Protein AF-0000000068833857 (afdb_homodimer)

Radius of gyration: 28.01 Å; Cα contacts (8 Å, |Δi|>4): 1808; chains: 2; bounding box: 65×92×67 Å

Structure (mmCIF, N/CA/C/O backbone):
data_AF-0000000068833857-model_v1
#
loop_
_entity.id
_entity.type
_entity.pdbx_description
1 polymer 'BY PROTMAP: gi|647398086|emb|CDR41713.1| RHTO0S06e04698g1_1'
#
loop_
_atom_site.group_PDB
_atom_site.id
_atom_site.type_symbol
_atom_site.label_atom_id
_atom_site.label_alt_id
_atom_site.label_comp_id
_atom_site.label_asym_id
_atom_site.label_entity_id
_atom_site.label_seq_id
_atom_site.pdbx_PDB_ins_code
_atom_site.Cartn_x
_atom_site.Cartn_y
_atom_site.Cartn_z
_atom_site.occupancy
_atom_site.B_iso_or_equiv
_atom_site.auth_seq_id
_atom_site.auth_comp_id
_atom_site.auth_asym_id
_atom_site.auth_atom_id
_atom_site.pdbx_PDB_model_num
ATOM 1 N N . MET A 1 1 ? 8.203 -11.859 16.703 1 90.06 1 MET A N 1
ATOM 2 C CA . MET A 1 1 ? 8.258 -12.25 15.297 1 90.06 1 MET A CA 1
ATOM 3 C C . MET A 1 1 ? 6.941 -11.945 14.586 1 90.06 1 MET A C 1
ATOM 5 O O . MET A 1 1 ? 5.867 -12.117 15.164 1 90.06 1 MET A O 1
ATOM 9 N N . ARG A 1 2 ? 7.012 -11.398 13.352 1 95.31 2 ARG A N 1
ATOM 10 C CA . ARG A 1 2 ? 5.82 -11.203 12.531 1 95.31 2 ARG A CA 1
ATOM 11 C C . ARG A 1 2 ? 6.059 -11.688 11.102 1 95.31 2 ARG A C 1
ATOM 13 O O . ARG A 1 2 ? 7.199 -11.93 10.703 1 95.31 2 ARG A O 1
ATOM 20 N N . ARG A 1 3 ? 4.957 -11.977 10.445 1 97.88 3 ARG A N 1
ATOM 21 C CA . ARG A 1 3 ? 4.98 -12.336 9.031 1 97.88 3 ARG A CA 1
ATOM 22 C C . ARG A 1 3 ? 4.445 -11.195 8.172 1 97.88 3 ARG A C 1
ATOM 24 O O . ARG A 1 3 ? 3.318 -10.734 8.375 1 97.88 3 ARG A O 1
ATOM 31 N N . ILE A 1 4 ? 5.281 -10.719 7.312 1 98.44 4 ILE A N 1
ATOM 32 C CA . ILE A 1 4 ? 4.871 -9.688 6.363 1 98.44 4 ILE A CA 1
ATOM 33 C C . ILE A 1 4 ? 4.512 -10.328 5.027 1 98.44 4 ILE A C 1
ATOM 35 O O . ILE A 1 4 ? 5.355 -10.953 4.379 1 98.44 4 ILE A O 1
ATOM 39 N N . VAL A 1 5 ? 3.264 -10.203 4.609 1 98.75 5 VAL A N 1
ATOM 40 C CA . VAL A 1 5 ? 2.766 -10.836 3.395 1 98.75 5 VAL A CA 1
ATOM 41 C C . VAL A 1 5 ? 2.432 -9.766 2.355 1 98.75 5 VAL A C 1
ATOM 43 O O . VAL A 1 5 ? 1.644 -8.852 2.625 1 98.75 5 VAL A O 1
ATOM 46 N N . VAL A 1 6 ? 3.041 -9.844 1.204 1 98.69 6 VAL A N 1
ATOM 47 C CA . VAL A 1 6 ? 2.783 -8.922 0.102 1 98.69 6 VAL A CA 1
ATOM 48 C C . VAL A 1 6 ? 2.129 -9.672 -1.057 1 98.69 6 VAL A C 1
ATOM 50 O O . VAL A 1 6 ? 2.646 -10.695 -1.512 1 98.69 6 VAL A O 1
ATOM 53 N N . CYS A 1 7 ? 0.983 -9.219 -1.498 1 98.19 7 CYS A N 1
ATOM 54 C CA . CYS A 1 7 ? 0.221 -9.812 -2.594 1 98.19 7 CYS A CA 1
ATOM 55 C C . CYS A 1 7 ? 0.122 -8.844 -3.77 1 98.19 7 CYS A C 1
ATOM 57 O O . CYS A 1 7 ? -0.435 -7.754 -3.637 1 98.19 7 CYS A O 1
ATOM 59 N N . CYS A 1 8 ? 0.616 -9.266 -4.922 1 95.25 8 CYS A N 1
ATOM 60 C CA . CYS A 1 8 ? 0.628 -8.438 -6.121 1 95.25 8 CYS A CA 1
ATOM 61 C C . CYS A 1 8 ? -0.222 -9.062 -7.223 1 95.25 8 CYS A C 1
ATOM 63 O O . CYS A 1 8 ? 0.111 -10.133 -7.742 1 95.25 8 CYS A O 1
ATOM 65 N N . ASP A 1 9 ? -1.229 -8.336 -7.688 1 93.81 9 ASP A N 1
ATOM 66 C CA . ASP A 1 9 ? -2.18 -8.898 -8.648 1 93.81 9 ASP A CA 1
ATOM 67 C C . ASP A 1 9 ? -1.772 -8.57 -10.078 1 93.81 9 ASP A C 1
ATOM 69 O O . ASP A 1 9 ? -0.837 -7.801 -10.305 1 93.81 9 ASP A O 1
ATOM 73 N N . GLY A 1 10 ? -2.436 -9.258 -10.969 1 84.94 10 GLY A N 1
ATOM 74 C CA . GLY A 1 10 ? -2.098 -9.117 -12.375 1 84.94 10 GLY A CA 1
ATOM 75 C C . GLY A 1 10 ? -2.732 -7.898 -13.023 1 84.94 10 GLY A C 1
ATOM 76 O O . GLY A 1 10 ? -3.643 -7.293 -12.461 1 84.94 10 GLY A O 1
ATOM 77 N N . THR A 1 11 ? -2.27 -7.641 -14.141 1 75.19 11 THR A N 1
ATOM 78 C CA . THR A 1 11 ? -2.738 -6.477 -14.891 1 75.19 11 THR A CA 1
ATOM 79 C C . THR A 1 11 ? -4.262 -6.484 -15 1 75.19 11 THR A C 1
ATOM 81 O O . THR A 1 11 ? -4.867 -7.531 -15.234 1 75.19 11 THR A O 1
ATOM 84 N N . TRP A 1 12 ? -4.867 -5.387 -14.703 1 69.38 12 TRP A N 1
ATOM 85 C CA . TRP A 1 12 ? -6.293 -5.094 -14.805 1 69.38 12 TRP A CA 1
ATOM 86 C C . TRP A 1 12 ? -7.082 -5.855 -13.75 1 69.38 12 TRP A C 1
ATOM 88 O O . TRP A 1 12 ? -8.312 -5.812 -13.727 1 69.38 12 TRP A O 1
ATOM 98 N N . GLU A 1 13 ? -6.379 -6.605 -12.969 1 78.69 13 GLU A N 1
ATOM 99 C CA . GLU A 1 13 ? -7.023 -7.34 -11.883 1 78.69 13 GLU A CA 1
ATOM 100 C C . GLU A 1 13 ? -6.871 -6.605 -10.555 1 78.69 13 GLU A C 1
ATOM 102 O O . GLU A 1 13 ? -5.77 -6.176 -10.203 1 78.69 13 GLU A O 1
ATOM 107 N N . SER A 1 14 ? -8.07 -6.391 -9.922 1 83.44 14 SER A N 1
ATOM 108 C CA . SER A 1 14 ? -8.023 -5.711 -8.633 1 83.44 14 SER A CA 1
ATOM 109 C C . SER A 1 14 ? -9.203 -6.105 -7.754 1 83.44 14 SER A C 1
ATOM 111 O O . SER A 1 14 ? -10.359 -5.91 -8.133 1 83.44 14 SER A O 1
ATOM 113 N N . ALA A 1 15 ? -8.836 -6.629 -6.648 1 85.81 15 ALA A N 1
ATOM 114 C CA . ALA A 1 15 ? -9.875 -6.914 -5.66 1 85.81 15 ALA A CA 1
ATOM 115 C C . ALA A 1 15 ? -10.539 -5.625 -5.172 1 85.81 15 ALA A C 1
ATOM 117 O O . ALA A 1 15 ? -11.648 -5.656 -4.637 1 85.81 15 ALA A O 1
ATOM 118 N N . LEU A 1 16 ? -9.883 -4.508 -5.34 1 84.12 16 LEU A N 1
ATOM 119 C CA . LEU A 1 16 ? -10.383 -3.219 -4.879 1 84.12 16 LEU A CA 1
ATOM 120 C C . LEU A 1 16 ? -11.609 -2.793 -5.676 1 84.12 16 LEU A C 1
ATOM 122 O O . LEU A 1 16 ? -12.43 -2.008 -5.188 1 84.12 16 LEU A O 1
ATOM 126 N N . PHE A 1 17 ? -11.695 -3.377 -6.859 1 79.25 17 PHE A N 1
ATOM 127 C CA . PHE A 1 17 ? -12.719 -2.887 -7.777 1 79.25 17 PHE A CA 1
ATOM 128 C C . PHE A 1 17 ? -13.641 -4.02 -8.219 1 79.25 17 PHE A C 1
ATOM 130 O O . PHE A 1 17 ? -14.648 -3.785 -8.891 1 79.25 17 PHE A O 1
ATOM 137 N N . GLN A 1 18 ? -13.328 -5.227 -7.848 1 82.75 18 GLN A N 1
ATOM 138 C CA . GLN A 1 18 ? -14.062 -6.387 -8.352 1 82.75 18 GLN A CA 1
ATOM 139 C C . GLN A 1 18 ? -15.367 -6.59 -7.586 1 82.75 18 GLN A C 1
ATOM 141 O O . GLN A 1 18 ? -15.352 -6.934 -6.402 1 82.75 18 GLN A O 1
ATOM 146 N N . THR A 1 19 ? -16.469 -6.461 -8.281 1 82.69 19 THR A N 1
ATOM 147 C CA . THR A 1 19 ? -17.766 -6.551 -7.629 1 82.69 19 THR A CA 1
ATOM 148 C C . THR A 1 19 ? -18.312 -7.98 -7.68 1 82.69 19 THR A C 1
ATOM 150 O O . THR A 1 19 ? -19.266 -8.32 -6.973 1 82.69 19 THR A O 1
ATOM 153 N N . ASN A 1 20 ? -17.719 -8.812 -8.562 1 83.75 20 ASN A N 1
ATOM 154 C CA . ASN A 1 20 ? -18.078 -10.227 -8.672 1 83.75 20 ASN A CA 1
ATOM 155 C C . ASN A 1 20 ? -17.078 -11.109 -7.938 1 83.75 20 ASN A C 1
ATOM 157 O O . ASN A 1 20 ? -15.953 -11.312 -8.406 1 83.75 20 ASN A O 1
ATOM 161 N N . GLU A 1 21 ? -17.5 -11.641 -6.891 1 86.25 21 GLU A N 1
ATOM 162 C CA . GLU A 1 21 ? -16.625 -12.438 -6.035 1 86.25 21 GLU A CA 1
ATOM 163 C C . GLU A 1 21 ? -16.031 -13.617 -6.801 1 86.25 21 GLU A C 1
ATOM 165 O O . GLU A 1 21 ? -14.922 -14.062 -6.492 1 86.25 21 GLU A O 1
ATOM 170 N N . ARG A 1 22 ? -16.719 -14.102 -7.797 1 85.69 22 ARG A N 1
ATOM 171 C CA . ARG A 1 22 ? -16.25 -15.258 -8.562 1 85.69 22 ARG A CA 1
ATOM 172 C C . ARG A 1 22 ? -15.039 -14.891 -9.422 1 85.69 22 ARG A C 1
ATOM 174 O O . ARG A 1 22 ? -14.305 -15.773 -9.867 1 85.69 22 ARG A O 1
ATOM 181 N N . MET A 1 23 ? -14.914 -13.641 -9.594 1 88 23 MET A N 1
ATOM 182 C CA . MET A 1 23 ? -13.875 -13.188 -10.516 1 88 23 MET A CA 1
ATOM 183 C C . MET A 1 23 ? -12.641 -12.719 -9.75 1 88 23 MET A C 1
ATOM 185 O O . MET A 1 23 ? -11.68 -12.227 -10.359 1 88 23 MET A O 1
ATOM 189 N N . ILE A 1 24 ? -12.672 -12.82 -8.453 1 91.56 24 ILE A N 1
ATOM 190 C CA . ILE A 1 24 ? -11.492 -12.484 -7.668 1 91.56 24 ILE A CA 1
ATOM 191 C C . ILE A 1 24 ? -10.344 -13.422 -8.031 1 91.56 24 ILE A C 1
ATOM 193 O O . ILE A 1 24 ? -10.539 -14.625 -8.211 1 91.56 24 ILE A O 1
ATOM 197 N N . THR A 1 25 ? -9.133 -12.883 -8.188 1 94.56 25 THR A N 1
ATOM 198 C CA . THR A 1 25 ? -7.969 -13.68 -8.555 1 94.56 25 THR A CA 1
ATOM 199 C C . THR A 1 25 ? -7.523 -14.562 -7.391 1 94.56 25 THR A C 1
ATOM 201 O O . THR A 1 25 ? -7.969 -14.375 -6.258 1 94.56 25 THR A O 1
ATOM 204 N N . ASN A 1 26 ? -6.672 -15.547 -7.707 1 96.69 26 ASN A N 1
ATOM 205 C CA . ASN A 1 26 ? -6.102 -16.391 -6.668 1 96.69 26 ASN A CA 1
ATOM 206 C C . ASN A 1 26 ? -5.32 -15.578 -5.641 1 96.69 26 ASN A C 1
ATOM 208 O O . ASN A 1 26 ? -5.293 -15.922 -4.457 1 96.69 26 ASN A O 1
ATOM 212 N N . VAL A 1 27 ? -4.684 -14.484 -6.105 1 97.19 27 VAL A N 1
ATOM 213 C CA . VAL A 1 27 ? -3.961 -13.609 -5.195 1 97.19 27 VAL A CA 1
ATOM 214 C C . VAL A 1 27 ? -4.938 -12.977 -4.203 1 97.19 27 VAL A C 1
ATOM 216 O O . VAL A 1 27 ? -4.672 -12.938 -2.998 1 97.19 27 VAL A O 1
ATOM 219 N N . GLY A 1 28 ? -6.051 -12.523 -4.727 1 95.44 28 GLY A N 1
ATOM 220 C CA . GLY A 1 28 ? -7.078 -11.984 -3.85 1 95.44 28 GLY A CA 1
ATOM 221 C C . GLY A 1 28 ? -7.645 -13.016 -2.889 1 95.44 28 GLY A C 1
ATOM 222 O O . GLY A 1 28 ? -7.867 -12.719 -1.714 1 95.44 28 GLY A O 1
ATOM 223 N N . ARG A 1 29 ? -7.871 -14.211 -3.373 1 96 29 ARG A N 1
ATOM 224 C CA . ARG A 1 29 ? -8.422 -15.273 -2.543 1 96 29 ARG A CA 1
ATOM 225 C C . ARG A 1 29 ? -7.465 -15.648 -1.417 1 96 29 ARG A C 1
ATOM 227 O O . ARG A 1 29 ? -7.883 -15.828 -0.273 1 96 29 ARG A O 1
ATOM 234 N N . ILE A 1 30 ? -6.211 -15.734 -1.77 1 97.06 30 ILE A N 1
ATOM 235 C CA . ILE A 1 30 ? -5.203 -16.047 -0.766 1 97.06 30 ILE A CA 1
ATOM 236 C C . ILE A 1 30 ? -5.164 -14.953 0.294 1 97.06 30 ILE A C 1
ATOM 238 O O . ILE A 1 30 ? -5.184 -15.242 1.493 1 97.06 30 ILE A O 1
ATOM 242 N N . MET A 1 31 ? -5.152 -13.773 -0.123 1 96.31 31 MET A N 1
ATOM 243 C CA . MET A 1 31 ? -5.102 -12.633 0.79 1 96.31 31 MET A CA 1
ATOM 244 C C . MET A 1 31 ? -6.262 -12.68 1.778 1 96.31 31 MET A C 1
ATOM 246 O O . MET A 1 31 ? -6.066 -12.5 2.982 1 96.31 31 MET A O 1
ATOM 250 N N . THR A 1 32 ? -7.395 -12.93 1.26 1 95.44 32 THR A N 1
ATOM 251 C CA . THR A 1 32 ? -8.602 -12.953 2.08 1 95.44 32 THR A CA 1
ATOM 252 C C . THR A 1 32 ? -8.555 -14.117 3.072 1 95.44 32 THR A C 1
ATOM 254 O O . THR A 1 32 ? -9.055 -13.992 4.195 1 95.44 32 THR A O 1
ATOM 257 N N . ALA A 1 33 ? -7.938 -15.164 2.729 1 97.44 33 ALA A N 1
ATOM 258 C CA . ALA A 1 33 ? -7.941 -16.375 3.535 1 97.44 33 ALA A CA 1
ATOM 259 C C . ALA A 1 33 ? -6.863 -16.328 4.613 1 97.44 33 ALA A C 1
ATOM 261 O O . ALA A 1 33 ? -6.875 -17.125 5.551 1 97.44 33 ALA A O 1
ATOM 262 N N . ILE A 1 34 ? -5.867 -15.469 4.492 1 98.12 34 ILE A N 1
ATOM 263 C CA . ILE A 1 34 ? -4.801 -15.383 5.484 1 98.12 34 ILE A CA 1
ATOM 264 C C . ILE A 1 34 ? -5.379 -14.938 6.824 1 98.12 34 ILE A C 1
ATOM 266 O O . ILE A 1 34 ? -6.094 -13.93 6.895 1 98.12 34 ILE A O 1
ATOM 270 N N . GLU A 1 35 ? -5.078 -15.711 7.789 1 97.56 35 GLU A N 1
ATOM 271 C CA . GLU A 1 35 ? -5.527 -15.383 9.141 1 97.56 35 GLU A CA 1
ATOM 272 C C . GLU A 1 35 ? -4.734 -14.203 9.711 1 97.56 35 GLU A C 1
ATOM 274 O O . GLU A 1 35 ? -3.627 -13.914 9.25 1 97.56 35 GLU A O 1
ATOM 279 N N . ARG A 1 36 ? -5.301 -13.609 10.688 1 95.19 36 ARG A N 1
ATOM 280 C CA . ARG A 1 36 ? -4.641 -12.492 11.352 1 95.19 36 ARG A CA 1
ATOM 281 C C . ARG A 1 36 ? -3.406 -12.953 12.117 1 95.19 36 ARG A C 1
ATOM 283 O O . ARG A 1 36 ? -2.381 -12.273 12.125 1 95.19 36 ARG A O 1
ATOM 290 N N . THR A 1 37 ? -3.549 -14.023 12.812 1 95.5 37 THR A N 1
ATOM 291 C CA . THR A 1 37 ? -2.461 -14.656 13.547 1 95.5 37 THR A CA 1
ATOM 292 C C . THR A 1 37 ? -2.445 -16.156 13.305 1 95.5 37 THR A C 1
ATOM 294 O O . THR A 1 37 ? -3.453 -16.734 12.891 1 95.5 37 THR A O 1
ATOM 297 N N . ASP A 1 38 ? -1.3 -16.703 13.461 1 95.75 38 ASP A N 1
ATOM 298 C CA . ASP A 1 38 ? -1.269 -18.156 13.445 1 95.75 38 ASP A CA 1
ATOM 299 C C . ASP A 1 38 ? -1.553 -18.734 14.836 1 95.75 38 ASP A C 1
ATOM 301 O O . ASP A 1 38 ? -1.918 -18 15.75 1 95.75 38 ASP A O 1
ATOM 305 N N . SER A 1 39 ? -1.416 -20.047 14.953 1 94.06 39 SER A N 1
ATOM 306 C CA . SER A 1 39 ? -1.783 -20.734 16.188 1 94.06 39 SER A CA 1
ATOM 307 C C . SER A 1 39 ? -0.827 -20.359 17.328 1 94.06 39 SER A C 1
ATOM 309 O O . SER A 1 39 ? -1.162 -20.516 18.5 1 94.06 39 SER A O 1
ATOM 311 N N . ARG A 1 40 ? 0.333 -19.859 17.016 1 94.25 40 ARG A N 1
ATOM 312 C CA . ARG A 1 40 ? 1.325 -19.484 18.016 1 94.25 40 ARG A CA 1
ATOM 313 C C . ARG A 1 40 ? 1.25 -17.984 18.328 1 94.25 40 ARG A C 1
ATOM 315 O O . ARG A 1 40 ? 2.072 -17.469 19.078 1 94.25 40 ARG A O 1
ATOM 322 N N . GLY A 1 41 ? 0.377 -17.328 17.703 1 92.12 41 GLY A N 1
ATOM 323 C CA . GLY A 1 41 ? 0.188 -15.906 17.969 1 92.12 41 GLY A CA 1
ATOM 324 C C . GLY A 1 41 ? 1.04 -15.008 17.094 1 92.12 41 GLY A C 1
ATOM 325 O O . GLY A 1 41 ? 1.11 -13.797 17.312 1 92.12 41 GLY A O 1
ATOM 326 N N . VAL A 1 42 ? 1.684 -15.625 16.125 1 94.56 42 VAL A N 1
ATOM 327 C CA . VAL A 1 42 ? 2.5 -14.836 15.219 1 94.56 42 VAL A CA 1
ATOM 328 C C . VAL A 1 42 ? 1.602 -13.969 14.336 1 94.56 42 VAL A C 1
ATOM 330 O O . VAL A 1 42 ? 0.689 -14.477 13.68 1 94.56 42 VAL A O 1
ATOM 333 N N . GLU A 1 43 ? 1.858 -12.664 14.359 1 95.25 43 GLU A N 1
ATOM 334 C CA . GLU A 1 43 ? 1.065 -11.727 13.57 1 95.25 43 GLU A CA 1
ATOM 335 C C . GLU A 1 43 ? 1.357 -11.867 12.078 1 95.25 43 GLU A C 1
ATOM 337 O O . GLU A 1 43 ? 2.516 -11.992 11.68 1 95.25 43 GLU A O 1
ATOM 342 N N . GLN A 1 44 ? 0.312 -11.898 11.281 1 97.94 44 GLN A N 1
ATOM 343 C CA . GLN A 1 44 ? 0.434 -11.938 9.828 1 97.94 44 GLN A CA 1
ATOM 344 C C . GLN A 1 44 ? -0.106 -10.648 9.203 1 97.94 44 GLN A C 1
ATOM 346 O O . GLN A 1 44 ? -1.317 -10.422 9.188 1 97.94 44 GLN A O 1
ATOM 351 N N . ILE A 1 45 ? 0.815 -9.797 8.742 1 98.06 45 ILE A N 1
ATOM 352 C CA . ILE A 1 45 ? 0.491 -8.477 8.219 1 98.06 45 ILE A CA 1
ATOM 353 C C . ILE A 1 45 ? 0.411 -8.523 6.699 1 98.06 45 ILE A C 1
ATOM 355 O O . ILE A 1 45 ? 1.374 -8.906 6.031 1 98.06 45 ILE A O 1
ATOM 359 N N . LYS A 1 46 ? -0.743 -8.086 6.188 1 97.31 46 LYS A N 1
ATOM 360 C CA . LYS A 1 46 ? -1.015 -8.258 4.762 1 97.31 46 LYS A CA 1
ATOM 361 C C . LYS A 1 46 ? -1.022 -6.914 4.039 1 97.31 46 LYS A C 1
ATOM 363 O O . LYS A 1 46 ? -1.569 -5.93 4.543 1 97.31 46 LYS A O 1
ATOM 368 N N . MET A 1 47 ? -0.404 -6.883 2.889 1 97.81 47 MET A N 1
ATOM 369 C CA . MET A 1 47 ? -0.504 -5.734 1.993 1 97.81 47 MET A CA 1
ATOM 370 C C . MET A 1 47 ? -0.828 -6.184 0.571 1 97.81 47 MET A C 1
ATOM 372 O O . MET A 1 47 ? -0.146 -7.047 0.017 1 97.81 47 MET A O 1
ATOM 376 N N . TYR A 1 48 ? -1.918 -5.633 -0.026 1 96.38 48 TYR A N 1
ATOM 377 C CA . TYR A 1 48 ? -2.383 -5.949 -1.372 1 96.38 48 TYR A CA 1
ATOM 378 C C . TYR A 1 48 ? -2.029 -4.832 -2.348 1 96.38 48 TYR A C 1
ATOM 380 O O . TYR A 1 48 ? -2.305 -3.66 -2.086 1 96.38 48 TYR A O 1
ATOM 388 N N . PHE A 1 49 ? -1.409 -5.168 -3.408 1 93.5 49 PHE A N 1
ATOM 389 C CA . PHE A 1 49 ? -1.164 -4.25 -4.512 1 93.5 49 PHE A CA 1
ATOM 390 C C . PHE A 1 49 ? -1.996 -4.637 -5.73 1 93.5 49 PHE A C 1
ATOM 392 O O . PHE A 1 49 ? -1.839 -5.73 -6.273 1 93.5 49 PHE A O 1
ATOM 399 N N . PRO A 1 50 ? -2.875 -3.736 -6.137 1 88.38 50 PRO A N 1
ATOM 400 C CA . PRO A 1 50 ? -3.682 -4.023 -7.328 1 88.38 50 PRO A CA 1
ATOM 401 C C . PRO A 1 50 ? -2.846 -4.082 -8.602 1 88.38 50 PRO A C 1
ATOM 403 O O . PRO A 1 50 ? -1.769 -3.486 -8.672 1 88.38 50 PRO A O 1
ATOM 406 N N . GLY A 1 51 ? -3.402 -4.84 -9.508 1 81.38 51 GLY A N 1
ATOM 407 C CA . GLY A 1 51 ? -2.719 -4.918 -10.789 1 81.38 51 GLY A CA 1
ATOM 408 C C . GLY A 1 51 ? -2.641 -3.582 -11.508 1 81.38 51 GLY A C 1
ATOM 409 O O . GLY A 1 51 ? -3.445 -2.686 -11.25 1 81.38 51 GLY A O 1
ATOM 410 N N . LEU A 1 52 ? -1.643 -3.451 -12.32 1 64.5 52 LEU A N 1
ATOM 411 C CA . LEU A 1 52 ? -1.464 -2.234 -13.102 1 64.5 52 LEU A CA 1
ATOM 412 C C . LEU A 1 52 ? -2.674 -1.983 -13.992 1 64.5 52 LEU A C 1
ATOM 414 O O . LEU A 1 52 ? -3.328 -2.928 -14.445 1 64.5 52 LEU A O 1
ATOM 418 N N . GLY A 1 53 ? -2.869 -0.771 -14.219 1 54.91 53 GLY A N 1
ATOM 419 C CA . GLY A 1 53 ? -3.957 -0.392 -15.109 1 54.91 53 GLY A CA 1
ATOM 420 C C . GLY A 1 53 ? -5.309 -0.375 -14.422 1 54.91 53 GLY A C 1
ATOM 421 O O . GLY A 1 53 ? -6.344 -0.239 -15.078 1 54.91 53 GLY A O 1
ATOM 422 N N . THR A 1 54 ? -5.105 -0.747 -13.172 1 43.91 54 THR A N 1
ATOM 423 C CA . THR A 1 54 ? -6.348 -0.789 -12.406 1 43.91 54 THR A CA 1
ATOM 424 C C . THR A 1 54 ? -6.672 0.583 -11.828 1 43.91 54 THR A C 1
ATOM 426 O O . THR A 1 54 ? -5.77 1.319 -11.422 1 43.91 54 THR A O 1
ATOM 429 N N . GLY A 1 55 ? -7.633 1.15 -12.062 1 41.25 55 GLY A N 1
ATOM 430 C CA . GLY A 1 55 ? -8.094 2.494 -11.75 1 41.25 55 GLY A CA 1
ATOM 431 C C . GLY A 1 55 ? -8.164 3.398 -12.961 1 41.25 55 GLY A C 1
ATOM 432 O O . GLY A 1 55 ? -7.695 3.033 -14.047 1 41.25 55 GLY A O 1
ATOM 433 N N . GLU A 1 56 ? -8.859 4.305 -13.039 1 37 56 GLU A N 1
ATOM 434 C CA . GLU A 1 56 ? -9.141 5.133 -14.211 1 37 56 GLU A CA 1
ATOM 435 C C . GLU A 1 56 ? -7.852 5.691 -14.812 1 37 56 GLU A C 1
ATOM 437 O O . GLU A 1 56 ? -7.836 6.137 -15.961 1 37 56 GLU A O 1
ATOM 442 N N . GLN A 1 57 ? -6.891 5.895 -14.117 1 37.19 57 GLN A N 1
ATOM 443 C CA . GLN A 1 57 ? -5.73 6.637 -14.602 1 37.19 57 GLN A CA 1
ATOM 444 C C . GLN A 1 57 ? -5.043 5.898 -15.75 1 37.19 57 GLN A C 1
ATOM 446 O O . GLN A 1 57 ? -4.152 6.449 -16.406 1 37.19 57 GLN A O 1
ATOM 451 N N . VAL A 1 58 ? -5.137 4.68 -15.734 1 38.94 58 VAL A N 1
ATOM 452 C CA . VAL A 1 58 ? -4.113 3.801 -16.297 1 38.94 58 VAL A CA 1
ATOM 453 C C . VAL A 1 58 ? -4.164 3.848 -17.812 1 38.94 58 VAL A C 1
ATOM 455 O O . VAL A 1 58 ? -3.197 3.48 -18.484 1 38.94 58 VAL A O 1
ATOM 458 N N . PHE A 1 59 ? -5.34 4.066 -18.375 1 33.47 59 PHE A N 1
ATOM 459 C CA . PHE A 1 59 ? -5.215 3.609 -19.766 1 33.47 59 PHE A CA 1
ATOM 460 C C . PHE A 1 59 ? -4.262 4.504 -20.547 1 33.47 59 PHE A C 1
ATOM 462 O O . PHE A 1 59 ? -3.443 4.012 -21.328 1 33.47 59 PHE A O 1
ATOM 469 N N . GLU A 1 60 ? -4.566 5.746 -20.266 1 34.03 60 GLU A N 1
ATOM 470 C CA . GLU A 1 60 ? -3.75 6.617 -21.109 1 34.03 60 GLU A CA 1
ATOM 471 C C . GLU A 1 60 ? -2.271 6.504 -20.75 1 34.03 60 GLU A C 1
ATOM 473 O O . GLU A 1 60 ? -1.411 6.551 -21.641 1 34.03 60 GLU A O 1
ATOM 478 N N . ALA A 1 61 ? -2.088 6.352 -19.562 1 35.88 61 ALA A N 1
ATOM 479 C CA . ALA A 1 61 ? -0.695 6.215 -19.141 1 35.88 61 ALA A CA 1
ATOM 480 C C . ALA A 1 61 ? -0.109 4.887 -19.609 1 35.88 61 ALA A C 1
ATOM 482 O O . ALA A 1 61 ? 1.075 4.809 -19.953 1 35.88 61 ALA A O 1
ATOM 483 N N . ALA A 1 62 ? -0.909 3.885 -19.594 1 36.28 62 ALA A N 1
ATOM 484 C CA . ALA A 1 62 ? -0.49 2.59 -20.125 1 36.28 62 ALA A CA 1
ATOM 485 C C . ALA A 1 62 ? 0.032 2.723 -21.562 1 36.28 62 ALA A C 1
ATOM 487 O O . ALA A 1 62 ? 1.01 2.07 -21.938 1 36.28 62 ALA A O 1
ATOM 488 N N . TRP A 1 63 ? -0.603 3.639 -22.297 1 34.16 63 TRP A N 1
ATOM 489 C CA . TRP A 1 63 ? -0.235 3.844 -23.688 1 34.16 63 TRP A CA 1
ATOM 490 C C . TRP A 1 63 ? 1.092 4.586 -23.797 1 34.16 63 TRP A C 1
ATOM 492 O O . TRP A 1 63 ? 1.855 4.371 -24.75 1 34.16 63 TRP A O 1
ATOM 502 N N . GLN A 1 64 ? 1.297 5.434 -22.938 1 33.94 64 GLN A N 1
ATOM 503 C CA . GLN A 1 64 ? 2.441 6.32 -23.109 1 33.94 64 GLN A CA 1
ATOM 504 C C . GLN A 1 64 ? 3.686 5.754 -22.422 1 33.94 64 GLN A C 1
ATOM 506 O O . GLN A 1 64 ? 4.656 6.477 -22.188 1 33.94 64 GLN A O 1
ATOM 511 N N . GLY A 1 65 ? 3.762 4.426 -22.406 1 37.75 65 GLY A N 1
ATOM 512 C CA . GLY A 1 65 ? 4.992 3.902 -21.828 1 37.75 65 GLY A CA 1
ATOM 513 C C . GLY A 1 65 ? 5.027 3.994 -20.312 1 37.75 65 GLY A C 1
ATOM 514 O O . GLY A 1 65 ? 6.016 3.604 -19.688 1 37.75 65 GLY A O 1
ATOM 515 N N . ALA A 1 66 ? 3.93 4.43 -19.703 1 39.59 66 ALA A N 1
ATOM 516 C CA . ALA A 1 66 ? 3.752 4.82 -18.297 1 39.59 66 ALA A CA 1
ATOM 517 C C . ALA A 1 66 ? 3.572 3.594 -17.406 1 39.59 66 ALA A C 1
ATOM 519 O O . ALA A 1 66 ? 3.709 3.686 -16.188 1 39.59 66 ALA A O 1
ATOM 520 N N . PHE A 1 67 ? 3.539 2.279 -18.078 1 42.88 67 PHE A N 1
ATOM 521 C CA . PHE A 1 67 ? 3.32 1.089 -17.266 1 42.88 67 PHE A CA 1
ATOM 522 C C . PHE A 1 67 ? 4.59 0.702 -16.516 1 42.88 67 PHE A C 1
ATOM 524 O O . PHE A 1 67 ? 4.535 0.321 -15.344 1 42.88 67 PHE A O 1
ATOM 531 N N . GLY A 1 68 ? 5.793 0.695 -17.281 1 44.97 68 GLY A N 1
ATOM 532 C CA . GLY A 1 68 ? 7.035 0.396 -16.578 1 44.97 68 GLY A CA 1
ATOM 533 C C . GLY A 1 68 ? 7.23 1.223 -15.32 1 44.97 68 GLY A C 1
ATOM 534 O O . GLY A 1 68 ? 7.645 0.697 -14.289 1 44.97 68 GLY A O 1
ATOM 535 N N . ASP A 1 69 ? 6.711 2.363 -15.5 1 55.69 69 ASP A N 1
ATOM 536 C CA . ASP A 1 69 ? 6.867 3.256 -14.352 1 55.69 69 ASP A CA 1
ATOM 537 C C . ASP A 1 69 ? 5.941 2.852 -13.211 1 55.69 69 ASP A C 1
ATOM 539 O O . ASP A 1 69 ? 6.332 2.898 -12.039 1 55.69 69 ASP A O 1
ATOM 543 N N . GLY A 1 70 ? 4.836 2.252 -13.641 1 63.56 70 GLY A N 1
ATOM 544 C CA . GLY A 1 70 ? 3.902 1.801 -12.617 1 63.56 70 GLY A CA 1
ATOM 545 C C . GLY A 1 70 ? 4.379 0.569 -11.875 1 63.56 70 GLY A C 1
ATOM 546 O O . GLY A 1 70 ? 4.234 0.482 -10.648 1 63.56 70 GLY A O 1
ATOM 547 N N . LEU A 1 71 ? 5.016 -0.348 -12.664 1 70.31 71 LEU A N 1
A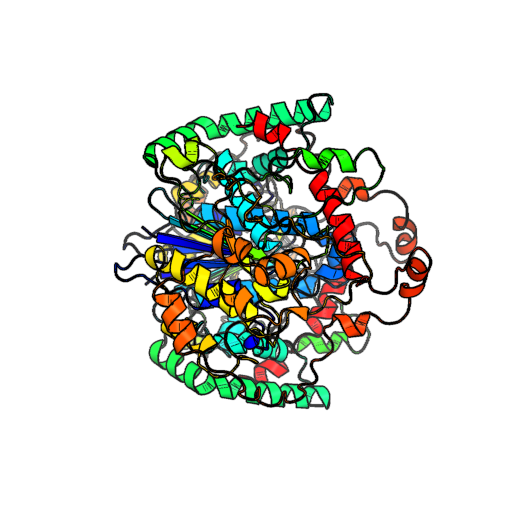TOM 548 C CA . LEU A 1 71 ? 5.531 -1.575 -12.07 1 70.31 71 LEU A CA 1
ATOM 549 C C . LEU A 1 71 ? 6.648 -1.27 -11.078 1 70.31 71 LEU A C 1
ATOM 551 O O . LEU A 1 71 ? 6.656 -1.796 -9.961 1 70.31 71 LEU A O 1
ATOM 555 N N . LEU A 1 72 ? 7.504 -0.42 -11.5 1 72 72 LEU A N 1
ATOM 556 C CA . LEU A 1 72 ? 8.633 -0.087 -10.641 1 72 72 LEU A CA 1
ATOM 557 C C . LEU A 1 72 ? 8.164 0.683 -9.406 1 72 72 LEU A C 1
ATOM 559 O O . LEU A 1 72 ? 8.734 0.536 -8.32 1 72 72 LEU A O 1
ATOM 563 N N . THR A 1 73 ? 7.176 1.462 -9.578 1 77.81 73 THR A N 1
ATOM 564 C CA . THR A 1 73 ? 6.602 2.162 -8.438 1 77.81 73 THR A CA 1
ATOM 565 C C . THR A 1 73 ? 6.027 1.173 -7.43 1 77.81 73 THR A C 1
ATOM 567 O O . THR A 1 73 ? 6.172 1.355 -6.219 1 77.81 73 THR A O 1
ATOM 570 N N . GLU A 1 74 ? 5.422 0.14 -8 1 85.25 74 GLU A N 1
ATOM 571 C CA . GLU A 1 74 ? 4.879 -0.882 -7.109 1 85.25 74 GLU A CA 1
ATOM 572 C C . GLU A 1 74 ? 5.992 -1.623 -6.375 1 85.25 74 GLU A C 1
ATOM 574 O O . GLU A 1 74 ? 5.863 -1.923 -5.188 1 85.25 74 GLU A O 1
ATOM 579 N N . VAL A 1 75 ? 7.02 -1.888 -7.078 1 85.62 75 VAL A N 1
ATOM 580 C CA . VAL A 1 75 ? 8.164 -2.533 -6.449 1 85.62 75 VAL A CA 1
ATOM 581 C C . VAL A 1 75 ? 8.703 -1.646 -5.328 1 85.62 75 VAL A C 1
ATOM 583 O O . VAL A 1 75 ? 8.984 -2.127 -4.227 1 85.62 75 VAL A O 1
ATOM 586 N N . ARG A 1 76 ? 8.844 -0.332 -5.578 1 87.62 76 ARG A N 1
ATOM 587 C CA . ARG A 1 76 ? 9.336 0.612 -4.574 1 87.62 76 ARG A CA 1
ATOM 588 C C . ARG A 1 76 ? 8.438 0.614 -3.344 1 87.62 76 ARG A C 1
ATOM 590 O O . ARG A 1 76 ? 8.922 0.541 -2.213 1 87.62 76 ARG A O 1
ATOM 597 N N . GLN A 1 77 ? 7.215 0.682 -3.662 1 92.75 77 GLN A N 1
ATOM 598 C CA . GLN A 1 77 ? 6.27 0.789 -2.559 1 92.75 77 GLN A CA 1
ATOM 599 C C . GLN A 1 77 ? 6.234 -0.497 -1.737 1 92.75 77 GLN A C 1
ATOM 601 O O . GLN A 1 77 ? 6.168 -0.453 -0.507 1 92.75 77 GLN A O 1
ATOM 606 N N . ALA A 1 78 ? 6.242 -1.621 -2.404 1 95.56 78 ALA A N 1
ATOM 607 C CA . ALA A 1 78 ? 6.258 -2.902 -1.704 1 95.56 78 ALA A CA 1
ATOM 608 C C . ALA A 1 78 ? 7.516 -3.047 -0.853 1 95.56 78 ALA A C 1
ATOM 610 O O . ALA A 1 78 ? 7.441 -3.459 0.307 1 95.56 78 ALA A O 1
ATOM 611 N N . TYR A 1 79 ? 8.664 -2.697 -1.428 1 94.5 79 TYR A N 1
ATOM 612 C CA . TYR A 1 79 ? 9.914 -2.756 -0.673 1 94.5 79 TYR A CA 1
ATOM 613 C C . TYR A 1 79 ? 9.867 -1.826 0.533 1 94.5 79 TYR A C 1
ATOM 615 O O . TYR A 1 79 ? 10.273 -2.205 1.633 1 94.5 79 TYR A O 1
ATOM 623 N N . TYR A 1 80 ? 9.406 -0.611 0.272 1 96.06 80 TYR A N 1
ATOM 624 C CA . TYR A 1 80 ? 9.32 0.377 1.342 1 96.06 80 TYR A CA 1
ATOM 625 C C . TYR A 1 80 ? 8.43 -0.117 2.471 1 96.06 80 TYR A C 1
ATOM 627 O O . TYR A 1 80 ? 8.75 0.056 3.648 1 96.06 80 TYR A O 1
ATOM 635 N N . PHE A 1 81 ? 7.316 -0.763 2.158 1 97.94 81 PHE A N 1
ATOM 636 C CA . PHE A 1 81 ? 6.422 -1.356 3.145 1 97.94 81 PHE A CA 1
ATOM 637 C C . PHE A 1 81 ? 7.148 -2.416 3.965 1 97.94 81 PHE A C 1
ATOM 639 O O . PHE A 1 81 ? 7.051 -2.432 5.195 1 97.94 81 PHE A O 1
ATOM 646 N N . ILE A 1 82 ? 7.867 -3.295 3.318 1 98.44 82 ILE A N 1
ATOM 647 C CA . ILE A 1 82 ? 8.617 -4.344 3.998 1 98.44 82 ILE A CA 1
ATOM 648 C C . ILE A 1 82 ? 9.672 -3.719 4.91 1 98.44 82 ILE A C 1
ATOM 650 O O . ILE A 1 82 ? 9.781 -4.078 6.082 1 98.44 82 ILE A O 1
ATOM 654 N N . ALA A 1 83 ? 10.414 -2.727 4.398 1 97.81 83 ALA A N 1
ATOM 655 C CA . ALA A 1 83 ? 11.5 -2.1 5.152 1 97.81 83 ALA A CA 1
ATOM 656 C C . ALA A 1 83 ? 10.969 -1.413 6.406 1 97.81 83 ALA A C 1
ATOM 658 O O . ALA A 1 83 ? 11.633 -1.403 7.445 1 97.81 83 ALA A O 1
ATOM 659 N N . GLN A 1 84 ? 9.789 -0.87 6.301 1 96.88 84 GLN A N 1
ATOM 660 C CA . GLN A 1 84 ? 9.203 -0.124 7.41 1 96.88 84 GLN A CA 1
ATOM 661 C C . GLN A 1 84 ? 8.688 -1.066 8.5 1 96.88 84 GLN A C 1
ATOM 663 O O . GLN A 1 84 ? 8.523 -0.662 9.648 1 96.88 84 GLN A O 1
ATOM 668 N N . ASN A 1 85 ? 8.445 -2.367 8.188 1 97.88 85 ASN A N 1
ATOM 669 C CA . ASN A 1 85 ? 7.711 -3.197 9.133 1 97.88 85 ASN A CA 1
ATOM 670 C C . ASN A 1 85 ? 8.492 -4.457 9.5 1 97.88 85 ASN A C 1
ATOM 672 O O . ASN A 1 85 ? 8.141 -5.156 10.453 1 97.88 85 ASN A O 1
ATOM 676 N N . TRP A 1 86 ? 9.586 -4.734 8.836 1 97.62 86 TRP A N 1
ATOM 677 C CA . TRP A 1 86 ? 10.328 -5.984 9 1 97.62 86 TRP A CA 1
ATOM 678 C C . TRP A 1 86 ? 11.555 -5.777 9.875 1 97.62 86 TRP A C 1
ATOM 680 O O . TRP A 1 86 ? 12.164 -4.703 9.867 1 97.62 86 TRP A O 1
ATOM 690 N N . ALA A 1 87 ? 11.922 -6.742 10.617 1 96.38 87 ALA A N 1
ATOM 691 C CA . ALA A 1 87 ? 13.18 -6.844 11.352 1 96.38 87 ALA A CA 1
ATOM 692 C C . ALA A 1 87 ? 13.742 -8.258 11.273 1 96.38 87 ALA A C 1
ATOM 694 O O . ALA A 1 87 ? 13.016 -9.211 10.953 1 96.38 87 ALA A O 1
ATOM 695 N N . VAL A 1 88 ? 15.055 -8.328 11.531 1 96.44 88 VAL A N 1
ATOM 696 C CA . VAL A 1 88 ? 15.664 -9.656 11.562 1 96.44 88 VAL A CA 1
ATOM 697 C C . VAL A 1 88 ? 14.867 -10.57 12.492 1 96.44 88 VAL A C 1
ATOM 699 O O . VAL A 1 88 ? 14.516 -10.18 13.609 1 96.44 88 VAL A O 1
ATOM 702 N N . GLY A 1 89 ? 14.516 -11.727 11.984 1 95.5 89 GLY A N 1
ATOM 703 C CA . GLY A 1 89 ? 13.688 -12.664 12.727 1 95.5 89 GLY A CA 1
ATOM 704 C C . GLY A 1 89 ? 12.273 -12.766 12.188 1 95.5 89 GLY A C 1
ATOM 705 O O . GLY A 1 89 ? 11.562 -13.734 12.461 1 95.5 89 GLY A O 1
ATOM 706 N N . ASP A 1 90 ? 11.836 -11.789 11.445 1 97.06 90 ASP A N 1
ATOM 707 C CA . ASP A 1 90 ? 10.523 -11.805 10.812 1 97.06 90 ASP A CA 1
ATOM 708 C C . ASP A 1 90 ? 10.547 -12.617 9.516 1 97.06 90 ASP A C 1
ATOM 710 O O . ASP A 1 90 ? 11.625 -12.93 9 1 97.06 90 ASP A O 1
ATOM 714 N N . GLU A 1 91 ? 9.391 -12.961 9.039 1 97 91 GLU A N 1
ATOM 715 C CA . GLU A 1 91 ? 9.25 -13.695 7.785 1 97 91 GLU A CA 1
ATOM 716 C C . GLU A 1 91 ? 8.555 -12.852 6.723 1 97 91 GLU A C 1
ATOM 718 O O . GLU A 1 91 ? 7.691 -12.031 7.043 1 97 91 GLU A O 1
ATOM 723 N N . ILE A 1 92 ? 9 -13.062 5.477 1 98.19 92 ILE A N 1
ATOM 724 C CA . ILE A 1 92 ? 8.359 -12.414 4.34 1 98.19 92 ILE A CA 1
ATOM 725 C C . ILE A 1 92 ? 7.754 -13.469 3.412 1 98.19 92 ILE A C 1
ATOM 727 O O . ILE A 1 92 ? 8.398 -14.469 3.104 1 98.19 92 ILE A O 1
ATOM 731 N N . LEU A 1 93 ? 6.555 -13.328 3.029 1 98.44 93 LEU A N 1
ATOM 732 C CA . LEU A 1 93 ? 5.91 -14.133 2.002 1 98.44 93 LEU A CA 1
ATOM 733 C C . LEU A 1 93 ? 5.398 -13.266 0.861 1 98.44 93 LEU A C 1
ATOM 735 O O . LEU A 1 93 ? 4.781 -12.227 1.099 1 98.44 93 LEU A O 1
ATOM 739 N N . LEU A 1 94 ? 5.691 -13.656 -0.356 1 97.56 94 LEU A N 1
ATOM 740 C CA . LEU A 1 94 ? 5.27 -12.938 -1.551 1 97.56 94 LEU A CA 1
ATOM 741 C C . LEU A 1 94 ? 4.367 -13.805 -2.42 1 97.56 94 LEU A C 1
ATOM 743 O O . LEU A 1 94 ? 4.699 -14.953 -2.711 1 97.56 94 LEU A O 1
ATOM 747 N N . PHE A 1 95 ? 3.232 -13.297 -2.816 1 97.88 95 PHE A N 1
ATOM 748 C CA . PHE A 1 95 ? 2.322 -13.953 -3.748 1 97.88 95 PHE A CA 1
ATOM 749 C C . PHE A 1 95 ? 2.012 -13.047 -4.934 1 97.88 95 PHE A C 1
ATOM 751 O O . PHE A 1 95 ? 1.656 -11.883 -4.75 1 97.88 95 PHE A O 1
ATOM 758 N N . GLY A 1 96 ? 2.172 -13.57 -6.141 1 95.94 96 GLY A N 1
ATOM 759 C CA . GLY A 1 96 ? 1.96 -12.758 -7.324 1 95.94 96 GLY A CA 1
ATOM 760 C C . GLY A 1 96 ? 1.282 -13.508 -8.453 1 95.94 96 GLY A C 1
ATOM 761 O O . GLY A 1 96 ? 1.407 -14.727 -8.555 1 95.94 96 GLY A O 1
ATOM 762 N N . PHE A 1 97 ? 0.538 -12.773 -9.289 1 92.69 97 PHE A N 1
ATOM 763 C CA . PHE A 1 97 ? -0.12 -13.273 -10.484 1 92.69 97 PHE A CA 1
ATOM 764 C C . PHE A 1 97 ? 0.271 -12.445 -11.703 1 92.69 97 PHE A C 1
ATOM 766 O O . PHE A 1 97 ? 0.184 -11.219 -11.68 1 92.69 97 PHE A O 1
ATOM 773 N N . SER A 1 98 ? 0.644 -13.117 -12.797 1 87.69 98 SER A N 1
ATOM 774 C CA . SER A 1 98 ? 0.949 -12.445 -14.055 1 87.69 98 SER A CA 1
ATOM 775 C C . SER A 1 98 ? 1.983 -11.344 -13.859 1 87.69 98 SER A C 1
ATOM 777 O O . SER A 1 98 ? 3.055 -11.578 -13.297 1 87.69 98 SER A O 1
ATOM 779 N N . ARG A 1 99 ? 1.751 -10.211 -14.172 1 80.44 99 ARG A N 1
ATOM 780 C CA . ARG A 1 99 ? 2.699 -9.125 -13.969 1 80.44 99 ARG A CA 1
ATOM 781 C C . ARG A 1 99 ? 2.928 -8.867 -12.484 1 80.44 99 ARG A C 1
ATOM 783 O O . ARG A 1 99 ? 3.998 -8.398 -12.086 1 80.44 99 ARG A O 1
ATOM 790 N N . GLY A 1 100 ? 1.912 -9.133 -11.672 1 89.38 100 GLY A N 1
ATOM 791 C CA . GLY A 1 100 ? 2.137 -9.094 -10.234 1 89.38 100 GLY A CA 1
ATOM 792 C C . GLY A 1 100 ? 3.164 -10.109 -9.766 1 89.38 100 GLY A C 1
ATOM 793 O O . GLY A 1 100 ? 3.916 -9.844 -8.82 1 89.38 100 GLY A O 1
ATOM 794 N N . ALA A 1 101 ? 3.158 -11.25 -10.422 1 88.88 101 ALA A N 1
ATOM 795 C CA . ALA A 1 101 ? 4.199 -12.234 -10.148 1 88.88 101 ALA A CA 1
ATOM 796 C C . ALA A 1 101 ? 5.578 -11.695 -10.516 1 88.88 101 ALA A C 1
ATOM 798 O O . ALA A 1 101 ? 6.562 -11.961 -9.82 1 88.88 101 ALA A O 1
ATOM 799 N N . TYR A 1 102 ? 5.633 -10.984 -11.57 1 82 102 TYR A N 1
ATOM 800 C CA . TYR A 1 102 ? 6.887 -10.352 -11.977 1 82 102 TYR A CA 1
ATOM 801 C C . TYR A 1 102 ? 7.332 -9.328 -10.938 1 82 102 TYR A C 1
ATOM 803 O O . TYR A 1 102 ? 8.523 -9.227 -10.633 1 82 102 TYR A O 1
ATOM 811 N N . VAL A 1 103 ? 6.453 -8.578 -10.414 1 86.44 103 VAL A N 1
ATOM 812 C CA . VAL A 1 103 ? 6.758 -7.633 -9.344 1 86.44 103 VAL A CA 1
ATOM 813 C C . VAL A 1 103 ? 7.395 -8.375 -8.164 1 86.44 103 VAL A C 1
ATOM 815 O O . VAL A 1 103 ? 8.406 -7.93 -7.625 1 86.44 103 VAL A O 1
ATOM 818 N N . CYS A 1 104 ? 6.828 -9.477 -7.812 1 90.38 104 CYS A N 1
ATOM 819 C CA . CYS A 1 104 ? 7.363 -10.266 -6.711 1 90.38 104 CYS A CA 1
ATOM 820 C C . CYS A 1 104 ? 8.789 -10.727 -7.012 1 90.38 104 CYS A C 1
ATOM 822 O O . CYS A 1 104 ? 9.648 -10.719 -6.125 1 90.38 104 CYS A O 1
ATOM 824 N N . ARG A 1 105 ? 9.016 -11.109 -8.195 1 83.38 105 ARG A N 1
ATOM 825 C CA . ARG A 1 105 ? 10.359 -11.531 -8.578 1 83.38 105 ARG A CA 1
ATOM 826 C C . ARG A 1 105 ? 11.344 -10.375 -8.492 1 83.38 105 ARG A C 1
ATOM 828 O O . ARG A 1 105 ? 12.469 -10.547 -8.016 1 83.38 105 ARG A O 1
ATOM 835 N N . LEU A 1 106 ? 10.938 -9.258 -8.984 1 81.19 106 LEU A N 1
ATOM 836 C CA . LEU A 1 106 ? 11.789 -8.078 -8.898 1 81.19 106 LEU A CA 1
ATOM 837 C C . LEU A 1 106 ? 12.078 -7.719 -7.445 1 81.19 106 LEU A C 1
ATOM 839 O O . LEU A 1 106 ? 13.203 -7.355 -7.102 1 81.19 106 LEU A O 1
ATOM 843 N N . LEU A 1 107 ? 11.109 -7.812 -6.66 1 88.5 107 LEU A N 1
ATOM 844 C CA . LEU A 1 107 ? 11.281 -7.562 -5.23 1 88.5 107 LEU A CA 1
ATOM 845 C C . LEU A 1 107 ? 12.289 -8.539 -4.629 1 88.5 107 LEU A C 1
ATOM 847 O O . LEU A 1 107 ? 13.133 -8.141 -3.826 1 88.5 107 LEU A O 1
ATOM 851 N N . THR A 1 108 ? 12.164 -9.758 -5.027 1 85.94 108 THR A N 1
ATOM 852 C CA . THR A 1 108 ? 13.086 -10.781 -4.551 1 85.94 108 THR A CA 1
ATOM 853 C C . THR A 1 108 ? 14.523 -10.445 -4.945 1 85.94 108 THR A C 1
ATOM 855 O O . THR A 1 108 ? 15.438 -10.547 -4.121 1 85.94 108 THR A O 1
ATOM 858 N N . THR A 1 109 ? 14.656 -10.047 -6.156 1 80.06 109 THR A N 1
ATOM 859 C CA . THR A 1 109 ? 15.977 -9.656 -6.633 1 80.06 109 THR A CA 1
ATOM 860 C C . THR A 1 109 ? 16.484 -8.438 -5.879 1 80.06 109 THR A C 1
ATOM 862 O O . THR A 1 109 ? 17.656 -8.391 -5.484 1 80.06 109 THR A O 1
ATOM 865 N N . LEU A 1 110 ? 15.656 -7.496 -5.719 1 84.44 110 LEU A N 1
ATOM 866 C CA . LEU A 1 110 ? 16.031 -6.289 -4.988 1 84.44 110 LEU A CA 1
ATOM 867 C C . LEU A 1 110 ? 16.516 -6.633 -3.582 1 84.44 110 LEU A C 1
ATOM 869 O O . LEU A 1 110 ? 17.562 -6.148 -3.145 1 84.44 110 LEU A O 1
ATOM 873 N N . ILE A 1 111 ? 15.828 -7.48 -2.887 1 89.62 111 ILE A N 1
ATOM 874 C CA . ILE A 1 111 ? 16.172 -7.887 -1.529 1 89.62 111 ILE A CA 1
ATOM 875 C C . ILE A 1 111 ? 17.484 -8.656 -1.54 1 89.62 111 ILE A C 1
ATOM 877 O O . ILE A 1 111 ? 18.297 -8.523 -0.618 1 89.62 111 ILE A O 1
ATOM 881 N N . SER A 1 112 ? 17.688 -9.406 -2.568 1 83.62 112 SER A N 1
ATOM 882 C CA . SER A 1 112 ? 18.938 -10.141 -2.693 1 83.62 112 SER A CA 1
ATOM 883 C C . SER A 1 112 ? 20.125 -9.188 -2.795 1 83.62 112 SER A C 1
ATOM 885 O O . SER A 1 112 ? 21.219 -9.492 -2.299 1 83.62 112 SER A O 1
ATOM 887 N N . LEU A 1 113 ? 19.906 -8.039 -3.387 1 82.19 113 LEU A N 1
ATOM 888 C CA . LEU A 1 113 ? 21 -7.105 -3.674 1 82.19 113 LEU A CA 1
ATOM 889 C C . LEU A 1 113 ? 21.281 -6.207 -2.475 1 82.19 113 LEU A C 1
ATOM 891 O O . LEU A 1 113 ? 22.438 -5.984 -2.111 1 82.19 113 LEU A O 1
ATOM 895 N N . ILE A 1 114 ? 20.25 -5.699 -1.822 1 88.44 114 ILE A N 1
ATOM 896 C CA . ILE A 1 114 ? 20.516 -4.641 -0.854 1 88.44 114 ILE A CA 1
ATOM 897 C C . ILE A 1 114 ? 19.969 -5.047 0.515 1 88.44 114 ILE A C 1
ATOM 899 O O . ILE A 1 114 ? 20.062 -4.281 1.477 1 88.44 114 ILE A O 1
ATOM 903 N N . GLY A 1 115 ? 19.406 -6.25 0.616 1 92.62 115 GLY A N 1
ATOM 904 C CA . GLY A 1 115 ? 18.766 -6.633 1.863 1 92.62 115 GLY A CA 1
ATOM 905 C C . GLY A 1 115 ? 17.531 -5.812 2.174 1 92.62 115 GLY A C 1
ATOM 906 O O . GLY A 1 115 ? 16.844 -5.355 1.262 1 92.62 115 GLY A O 1
ATOM 907 N N . ILE A 1 116 ? 17.25 -5.82 3.4 1 97.31 116 ILE A N 1
ATOM 908 C CA . ILE A 1 116 ? 16.156 -4.973 3.865 1 97.31 116 ILE A CA 1
ATOM 909 C C . ILE A 1 116 ? 16.719 -3.814 4.688 1 97.31 116 ILE A C 1
ATOM 911 O O . ILE A 1 116 ? 17.125 -4 5.836 1 97.31 116 ILE A O 1
ATOM 915 N N . LEU A 1 117 ? 16.656 -2.602 4.07 1 97.31 117 LEU A N 1
ATOM 916 C CA . LEU A 1 117 ? 17.25 -1.422 4.688 1 97.31 117 LEU A CA 1
ATOM 917 C C . LEU A 1 117 ? 16.484 -1.02 5.941 1 97.31 117 LEU A C 1
ATOM 919 O O . LEU A 1 117 ? 15.281 -1.282 6.055 1 97.31 117 LEU A O 1
ATOM 923 N N . ASP A 1 118 ? 17.203 -0.427 6.82 1 96.56 118 ASP A N 1
ATOM 924 C CA . ASP A 1 118 ? 16.641 0.032 8.086 1 96.56 118 ASP A CA 1
ATOM 925 C C . ASP A 1 118 ? 16 1.413 7.941 1 96.56 118 ASP A C 1
ATOM 927 O O . ASP A 1 118 ? 16.641 2.342 7.438 1 96.56 118 ASP A O 1
ATOM 931 N N . PRO A 1 119 ? 14.766 1.529 8.367 1 94.31 119 PRO A N 1
ATOM 932 C CA . PRO A 1 119 ? 14.047 2.787 8.148 1 94.31 119 PRO A CA 1
ATOM 933 C C . PRO A 1 119 ? 14.789 3.994 8.719 1 94.31 119 PRO A C 1
ATOM 935 O O . PRO A 1 119 ? 14.695 5.094 8.172 1 94.31 119 PRO A O 1
ATOM 938 N N . LYS A 1 120 ? 15.516 3.842 9.719 1 93.25 120 LYS A N 1
ATOM 939 C CA . LYS A 1 120 ? 16.078 4.977 10.445 1 93.25 120 LYS A CA 1
ATOM 940 C C . LYS A 1 120 ? 17.516 5.254 10.008 1 93.25 120 LYS A C 1
ATOM 942 O O . LYS A 1 120 ? 17.953 6.41 9.977 1 93.25 120 LYS A O 1
ATOM 947 N N . SER A 1 121 ? 18.188 4.27 9.602 1 92.88 121 SER A N 1
ATOM 948 C CA . SER A 1 121 ? 19.609 4.469 9.406 1 92.88 121 SER A CA 1
ATOM 949 C C . SER A 1 121 ? 19.984 4.379 7.934 1 92.88 121 SER A C 1
ATOM 951 O O . SER A 1 121 ? 20.891 5.082 7.473 1 92.88 121 SER A O 1
ATOM 953 N N . THR A 1 122 ? 19.297 3.533 7.191 1 94.19 122 THR A N 1
ATOM 954 C CA . THR A 1 122 ? 19.844 3.291 5.855 1 94.19 122 THR A CA 1
ATOM 955 C C . THR A 1 122 ? 18.766 3.492 4.793 1 94.19 122 THR A C 1
ATOM 957 O O . THR A 1 122 ? 19.062 3.641 3.609 1 94.19 122 THR A O 1
ATOM 960 N N . LEU A 1 123 ? 17.516 3.508 5.148 1 93.94 123 LEU A N 1
ATOM 961 C CA . LEU A 1 123 ? 16.438 3.531 4.168 1 93.94 123 LEU A CA 1
ATOM 962 C C . LEU A 1 123 ? 16.469 4.82 3.355 1 93.94 123 LEU A C 1
ATOM 964 O O . LEU A 1 123 ? 15.953 4.867 2.234 1 93.94 123 LEU A O 1
ATOM 968 N N . SER A 1 124 ? 17.141 5.855 3.865 1 90.12 124 SER A N 1
ATOM 969 C CA . SER A 1 124 ? 17.266 7.113 3.137 1 90.12 124 SER A CA 1
ATOM 970 C C . SER A 1 124 ? 18.047 6.934 1.845 1 90.12 124 SER A C 1
ATOM 972 O O . SER A 1 124 ? 17.938 7.746 0.924 1 90.12 124 SER A O 1
ATOM 974 N N . SER A 1 125 ? 18.828 5.883 1.688 1 91.75 125 SER A N 1
ATOM 975 C CA . SER A 1 125 ? 19.625 5.605 0.5 1 91.75 125 SER A CA 1
ATOM 976 C C . SER A 1 125 ? 18.797 4.926 -0.582 1 91.75 125 SER A C 1
ATOM 978 O O . SER A 1 125 ? 19.219 4.832 -1.734 1 91.75 125 SER A O 1
ATOM 980 N N . PHE A 1 126 ? 17.656 4.48 -0.253 1 93.25 126 PHE A N 1
ATOM 981 C CA . PHE A 1 126 ? 16.875 3.6 -1.107 1 93.25 126 PHE A CA 1
ATOM 982 C C . PHE A 1 126 ? 16.531 4.285 -2.428 1 93.25 126 PHE A C 1
ATOM 984 O O . PHE A 1 126 ? 16.719 3.703 -3.498 1 93.25 126 PHE A O 1
ATOM 991 N N . PRO A 1 127 ? 16.078 5.574 -2.336 1 85.5 127 PRO A N 1
ATOM 992 C CA . PRO A 1 127 ? 15.672 6.176 -3.611 1 85.5 127 PRO A CA 1
ATOM 993 C C . PRO A 1 127 ? 16.812 6.219 -4.629 1 85.5 127 PRO A C 1
ATOM 995 O O . PRO A 1 127 ? 16.625 5.801 -5.777 1 85.5 127 PRO A O 1
ATOM 998 N N . LEU A 1 128 ? 17.938 6.609 -4.227 1 84.56 128 LEU A N 1
ATOM 999 C CA . LEU A 1 128 ? 19.078 6.707 -5.137 1 84.56 128 LEU A CA 1
ATOM 1000 C C . LEU A 1 128 ? 19.562 5.32 -5.539 1 84.56 128 LEU A C 1
ATOM 1002 O O . LEU A 1 128 ? 19.859 5.078 -6.711 1 84.56 128 LEU A O 1
ATOM 1006 N N . LEU A 1 129 ? 19.656 4.492 -4.574 1 85.69 129 LEU A N 1
ATOM 1007 C CA . LEU A 1 129 ? 20.094 3.123 -4.859 1 85.69 129 LEU A CA 1
ATOM 1008 C C . LEU A 1 129 ? 19.188 2.48 -5.906 1 85.69 129 LEU A C 1
ATOM 1010 O O . LEU A 1 129 ? 19.672 1.884 -6.871 1 85.69 129 LEU A O 1
ATOM 1014 N N . PHE A 1 130 ? 17.891 2.559 -5.711 1 82.56 130 PHE A N 1
ATOM 1015 C CA . PHE A 1 130 ? 16.938 1.963 -6.641 1 82.56 130 PHE A CA 1
ATOM 1016 C C . PHE A 1 130 ? 17.078 2.578 -8.031 1 82.56 130 PHE A C 1
ATOM 1018 O O . PHE A 1 130 ? 17.078 1.863 -9.031 1 82.56 130 PHE A O 1
ATOM 1025 N N . ASP A 1 131 ? 17.25 3.869 -8.07 1 74.31 131 ASP A N 1
ATOM 1026 C CA . ASP A 1 131 ? 17.438 4.547 -9.352 1 74.31 131 ASP A CA 1
ATOM 1027 C C . ASP A 1 131 ? 18.656 4.004 -10.078 1 74.31 131 ASP A C 1
ATOM 1029 O O . ASP A 1 131 ? 18.594 3.711 -11.273 1 74.31 131 ASP A O 1
ATOM 1033 N N . LEU A 1 132 ? 19.688 3.928 -9.336 1 73.94 132 LEU A N 1
ATOM 1034 C CA . LEU A 1 132 ? 20.938 3.486 -9.938 1 73.94 132 LEU A CA 1
ATOM 1035 C C . LEU A 1 132 ? 20.859 2.023 -10.359 1 73.94 132 LEU A C 1
ATOM 1037 O O . LEU A 1 132 ? 21.453 1.632 -11.367 1 73.94 132 LEU A O 1
ATOM 1041 N N . LEU A 1 133 ? 20.156 1.259 -9.555 1 72.75 133 LEU A N 1
ATOM 1042 C CA . LEU A 1 133 ? 19.984 -0.151 -9.891 1 72.75 133 LEU A CA 1
ATOM 1043 C C . LEU A 1 133 ? 19.156 -0.311 -11.164 1 72.75 133 LEU A C 1
ATOM 1045 O O . LEU A 1 133 ? 19.344 -1.273 -11.914 1 72.75 133 LEU A O 1
ATOM 1049 N N . CYS A 1 134 ? 18.281 0.641 -11.367 1 67.12 134 CYS A N 1
ATOM 1050 C CA . CYS A 1 134 ? 17.406 0.57 -12.531 1 67.12 134 CYS A CA 1
ATOM 1051 C C . CYS A 1 134 ? 18.078 1.155 -13.766 1 67.12 134 CYS A C 1
ATOM 1053 O O . CYS A 1 134 ? 17.578 1.002 -14.875 1 67.12 134 CYS A O 1
ATOM 1055 N N . GLN A 1 135 ? 19.219 1.79 -13.578 1 60.66 135 GLN A N 1
ATOM 1056 C CA . GLN A 1 135 ? 19.891 2.422 -14.711 1 60.66 135 GLN A CA 1
ATOM 1057 C C . GLN A 1 135 ? 20.734 1.411 -15.477 1 60.66 135 GLN A C 1
ATOM 1059 O O . GLN A 1 135 ? 21.312 0.501 -14.891 1 60.66 135 GLN A O 1
ATOM 1064 N N . HIS A 1 136 ? 20.609 1.589 -16.844 1 53.22 136 HIS A N 1
ATOM 1065 C CA . HIS A 1 136 ? 21.422 0.755 -17.719 1 53.22 136 HIS A CA 1
ATOM 1066 C C . HIS A 1 136 ? 22.906 1.016 -17.516 1 53.22 136 HIS A C 1
ATOM 1068 O O . HIS A 1 136 ? 23.344 2.17 -17.469 1 53.22 136 HIS A O 1
ATOM 1074 N N . ARG A 1 137 ? 23.625 -0.1 -17.266 1 55.97 137 ARG A N 1
ATOM 1075 C CA . ARG A 1 137 ? 25.047 0.053 -16.953 1 55.97 137 ARG A CA 1
ATOM 1076 C C . ARG A 1 137 ? 25.906 -0.636 -18.016 1 55.97 137 ARG A C 1
ATOM 1078 O O . ARG A 1 137 ? 26.578 -1.632 -17.719 1 55.97 137 ARG A O 1
ATOM 1085 N N . ASP A 1 138 ? 25.734 -0.157 -19.203 1 52.94 138 ASP A N 1
ATOM 1086 C CA . ASP A 1 138 ? 26.625 -0.629 -20.25 1 52.94 138 ASP A CA 1
ATOM 1087 C C . ASP A 1 138 ? 28.062 -0.127 -20.016 1 52.94 138 ASP A C 1
ATOM 1089 O O . ASP A 1 138 ? 28.328 1.069 -20.141 1 52.94 138 ASP A O 1
ATOM 1093 N N . PRO A 1 139 ? 28.875 -1.01 -19.688 1 61.53 139 PRO A N 1
ATOM 1094 C CA . PRO A 1 139 ? 30.25 -0.588 -19.375 1 61.53 139 PRO A CA 1
ATOM 1095 C C . PRO A 1 139 ? 30.938 0.066 -20.578 1 61.53 139 PRO A C 1
ATOM 1097 O O . PRO A 1 139 ? 31.953 0.755 -20.406 1 61.53 139 PRO A O 1
ATOM 1100 N N . ALA A 1 140 ? 30.375 -0.18 -21.719 1 62.31 140 ALA A N 1
ATOM 1101 C CA . ALA A 1 140 ? 30.984 0.396 -22.906 1 62.31 140 ALA A CA 1
ATOM 1102 C C . ALA A 1 140 ? 30.625 1.871 -23.047 1 62.31 140 ALA A C 1
ATOM 1104 O O . ALA A 1 140 ? 31.312 2.617 -23.766 1 62.31 140 ALA A O 1
ATOM 1105 N N . MET A 1 141 ? 29.656 2.207 -22.469 1 66.06 141 MET A N 1
ATOM 1106 C CA . MET A 1 141 ? 29.188 3.584 -22.578 1 66.06 141 MET A CA 1
ATOM 1107 C C . MET A 1 141 ? 29.594 4.398 -21.359 1 66.06 141 MET A C 1
ATOM 1109 O O . MET A 1 141 ? 29.594 3.887 -20.234 1 66.06 141 MET A O 1
ATOM 1113 N N . LYS A 1 142 ? 30.031 5.609 -21.625 1 72.5 142 LYS A N 1
ATOM 1114 C CA . LYS A 1 142 ? 30.453 6.508 -20.547 1 72.5 142 LYS A CA 1
ATOM 1115 C C . LYS A 1 142 ? 29.375 6.637 -19.484 1 72.5 142 LYS A C 1
ATOM 1117 O O . LYS A 1 142 ? 29.656 6.594 -18.281 1 72.5 142 LYS A O 1
ATOM 1122 N N . ARG A 1 143 ? 28.156 6.828 -19.938 1 66.25 143 ARG A N 1
ATOM 1123 C CA . ARG A 1 143 ? 27.031 6.945 -19.016 1 66.25 143 ARG A CA 1
ATOM 1124 C C . ARG A 1 143 ? 26.875 5.68 -18.172 1 66.25 143 ARG A C 1
ATOM 1126 O O . ARG A 1 143 ? 26.547 5.746 -16.984 1 66.25 143 ARG A O 1
ATOM 1133 N N . GLY A 1 144 ? 27.078 4.645 -18.812 1 67.69 144 GLY A N 1
ATOM 1134 C CA . GLY A 1 144 ? 27.016 3.371 -18.109 1 67.69 144 GLY A CA 1
ATOM 1135 C C . GLY A 1 144 ? 28.094 3.209 -17.062 1 67.69 144 GLY A C 1
ATOM 1136 O O . GLY A 1 144 ? 27.828 2.744 -15.953 1 67.69 144 GLY A O 1
ATOM 1137 N N . ARG A 1 145 ? 29.219 3.668 -17.406 1 75.81 145 ARG A N 1
ATOM 1138 C CA . ARG A 1 145 ? 30.344 3.59 -16.469 1 75.81 145 ARG A CA 1
ATOM 1139 C C . ARG A 1 145 ? 30.125 4.52 -15.281 1 75.81 145 ARG A C 1
ATOM 1141 O O . ARG A 1 145 ? 30.406 4.156 -14.141 1 75.81 145 ARG A O 1
ATOM 1148 N N . ARG A 1 146 ? 29.641 5.645 -15.531 1 77.81 146 ARG A N 1
ATOM 1149 C CA . ARG A 1 146 ? 29.359 6.594 -14.461 1 77.81 146 ARG A CA 1
ATOM 1150 C C . ARG A 1 146 ? 28.297 6.039 -13.508 1 77.81 146 ARG A C 1
ATOM 1152 O O . ARG A 1 146 ? 28.422 6.164 -12.289 1 77.81 146 ARG A O 1
ATOM 1159 N N . ALA A 1 147 ? 27.312 5.477 -14.094 1 73.12 147 ALA A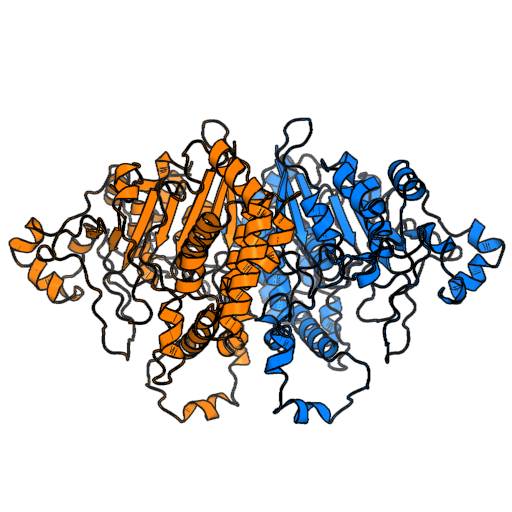 N 1
ATOM 1160 C CA . ALA A 1 147 ? 26.25 4.883 -13.289 1 73.12 147 ALA A CA 1
ATOM 1161 C C . ALA A 1 147 ? 26.781 3.725 -12.445 1 73.12 147 ALA A C 1
ATOM 1163 O O . ALA A 1 147 ? 26.406 3.562 -11.289 1 73.12 147 ALA A O 1
ATOM 1164 N N . ALA A 1 148 ? 27.656 3.055 -13.031 1 77.19 148 ALA A N 1
ATOM 1165 C CA . ALA A 1 148 ? 28.25 1.933 -12.312 1 77.19 148 ALA A CA 1
ATOM 1166 C C . ALA A 1 148 ? 29.094 2.42 -11.133 1 77.19 148 ALA A C 1
ATOM 1168 O O . ALA A 1 148 ? 29.047 1.841 -10.047 1 77.19 148 ALA A O 1
ATOM 1169 N N . THR A 1 149 ? 29.797 3.416 -11.375 1 84.12 149 THR A N 1
ATOM 1170 C CA . THR A 1 149 ? 30.625 3.99 -10.32 1 84.12 149 THR A CA 1
ATOM 1171 C C . THR A 1 149 ? 29.75 4.566 -9.203 1 84.12 149 THR A C 1
ATOM 1173 O O . THR A 1 149 ? 30.031 4.367 -8.023 1 84.12 149 THR A O 1
ATOM 1176 N N . ALA A 1 150 ? 28.734 5.227 -9.57 1 83.25 150 ALA A N 1
ATOM 1177 C CA . ALA A 1 150 ? 27.797 5.797 -8.594 1 83.25 150 ALA A CA 1
ATOM 1178 C C . ALA A 1 150 ? 27.141 4.703 -7.766 1 83.25 150 ALA A C 1
ATOM 1180 O O . ALA A 1 150 ? 26.969 4.848 -6.551 1 83.25 150 ALA A O 1
ATOM 1181 N N . LEU A 1 151 ? 26.766 3.678 -8.438 1 83.31 151 LEU A N 1
ATOM 1182 C CA . LEU A 1 151 ? 26.141 2.561 -7.734 1 83.31 151 LEU A CA 1
ATOM 1183 C C . LEU A 1 151 ? 27.109 1.938 -6.734 1 83.31 151 LEU A C 1
ATOM 1185 O O . LEU A 1 151 ? 26.734 1.649 -5.598 1 83.31 151 LEU A O 1
ATOM 1189 N N . ALA A 1 152 ? 28.312 1.782 -7.191 1 84.69 152 ALA A N 1
ATOM 1190 C CA . ALA A 1 152 ? 29.328 1.214 -6.305 1 84.69 152 ALA A CA 1
ATOM 1191 C C . ALA A 1 152 ? 29.516 2.07 -5.055 1 84.69 152 ALA A C 1
ATOM 1193 O O . ALA A 1 152 ? 29.625 1.545 -3.945 1 84.69 152 ALA A O 1
ATOM 1194 N N . LYS A 1 153 ? 29.5 3.277 -5.277 1 89.88 153 LYS A N 1
ATOM 1195 C CA . LYS A 1 153 ? 29.656 4.203 -4.156 1 89.88 153 LYS A CA 1
ATOM 1196 C C . LYS A 1 153 ? 28.469 4.102 -3.199 1 89.88 153 LYS A C 1
ATOM 1198 O O . LYS A 1 153 ? 28.656 4.078 -1.98 1 89.88 153 LYS A O 1
ATOM 1203 N N . GLU A 1 154 ? 27.281 4.082 -3.73 1 88.31 154 GLU A N 1
ATOM 1204 C CA . GLU A 1 154 ? 26.094 3.994 -2.896 1 88.31 154 GLU A CA 1
ATOM 1205 C C . GLU A 1 154 ? 26.016 2.648 -2.182 1 88.31 154 GLU A C 1
ATOM 1207 O O . GLU A 1 154 ? 25.594 2.578 -1.024 1 88.31 154 GLU A O 1
ATOM 1212 N N . MET A 1 155 ? 26.422 1.622 -2.871 1 89.56 155 MET A N 1
ATOM 1213 C CA . MET A 1 155 ? 26.453 0.293 -2.268 1 89.56 155 MET A CA 1
ATOM 1214 C C . MET A 1 155 ? 27.438 0.24 -1.11 1 89.56 155 MET A C 1
ATOM 1216 O O . MET A 1 155 ? 27.188 -0.432 -0.107 1 89.56 155 MET A O 1
ATOM 1220 N N . ASP A 1 156 ? 28.5 0.928 -1.255 1 92.25 156 ASP A N 1
ATOM 1221 C CA . ASP A 1 156 ? 29.516 0.978 -0.205 1 92.25 156 ASP A CA 1
ATOM 1222 C C . ASP A 1 156 ? 28.953 1.606 1.069 1 92.25 156 ASP A C 1
ATOM 1224 O O . ASP A 1 156 ? 29.312 1.206 2.178 1 92.25 156 ASP A O 1
ATOM 1228 N N . LYS A 1 157 ? 28.078 2.523 0.868 1 93.75 157 LYS A N 1
ATOM 1229 C CA . LYS A 1 157 ? 27.484 3.217 2.012 1 93.75 157 LYS A CA 1
ATOM 1230 C C . LYS A 1 157 ? 26.672 2.26 2.871 1 93.75 157 LYS A C 1
ATOM 1232 O O . LYS A 1 157 ? 26.547 2.449 4.086 1 93.75 157 LYS A O 1
ATOM 1237 N N . ILE A 1 158 ? 26.109 1.214 2.256 1 94.88 158 ILE A N 1
ATOM 1238 C CA . ILE A 1 158 ? 25.234 0.324 3.014 1 94.88 158 ILE A CA 1
ATOM 1239 C C . ILE A 1 158 ? 25.938 -1.015 3.24 1 94.88 158 ILE A C 1
ATOM 1241 O O . ILE A 1 158 ? 25.359 -1.937 3.816 1 94.88 158 ILE A O 1
ATOM 1245 N N . ALA A 1 159 ? 27.172 -1.156 2.854 1 93.25 159 ALA A N 1
ATOM 1246 C CA . ALA A 1 159 ? 27.875 -2.432 2.881 1 93.25 159 ALA A CA 1
ATOM 1247 C C . ALA A 1 159 ? 28 -2.963 4.305 1 93.25 159 ALA A C 1
ATOM 1249 O O . ALA A 1 159 ? 27.75 -4.145 4.555 1 93.25 159 ALA A O 1
ATOM 1250 N N . ALA A 1 160 ? 28.391 -2.105 5.18 1 95.69 160 ALA A N 1
ATOM 1251 C CA . ALA A 1 160 ? 28.547 -2.527 6.57 1 95.69 160 ALA A CA 1
ATOM 1252 C C . ALA A 1 160 ? 27.219 -3.004 7.152 1 95.69 160 ALA A C 1
ATOM 1254 O O . ALA A 1 160 ? 27.172 -4.027 7.84 1 95.69 160 ALA A O 1
ATOM 1255 N N . PHE A 1 161 ? 26.219 -2.234 6.891 1 96 161 PHE A N 1
ATOM 1256 C CA . PHE A 1 161 ? 24.875 -2.613 7.352 1 96 161 PHE A CA 1
ATOM 1257 C C . PHE A 1 161 ? 24.469 -3.961 6.77 1 96 161 PHE A C 1
ATOM 1259 O O . PHE A 1 161 ? 23.953 -4.82 7.488 1 96 161 PHE A O 1
ATOM 1266 N N . ARG A 1 162 ? 24.672 -4.129 5.504 1 93.75 162 ARG A N 1
ATOM 1267 C CA . ARG A 1 162 ? 24.312 -5.355 4.809 1 93.75 162 ARG A CA 1
ATOM 1268 C C . ARG A 1 162 ? 25.031 -6.562 5.406 1 93.75 162 ARG A C 1
ATOM 1270 O O . ARG A 1 162 ? 24.406 -7.605 5.645 1 93.75 162 ARG A O 1
ATOM 1277 N N . GLN A 1 163 ? 26.281 -6.414 5.637 1 93.44 163 GLN A N 1
ATOM 1278 C CA . GLN A 1 163 ? 27.062 -7.5 6.211 1 93.44 163 GLN A CA 1
ATOM 1279 C C . GLN A 1 163 ? 26.562 -7.867 7.602 1 93.44 163 GLN A C 1
ATOM 1281 O O . GLN A 1 163 ? 26.453 -9.047 7.938 1 93.44 163 GLN A O 1
ATOM 1286 N N . GLU A 1 164 ? 26.297 -6.887 8.344 1 96.44 164 GLU A N 1
ATOM 1287 C CA . GLU A 1 164 ? 25.766 -7.129 9.68 1 96.44 164 GLU A CA 1
ATOM 1288 C C . GLU A 1 164 ? 24.422 -7.832 9.625 1 96.44 164 GLU A C 1
ATOM 1290 O O . GLU A 1 164 ? 24.156 -8.742 10.414 1 96.44 164 GLU A O 1
ATOM 1295 N N . GLN A 1 165 ? 23.578 -7.391 8.719 1 96.19 165 GLN A N 1
ATOM 1296 C CA . GLN A 1 165 ? 22.266 -8.008 8.57 1 96.19 165 GLN A CA 1
ATOM 1297 C C . GLN A 1 165 ? 22.391 -9.469 8.148 1 96.19 165 GLN A C 1
ATOM 1299 O O . GLN A 1 165 ? 21.688 -10.336 8.68 1 96.19 165 GLN A O 1
ATOM 1304 N N . LEU A 1 166 ? 23.281 -9.766 7.312 1 92.62 166 LEU A N 1
ATOM 1305 C CA . LEU A 1 166 ? 23.5 -11.141 6.867 1 92.62 166 LEU A CA 1
ATOM 1306 C C . LEU A 1 166 ? 23.969 -12.016 8.031 1 92.62 166 LEU A C 1
ATOM 1308 O O . LEU A 1 166 ? 23.531 -13.164 8.164 1 92.62 166 LEU A O 1
ATOM 1312 N N . LEU A 1 167 ? 24.812 -11.461 8.82 1 94.19 167 LEU A N 1
ATOM 1313 C CA . LEU A 1 167 ? 25.297 -12.203 9.984 1 94.19 167 LEU A CA 1
ATOM 1314 C C . LEU A 1 167 ? 24.141 -12.492 10.953 1 94.19 167 LEU A C 1
ATOM 1316 O O . LEU A 1 167 ? 24.031 -13.609 11.453 1 94.19 167 LEU A O 1
ATOM 1320 N N . LYS A 1 168 ? 23.344 -11.516 11.125 1 96.12 168 LYS A N 1
ATOM 1321 C CA . LYS A 1 168 ? 22.219 -11.672 12.055 1 96.12 168 LYS A CA 1
ATOM 1322 C C . LYS A 1 168 ? 21.188 -12.641 11.516 1 96.12 168 LYS A C 1
ATOM 1324 O O . LYS A 1 168 ? 20.438 -13.25 12.281 1 96.12 168 LYS A O 1
ATOM 1329 N N . MET A 1 169 ? 21.078 -12.766 10.219 1 93.81 169 MET A N 1
ATOM 1330 C CA . MET A 1 169 ? 20.125 -13.664 9.578 1 93.81 169 MET A CA 1
ATOM 1331 C C . MET A 1 169 ? 20.484 -15.125 9.859 1 93.81 169 MET A C 1
ATOM 1333 O O . MET A 1 169 ? 19.625 -16 9.773 1 93.81 169 MET A O 1
ATOM 1337 N N . GLU A 1 170 ? 21.75 -15.422 10.133 1 91.94 170 GLU A N 1
ATOM 1338 C CA . GLU A 1 170 ? 22.234 -16.75 10.469 1 91.94 170 GLU A CA 1
ATOM 1339 C C . GLU A 1 170 ? 21.828 -17.766 9.406 1 91.94 170 GLU A C 1
ATOM 1341 O O . GLU A 1 170 ? 21.328 -18.844 9.734 1 91.94 170 GLU A O 1
ATOM 1346 N N . GLY A 1 171 ? 21.906 -17.391 8.195 1 86 171 GLY A N 1
ATOM 1347 C CA . GLY A 1 171 ? 21.672 -18.312 7.09 1 86 171 GLY A CA 1
ATOM 1348 C C . GLY A 1 171 ? 20.203 -18.438 6.738 1 86 171 GLY A C 1
ATOM 1349 O O . GLY A 1 171 ? 19.844 -19.156 5.797 1 86 171 GLY A O 1
ATOM 1350 N N . LYS A 1 172 ? 19.391 -17.812 7.434 1 90.12 172 LYS A N 1
ATOM 1351 C CA . LYS A 1 172 ? 17.969 -17.844 7.117 1 90.12 172 LYS A CA 1
ATOM 1352 C C . LYS A 1 172 ? 17.656 -16.984 5.898 1 90.12 172 LYS A C 1
ATOM 1354 O O . LYS A 1 172 ? 18.297 -15.961 5.672 1 90.12 172 LYS A O 1
ATOM 1359 N N . ALA A 1 173 ? 16.672 -17.438 5.164 1 91.81 173 ALA A N 1
ATOM 1360 C CA . ALA A 1 173 ? 16.25 -16.672 3.99 1 91.81 173 ALA A CA 1
ATOM 1361 C C . ALA A 1 173 ? 15.438 -15.445 4.391 1 91.81 173 ALA A C 1
ATOM 1363 O O . ALA A 1 173 ? 14.703 -15.484 5.379 1 91.81 173 ALA A O 1
ATOM 1364 N N . TYR A 1 174 ? 15.555 -14.344 3.627 1 93.19 174 TYR A N 1
ATOM 1365 C CA . TYR A 1 174 ? 14.711 -13.172 3.816 1 93.19 174 TYR A CA 1
ATOM 1366 C C . TYR A 1 174 ? 13.25 -13.492 3.518 1 93.19 174 TYR A C 1
ATOM 1368 O O . TYR A 1 174 ? 12.359 -13.109 4.277 1 93.19 174 TYR A O 1
ATOM 1376 N N . ILE A 1 175 ? 13.086 -14.234 2.41 1 95 175 ILE A N 1
ATOM 1377 C CA . ILE A 1 175 ? 11.758 -14.594 1.923 1 95 175 ILE A CA 1
ATOM 1378 C C . ILE A 1 175 ? 11.492 -16.062 2.186 1 95 175 ILE A C 1
ATOM 1380 O O . ILE A 1 175 ? 12.188 -16.938 1.653 1 95 175 ILE A O 1
ATOM 1384 N N . THR A 1 176 ? 10.508 -16.312 2.922 1 94.94 176 THR A N 1
ATOM 1385 C CA . THR A 1 176 ? 10.18 -17.688 3.271 1 94.94 176 THR A CA 1
ATOM 1386 C C . THR A 1 176 ? 9.438 -18.375 2.125 1 94.94 176 THR A C 1
ATOM 1388 O O . THR A 1 176 ? 9.727 -19.531 1.8 1 94.94 176 THR A O 1
ATOM 1391 N N . VAL A 1 177 ? 8.484 -17.672 1.544 1 94.81 177 VAL A N 1
ATOM 1392 C CA . VAL A 1 177 ? 7.699 -18.25 0.458 1 94.81 177 VAL A CA 1
ATOM 1393 C C . VAL A 1 177 ? 7.602 -17.25 -0.693 1 94.81 177 VAL A C 1
ATOM 1395 O O . VAL A 1 177 ? 7.324 -16.062 -0.476 1 94.81 177 VAL A O 1
ATOM 1398 N N . LEU A 1 178 ? 7.887 -17.672 -1.837 1 93.56 178 LEU A N 1
ATOM 1399 C CA . LEU A 1 178 ? 7.586 -17.016 -3.1 1 93.56 178 LEU A CA 1
ATOM 1400 C C . LEU A 1 178 ? 6.594 -17.828 -3.92 1 93.56 178 LEU A C 1
ATOM 1402 O O . LEU A 1 178 ? 6.961 -18.844 -4.52 1 93.56 178 LEU A O 1
ATOM 1406 N N . GLY A 1 179 ? 5.305 -17.453 -3.873 1 94.56 179 GLY A N 1
ATOM 1407 C CA . GLY A 1 179 ? 4.238 -18.125 -4.609 1 94.56 179 GLY A CA 1
ATOM 1408 C C . GLY A 1 179 ? 3.781 -17.344 -5.828 1 94.56 179 GLY A C 1
ATOM 1409 O O . GLY A 1 179 ? 3.209 -16.25 -5.699 1 94.56 179 GLY A O 1
ATOM 1410 N N . LEU A 1 180 ? 3.939 -17.953 -7.023 1 91.62 180 LEU A N 1
ATOM 1411 C CA . LEU A 1 180 ? 3.711 -17.203 -8.258 1 91.62 180 LEU A CA 1
ATOM 1412 C C . LEU A 1 180 ? 2.723 -17.938 -9.156 1 91.62 180 LEU A C 1
ATOM 1414 O O . LEU A 1 180 ? 2.826 -19.156 -9.344 1 91.62 180 LEU A O 1
ATOM 1418 N N . PHE A 1 181 ? 1.761 -17.188 -9.695 1 92.94 181 PHE A N 1
ATOM 1419 C CA . PHE A 1 181 ? 0.845 -17.672 -10.719 1 92.94 181 PHE A CA 1
ATOM 1420 C C . PHE A 1 181 ? 1.208 -17.109 -12.086 1 92.94 181 PHE A C 1
ATOM 1422 O O . PHE A 1 181 ? 0.975 -15.93 -12.359 1 92.94 181 PHE A O 1
ATOM 1429 N N . ASP A 1 182 ? 1.846 -17.844 -12.875 1 87.5 182 ASP A N 1
ATOM 1430 C CA . ASP A 1 182 ? 2.135 -17.609 -14.289 1 87.5 182 ASP A CA 1
ATOM 1431 C C . ASP A 1 182 ? 2.818 -16.25 -14.484 1 87.5 182 ASP A C 1
ATOM 1433 O O . ASP A 1 182 ? 2.26 -15.352 -15.125 1 87.5 182 ASP A O 1
ATOM 1437 N N . THR A 1 183 ? 4.023 -16.188 -14.148 1 82.5 183 THR A N 1
ATOM 1438 C CA . THR A 1 183 ? 4.793 -14.953 -14.25 1 82.5 183 THR A CA 1
ATOM 1439 C C . THR A 1 183 ? 4.879 -14.484 -15.695 1 82.5 183 THR A C 1
ATOM 1441 O O . THR A 1 183 ? 5.371 -15.211 -16.562 1 82.5 183 THR A O 1
ATOM 1444 N N . VAL A 1 184 ? 4.355 -13.336 -15.969 1 73.31 184 VAL A N 1
ATOM 1445 C CA . VAL A 1 184 ? 4.473 -12.695 -17.281 1 73.31 184 VAL A CA 1
ATOM 1446 C C . VAL A 1 184 ? 5.359 -11.461 -17.172 1 73.31 184 VAL A C 1
ATOM 1448 O O . VAL A 1 184 ? 4.984 -10.469 -16.531 1 73.31 184 VAL A O 1
ATOM 1451 N N . PRO A 1 185 ? 6.469 -11.695 -17.781 1 62.81 185 PRO A N 1
ATOM 1452 C CA . PRO A 1 185 ? 7.367 -10.539 -17.703 1 62.81 185 PRO A CA 1
ATOM 1453 C C . PRO A 1 185 ? 6.934 -9.383 -18.594 1 62.81 185 PRO A C 1
ATOM 1455 O O . PRO A 1 185 ? 6.02 -9.539 -19.406 1 62.81 185 PRO A O 1
ATOM 1458 N N . LEU A 1 186 ? 7.43 -8.25 -18.406 1 54.06 186 LEU A N 1
ATOM 1459 C CA . LEU A 1 186 ? 7.219 -7.141 -19.328 1 54.06 186 LEU A CA 1
ATOM 1460 C C . LEU A 1 186 ? 8.016 -7.344 -20.609 1 54.06 186 LEU A C 1
ATOM 1462 O O . LEU A 1 186 ? 9.211 -7.648 -20.562 1 54.06 186 LEU A O 1
ATOM 1466 N N . TYR A 1 187 ? 7.344 -8.203 -21.719 1 45.59 187 TYR A N 1
ATOM 1467 C CA . TYR A 1 187 ? 8.055 -8.539 -22.938 1 45.59 187 TYR A CA 1
ATOM 1468 C C . TYR A 1 187 ? 8.641 -7.285 -23.578 1 45.59 187 TYR A C 1
ATOM 1470 O O . TYR A 1 187 ? 8.039 -6.211 -23.531 1 45.59 187 TYR A O 1
ATOM 1478 N N . HIS A 1 188 ? 9.945 -7.414 -23.906 1 39.97 188 HIS A N 1
ATOM 1479 C CA . HIS A 1 188 ? 10.594 -6.469 -24.797 1 39.97 188 HIS A CA 1
ATOM 1480 C C . HIS A 1 188 ? 10.031 -6.578 -26.219 1 39.97 188 HIS A C 1
ATOM 1482 O O . HIS A 1 188 ? 9.977 -7.676 -26.781 1 39.97 188 HIS A O 1
ATOM 1488 N N . PHE A 1 189 ? 9.086 -5.957 -26.703 1 32.09 189 PHE A N 1
ATOM 1489 C CA . PHE A 1 189 ? 8.883 -5.945 -28.141 1 32.09 189 PHE A CA 1
ATOM 1490 C C . PHE A 1 189 ? 10.211 -5.895 -28.875 1 32.09 189 PHE A C 1
ATOM 1492 O O . PHE A 1 189 ? 11.102 -5.117 -28.516 1 32.09 189 PHE A O 1
ATOM 1499 N N . HIS A 1 190 ? 10.586 -6.938 -29.547 1 32.34 190 HIS A N 1
ATOM 1500 C CA . HIS A 1 190 ? 11.664 -6.945 -30.531 1 32.34 190 HIS A CA 1
ATOM 1501 C C . HIS A 1 190 ? 11.609 -5.707 -31.406 1 32.34 190 HIS A C 1
ATOM 1503 O O . HIS A 1 190 ? 10.945 -5.715 -32.469 1 32.34 190 HIS A O 1
ATOM 1509 N N . SER A 1 191 ? 11.227 -4.512 -31.109 1 31.56 191 SER A N 1
ATOM 1510 C CA . SER A 1 191 ? 11.531 -3.594 -32.219 1 31.56 191 SER A CA 1
ATOM 1511 C C . SER A 1 191 ? 12.938 -3.83 -32.75 1 31.56 191 SER A C 1
ATOM 1513 O O . SER A 1 191 ? 13.844 -4.203 -32 1 31.56 191 SER A O 1
ATOM 1515 N N . THR A 1 192 ? 13.102 -4.09 -34.094 1 30.77 192 THR A N 1
ATOM 1516 C CA . THR A 1 192 ? 14.289 -4.047 -34.938 1 30.77 192 THR A CA 1
ATOM 1517 C C . THR A 1 192 ? 15.297 -3.029 -34.375 1 30.77 192 THR A C 1
ATOM 1519 O O . THR A 1 192 ? 16.344 -2.807 -35 1 30.77 192 THR A O 1
ATOM 1522 N N . SER A 1 193 ? 14.867 -2.01 -33.719 1 31.11 193 SER A N 1
ATOM 1523 C CA . SER A 1 193 ? 15.938 -1.051 -33.469 1 31.11 193 SER A CA 1
ATOM 1524 C C . SER A 1 193 ? 16.891 -1.549 -32.406 1 31.11 193 SER A C 1
ATOM 1526 O O . SER A 1 193 ? 16.5 -2.352 -31.547 1 31.11 193 SER A O 1
ATOM 1528 N N . LYS A 1 194 ? 18.141 -1.206 -32.344 1 30.03 194 LYS A N 1
ATOM 1529 C CA . LYS A 1 194 ? 19.297 -1.464 -31.516 1 30.03 194 LYS A CA 1
ATOM 1530 C C . LYS A 1 194 ? 18.922 -1.452 -30.031 1 30.03 194 LYS A C 1
ATOM 1532 O O . LYS A 1 194 ? 19.672 -1.931 -29.188 1 30.03 194 LYS A O 1
ATOM 1537 N N . ALA A 1 195 ? 18 -0.755 -29.703 1 29.73 195 ALA A N 1
ATOM 1538 C CA . ALA A 1 195 ? 17.703 -0.44 -28.312 1 29.73 195 ALA A CA 1
ATOM 1539 C C . ALA A 1 195 ? 16.906 -1.562 -27.656 1 29.73 195 ALA A C 1
ATOM 1541 O O . ALA A 1 195 ? 16.812 -1.628 -26.422 1 29.73 195 ALA A O 1
ATOM 1542 N N . GLY A 1 196 ? 16.094 -2.305 -28.234 1 33.97 196 GLY A N 1
ATOM 1543 C CA . GLY A 1 196 ? 15.328 -3.463 -27.797 1 33.97 196 GLY A CA 1
ATOM 1544 C C . GLY A 1 196 ? 16.203 -4.625 -27.375 1 33.97 196 GLY A C 1
ATOM 1545 O O . GLY A 1 196 ? 15.742 -5.547 -26.703 1 33.97 196 GLY A O 1
ATOM 1546 N N . ALA A 1 197 ? 17.281 -4.863 -28.062 1 33 197 ALA A N 1
ATOM 1547 C CA . ALA A 1 197 ? 18.297 -5.887 -27.797 1 33 197 ALA A CA 1
ATOM 1548 C C . ALA A 1 197 ? 18.828 -5.75 -26.375 1 33 197 ALA A C 1
ATOM 1550 O O . ALA A 1 197 ? 19.328 -6.719 -25.797 1 33 197 ALA A O 1
ATOM 1551 N N . GLN A 1 198 ? 18.75 -4.578 -25.766 1 31.56 198 GLN A N 1
ATOM 1552 C CA . GLN A 1 198 ? 19.516 -4.258 -24.562 1 31.56 198 GLN A CA 1
ATOM 1553 C C . GLN A 1 198 ? 18.719 -4.598 -23.297 1 31.56 198 GLN A C 1
ATOM 1555 O O . GLN A 1 198 ? 19.266 -4.59 -22.203 1 31.56 198 GLN A O 1
ATOM 1560 N N . LEU A 1 199 ? 17.484 -4.617 -23.312 1 35.44 199 LEU A N 1
ATOM 1561 C CA . LEU A 1 199 ? 16.766 -4.961 -22.078 1 35.44 199 LEU A CA 1
ATOM 1562 C C . LEU A 1 199 ? 17.016 -6.414 -21.703 1 35.44 199 LEU A C 1
ATOM 1564 O O . LEU A 1 199 ? 16.578 -6.867 -20.641 1 35.44 199 LEU A O 1
ATOM 1568 N N . HIS A 1 200 ? 17.578 -7.254 -22.547 1 37.59 200 HIS A N 1
ATOM 1569 C CA . HIS A 1 200 ? 17.891 -8.648 -22.281 1 37.59 200 HIS A CA 1
ATOM 1570 C C . HIS A 1 200 ? 18.828 -8.789 -21.094 1 37.59 200 HIS A C 1
ATOM 1572 O O . HIS A 1 200 ? 19.062 -9.898 -20.609 1 37.59 200 HIS A O 1
ATOM 1578 N N . LEU A 1 201 ? 19.516 -7.617 -20.719 1 34.06 201 LEU A N 1
ATOM 1579 C CA . LEU A 1 201 ? 20.625 -7.891 -19.812 1 34.06 201 LEU A CA 1
ATOM 1580 C C . LEU A 1 201 ? 20.359 -7.309 -18.422 1 34.06 201 LEU A C 1
ATOM 1582 O O . LEU A 1 201 ? 21.25 -7.234 -17.578 1 34.06 201 LEU A O 1
ATOM 1586 N N . SER A 1 202 ? 19.188 -6.609 -18.062 1 37.16 202 SER A N 1
ATOM 1587 C CA . SER A 1 202 ? 19.016 -6.086 -16.719 1 37.16 202 SER A CA 1
ATOM 1588 C C . SER A 1 202 ? 18.609 -7.188 -15.742 1 37.16 202 SER A C 1
ATOM 1590 O O . SER A 1 202 ? 17.953 -8.156 -16.125 1 37.16 202 SER A O 1
ATOM 1592 N N . PRO A 1 203 ? 19.266 -7.328 -14.492 1 38.88 203 PRO A N 1
ATOM 1593 C CA . PRO A 1 203 ? 18.828 -8.352 -13.539 1 38.88 203 PRO A CA 1
ATOM 1594 C C . PRO A 1 203 ? 17.312 -8.359 -13.328 1 38.88 203 PRO A C 1
ATOM 1596 O O . PRO A 1 203 ? 16.75 -9.375 -12.906 1 38.88 203 PRO A O 1
ATOM 1599 N N . PHE A 1 204 ? 16.766 -7.125 -13.414 1 37.34 204 PHE A N 1
ATOM 1600 C CA . PHE A 1 204 ? 15.305 -7.043 -13.453 1 37.34 204 PHE A CA 1
ATOM 1601 C C . PHE A 1 204 ? 14.766 -7.523 -14.797 1 37.34 204 PHE A C 1
ATOM 1603 O O . PHE A 1 204 ? 13.57 -7.434 -15.055 1 37.34 204 PHE A O 1
ATOM 1610 N N . SER A 1 205 ? 15.68 -7.883 -15.562 1 41.38 205 SER A N 1
ATOM 1611 C CA . SER A 1 205 ? 15.289 -8.312 -16.906 1 41.38 205 SER A CA 1
ATOM 1612 C C . SER A 1 205 ? 14.32 -9.492 -16.828 1 41.38 205 SER A C 1
ATOM 1614 O O . SER A 1 205 ? 14.406 -10.328 -15.93 1 41.38 205 SER A O 1
ATOM 1616 N N . THR A 1 206 ? 13.352 -9.367 -17.484 1 45.12 206 THR A N 1
ATOM 1617 C CA . THR A 1 206 ? 12.227 -10.25 -17.75 1 45.12 206 THR A CA 1
ATOM 1618 C C . THR A 1 206 ? 12.703 -11.672 -17.984 1 45.12 206 THR A C 1
ATOM 1620 O O . THR A 1 206 ? 11.914 -12.625 -17.906 1 45.12 206 THR A O 1
ATOM 1623 N N . HIS A 1 207 ? 14.164 -11.773 -18.125 1 44.75 207 HIS A N 1
ATOM 1624 C CA . HIS A 1 207 ? 14.477 -13.141 -18.547 1 44.75 207 HIS A CA 1
ATOM 1625 C C . HIS A 1 207 ? 15.359 -13.836 -17.516 1 44.75 207 HIS A C 1
ATOM 1627 O O . HIS A 1 207 ? 15.93 -14.891 -17.797 1 44.75 207 HIS A O 1
ATOM 1633 N N . ASN A 1 208 ? 15.516 -13.086 -16.344 1 49.47 208 ASN A N 1
ATOM 1634 C CA . ASN A 1 208 ? 16.297 -13.82 -15.367 1 49.47 208 ASN A CA 1
ATOM 1635 C C . ASN A 1 208 ? 15.539 -15.016 -14.812 1 49.47 208 ASN A C 1
ATOM 1637 O O . ASN A 1 208 ? 14.648 -14.859 -13.977 1 49.47 208 ASN A O 1
ATOM 1641 N N . GLU A 1 209 ? 15.906 -16.047 -15.328 1 59.59 209 GLU A N 1
ATOM 1642 C CA . GLU A 1 209 ? 15.273 -17.312 -14.93 1 59.59 209 GLU A CA 1
ATOM 1643 C C . GLU A 1 209 ? 15.922 -17.875 -13.672 1 59.59 209 GLU A C 1
ATOM 1645 O O . GLU A 1 209 ? 15.375 -18.797 -13.055 1 59.59 209 GLU A O 1
ATOM 1650 N N . GLN A 1 210 ? 16.984 -17.125 -13.336 1 60.66 210 GLN A N 1
ATOM 1651 C CA . GLN A 1 210 ? 17.703 -17.719 -12.203 1 60.66 210 GLN A CA 1
ATOM 1652 C C . GLN A 1 210 ? 17.031 -17.312 -10.883 1 60.66 210 GLN A C 1
ATOM 1654 O O . GLN A 1 210 ? 16.703 -16.156 -10.672 1 60.66 210 GLN A O 1
ATOM 1659 N N . LEU A 1 211 ? 16.875 -18.391 -10.109 1 65.12 211 LEU A N 1
ATOM 1660 C CA . LEU A 1 211 ? 16.359 -18.156 -8.766 1 65.12 211 LEU A CA 1
ATOM 1661 C C . LEU A 1 211 ? 17.438 -17.562 -7.863 1 65.12 211 LEU A C 1
ATOM 1663 O O . LEU A 1 211 ? 18.594 -17.969 -7.93 1 65.12 211 LEU A O 1
ATOM 1667 N N . GLU A 1 212 ? 17.016 -16.609 -7.172 1 69.12 212 GLU A N 1
ATOM 1668 C CA . GLU A 1 212 ? 17.922 -16.047 -6.16 1 69.12 212 GLU A CA 1
ATOM 1669 C C . GLU A 1 212 ? 18.344 -17.109 -5.152 1 69.12 212 GLU A C 1
ATOM 1671 O O . GLU A 1 212 ? 17.672 -18.141 -5.012 1 69.12 212 GLU A O 1
ATOM 1676 N N . GLY A 1 213 ? 19.453 -16.969 -4.52 1 66.75 213 GLY A N 1
ATOM 1677 C CA . GLY A 1 213 ? 20.062 -17.938 -3.619 1 66.75 213 GLY A CA 1
ATOM 1678 C C . GLY A 1 213 ? 19.172 -18.297 -2.438 1 66.75 213 GLY A C 1
ATOM 1679 O O . GLY A 1 213 ? 18.188 -17.594 -2.166 1 66.75 213 GLY A O 1
ATOM 1680 N N . PRO A 1 214 ? 19.5 -19.375 -1.82 1 70.94 214 PRO A N 1
ATOM 1681 C CA . PRO A 1 214 ? 18.703 -19.859 -0.683 1 70.94 214 PRO A CA 1
ATOM 1682 C C . PRO A 1 214 ? 18.703 -18.875 0.489 1 70.94 214 PRO A C 1
ATOM 1684 O O . PRO A 1 214 ? 17.844 -18.969 1.365 1 70.94 214 PRO A O 1
ATOM 1687 N N . ASP A 1 215 ? 19.625 -18.031 0.536 1 78.25 215 ASP A N 1
ATOM 1688 C CA . ASP A 1 215 ? 19.672 -17.031 1.598 1 78.25 215 ASP A CA 1
ATOM 1689 C C . ASP A 1 215 ? 18.672 -15.914 1.341 1 78.25 215 ASP A C 1
ATOM 1691 O O . ASP A 1 215 ? 18.422 -15.086 2.219 1 78.25 215 ASP A O 1
ATOM 1695 N N . VAL A 1 216 ? 18.156 -15.992 0.138 1 84.38 216 VAL A N 1
ATOM 1696 C CA . VAL A 1 216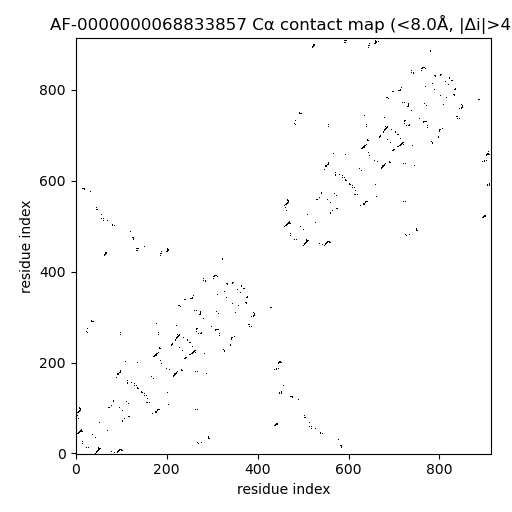 ? 17.188 -14.961 -0.192 1 84.38 216 VAL A CA 1
ATOM 1697 C C . VAL A 1 216 ? 15.773 -15.539 -0.137 1 84.38 216 VAL A C 1
ATOM 1699 O O . VAL A 1 216 ? 14.875 -14.938 0.456 1 84.38 216 VAL A O 1
ATOM 1702 N N . VAL A 1 217 ? 15.648 -16.672 -0.721 1 88.81 217 VAL A N 1
ATOM 1703 C CA . VAL A 1 217 ? 14.336 -17.297 -0.764 1 88.81 217 VAL A CA 1
ATOM 1704 C C . VAL A 1 217 ? 14.445 -18.766 -0.365 1 88.81 217 VAL A C 1
ATOM 1706 O O . VAL A 1 217 ? 15.32 -19.484 -0.855 1 88.81 217 VAL A O 1
ATOM 1709 N N . SER A 1 218 ? 13.547 -19.219 0.454 1 88.69 218 SER A N 1
ATOM 1710 C CA . SER A 1 218 ? 13.602 -20.578 0.949 1 88.69 218 SER A CA 1
ATOM 1711 C C . SER A 1 218 ? 12.711 -21.5 0.121 1 88.69 218 SER A C 1
ATOM 1713 O O . SER A 1 218 ? 13.133 -22.594 -0.285 1 88.69 218 SER A O 1
ATOM 1715 N N . HIS A 1 219 ? 11.461 -21.109 -0.105 1 88.62 219 HIS A N 1
ATOM 1716 C CA . HIS A 1 219 ? 10.492 -21.922 -0.83 1 88.62 219 HIS A CA 1
ATOM 1717 C C . HIS A 1 219 ? 9.906 -21.156 -2.014 1 88.62 219 HIS A C 1
ATOM 1719 O O . HIS A 1 219 ? 9.359 -20.062 -1.845 1 88.62 219 HIS A O 1
ATOM 1725 N N . VAL A 1 220 ? 10.016 -21.719 -3.197 1 87.94 220 VAL A N 1
ATOM 1726 C CA . VAL A 1 220 ? 9.461 -21.109 -4.402 1 87.94 220 VAL A CA 1
ATOM 1727 C C . VAL A 1 220 ? 8.406 -22.031 -5.008 1 87.94 220 VAL A C 1
ATOM 1729 O O . VAL A 1 220 ? 8.656 -23.219 -5.195 1 87.94 220 VAL A O 1
ATOM 1732 N N . PHE A 1 221 ? 7.258 -21.547 -5.227 1 88.62 221 PHE A N 1
ATOM 1733 C CA . PHE A 1 221 ? 6.164 -22.266 -5.863 1 88.62 221 PHE A CA 1
ATOM 1734 C C . PHE A 1 221 ? 5.625 -21.484 -7.059 1 88.62 221 PHE A C 1
ATOM 1736 O O . PHE A 1 221 ? 5.242 -20.328 -6.93 1 88.62 221 PHE A O 1
ATOM 1743 N N . GLN A 1 222 ? 5.574 -22.141 -8.242 1 87.56 222 GLN A N 1
ATOM 1744 C CA . GLN A 1 222 ? 5.051 -21.453 -9.422 1 87.56 222 GLN A CA 1
ATOM 1745 C C . GLN A 1 222 ? 4.047 -22.328 -10.164 1 87.56 222 GLN A C 1
ATOM 1747 O O . GLN A 1 222 ? 4.301 -23.516 -10.398 1 87.56 222 GLN A O 1
ATOM 1752 N N . ALA A 1 223 ? 2.924 -21.812 -10.445 1 89.12 223 ALA A N 1
ATOM 1753 C CA . ALA A 1 223 ? 1.962 -22.406 -11.359 1 89.12 223 ALA A CA 1
ATOM 1754 C C . ALA A 1 223 ? 2.045 -21.766 -12.742 1 89.12 223 ALA A C 1
ATOM 1756 O O . ALA A 1 223 ? 2.061 -20.547 -12.867 1 89.12 223 ALA A O 1
ATOM 1757 N N . LEU A 1 224 ? 2.094 -22.609 -13.727 1 83.94 224 LEU A N 1
ATOM 1758 C CA . LEU A 1 224 ? 2.273 -22.141 -15.094 1 83.94 224 LEU A CA 1
ATOM 1759 C C . LEU A 1 224 ? 1.152 -22.641 -16 1 83.94 224 LEU A C 1
ATOM 1761 O O . LEU A 1 224 ? 0.695 -23.781 -15.852 1 83.94 224 LEU A O 1
ATOM 1765 N N . SER A 1 225 ? 0.808 -21.766 -16.922 1 82.5 225 SER A N 1
ATOM 1766 C CA . SER A 1 225 ? -0.221 -22.156 -17.891 1 82.5 225 SER A CA 1
ATOM 1767 C C . SER A 1 225 ? 0.386 -22.859 -19.094 1 82.5 225 SER A C 1
ATOM 1769 O O . SER A 1 225 ? 1.384 -22.391 -19.656 1 82.5 225 SER A O 1
ATOM 1771 N N . LEU A 1 226 ? -0.18 -23.891 -19.469 1 75.12 226 LEU A N 1
ATOM 1772 C CA . LEU A 1 226 ? 0.314 -24.656 -20.609 1 75.12 226 LEU A CA 1
ATOM 1773 C C . LEU A 1 226 ? -0.282 -24.141 -21.906 1 75.12 226 LEU A C 1
ATOM 1775 O O . LEU A 1 226 ? 0.308 -24.312 -22.984 1 75.12 226 LEU A O 1
ATOM 1779 N N . ASN A 1 227 ? -1.406 -23.562 -21.781 1 69.5 227 ASN A N 1
ATOM 1780 C CA . ASN A 1 227 ? -2.127 -23.219 -23 1 69.5 227 ASN A CA 1
ATOM 1781 C C . ASN A 1 227 ? -2.008 -21.734 -23.328 1 69.5 227 ASN A C 1
ATOM 1783 O O . ASN A 1 227 ? -2.846 -21.188 -24.031 1 69.5 227 ASN A O 1
ATOM 1787 N N . GLU A 1 228 ? -1.021 -21.156 -22.797 1 62.84 228 GLU A N 1
ATOM 1788 C CA . GLU A 1 228 ? -0.817 -19.75 -23.141 1 62.84 228 GLU A CA 1
ATOM 1789 C C . GLU A 1 228 ? -0.008 -19.609 -24.422 1 62.84 228 GLU A C 1
ATOM 1791 O O . GLU A 1 228 ? 1.124 -20.078 -24.516 1 62.84 228 GLU A O 1
ATOM 1796 N N . HIS A 1 229 ? -0.698 -18.969 -25.469 1 57.69 229 HIS A N 1
ATOM 1797 C CA . HIS A 1 229 ? -0.103 -18.969 -26.812 1 57.69 229 HIS A CA 1
ATOM 1798 C C . HIS A 1 229 ? 0.538 -17.625 -27.125 1 57.69 229 HIS A C 1
ATOM 1800 O O . HIS A 1 229 ? 1.246 -17.484 -28.125 1 57.69 229 HIS A O 1
ATOM 1806 N N . ARG A 1 230 ? 0.338 -16.75 -26.328 1 56.28 230 ARG A N 1
ATOM 1807 C CA . ARG A 1 230 ? 0.903 -15.445 -26.625 1 56.28 230 ARG A CA 1
ATOM 1808 C C . ARG A 1 230 ? 2.375 -15.383 -26.219 1 56.28 230 ARG A C 1
ATOM 1810 O O . ARG A 1 230 ? 2.725 -15.648 -25.062 1 56.28 230 ARG A O 1
ATOM 1817 N N . GLN A 1 231 ? 3.164 -15.086 -27.188 1 49.56 231 GLN A N 1
ATOM 1818 C CA . GLN A 1 231 ? 4.602 -15.016 -26.953 1 49.56 231 GLN A CA 1
ATOM 1819 C C . GLN A 1 231 ? 4.934 -14.023 -25.844 1 49.56 231 GLN A C 1
ATOM 1821 O O . GLN A 1 231 ? 5.855 -14.25 -25.062 1 49.56 231 GLN A O 1
ATOM 1826 N N . ALA A 1 232 ? 4.168 -12.992 -25.766 1 47.84 232 ALA A N 1
ATOM 1827 C CA . ALA A 1 232 ? 4.402 -11.945 -24.766 1 47.84 232 ALA A CA 1
ATOM 1828 C C . ALA A 1 232 ? 4.148 -12.461 -23.359 1 47.84 232 ALA A C 1
ATOM 1830 O O . ALA A 1 232 ? 4.605 -11.867 -22.375 1 47.84 232 ALA A O 1
ATOM 1831 N N . TYR A 1 233 ? 3.523 -13.68 -23.375 1 53.06 233 TYR A N 1
ATOM 1832 C CA . TYR A 1 233 ? 3.186 -14.227 -22.062 1 53.06 233 TYR A CA 1
ATOM 1833 C C . TYR A 1 233 ? 4.027 -15.453 -21.75 1 53.06 233 TYR A C 1
ATOM 1835 O O . TYR A 1 233 ? 3.615 -16.312 -20.969 1 53.06 233 TYR A O 1
ATOM 1843 N N . ALA A 1 234 ? 5.082 -15.477 -22.5 1 54.66 234 ALA A N 1
ATOM 1844 C CA . ALA A 1 234 ? 5.953 -16.594 -22.141 1 54.66 234 ALA A CA 1
ATOM 1845 C C . ALA A 1 234 ? 6.418 -16.484 -20.688 1 54.66 234 ALA A C 1
ATOM 1847 O O . ALA A 1 234 ? 7.051 -15.5 -20.297 1 54.66 234 ALA A O 1
ATOM 1848 N N . PRO A 1 235 ? 5.957 -17.547 -19.906 1 60.41 235 PRO A N 1
ATOM 1849 C CA . PRO A 1 235 ? 6.277 -17.438 -18.484 1 60.41 235 PRO A CA 1
ATOM 1850 C C . PRO A 1 235 ? 7.773 -17.562 -18.203 1 60.41 235 PRO A C 1
ATOM 1852 O O . PRO A 1 235 ? 8.5 -18.188 -18.984 1 60.41 235 PRO A O 1
ATOM 1855 N N . VAL A 1 236 ? 8.18 -16.859 -17.234 1 61.88 236 VAL A N 1
ATOM 1856 C CA . VAL A 1 236 ? 9.539 -17.031 -16.734 1 61.88 236 VAL A CA 1
ATOM 1857 C C . VAL A 1 236 ? 9.609 -18.266 -15.844 1 61.88 236 VAL A C 1
ATOM 1859 O O . VAL A 1 236 ? 8.938 -18.328 -14.812 1 61.88 236 VAL A O 1
ATOM 1862 N N . ILE A 1 237 ? 10.336 -19.25 -16.375 1 64.06 237 ILE A N 1
ATOM 1863 C CA . ILE A 1 237 ? 10.516 -20.469 -15.617 1 64.06 237 ILE A CA 1
ATOM 1864 C C . ILE A 1 237 ? 11.742 -20.344 -14.719 1 64.06 237 ILE A C 1
ATOM 1866 O O . ILE A 1 237 ? 12.844 -20.078 -15.203 1 64.06 237 ILE A O 1
ATOM 1870 N N . LEU A 1 238 ? 11.5 -20.469 -13.43 1 66.69 238 LEU A N 1
ATOM 1871 C CA . LEU A 1 238 ? 12.594 -20.328 -12.477 1 66.69 238 LEU A CA 1
ATOM 1872 C C . LEU A 1 238 ? 13.43 -21.609 -12.414 1 66.69 238 LEU A C 1
ATOM 1874 O O . LEU A 1 238 ? 12.891 -22.719 -12.469 1 66.69 238 LEU A O 1
ATOM 1878 N N . VAL A 1 239 ? 14.758 -21.359 -12.383 1 66.06 239 VAL A N 1
ATOM 1879 C CA . VAL A 1 239 ? 15.711 -22.453 -12.352 1 66.06 239 VAL A CA 1
ATOM 1880 C C . VAL A 1 239 ? 16.531 -22.406 -11.062 1 66.06 239 VAL A C 1
ATOM 1882 O O . VAL A 1 239 ? 17.016 -21.344 -10.68 1 66.06 239 VAL A O 1
ATOM 1885 N N . GLN A 1 240 ? 16.516 -23.516 -10.383 1 65.62 240 GLN A N 1
ATOM 1886 C CA . GLN A 1 240 ? 17.312 -23.609 -9.164 1 65.62 240 GLN A CA 1
ATOM 1887 C C . GLN A 1 240 ? 18.75 -23.969 -9.477 1 65.62 240 GLN A C 1
ATOM 1889 O O . GLN A 1 240 ? 19.016 -24.953 -10.172 1 65.62 240 GLN A O 1
ATOM 1894 N N . GLY A 1 241 ? 19.578 -23.031 -8.969 1 64.44 241 GLY A N 1
ATOM 1895 C CA . GLY A 1 241 ? 20.984 -23.359 -9.117 1 64.44 241 GLY A CA 1
ATOM 1896 C C . GLY A 1 241 ? 21.453 -24.422 -8.148 1 64.44 241 GLY A C 1
ATOM 1897 O O . GLY A 1 241 ? 20.734 -24.797 -7.219 1 64.44 241 GLY A O 1
ATOM 1898 N N . ASN A 1 242 ? 22.578 -24.984 -8.375 1 64.12 242 ASN A N 1
ATOM 1899 C CA . ASN A 1 242 ? 23.156 -26.047 -7.559 1 64.12 242 ASN A CA 1
ATOM 1900 C C . ASN A 1 242 ? 23.344 -25.609 -6.109 1 64.12 242 ASN A C 1
ATOM 1902 O O . ASN A 1 242 ? 23.109 -26.375 -5.18 1 64.12 242 ASN A O 1
ATOM 1906 N N . GLU A 1 243 ? 23.719 -24.391 -5.922 1 63.44 243 GLU A N 1
ATOM 1907 C CA . GLU A 1 243 ? 23.953 -23.891 -4.574 1 63.44 243 GLU A CA 1
ATOM 1908 C C . GLU A 1 243 ? 22.656 -23.812 -3.773 1 63.44 243 GLU A C 1
ATOM 1910 O O . GLU A 1 243 ? 22.656 -24.078 -2.57 1 63.44 243 GLU A O 1
ATOM 1915 N N . GLY A 1 244 ? 21.688 -23.469 -4.477 1 61.62 244 GLY A N 1
ATOM 1916 C CA . GLY A 1 244 ? 20.391 -23.438 -3.811 1 61.62 244 GLY A CA 1
ATOM 1917 C C . GLY A 1 244 ? 19.906 -24.797 -3.369 1 61.62 244 GLY A C 1
ATOM 1918 O O . GLY A 1 244 ? 19.406 -24.953 -2.252 1 61.62 244 GLY A O 1
ATOM 1919 N N . LYS A 1 245 ? 20.172 -25.734 -4.219 1 62.97 245 LYS A N 1
ATOM 1920 C CA . LYS A 1 245 ? 19.766 -27.094 -3.918 1 62.97 245 LYS A CA 1
ATOM 1921 C C . LYS A 1 245 ? 20.5 -27.641 -2.693 1 62.97 245 LYS A C 1
ATOM 1923 O O . LYS A 1 245 ? 19.891 -28.234 -1.81 1 62.97 245 LYS A O 1
ATOM 1928 N N . LYS A 1 246 ? 21.734 -27.266 -2.67 1 60.16 246 LYS A N 1
ATOM 1929 C CA . LYS A 1 246 ? 22.562 -27.734 -1.566 1 60.16 246 LYS A CA 1
ATOM 1930 C C . LYS A 1 246 ? 22.141 -27.094 -0.248 1 60.16 246 LYS A C 1
ATOM 1932 O O . LYS A 1 246 ? 22.188 -27.734 0.804 1 60.16 246 LYS A O 1
ATOM 1937 N N . ALA A 1 247 ? 21.703 -25.875 -0.363 1 59.75 247 ALA A N 1
ATOM 1938 C CA . ALA A 1 247 ? 21.359 -25.125 0.843 1 59.75 247 ALA A CA 1
ATOM 1939 C C . ALA A 1 247 ? 19.922 -25.391 1.284 1 59.75 247 ALA A C 1
ATOM 1941 O O . ALA A 1 247 ? 19.438 -24.781 2.238 1 59.75 247 ALA A O 1
ATOM 1942 N N . GLY A 1 248 ? 19.328 -26.344 0.667 1 54.38 248 GLY A N 1
ATOM 1943 C CA . GLY A 1 248 ? 17.984 -26.734 1.062 1 54.38 248 GLY A CA 1
ATOM 1944 C C . GLY A 1 248 ? 16.906 -25.797 0.527 1 54.38 248 GLY A C 1
ATOM 1945 O O . GLY A 1 248 ? 15.797 -25.766 1.054 1 54.38 248 GLY A O 1
ATOM 1946 N N . GLN A 1 249 ? 17.531 -24.859 -0.291 1 52.03 249 GLN A N 1
ATOM 1947 C CA . GLN A 1 249 ? 16.516 -24.047 -0.963 1 52.03 249 GLN A CA 1
ATOM 1948 C C . GLN A 1 249 ? 15.539 -24.938 -1.74 1 52.03 249 GLN A C 1
ATOM 1950 O O . GLN A 1 249 ? 15.961 -25.875 -2.428 1 52.03 249 GLN A O 1
ATOM 1955 N N . VAL A 1 250 ? 14.477 -25.125 -1.223 1 51.56 250 VAL A N 1
ATOM 1956 C CA . VAL A 1 250 ? 13.5 -25.953 -1.913 1 51.56 250 VAL A CA 1
ATOM 1957 C C . VAL A 1 250 ? 12.875 -25.172 -3.068 1 51.56 250 VAL A C 1
ATOM 1959 O O . VAL A 1 250 ? 12.242 -24.125 -2.854 1 51.56 250 VAL A O 1
ATOM 1962 N N . LEU A 1 251 ? 13.648 -24.922 -3.979 1 54.41 251 LEU A N 1
ATOM 1963 C CA . LEU A 1 251 ? 12.805 -24.844 -5.164 1 54.41 251 LEU A CA 1
ATOM 1964 C C . LEU A 1 251 ? 11.945 -26.094 -5.312 1 54.41 251 LEU A C 1
ATOM 1966 O O . LEU A 1 251 ? 11.258 -26.266 -6.32 1 54.41 251 LEU A O 1
ATOM 1970 N N . ARG A 1 252 ? 12.609 -26.984 -4.449 1 44.91 252 ARG A N 1
ATOM 1971 C CA . ARG A 1 252 ? 12.617 -28.453 -4.516 1 44.91 252 ARG A CA 1
ATOM 1972 C C . ARG A 1 252 ? 11.258 -28.984 -4.922 1 44.91 252 ARG A C 1
ATOM 1974 O O . ARG A 1 252 ? 11.148 -29.781 -5.859 1 44.91 252 ARG A O 1
ATOM 1981 N N . GLN A 1 253 ? 10.695 -29.641 -3.695 1 39.84 253 GLN A N 1
ATOM 1982 C CA . GLN A 1 253 ? 9.633 -30.562 -4.074 1 39.84 253 GLN A CA 1
ATOM 1983 C C . GLN A 1 253 ? 8.609 -29.875 -4.977 1 39.84 253 GLN A C 1
ATOM 1985 O O . GLN A 1 253 ? 7.871 -30.547 -5.703 1 39.84 253 GLN A O 1
ATOM 1990 N N . ALA A 1 254 ? 7.934 -28.719 -4.496 1 45.06 254 ALA A N 1
ATOM 1991 C CA . ALA A 1 254 ? 6.691 -28.203 -5.07 1 45.06 254 ALA A CA 1
ATOM 1992 C C . ALA A 1 254 ? 6.969 -27.266 -6.242 1 45.06 254 ALA A C 1
ATOM 1994 O O . ALA A 1 254 ? 7.203 -26.078 -6.051 1 45.06 254 ALA A O 1
ATOM 1995 N N . GLY A 1 255 ? 7.926 -27.531 -7.043 1 55.53 255 GLY A N 1
ATOM 1996 C CA . GLY A 1 255 ? 8.398 -26.906 -8.273 1 55.53 255 GLY A CA 1
ATOM 1997 C C . GLY A 1 255 ? 7.348 -26.062 -8.969 1 55.53 255 GLY A C 1
ATOM 1998 O O . GLY A 1 255 ? 6.684 -25.25 -8.328 1 55.53 255 GLY A O 1
ATOM 1999 N N . SER A 1 256 ? 7.293 -26.141 -10.117 1 73 256 SER A N 1
ATOM 2000 C CA . SER A 1 256 ? 6.375 -25.516 -11.062 1 73 256 SER A CA 1
ATOM 2001 C C . SER A 1 256 ? 5.324 -26.5 -11.555 1 73 256 SER A C 1
ATOM 2003 O O . SER A 1 256 ? 5.645 -27.656 -11.875 1 73 256 SER A O 1
ATOM 2005 N N . VAL A 1 257 ? 4.16 -26.281 -11.227 1 76.56 257 VAL A N 1
ATOM 2006 C CA . VAL A 1 257 ? 3.088 -27.109 -11.758 1 76.56 257 VAL A CA 1
ATOM 2007 C C . VAL A 1 257 ? 2.453 -26.422 -12.969 1 76.56 257 VAL A C 1
ATOM 2009 O O . VAL A 1 257 ? 2.24 -25.219 -12.961 1 76.56 257 VAL A O 1
ATOM 2012 N N . LEU A 1 258 ? 2.234 -27.234 -13.914 1 76.12 258 LEU A N 1
ATOM 2013 C CA . LEU A 1 258 ? 1.581 -26.766 -15.125 1 76.12 258 LEU A CA 1
ATOM 2014 C C . LEU A 1 258 ? 0.128 -27.219 -15.18 1 76.12 258 LEU A C 1
ATOM 2016 O O . LEU A 1 258 ? -0.169 -28.391 -14.906 1 76.12 258 LEU A O 1
ATOM 2020 N N . THR A 1 259 ? -0.672 -26.312 -15.352 1 72.62 259 THR A N 1
ATOM 2021 C CA . THR A 1 259 ? -2.082 -26.609 -15.594 1 72.62 259 THR A CA 1
ATOM 2022 C C . THR A 1 259 ? -2.482 -26.219 -17.016 1 72.62 259 THR A C 1
ATOM 2024 O O . THR A 1 259 ? -1.777 -25.469 -17.688 1 72.62 259 THR A O 1
ATOM 2027 N N . PHE A 1 260 ? -3.512 -26.875 -17.5 1 68.75 260 PHE A N 1
ATOM 2028 C CA . PHE A 1 260 ? -3.949 -26.562 -18.859 1 68.75 260 PHE A CA 1
ATOM 2029 C C . PHE A 1 260 ? -4.906 -25.375 -18.859 1 68.75 260 PHE A C 1
ATOM 2031 O O . PHE A 1 260 ? -6.113 -25.547 -18.656 1 68.75 260 PHE A O 1
ATOM 2038 N N . ASP A 1 261 ? -4.422 -24.281 -19.031 1 72.69 261 ASP A N 1
ATOM 2039 C CA . ASP A 1 261 ? -5.191 -23.047 -18.938 1 72.69 261 ASP A CA 1
ATOM 2040 C C . ASP A 1 261 ? -4.418 -21.875 -19.547 1 72.69 261 ASP A C 1
ATOM 2042 O O . ASP A 1 261 ? -3.279 -22.031 -19.984 1 72.69 261 ASP A O 1
ATOM 2046 N N . LEU A 1 262 ? -5.199 -20.828 -19.766 1 70.5 262 LEU A N 1
ATOM 2047 C CA . LEU A 1 262 ? -4.578 -19.531 -20.062 1 70.5 262 LEU A CA 1
ATOM 2048 C C . LEU A 1 262 ? -4.195 -18.812 -18.766 1 70.5 262 LEU A C 1
ATOM 2050 O O . LEU A 1 262 ? -4.594 -19.234 -17.688 1 70.5 262 LEU A O 1
ATOM 2054 N N . CYS A 1 263 ? -3.418 -17.859 -18.938 1 75.44 263 CYS A N 1
ATOM 2055 C CA . CYS A 1 263 ? -2.941 -17.094 -17.797 1 75.44 263 CYS A CA 1
ATOM 2056 C C . CYS A 1 263 ? -4.098 -16.688 -16.891 1 75.44 263 CYS A C 1
ATOM 2058 O O . CYS A 1 263 ? -4.086 -16.969 -15.688 1 75.44 263 CYS A O 1
ATOM 2060 N N . ALA A 1 264 ? -5.098 -16.109 -17.469 1 77.25 264 ALA A N 1
ATOM 2061 C CA . ALA A 1 264 ? -6.215 -15.625 -16.672 1 77.25 264 ALA A CA 1
ATOM 2062 C C . ALA A 1 264 ? -7.035 -16.781 -16.094 1 77.25 264 ALA A C 1
ATOM 2064 O O . ALA A 1 264 ? -7.672 -16.641 -15.055 1 77.25 264 ALA A O 1
ATOM 2065 N N . ASP A 1 265 ? -7.008 -17.906 -16.797 1 82.81 265 ASP A N 1
ATOM 2066 C CA . ASP A 1 265 ? -7.68 -19.094 -16.266 1 82.81 265 ASP A CA 1
ATOM 2067 C C . ASP A 1 265 ? -6.961 -19.641 -15.031 1 82.81 265 ASP A C 1
ATOM 2069 O O . ASP A 1 265 ? -7.602 -20.125 -14.109 1 82.81 265 ASP A O 1
ATOM 2073 N N . LEU A 1 266 ? -5.73 -19.484 -15.125 1 87.31 266 LEU A N 1
ATOM 2074 C CA . LEU A 1 266 ? -4.902 -20.031 -14.055 1 87.31 266 LEU A CA 1
ATOM 2075 C C . LEU A 1 266 ? -4.941 -19.125 -12.82 1 87.31 266 LEU A C 1
ATOM 2077 O O . LEU A 1 266 ? -5.086 -19.625 -11.703 1 87.31 266 LEU A O 1
ATOM 2081 N N . GLY A 1 267 ? -4.82 -17.859 -12.977 1 91.06 267 GLY A N 1
ATOM 2082 C CA . GLY A 1 267 ? -4.691 -16.938 -11.859 1 91.06 267 GLY A CA 1
ATOM 2083 C C . GLY A 1 267 ? -6.027 -16.406 -11.375 1 91.06 267 GLY A C 1
ATOM 2084 O O . GLY A 1 267 ? -6.113 -15.828 -10.281 1 91.06 267 GLY A O 1
ATOM 2085 N N . GLY A 1 268 ? -7.027 -16.5 -12.227 1 87.12 268 GLY A N 1
ATOM 2086 C CA . GLY A 1 268 ? -8.336 -15.969 -11.883 1 87.12 268 GLY A CA 1
ATOM 2087 C C . GLY A 1 268 ? -8.695 -14.719 -12.656 1 87.12 268 GLY A C 1
ATOM 2088 O O . GLY A 1 268 ? -7.871 -14.195 -13.414 1 87.12 268 GLY A O 1
ATOM 2089 N N . GLY A 1 269 ? -9.93 -14.328 -12.477 1 81.31 269 GLY A N 1
ATOM 2090 C CA . GLY A 1 269 ? -10.43 -13.141 -13.156 1 81.31 269 GLY A CA 1
ATOM 2091 C C . GLY A 1 269 ? -11.648 -13.414 -14.023 1 81.31 269 GLY A C 1
ATOM 2092 O O . GLY A 1 269 ? -12.297 -12.484 -14.5 1 81.31 269 GLY A O 1
ATOM 2093 N N . TYR A 1 270 ? -11.898 -14.656 -14.164 1 80.62 270 TYR A N 1
ATOM 2094 C CA . TYR A 1 270 ? -13.07 -15.031 -14.945 1 80.62 270 TYR A CA 1
ATOM 2095 C C . TYR A 1 270 ? -14.188 -15.555 -14.047 1 80.62 270 TYR A C 1
ATOM 2097 O O . TYR A 1 270 ? -13.922 -16.047 -12.945 1 80.62 270 TYR A O 1
ATOM 2105 N N . SER A 1 271 ? -15.383 -15.398 -14.562 1 82.31 271 SER A N 1
ATOM 2106 C CA . SER A 1 271 ? -16.516 -15.898 -13.797 1 82.31 271 SER A CA 1
ATOM 2107 C C . SER A 1 271 ? -16.469 -17.422 -13.664 1 82.31 271 SER A C 1
ATOM 2109 O O . SER A 1 271 ? -16.766 -17.969 -12.602 1 82.31 271 SER A O 1
ATOM 2111 N N . LYS A 1 272 ? -16.188 -18.031 -14.828 1 86.06 272 LYS A N 1
ATOM 2112 C CA . LYS A 1 272 ? -15.883 -19.453 -14.734 1 86.06 272 LYS A CA 1
ATOM 2113 C C . LYS A 1 272 ? -14.461 -19.672 -14.234 1 86.06 272 LYS A C 1
ATOM 2115 O O . LYS A 1 272 ? -13.5 -19.609 -15.008 1 86.06 272 LYS A O 1
ATOM 2120 N N . HIS A 1 273 ? -14.383 -19.938 -12.961 1 89.31 273 HIS A N 1
ATOM 2121 C CA . HIS A 1 273 ? -13.094 -19.875 -12.289 1 89.31 273 HIS A CA 1
ATOM 2122 C C . HIS A 1 273 ? -12.594 -21.266 -11.914 1 89.31 273 HIS A C 1
ATOM 2124 O O . HIS A 1 273 ? -11.781 -21.422 -11 1 89.31 273 HIS A O 1
ATOM 2130 N N . ASP A 1 274 ? -13.062 -22.328 -12.586 1 92.06 274 ASP A N 1
ATOM 2131 C CA . ASP A 1 274 ? -12.734 -23.703 -12.266 1 92.06 274 ASP A CA 1
ATOM 2132 C C . ASP A 1 274 ? -11.227 -23.938 -12.312 1 92.06 274 ASP A C 1
ATOM 2134 O O . ASP A 1 274 ? -10.648 -24.5 -11.375 1 92.06 274 ASP A O 1
ATOM 2138 N N . LEU A 1 275 ? -10.688 -23.531 -13.375 1 91.44 275 LEU A N 1
ATOM 2139 C CA . LEU A 1 275 ? -9.266 -23.797 -13.586 1 91.44 275 LEU A CA 1
ATOM 2140 C C . LEU A 1 275 ? -8.406 -23.016 -12.602 1 91.44 275 LEU A C 1
ATOM 2142 O O . LEU A 1 275 ? -7.352 -23.484 -12.18 1 91.44 275 LEU A O 1
ATOM 2146 N N . ALA A 1 276 ? -8.836 -21.812 -12.227 1 93.62 276 ALA A N 1
ATOM 2147 C CA . ALA A 1 276 ? -8.133 -21.031 -11.219 1 93.62 276 ALA A CA 1
ATOM 2148 C C . ALA A 1 276 ? -8.141 -21.734 -9.867 1 93.62 276 ALA A C 1
ATOM 2150 O O . ALA A 1 276 ? -7.16 -21.688 -9.125 1 93.62 276 ALA A O 1
ATOM 2151 N N . LEU A 1 277 ? -9.211 -22.375 -9.57 1 95.38 277 LEU A N 1
ATOM 2152 C CA . LEU A 1 277 ? -9.32 -23.062 -8.297 1 95.38 277 LEU A CA 1
ATOM 2153 C C . LEU A 1 277 ? -8.336 -24.234 -8.219 1 95.38 277 LEU A C 1
ATOM 2155 O O . LEU A 1 277 ? -7.84 -24.562 -7.137 1 95.38 277 LEU A O 1
ATOM 2159 N N . LEU A 1 278 ? -8.031 -24.844 -9.352 1 94.31 278 LEU A N 1
ATOM 2160 C CA . LEU A 1 278 ? -7.074 -25.953 -9.352 1 94.31 278 LEU A CA 1
ATOM 2161 C C . LEU A 1 278 ? -5.691 -25.469 -8.914 1 94.31 278 LEU A C 1
ATOM 2163 O O . LEU A 1 278 ? -5.086 -26.047 -8.008 1 94.31 278 LEU A O 1
ATOM 2167 N N . SER A 1 279 ? -5.203 -24.422 -9.555 1 94.56 279 SER A N 1
ATOM 2168 C CA . SER A 1 279 ? -3.896 -23.875 -9.211 1 94.56 279 SER A CA 1
ATOM 2169 C C . SER A 1 279 ? -3.902 -23.281 -7.805 1 94.56 279 SER A C 1
ATOM 2171 O O . SER A 1 279 ? -2.904 -23.359 -7.086 1 94.56 279 SER A O 1
ATOM 2173 N N . LEU A 1 280 ? -5.012 -22.656 -7.375 1 96.62 280 LEU A N 1
ATOM 2174 C CA . LEU A 1 280 ? -5.137 -22.109 -6.031 1 96.62 280 LEU A CA 1
ATOM 2175 C C . LEU A 1 280 ? -4.906 -23.188 -4.98 1 96.62 280 LEU A C 1
ATOM 2177 O O . LEU A 1 280 ? -4.082 -23.016 -4.082 1 96.62 280 LEU A O 1
ATOM 2181 N N . HIS A 1 281 ? -5.609 -24.25 -5.168 1 96.5 281 HIS A N 1
ATOM 2182 C CA . HIS A 1 281 ? -5.578 -25.266 -4.121 1 96.5 281 HIS A CA 1
ATOM 2183 C C . HIS A 1 281 ? -4.281 -26.078 -4.168 1 96.5 281 HIS A C 1
ATOM 2185 O O . HIS A 1 281 ? -3.842 -26.609 -3.15 1 96.5 281 HIS A O 1
ATOM 2191 N N . TRP A 1 282 ? -3.686 -26.141 -5.371 1 94.25 282 TRP A N 1
ATOM 2192 C CA . TRP A 1 282 ? -2.32 -26.656 -5.406 1 94.25 282 TRP A CA 1
ATOM 2193 C C . TRP A 1 282 ? -1.395 -25.812 -4.543 1 94.25 282 TRP A C 1
ATOM 2195 O O . TRP A 1 282 ? -0.661 -26.344 -3.703 1 94.25 282 TRP A O 1
ATOM 2205 N N . LEU A 1 283 ? -1.389 -24.516 -4.723 1 95.25 283 LEU A N 1
ATOM 2206 C CA . LEU A 1 283 ? -0.523 -23.641 -3.951 1 95.25 283 LEU A CA 1
ATOM 2207 C C . LEU A 1 283 ? -0.849 -23.719 -2.463 1 95.25 283 LEU A C 1
ATOM 2209 O O . LEU A 1 283 ? 0.057 -23.766 -1.627 1 95.25 283 LEU A O 1
ATOM 2213 N N . VAL A 1 284 ? -2.123 -23.734 -2.121 1 96.62 284 VAL A N 1
ATOM 2214 C CA . VAL A 1 284 ? -2.551 -23.812 -0.728 1 96.62 284 VAL A CA 1
ATOM 2215 C C . VAL A 1 284 ? -1.943 -25.062 -0.075 1 96.62 284 VAL A C 1
ATOM 2217 O O . VAL A 1 284 ? -1.476 -25 1.064 1 96.62 284 VAL A O 1
ATOM 2220 N N . SER A 1 285 ? -1.963 -26.141 -0.79 1 94.44 285 SER A N 1
ATOM 2221 C CA . SER A 1 285 ? -1.398 -27.375 -0.256 1 94.44 285 SER A CA 1
ATOM 2222 C C . SER A 1 285 ? 0.08 -27.203 0.079 1 94.44 285 SER A C 1
ATOM 2224 O O . SER A 1 285 ? 0.579 -27.812 1.029 1 94.44 285 SER A O 1
ATOM 2226 N N . GLU A 1 286 ? 0.735 -26.375 -0.666 1 91.94 286 GLU A N 1
ATOM 2227 C CA . GLU A 1 286 ? 2.174 -26.188 -0.498 1 91.94 286 GLU A CA 1
ATOM 2228 C C . GLU A 1 286 ? 2.473 -25.188 0.617 1 91.94 286 GLU A C 1
ATOM 2230 O O . GLU A 1 286 ? 3.447 -25.359 1.356 1 91.94 286 GLU A O 1
ATOM 2235 N N . ILE A 1 287 ? 1.655 -24.188 0.84 1 95.06 287 ILE A N 1
ATOM 2236 C CA . ILE A 1 287 ? 2.072 -23.062 1.666 1 95.06 287 ILE A CA 1
ATOM 2237 C C . ILE A 1 287 ? 1.401 -23.141 3.035 1 95.06 287 ILE A C 1
ATOM 2239 O O . ILE A 1 287 ? 1.776 -22.422 3.963 1 95.06 287 ILE A O 1
ATOM 2243 N N . GLN A 1 288 ? 0.421 -24 3.252 1 94.88 288 GLN A N 1
ATOM 2244 C CA . GLN A 1 288 ? -0.366 -24.031 4.48 1 94.88 288 GLN A CA 1
ATOM 2245 C C . GLN A 1 288 ? 0.518 -24.312 5.695 1 94.88 288 GLN A C 1
ATOM 2247 O O . GLN A 1 288 ? 0.142 -24 6.828 1 94.88 288 GLN A O 1
ATOM 2252 N N . GLU A 1 289 ? 1.71 -24.875 5.504 1 93.12 289 GLU A N 1
ATOM 2253 C CA . GLU A 1 289 ? 2.627 -25.109 6.617 1 93.12 289 GLU A CA 1
ATOM 2254 C C . GLU A 1 289 ? 3.42 -23.844 6.957 1 93.12 289 GLU A C 1
ATOM 2256 O O . GLU A 1 289 ? 4.047 -23.781 8.016 1 93.12 289 GLU A O 1
ATOM 2261 N N . HIS A 1 290 ? 3.408 -22.891 6.125 1 94.94 290 HIS A N 1
ATOM 2262 C CA . HIS A 1 290 ? 4.262 -21.719 6.289 1 94.94 290 HIS A CA 1
ATOM 2263 C C . HIS A 1 290 ? 3.445 -20.484 6.688 1 94.94 290 HIS A C 1
ATOM 2265 O O . HIS A 1 290 ? 4 -19.5 7.164 1 94.94 290 HIS A O 1
ATOM 2271 N N . ILE A 1 291 ? 2.174 -20.531 6.5 1 97.75 291 ILE A N 1
ATOM 2272 C CA . ILE A 1 291 ? 1.293 -19.406 6.781 1 97.75 291 ILE A CA 1
ATOM 2273 C C . ILE A 1 291 ? -0.073 -19.922 7.23 1 97.75 291 ILE A C 1
ATOM 2275 O O . ILE A 1 291 ? -0.57 -20.922 6.711 1 97.75 291 ILE A O 1
ATOM 2279 N N . ALA A 1 292 ? -0.64 -19.266 8.227 1 98.44 292 ALA A N 1
ATOM 2280 C CA . ALA A 1 292 ? -1.959 -19.672 8.711 1 98.44 292 ALA A CA 1
ATOM 2281 C C . ALA A 1 292 ? -3.061 -19.172 7.781 1 98.44 292 ALA A C 1
ATOM 2283 O O . ALA A 1 292 ? -3.139 -17.969 7.488 1 98.44 292 ALA A O 1
ATOM 2284 N N . LEU A 1 293 ? -3.871 -20.078 7.316 1 98.19 293 LEU A N 1
ATOM 2285 C CA . LEU A 1 293 ? -4.945 -19.797 6.367 1 98.19 293 LEU A CA 1
ATOM 2286 C C . LEU A 1 293 ? -6.285 -20.281 6.91 1 98.19 293 LEU A C 1
ATOM 2288 O O . LEU A 1 293 ? -6.34 -21.25 7.664 1 98.19 293 LEU A O 1
ATOM 2292 N N . ASP A 1 294 ? -7.332 -19.562 6.562 1 98.06 294 ASP A N 1
ATOM 2293 C CA . ASP A 1 294 ? -8.688 -20.078 6.734 1 98.06 294 ASP A CA 1
ATOM 2294 C C . ASP A 1 294 ? -9.023 -21.109 5.66 1 98.06 294 ASP A C 1
ATOM 2296 O O . ASP A 1 294 ? -9.586 -20.766 4.617 1 98.06 294 ASP A O 1
ATOM 2300 N N . LEU A 1 295 ? -8.742 -22.312 5.973 1 97.31 295 LEU A N 1
ATOM 2301 C CA . LEU A 1 295 ? -8.883 -23.391 4.996 1 97.31 295 LEU A CA 1
ATOM 2302 C C . LEU A 1 295 ? -10.352 -23.656 4.68 1 97.31 295 LEU A C 1
ATOM 2304 O O . LEU A 1 295 ? -10.688 -24.031 3.559 1 97.31 295 LEU A O 1
ATOM 2308 N N . ASP A 1 296 ? -11.219 -23.391 5.59 1 96.75 296 ASP A N 1
ATOM 2309 C CA . ASP A 1 296 ? -12.648 -23.562 5.344 1 96.75 296 ASP A CA 1
ATOM 2310 C C . ASP A 1 296 ? -13.148 -22.578 4.297 1 96.75 296 ASP A C 1
ATOM 2312 O O . ASP A 1 296 ? -13.938 -22.938 3.422 1 96.75 296 ASP A O 1
ATOM 2316 N N . LEU A 1 297 ? -12.672 -21.391 4.453 1 95.88 297 LEU A N 1
ATOM 2317 C CA . LEU A 1 297 ? -13.047 -20.375 3.479 1 95.88 297 LEU A CA 1
ATOM 2318 C C . LEU A 1 297 ? -12.578 -20.766 2.08 1 95.88 297 LEU A C 1
ATOM 2320 O O . LEU A 1 297 ? -13.336 -20.641 1.112 1 95.88 297 LEU A O 1
ATOM 2324 N N . LEU A 1 298 ? -11.359 -21.234 1.992 1 96.5 298 LEU A N 1
ATOM 2325 C CA . LEU A 1 298 ? -10.797 -21.641 0.708 1 96.5 298 LEU A CA 1
ATOM 2326 C C . LEU A 1 298 ? -11.547 -22.844 0.139 1 96.5 298 LEU A C 1
ATOM 2328 O O . LEU A 1 298 ? -11.797 -22.906 -1.065 1 96.5 298 LEU A O 1
ATOM 2332 N N . LEU A 1 299 ? -11.898 -23.719 0.961 1 96.38 299 LEU A N 1
ATOM 2333 C CA . LEU A 1 299 ? -12.617 -24.906 0.522 1 96.38 299 LEU A CA 1
ATOM 2334 C C . LEU A 1 299 ? -14.008 -24.547 0.008 1 96.38 299 LEU A C 1
ATOM 2336 O O . LEU A 1 299 ? -14.5 -25.156 -0.945 1 96.38 299 LEU A O 1
ATOM 2340 N N . ARG A 1 300 ? -14.609 -23.641 0.576 1 93.69 300 ARG A N 1
ATOM 2341 C CA . ARG A 1 300 ? -15.961 -23.219 0.209 1 93.69 300 ARG A CA 1
ATOM 2342 C C . ARG A 1 300 ? -16.031 -22.797 -1.254 1 93.69 300 ARG A C 1
ATOM 2344 O O . ARG A 1 300 ? -17 -23.062 -1.945 1 93.69 300 ARG A O 1
ATOM 2351 N N . ASP A 1 301 ? -15.023 -22.125 -1.762 1 89.38 301 ASP A N 1
ATOM 2352 C CA . ASP A 1 301 ? -14.992 -21.688 -3.152 1 89.38 301 ASP A CA 1
ATOM 2353 C C . ASP A 1 301 ? -15.109 -22.859 -4.109 1 89.38 301 ASP A C 1
ATOM 2355 O O . ASP A 1 301 ? -15.641 -22.734 -5.211 1 89.38 301 ASP A O 1
ATOM 2359 N N . ALA A 1 302 ? -14.648 -24.016 -3.648 1 93.5 302 ALA A N 1
ATOM 2360 C CA . ALA A 1 302 ? -14.641 -25.219 -4.48 1 93.5 302 ALA A CA 1
ATOM 2361 C C . ALA A 1 302 ? -15.883 -26.062 -4.223 1 93.5 302 ALA A C 1
ATOM 2363 O O . ALA A 1 302 ? -16.188 -26.969 -4.992 1 93.5 302 ALA A O 1
ATOM 2364 N N . THR A 1 303 ? -16.672 -25.766 -3.156 1 94.56 303 THR A N 1
ATOM 2365 C CA . THR A 1 303 ? -17.719 -26.703 -2.746 1 94.56 303 THR A CA 1
ATOM 2366 C C . THR A 1 303 ? -19.078 -26 -2.734 1 94.56 303 THR A C 1
ATOM 2368 O O . THR A 1 303 ? -20.094 -26.641 -2.465 1 94.56 303 THR A O 1
ATOM 2371 N N . ASP A 1 304 ? -19.078 -24.766 -3.025 1 92.31 304 ASP A N 1
ATOM 2372 C CA . ASP A 1 304 ? -20.344 -24.031 -2.947 1 92.31 304 ASP A CA 1
ATOM 2373 C C . ASP A 1 304 ? -21.141 -24.188 -4.238 1 92.31 304 ASP A C 1
ATOM 2375 O O . ASP A 1 304 ? -22.234 -23.609 -4.371 1 92.31 304 ASP A O 1
ATOM 2379 N N . GLY A 1 305 ? -20.609 -24.875 -5.195 1 92.12 305 GLY A N 1
ATOM 2380 C CA . GLY A 1 305 ? -21.312 -25.141 -6.434 1 92.12 305 GLY A CA 1
ATOM 2381 C C . GLY A 1 305 ? -21.109 -24.078 -7.488 1 92.12 305 GLY A C 1
ATOM 2382 O O . GLY A 1 305 ? -21.703 -24.125 -8.57 1 92.12 305 GLY A O 1
ATOM 2383 N N . SER A 1 306 ? -20.234 -23.125 -7.207 1 89.5 306 SER A N 1
ATOM 2384 C CA . SER A 1 306 ? -20.062 -22.016 -8.141 1 89.5 306 SER A CA 1
ATOM 2385 C C . SER A 1 306 ? -19.219 -22.438 -9.344 1 89.5 306 SER A C 1
ATOM 2387 O O . SER A 1 306 ? -19.203 -21.75 -10.367 1 89.5 306 SER A O 1
ATOM 2389 N N . ALA A 1 307 ? -18.5 -23.516 -9.219 1 92.19 307 ALA A N 1
ATOM 2390 C CA . ALA A 1 307 ? -17.781 -24.047 -10.367 1 92.19 307 ALA A CA 1
ATOM 2391 C C . ALA A 1 307 ? -18.734 -24.422 -11.492 1 92.19 307 ALA A C 1
ATOM 2393 O O . ALA A 1 307 ? -19.891 -24.734 -11.25 1 92.19 307 ALA A O 1
ATOM 2394 N N . ALA A 1 308 ? -18.203 -24.375 -12.703 1 90.38 308 ALA A N 1
ATOM 2395 C CA . ALA A 1 308 ? -19.062 -24.562 -13.867 1 90.38 308 ALA A CA 1
ATOM 2396 C C . ALA A 1 308 ? -19.078 -26.016 -14.32 1 90.38 308 ALA A C 1
ATOM 2398 O O . ALA A 1 308 ? -20.016 -26.453 -14.984 1 90.38 308 ALA A O 1
ATOM 2399 N N . ALA A 1 309 ? -18.078 -26.781 -14.086 1 93 309 ALA A N 1
ATOM 2400 C CA . ALA A 1 309 ? -17.891 -28.125 -14.617 1 93 309 ALA A CA 1
ATOM 2401 C C . ALA A 1 309 ? -17.297 -29.047 -13.562 1 93 309 ALA A C 1
ATOM 2403 O O . ALA A 1 309 ? -16.875 -28.609 -12.492 1 93 309 ALA A O 1
ATOM 2404 N N . PRO A 1 310 ? -17.344 -30.344 -13.852 1 93.62 310 PRO A N 1
ATOM 2405 C CA . PRO A 1 310 ? -16.625 -31.266 -12.953 1 93.62 310 PRO A CA 1
ATOM 2406 C C . PRO A 1 310 ? -15.156 -30.906 -12.797 1 93.62 310 PRO A C 1
ATOM 2408 O O . PRO A 1 310 ? -14.57 -30.266 -13.672 1 93.62 310 PRO A O 1
ATOM 2411 N N . TRP A 1 311 ? -14.609 -31.344 -11.711 1 94.56 311 TRP A N 1
ATOM 2412 C CA . TRP A 1 311 ? -13.227 -31.047 -11.352 1 94.56 311 TRP A CA 1
ATOM 2413 C C . TRP A 1 311 ? -12.297 -31.266 -12.539 1 94.56 311 TRP A C 1
ATOM 2415 O O . TRP A 1 311 ? -12.234 -32.375 -13.094 1 94.56 311 TRP A O 1
ATOM 2425 N N . GLY A 1 312 ? -11.633 -30.188 -12.984 1 91.5 312 GLY A N 1
ATOM 2426 C CA . GLY A 1 312 ? -10.586 -30.25 -13.992 1 91.5 312 GLY A CA 1
ATOM 2427 C C . GLY A 1 312 ? -11.125 -30.312 -15.406 1 91.5 312 GLY A C 1
ATOM 2428 O O . GLY A 1 312 ? -10.359 -30.297 -16.375 1 91.5 312 GLY A O 1
ATOM 2429 N N . SER A 1 313 ? -12.398 -30.234 -15.641 1 89.31 313 SER A N 1
ATOM 2430 C CA . SER A 1 313 ? -12.945 -30.547 -16.953 1 89.31 313 SER A CA 1
ATOM 2431 C C . SER A 1 313 ? -13.367 -29.297 -17.703 1 89.31 313 SER A C 1
ATOM 2433 O O . SER A 1 313 ? -13.703 -29.359 -18.891 1 89.31 313 SER A O 1
ATOM 2435 N N . LEU A 1 314 ? -13.367 -28.156 -16.984 1 89.75 314 LEU A N 1
ATOM 2436 C CA . LEU A 1 314 ? -13.742 -26.938 -17.703 1 89.75 314 LEU A CA 1
ATOM 2437 C C . LEU A 1 314 ? -12.773 -26.656 -18.828 1 89.75 314 LEU A C 1
ATOM 2439 O O . LEU A 1 314 ? -11.555 -26.719 -18.656 1 89.75 314 LEU A O 1
ATOM 2443 N N . ALA A 1 315 ? -13.391 -26.344 -20.016 1 83.25 315 ALA A N 1
ATOM 2444 C CA . ALA A 1 315 ? -12.547 -25.953 -21.141 1 83.25 315 ALA A CA 1
ATOM 2445 C C . ALA A 1 315 ? -11.922 -24.578 -20.922 1 83.25 315 ALA A C 1
ATOM 2447 O O . ALA A 1 315 ? -12.57 -23.672 -20.406 1 83.25 315 ALA A O 1
ATOM 2448 N N . PRO A 1 316 ? -10.57 -24.5 -21.219 1 80.19 316 PRO A N 1
ATOM 2449 C CA . PRO A 1 316 ? -9.953 -23.172 -21.109 1 80.19 316 PRO A CA 1
ATOM 2450 C C . PRO A 1 316 ? -10.609 -22.141 -22.016 1 80.19 316 PRO A C 1
ATOM 2452 O O . PRO A 1 316 ? -11.25 -22.5 -23.016 1 80.19 316 PRO A O 1
ATOM 2455 N N . TYR A 1 317 ? -10.492 -20.922 -21.562 1 72.62 317 TYR A N 1
ATOM 2456 C CA . TYR A 1 317 ? -10.938 -19.828 -22.422 1 72.62 317 TYR A CA 1
ATOM 2457 C C . TYR A 1 317 ? -10.117 -19.781 -23.719 1 72.62 317 TYR A C 1
ATOM 2459 O O . TYR A 1 317 ? -8.914 -20.062 -23.703 1 72.62 317 TYR A O 1
ATOM 2467 N N . THR A 1 318 ? -10.734 -19.766 -24.875 1 59.06 318 THR A N 1
ATOM 2468 C CA . THR A 1 318 ? -10.039 -19.641 -26.141 1 59.06 318 THR A CA 1
ATOM 2469 C C . THR A 1 318 ? -9.758 -18.188 -26.484 1 59.06 318 THR A C 1
ATOM 2471 O O . THR A 1 318 ? -10.695 -17.391 -26.625 1 59.06 318 THR A O 1
ATOM 2474 N N . PRO A 1 319 ? -8.383 -17.875 -26.25 1 51.38 319 PRO A N 1
ATOM 2475 C CA . PRO A 1 319 ? -8.133 -16.5 -26.672 1 51.38 319 PRO A CA 1
ATOM 2476 C C . PRO A 1 319 ? -8.484 -16.25 -28.141 1 51.38 319 PRO A C 1
ATOM 2478 O O . PRO A 1 319 ? -8.398 -17.172 -28.953 1 51.38 319 PRO A O 1
ATOM 2481 N N . LEU A 1 320 ? -9.375 -15.336 -28.453 1 39.84 320 LEU A N 1
ATOM 2482 C CA . LEU A 1 320 ? -9.555 -15.023 -29.859 1 39.84 320 LEU A CA 1
ATOM 2483 C C . LEU A 1 320 ? -8.219 -14.719 -30.531 1 39.84 320 LEU A C 1
ATOM 2485 O O . LEU A 1 320 ? -7.645 -13.641 -30.312 1 39.84 320 LEU A O 1
ATOM 2489 N N . HIS A 1 321 ? -7.293 -15.508 -30.406 1 41.78 321 HIS A N 1
ATOM 2490 C CA . HIS A 1 321 ? -5.957 -15.148 -30.875 1 41.78 321 HIS A CA 1
ATOM 2491 C C . HIS A 1 321 ? -5.914 -15.008 -32.375 1 41.78 321 HIS A C 1
ATOM 2493 O O . HIS A 1 321 ? -6.367 -15.906 -33.125 1 41.78 321 HIS A O 1
ATOM 2499 N N . VAL A 1 322 ? -5.816 -13.812 -32.75 1 37.06 322 VAL A N 1
ATOM 2500 C CA . VAL A 1 322 ? -5.375 -13.523 -34.094 1 37.06 322 VAL A CA 1
ATOM 2501 C C . VAL A 1 322 ? -3.926 -13.969 -34.281 1 37.06 322 VAL A C 1
ATOM 2503 O O . VAL A 1 322 ? -3.414 -14.008 -35.406 1 37.06 322 VAL A O 1
ATOM 2506 N N . ALA A 1 323 ? -3.1 -13.914 -33.25 1 40.03 323 ALA A N 1
ATOM 2507 C CA . ALA A 1 323 ? -1.693 -14.211 -33.5 1 40.03 323 ALA A CA 1
ATOM 2508 C C . ALA A 1 323 ? -1.444 -15.719 -33.5 1 40.03 323 ALA A C 1
ATOM 2510 O O . ALA A 1 323 ? -2.199 -16.469 -32.875 1 40.03 323 ALA A O 1
ATOM 2511 N N . PRO A 1 324 ? -0.475 -16.109 -34.312 1 42.78 324 PRO A N 1
ATOM 2512 C CA . PRO A 1 324 ? -0.122 -17.531 -34.344 1 42.78 324 PRO A CA 1
ATOM 2513 C C . PRO A 1 324 ? 0.163 -18.125 -32.969 1 42.78 324 PRO A C 1
ATOM 2515 O O . PRO A 1 324 ? 0.703 -17.438 -32.094 1 42.78 324 PRO A O 1
ATOM 2518 N N . PRO A 1 325 ? -0.469 -19.188 -32.625 1 47.56 325 PRO A N 1
ATOM 2519 C CA . PRO A 1 325 ? -0.338 -19.875 -31.359 1 47.56 325 PRO A CA 1
ATOM 2520 C C . PRO A 1 325 ? 1.11 -20.219 -31.016 1 47.56 325 PRO A C 1
ATOM 2522 O O . PRO A 1 325 ? 1.887 -20.578 -31.906 1 47.56 325 PRO A O 1
ATOM 2525 N N . HIS A 1 326 ? 1.838 -19.516 -30.125 1 46.56 326 HIS A N 1
ATOM 2526 C CA . HIS A 1 326 ? 3.115 -19.953 -29.578 1 46.56 326 HIS A CA 1
ATOM 2527 C C . HIS A 1 326 ? 2.914 -21.016 -28.5 1 46.56 326 HIS A C 1
ATOM 2529 O O . HIS A 1 326 ? 2.148 -20.812 -27.562 1 46.56 326 HIS A O 1
ATOM 2535 N N . ASP A 1 327 ? 3.326 -22.328 -28.844 1 52.16 327 ASP A N 1
ATOM 2536 C CA . ASP A 1 327 ? 3.25 -23.422 -27.875 1 52.16 327 ASP A CA 1
ATOM 2537 C C . ASP A 1 327 ? 4.328 -23.297 -26.797 1 52.16 327 ASP A C 1
ATOM 2539 O O . ASP A 1 327 ? 5.516 -23.172 -27.125 1 52.16 327 ASP A O 1
ATOM 2543 N N . ARG A 1 328 ? 3.98 -23.062 -25.547 1 59.78 328 ARG A N 1
ATOM 2544 C CA . ARG A 1 328 ? 4.945 -23.078 -24.469 1 59.78 328 ARG A CA 1
ATOM 2545 C C . ARG A 1 328 ? 5.617 -24.438 -24.328 1 59.78 328 ARG A C 1
ATOM 2547 O O . ARG A 1 328 ? 4.977 -25.469 -24.547 1 59.78 328 ARG A O 1
ATOM 2554 N N . PRO A 1 329 ? 7.008 -24.297 -24.188 1 56.59 329 PRO A N 1
ATOM 2555 C CA . PRO A 1 329 ? 7.645 -25.594 -23.922 1 56.59 329 PRO A CA 1
ATOM 2556 C C . PRO A 1 329 ? 7.18 -26.234 -22.609 1 56.59 329 PRO A C 1
ATOM 2558 O O . PRO A 1 329 ? 6.938 -25.516 -21.625 1 56.59 329 PRO A O 1
ATOM 2561 N N . PHE A 1 330 ? 6.59 -27.375 -22.688 1 54.22 330 PHE A N 1
ATOM 2562 C CA . PHE A 1 330 ? 6.25 -28.109 -21.469 1 54.22 330 PHE A CA 1
ATOM 2563 C C . PHE A 1 330 ? 7.145 -29.344 -21.312 1 54.22 330 PHE A C 1
ATOM 2565 O O . PHE A 1 330 ? 7.684 -29.844 -22.297 1 54.22 330 PHE A O 1
ATOM 2572 N N . PRO A 1 331 ? 7.484 -29.5 -20.047 1 49.31 331 PRO A N 1
ATOM 2573 C CA . PRO A 1 331 ? 8.328 -30.672 -19.828 1 49.31 331 PRO A CA 1
ATOM 2574 C C . PRO A 1 331 ? 7.734 -31.938 -20.453 1 49.31 331 PRO A C 1
ATOM 2576 O O . PRO A 1 331 ? 6.559 -32.25 -20.25 1 49.31 331 PRO A O 1
ATOM 2579 N N . THR A 1 332 ? 8.273 -32.188 -21.625 1 46.5 332 THR A N 1
ATOM 2580 C CA . THR A 1 332 ? 7.875 -33.469 -22.219 1 46.5 332 THR A CA 1
ATOM 2581 C C . THR A 1 332 ? 8.633 -34.625 -21.578 1 46.5 332 THR A C 1
ATOM 2583 O O . THR A 1 332 ? 9.711 -34.438 -21.016 1 46.5 332 THR A O 1
ATOM 2586 N N . PRO A 1 333 ? 7.938 -35.656 -21.312 1 42.84 333 PRO A N 1
ATOM 2587 C CA . PRO A 1 333 ? 8.664 -36.844 -20.844 1 42.84 333 PRO A CA 1
ATOM 2588 C C . PRO A 1 333 ? 10.016 -37 -21.531 1 42.84 333 PRO A C 1
ATOM 2590 O O . PRO A 1 333 ? 10.938 -37.594 -20.969 1 42.84 333 PRO A O 1
ATOM 2593 N N . THR A 1 334 ? 10.055 -36.625 -22.703 1 41.59 334 THR A N 1
ATOM 2594 C CA . THR A 1 334 ? 11.305 -36.812 -23.438 1 41.59 334 THR A CA 1
ATOM 2595 C C . THR A 1 334 ? 12.305 -35.719 -23.125 1 41.59 334 THR A C 1
ATOM 2597 O O . THR A 1 334 ? 13.461 -35.781 -23.547 1 41.59 334 THR A O 1
ATOM 2600 N N . SER A 1 335 ? 11.711 -34.719 -22.625 1 47.31 335 SER A N 1
ATOM 2601 C CA . SER A 1 335 ? 12.68 -33.688 -22.312 1 47.31 335 SER A CA 1
ATOM 2602 C C . SER A 1 335 ? 13.477 -34.031 -21.062 1 47.31 335 SER A C 1
ATOM 2604 O O . SER A 1 335 ? 12.938 -34.625 -20.125 1 47.31 335 SER A O 1
ATOM 2606 N N . PRO A 1 336 ? 14.703 -34.156 -21.141 1 43.66 336 PRO A N 1
ATOM 2607 C CA . PRO A 1 336 ? 15.477 -34.469 -19.938 1 43.66 336 PRO A CA 1
ATOM 2608 C C . PRO A 1 336 ? 14.938 -33.75 -18.688 1 43.66 336 PRO A C 1
ATOM 2610 O O . PRO A 1 336 ? 14.422 -32.656 -18.797 1 43.66 336 PRO A O 1
ATOM 2613 N N . ALA A 1 337 ? 14.398 -34.594 -17.812 1 46.22 337 ALA A N 1
ATOM 2614 C CA . ALA A 1 337 ? 14.031 -34.094 -16.484 1 46.22 337 ALA A CA 1
ATOM 2615 C C . ALA A 1 337 ? 14.945 -32.938 -16.062 1 46.22 337 ALA A C 1
ATOM 2617 O O . ALA A 1 337 ? 16.156 -33.125 -15.945 1 46.22 337 ALA A O 1
ATOM 2618 N N . SER A 1 338 ? 14.867 -31.766 -16.641 1 52.06 338 SER A N 1
ATOM 2619 C CA . SER A 1 338 ? 15.797 -30.797 -16.094 1 52.06 338 SER A CA 1
ATOM 2620 C C . SER A 1 338 ? 15.492 -30.516 -14.625 1 52.06 338 SER A C 1
ATOM 2622 O O . SER A 1 338 ? 14.414 -30.031 -14.297 1 52.06 338 SER A O 1
ATOM 2624 N N . SER A 1 339 ? 16.172 -31.312 -13.633 1 54.38 339 SER A N 1
ATOM 2625 C CA . SER A 1 339 ? 16.156 -31.141 -12.18 1 54.38 339 SER A CA 1
ATOM 2626 C C . SER A 1 339 ? 16.203 -29.672 -11.797 1 54.38 339 SER A C 1
ATOM 2628 O O . SER A 1 339 ? 15.836 -29.312 -10.672 1 54.38 339 SER A O 1
ATOM 2630 N N . ALA A 1 340 ? 16.5 -28.875 -12.82 1 60.25 340 ALA A N 1
ATOM 2631 C CA . ALA A 1 340 ? 16.734 -27.484 -12.477 1 60.25 340 ALA A CA 1
ATOM 2632 C C . ALA A 1 340 ? 15.414 -26.719 -12.406 1 60.25 340 ALA A C 1
ATOM 2634 O O . ALA A 1 340 ? 15.312 -25.703 -11.695 1 60.25 340 ALA A O 1
ATOM 2635 N N . THR A 1 341 ? 14.336 -27.281 -13.047 1 64.06 341 THR A N 1
ATOM 2636 C CA . THR A 1 341 ? 13.086 -26.531 -13.055 1 64.06 341 THR A CA 1
ATOM 2637 C C . THR A 1 341 ? 12.023 -27.234 -12.227 1 64.06 341 THR A C 1
ATOM 2639 O O . THR A 1 341 ? 11.039 -26.625 -11.812 1 64.06 341 THR A O 1
ATOM 2642 N N . ASN A 1 342 ? 12.219 -28.531 -11.898 1 72.94 342 ASN A N 1
ATOM 2643 C CA . ASN A 1 342 ? 11.281 -29.328 -11.117 1 72.94 342 ASN A CA 1
ATOM 2644 C C . ASN A 1 342 ? 9.836 -29.047 -11.531 1 72.94 342 ASN A C 1
ATOM 2646 O O . ASN A 1 342 ? 9.008 -28.688 -10.688 1 72.94 342 ASN A O 1
ATOM 2650 N N . GLN A 1 343 ? 9.516 -29.297 -12.828 1 76.62 343 GLN A N 1
ATOM 2651 C CA . GLN A 1 343 ? 8.188 -29.016 -13.367 1 76.62 343 GLN A CA 1
ATOM 2652 C C . GLN A 1 343 ? 7.344 -30.297 -13.406 1 76.62 343 GLN A C 1
ATOM 2654 O O . GLN A 1 343 ? 7.84 -31.375 -13.742 1 76.62 343 GLN A O 1
ATOM 2659 N N . PHE A 1 344 ? 6.109 -30.203 -13.016 1 78.75 344 PHE A N 1
ATOM 2660 C CA . PHE A 1 344 ? 5.152 -31.312 -13.023 1 78.75 344 PHE A CA 1
ATOM 2661 C C . PHE A 1 344 ? 3.865 -30.906 -13.727 1 78.75 344 PHE A C 1
ATOM 2663 O O . PHE A 1 344 ? 3.461 -29.734 -13.672 1 78.75 344 PHE A O 1
ATOM 2670 N N . LEU A 1 345 ? 3.27 -31.828 -14.422 1 80.94 345 LEU A N 1
ATOM 2671 C CA . LEU A 1 345 ? 1.937 -31.625 -14.977 1 80.94 345 LEU A CA 1
ATOM 2672 C C . LEU A 1 345 ? 0.861 -31.938 -13.938 1 80.94 345 LEU A C 1
ATOM 2674 O O . LEU A 1 345 ? 0.918 -32.969 -13.258 1 80.94 345 LEU A O 1
ATOM 2678 N N . HIS A 1 346 ? -0.015 -31.109 -13.758 1 87.25 346 HIS A N 1
ATOM 2679 C CA . HIS A 1 346 ? -1.118 -31.328 -12.836 1 87.25 346 HIS A CA 1
ATOM 2680 C C . HIS A 1 346 ? -2.084 -32.375 -13.375 1 87.25 346 HIS A C 1
ATOM 2682 O O . HIS A 1 346 ? -2.438 -32.344 -14.555 1 87.25 346 HIS A O 1
ATOM 2688 N N . PRO A 1 347 ? -2.566 -33.25 -12.609 1 86.62 347 PRO A N 1
ATOM 2689 C CA . PRO A 1 347 ? -3.406 -34.344 -13.078 1 86.62 347 PRO A CA 1
ATOM 2690 C C . PRO A 1 347 ? -4.746 -33.875 -13.633 1 86.62 347 PRO A C 1
ATOM 2692 O O . PRO A 1 347 ? -5.426 -34.625 -14.336 1 86.62 347 PRO A O 1
ATOM 2695 N N . SER A 1 348 ? -5.168 -32.688 -13.32 1 88.5 348 SER A N 1
ATOM 2696 C CA . SER A 1 348 ? -6.414 -32.156 -13.875 1 88.5 348 SER A CA 1
ATOM 2697 C C . SER A 1 348 ? -6.371 -32.125 -15.398 1 88.5 348 SER A C 1
ATOM 2699 O O . SER A 1 348 ? -7.414 -32.094 -16.047 1 88.5 348 SER A O 1
ATOM 2701 N N . ILE A 1 349 ? -5.227 -32.094 -15.969 1 84.38 349 ILE A N 1
ATOM 2702 C CA . ILE A 1 349 ? -5.059 -32.094 -17.422 1 84.38 349 ILE A CA 1
ATOM 2703 C C . ILE A 1 349 ? -5.695 -33.344 -18.031 1 84.38 349 ILE A C 1
ATOM 2705 O O . ILE A 1 349 ? -6.227 -33.281 -19.141 1 84.38 349 ILE A O 1
ATOM 2709 N N . LEU A 1 350 ? -5.672 -34.406 -17.281 1 83 350 LEU A N 1
ATOM 2710 C CA . LEU A 1 350 ? -6.219 -35.656 -17.75 1 83 350 LEU A CA 1
ATOM 2711 C C . LEU A 1 350 ? -7.742 -35.594 -17.844 1 83 350 LEU A C 1
ATOM 2713 O O . LEU A 1 350 ? -8.359 -36.438 -18.5 1 83 350 LEU A O 1
ATOM 2717 N N . GLN A 1 351 ? -8.297 -34.656 -17.156 1 87 351 GLN A N 1
ATOM 2718 C CA . GLN A 1 351 ? -9.75 -34.5 -17.156 1 87 351 GLN A CA 1
ATOM 2719 C C . GLN A 1 351 ? -10.219 -33.625 -18.312 1 87 351 GLN A C 1
ATOM 2721 O O . GLN A 1 351 ? -11.414 -33.562 -18.594 1 87 351 GLN A O 1
ATOM 2726 N N . GLN A 1 352 ? -9.258 -33.031 -18.984 1 84.12 352 GLN A N 1
ATOM 2727 C CA . GLN A 1 352 ? -9.609 -32.156 -20.094 1 84.12 352 GLN A CA 1
ATOM 2728 C C . GLN A 1 352 ? -10.031 -32.938 -21.328 1 84.12 352 GLN A C 1
ATOM 2730 O O . GLN A 1 352 ? -9.531 -34.031 -21.562 1 84.12 352 GLN A O 1
ATOM 2735 N N . ASP A 1 353 ? -10.953 -32.312 -22.062 1 79.62 353 ASP A N 1
ATOM 2736 C CA . ASP A 1 353 ? -11.242 -32.875 -23.391 1 79.62 353 ASP A CA 1
ATOM 2737 C C . ASP A 1 353 ? -9.984 -32.906 -24.25 1 79.62 353 ASP A C 1
ATOM 2739 O O . ASP A 1 353 ? -9.352 -31.859 -24.469 1 79.62 353 ASP A O 1
ATOM 2743 N N . PRO A 1 354 ? -9.688 -34.031 -24.672 1 76.31 354 PRO A N 1
ATOM 2744 C CA . PRO A 1 354 ? -8.469 -34.156 -25.469 1 76.31 354 PRO A CA 1
ATOM 2745 C C . PRO A 1 354 ? -8.422 -33.219 -26.656 1 76.31 354 PRO A C 1
ATOM 2747 O O . PRO A 1 354 ? -7.344 -32.875 -27.125 1 76.31 354 PRO A O 1
ATOM 2750 N N . GLN A 1 355 ? -9.586 -32.781 -27.109 1 72 355 GLN A N 1
ATOM 2751 C CA . GLN A 1 355 ? -9.633 -31.891 -28.281 1 72 355 GLN A CA 1
ATOM 2752 C C . GLN A 1 355 ? -8.977 -30.547 -27.984 1 72 355 GLN A C 1
ATOM 2754 O O . GLN A 1 355 ? -8.531 -29.859 -28.906 1 72 355 GLN A O 1
ATOM 2759 N N . TYR A 1 356 ? -8.922 -30.234 -26.703 1 72.88 356 TYR A N 1
ATOM 2760 C CA . TYR A 1 356 ? -8.383 -28.922 -26.344 1 72.88 356 TYR A CA 1
ATOM 2761 C C . TYR A 1 356 ? -6.887 -29.016 -26.047 1 72.88 356 TYR A C 1
ATOM 2763 O O . TYR A 1 356 ? -6.203 -28 -25.969 1 72.88 356 TYR A O 1
ATOM 2771 N N . LEU A 1 357 ? -6.375 -30.141 -25.938 1 73 357 LEU A N 1
ATOM 2772 C CA . LEU A 1 357 ? -4.973 -30.312 -25.578 1 73 357 LEU A CA 1
ATOM 2773 C C . LEU A 1 357 ? -4.066 -30.109 -26.781 1 73 357 LEU A C 1
ATOM 2775 O O . LEU A 1 357 ? -4.445 -30.438 -27.906 1 73 357 LEU A O 1
ATOM 2779 N N . PRO A 1 358 ? -2.969 -29.453 -26.484 1 67.81 358 PRO A N 1
ATOM 2780 C CA . PRO A 1 358 ? -1.994 -29.375 -27.578 1 67.81 358 PRO A CA 1
ATOM 2781 C C . PRO A 1 358 ? -1.675 -30.734 -28.172 1 67.81 358 PRO A C 1
ATOM 2783 O O . PRO A 1 358 ? -1.707 -31.75 -27.469 1 67.81 358 PRO A O 1
ATOM 2786 N N . SER A 1 359 ? -1.394 -30.672 -29.469 1 63.69 359 SER A N 1
ATOM 2787 C CA . SER A 1 359 ? -1.181 -31.906 -30.219 1 63.69 359 SER A CA 1
ATOM 2788 C C . SER A 1 359 ? -0.112 -32.781 -29.578 1 63.69 359 SER A C 1
ATOM 2790 O O . SER A 1 359 ? -0.256 -34 -29.5 1 63.69 359 SER A O 1
ATOM 2792 N N . ARG A 1 360 ? 0.872 -32.062 -29.109 1 64.25 360 ARG A N 1
ATOM 2793 C CA . ARG A 1 360 ? 1.967 -32.812 -28.5 1 64.25 360 ARG A CA 1
ATOM 2794 C C . ARG A 1 360 ? 1.502 -33.562 -27.25 1 64.25 360 ARG A C 1
ATOM 2796 O O . ARG A 1 360 ? 1.905 -34.719 -27.016 1 64.25 360 ARG A O 1
ATOM 2803 N N . LEU A 1 361 ? 0.687 -32.969 -26.531 1 69 361 LEU A N 1
ATOM 2804 C CA . LEU A 1 361 ? 0.186 -33.594 -25.297 1 69 361 LEU A CA 1
ATOM 2805 C C . LEU A 1 361 ? -0.863 -34.656 -25.625 1 69 361 LEU A C 1
ATOM 2807 O O . LEU A 1 361 ? -0.942 -35.656 -24.938 1 69 361 LEU A O 1
ATOM 2811 N N . ARG A 1 362 ? -1.616 -34.375 -26.641 1 65.19 362 ARG A N 1
ATOM 2812 C CA . ARG A 1 362 ? -2.617 -35.344 -27.078 1 65.19 362 ARG A CA 1
ATOM 2813 C C . ARG A 1 362 ? -1.965 -36.656 -27.484 1 65.19 362 ARG A C 1
ATOM 2815 O O . ARG A 1 362 ? -2.467 -37.719 -27.141 1 65.19 362 ARG A O 1
ATOM 2822 N N . LEU A 1 363 ? -1.002 -36.344 -28.297 1 59.25 363 LEU A N 1
ATOM 2823 C CA . LEU A 1 363 ? -0.299 -37.531 -28.797 1 59.25 363 LEU A CA 1
ATOM 2824 C C . LEU A 1 363 ? 0.305 -38.344 -27.656 1 59.25 363 LEU A C 1
ATOM 2826 O O . LEU A 1 363 ? 0.28 -39.562 -27.672 1 59.25 363 LEU A O 1
ATOM 2830 N N . GLU A 1 364 ? 0.727 -37.531 -26.781 1 58.44 364 GLU A N 1
ATOM 2831 C CA . GLU A 1 364 ? 1.405 -38.188 -25.672 1 58.44 364 GLU A CA 1
ATOM 2832 C C . GLU A 1 364 ? 0.403 -38.812 -24.719 1 58.44 364 GLU A C 1
ATOM 2834 O O . GLU A 1 364 ? 0.673 -39.875 -24.141 1 58.44 364 GLU A O 1
ATOM 2839 N N . LEU A 1 365 ? -0.659 -38.25 -24.484 1 59.44 365 LEU A N 1
ATOM 2840 C CA . LEU A 1 365 ? -1.657 -38.781 -23.562 1 59.44 365 LEU A CA 1
ATOM 2841 C C . LEU A 1 365 ? -2.385 -39.969 -24.188 1 59.44 365 LEU A C 1
ATOM 2843 O O . LEU A 1 365 ? -2.908 -40.812 -23.469 1 59.44 365 LEU A O 1
ATOM 2847 N N . GLY A 1 366 ? -2.627 -39.969 -25.484 1 54.66 366 GLY A N 1
ATOM 2848 C CA . GLY A 1 366 ? -3.211 -41.125 -26.141 1 54.66 366 GLY A CA 1
ATOM 2849 C C . GLY A 1 366 ? -2.281 -42.312 -26.172 1 54.66 366 GLY A C 1
ATOM 2850 O O . GLY A 1 366 ? -2.729 -43.469 -26.344 1 54.66 366 GLY A O 1
ATOM 2851 N N . GLY A 1 367 ? -0.934 -42.062 -26.172 1 49.62 367 GLY A N 1
ATOM 2852 C CA . GLY A 1 367 ? 0.009 -43.188 -26.234 1 49.62 367 GLY A CA 1
ATOM 2853 C C . GLY A 1 367 ? 0.529 -43.594 -24.875 1 49.62 367 GLY A C 1
ATOM 2854 O O . GLY A 1 367 ? 0.425 -42.844 -23.906 1 49.62 367 GLY A O 1
ATOM 2855 N N . PRO A 1 368 ? 0.75 -44.938 -24.656 1 44.03 368 PRO A N 1
ATOM 2856 C CA . PRO A 1 368 ? 1.271 -45.531 -23.406 1 44.03 368 PRO A CA 1
ATOM 2857 C C . PRO A 1 368 ? 2.441 -44.719 -22.828 1 44.03 368 PRO A C 1
ATOM 2859 O O . PRO A 1 368 ? 2.742 -44.844 -21.641 1 44.03 368 PRO A O 1
ATOM 2862 N N . ILE A 1 369 ? 3.156 -44.156 -23.562 1 40.97 369 ILE A N 1
ATOM 2863 C CA . ILE A 1 369 ? 4.445 -43.594 -23.156 1 40.97 369 ILE A CA 1
ATOM 2864 C C . ILE A 1 369 ? 4.23 -42.375 -22.25 1 40.97 369 ILE A C 1
ATOM 2866 O O . ILE A 1 369 ? 4.926 -42.219 -21.234 1 40.97 369 ILE A O 1
ATOM 2870 N N . MET A 1 370 ? 3.555 -41.438 -22.625 1 48.59 370 MET A N 1
ATOM 2871 C CA . MET A 1 370 ? 3.539 -40.188 -21.859 1 48.59 370 MET A CA 1
ATOM 2872 C C . MET A 1 370 ? 2.938 -40.406 -20.484 1 48.59 370 MET A C 1
ATOM 2874 O O . MET A 1 370 ? 3.336 -39.719 -19.516 1 48.59 370 MET A O 1
ATOM 2878 N N . ARG A 1 371 ? 1.838 -41.219 -20.312 1 48.31 371 ARG A N 1
ATOM 2879 C CA . ARG A 1 371 ? 1.424 -41.469 -18.953 1 48.31 371 ARG A CA 1
ATOM 2880 C C . ARG A 1 371 ? 2.621 -41.875 -18.078 1 48.31 371 ARG A C 1
ATOM 2882 O O . ARG A 1 371 ? 2.658 -41.531 -16.891 1 48.31 371 ARG A O 1
ATOM 2889 N N . ALA A 1 372 ? 3.473 -42.531 -18.734 1 42.88 372 ALA A N 1
ATOM 2890 C CA . ALA A 1 372 ? 4.594 -43.094 -18 1 42.88 372 ALA A CA 1
ATOM 2891 C C . ALA A 1 372 ? 5.656 -42.031 -17.719 1 42.88 372 ALA A C 1
ATOM 2893 O O . ALA A 1 372 ? 6.305 -42.062 -16.672 1 42.88 372 ALA A O 1
ATOM 2894 N N . GLU A 1 373 ? 6.02 -41.031 -18.734 1 47.75 373 GLU A N 1
ATOM 2895 C CA . GLU A 1 373 ? 7.254 -40.281 -18.594 1 47.75 373 GLU A CA 1
ATOM 2896 C C . GLU A 1 373 ? 6.969 -38.875 -18.078 1 47.75 373 GLU A C 1
ATOM 2898 O O . GLU A 1 373 ? 7.875 -38.188 -17.609 1 47.75 373 GLU A O 1
ATOM 2903 N N . ALA A 1 374 ? 5.77 -38.375 -18.328 1 54.47 374 ALA A N 1
ATOM 2904 C CA . ALA A 1 374 ? 5.523 -37.031 -17.781 1 54.47 374 ALA A CA 1
ATOM 2905 C C . ALA A 1 374 ? 5.52 -37.062 -16.266 1 54.47 374 ALA A C 1
ATOM 2907 O O . ALA A 1 374 ? 5.145 -38.062 -15.648 1 54.47 374 ALA A O 1
ATOM 2908 N N . ARG A 1 375 ? 6.32 -36.094 -15.703 1 72.75 375 ARG A N 1
ATOM 2909 C CA . ARG A 1 375 ? 6.297 -36 -14.25 1 72.75 375 ARG A CA 1
ATOM 2910 C C . ARG A 1 375 ? 4.988 -35.375 -13.766 1 72.75 375 ARG A C 1
ATOM 2912 O O . ARG A 1 375 ? 4.773 -34.156 -13.914 1 72.75 375 ARG A O 1
ATOM 2919 N N . TRP A 1 376 ? 4.055 -36.344 -13.508 1 77.94 376 TRP A N 1
ATOM 2920 C CA . TRP A 1 376 ? 2.766 -35.906 -12.977 1 77.94 376 TRP A CA 1
ATOM 2921 C C . TRP A 1 376 ? 2.889 -35.5 -11.516 1 77.94 376 TRP A C 1
ATOM 2923 O O . TRP A 1 376 ? 3.568 -36.156 -10.734 1 77.94 376 TRP A O 1
ATOM 2933 N N . TRP A 1 377 ? 2.322 -34.375 -11.328 1 84.44 377 TRP A N 1
ATOM 2934 C CA . TRP A 1 377 ? 2.17 -33.969 -9.938 1 84.44 377 TRP A CA 1
ATOM 2935 C C . TRP A 1 377 ? 1.254 -34.938 -9.188 1 84.44 377 TRP A C 1
ATOM 2937 O O . TRP A 1 377 ? 0.233 -35.375 -9.727 1 84.44 377 TRP A O 1
ATOM 2947 N N . LYS A 1 378 ? 1.712 -35.375 -8.031 1 84.5 378 LYS A N 1
ATOM 2948 C CA . LYS A 1 378 ? 0.846 -36.188 -7.168 1 84.5 378 LYS A CA 1
ATOM 2949 C C . LYS A 1 378 ? 0.047 -35.281 -6.219 1 84.5 378 LYS A C 1
ATOM 2951 O O . LYS A 1 378 ? 0.624 -34.531 -5.426 1 84.5 378 LYS A O 1
ATOM 2956 N N . LEU A 1 379 ? -1.254 -35.375 -6.328 1 91 379 LEU A N 1
ATOM 2957 C CA . LEU A 1 379 ? -2.104 -34.562 -5.465 1 91 379 LEU A CA 1
ATOM 2958 C C . LEU A 1 379 ? -1.818 -34.844 -3.994 1 91 379 LEU A C 1
ATOM 2960 O O . LEU A 1 379 ? -1.728 -36 -3.59 1 91 379 LEU A O 1
ATOM 2964 N N . ASP A 1 380 ? -1.718 -33.812 -3.256 1 91 380 ASP A N 1
ATOM 2965 C CA . ASP A 1 380 ? -1.581 -33.969 -1.813 1 91 380 ASP A CA 1
ATOM 2966 C C . ASP A 1 380 ? -2.945 -34.156 -1.149 1 91 380 ASP A C 1
ATOM 2968 O O . ASP A 1 380 ? -3.971 -34.188 -1.832 1 91 380 ASP A O 1
ATOM 2972 N N . ALA A 1 381 ? -2.928 -34.406 0.186 1 94.75 381 ALA A N 1
ATOM 2973 C CA . ALA A 1 381 ? -4.148 -34.688 0.927 1 94.75 381 ALA A CA 1
ATOM 2974 C C . ALA A 1 381 ? -5.176 -33.594 0.767 1 94.75 381 ALA A C 1
ATOM 2976 O O . ALA A 1 381 ? -6.371 -33.844 0.614 1 94.75 381 ALA A O 1
ATOM 2977 N N . TRP A 1 382 ? -4.699 -32.344 0.784 1 96.56 382 TRP A N 1
ATOM 2978 C CA . TRP A 1 382 ? -5.598 -31.203 0.641 1 96.56 382 TRP A CA 1
ATOM 2979 C C . TRP A 1 382 ? -6.219 -31.172 -0.752 1 96.56 382 TRP A C 1
ATOM 2981 O O . TRP A 1 382 ? -7.434 -31.016 -0.894 1 96.56 382 TRP A O 1
ATOM 2991 N N . GLU A 1 383 ? -5.414 -31.359 -1.752 1 95.62 383 GLU A N 1
ATOM 2992 C CA . GLU A 1 383 ? -5.914 -31.344 -3.123 1 95.62 383 GLU A CA 1
ATOM 2993 C C . GLU A 1 383 ? -6.926 -32.469 -3.354 1 95.62 383 GLU A C 1
ATOM 2995 O O . GLU A 1 383 ? -7.93 -32.281 -4.039 1 95.62 383 GLU A O 1
ATOM 3000 N N . GLU A 1 384 ? -6.629 -33.594 -2.762 1 96.5 384 GLU A N 1
ATOM 3001 C CA . GLU A 1 384 ? -7.551 -34.719 -2.877 1 96.5 384 GLU A CA 1
ATOM 3002 C C . GLU A 1 384 ? -8.891 -34.406 -2.213 1 96.5 384 GLU A C 1
ATOM 3004 O O . GLU A 1 384 ? -9.945 -34.75 -2.744 1 96.5 384 GLU A O 1
ATOM 3009 N N . LYS A 1 385 ? -8.797 -33.844 -1.071 1 97.31 385 LYS A N 1
ATOM 3010 C CA . LYS A 1 385 ? -10.023 -33.438 -0.392 1 97.31 385 LYS A CA 1
ATOM 3011 C C . LYS A 1 385 ? -10.852 -32.5 -1.264 1 97.31 385 LYS A C 1
ATOM 3013 O O . LYS A 1 385 ? -12.062 -32.656 -1.407 1 97.31 385 LYS A O 1
ATOM 3018 N N . VAL A 1 386 ? -10.18 -31.484 -1.844 1 97.31 386 VAL A N 1
ATOM 3019 C CA . VAL A 1 386 ? -10.859 -30.531 -2.705 1 97.31 386 VAL A CA 1
ATOM 3020 C C . VAL A 1 386 ? -11.5 -31.25 -3.887 1 97.31 386 VAL A C 1
ATOM 3022 O O . VAL A 1 386 ? -12.656 -31 -4.23 1 97.31 386 VAL A O 1
ATOM 3025 N N . ARG A 1 387 ? -10.781 -32.156 -4.508 1 96.31 387 ARG A N 1
ATOM 3026 C CA . ARG A 1 387 ? -11.289 -32.938 -5.648 1 96.31 387 ARG A CA 1
ATOM 3027 C C . ARG A 1 387 ? -12.523 -33.75 -5.266 1 96.31 387 ARG A C 1
ATOM 3029 O O . ARG A 1 387 ? -13.523 -33.719 -5.98 1 96.31 387 ARG A O 1
ATOM 3036 N N . LYS A 1 388 ? -12.508 -34.375 -4.152 1 96.44 388 LYS A N 1
ATOM 3037 C CA . LYS A 1 388 ? -13.594 -35.25 -3.703 1 96.44 388 LYS A CA 1
ATOM 3038 C C . LYS A 1 388 ? -14.836 -34.438 -3.354 1 96.44 388 LYS A C 1
ATOM 3040 O O . LYS A 1 388 ? -15.961 -34.875 -3.604 1 96.44 388 LYS A O 1
ATOM 3045 N N . GLU A 1 389 ? -14.633 -33.281 -2.805 1 97.06 389 GLU A N 1
ATOM 3046 C CA . GLU A 1 389 ? -15.758 -32.469 -2.32 1 97.06 389 GLU A CA 1
ATOM 3047 C C . GLU A 1 389 ? -16.188 -31.453 -3.361 1 97.06 389 GLU A C 1
ATOM 3049 O O . GLU A 1 389 ? -17.062 -30.625 -3.096 1 97.06 389 GLU A O 1
ATOM 3054 N N . TRP A 1 390 ? -15.586 -31.531 -4.504 1 96.5 390 TRP A N 1
ATOM 3055 C CA . TRP A 1 390 ? -15.844 -30.562 -5.57 1 96.5 390 TRP A CA 1
ATOM 3056 C C . TRP A 1 390 ? -17.312 -30.562 -5.965 1 96.5 390 TRP A C 1
ATOM 3058 O O . TRP A 1 390 ? -17.906 -31.609 -6.215 1 96.5 390 TRP A O 1
ATOM 3068 N N . LYS A 1 391 ? -18 -29.359 -5.922 1 95.19 391 LYS A N 1
ATOM 3069 C CA . LYS A 1 391 ? -19.375 -29.188 -6.387 1 95.19 391 LYS A CA 1
ATOM 3070 C C . LYS A 1 391 ? -19.453 -28.188 -7.531 1 95.19 391 LYS A C 1
ATOM 3072 O O . LYS A 1 391 ? -18.703 -27.203 -7.559 1 95.19 391 LYS A O 1
ATOM 3077 N N . TYR A 1 392 ? -20.297 -28.422 -8.477 1 93 392 TYR A N 1
ATOM 3078 C CA . TYR A 1 392 ? -20.406 -27.547 -9.648 1 93 392 TYR A CA 1
ATOM 3079 C C . TYR A 1 392 ? -21.844 -27.438 -10.125 1 93 392 TYR A C 1
ATOM 3081 O O . TYR A 1 392 ? -22.703 -28.234 -9.719 1 93 392 TYR A O 1
ATOM 3089 N N . GLY A 1 393 ? -22.094 -26.359 -10.992 1 87.38 393 GLY A N 1
ATOM 3090 C CA . GLY A 1 393 ? -23.344 -26.281 -11.734 1 87.38 393 GLY A CA 1
ATOM 3091 C C . GLY A 1 393 ? -24.359 -25.359 -11.086 1 87.38 393 GLY A C 1
ATOM 3092 O O . GLY A 1 393 ? -25.469 -25.188 -11.602 1 87.38 393 GLY A O 1
ATOM 3093 N N . LYS A 1 394 ? -24.094 -24.859 -9.883 1 77.38 394 LYS A N 1
ATOM 3094 C CA . LYS A 1 394 ? -25.031 -23.906 -9.281 1 77.38 394 LYS A CA 1
ATOM 3095 C C . LYS A 1 394 ? -25.078 -22.609 -10.086 1 77.38 394 LYS A C 1
ATOM 3097 O O . LYS A 1 394 ? -24.047 -22.062 -10.477 1 77.38 394 LYS A O 1
ATOM 3102 N N . LYS A 1 395 ? -26.312 -22.25 -10.57 1 65.88 395 LYS A N 1
ATOM 3103 C CA . LYS A 1 395 ? -26.516 -21.047 -11.359 1 65.88 395 LYS A CA 1
ATOM 3104 C C . LYS A 1 395 ? -26.094 -19.797 -10.57 1 65.88 395 LYS A C 1
ATOM 3106 O O . LYS A 1 395 ? -26.312 -19.734 -9.359 1 65.88 395 LYS A O 1
ATOM 3111 N N . ALA A 1 396 ? -25.188 -19.094 -11.117 1 60 396 ALA A N 1
ATOM 3112 C CA . ALA A 1 396 ? -24.812 -17.844 -10.484 1 60 396 ALA A CA 1
ATOM 3113 C C . ALA A 1 396 ? -26.031 -16.984 -10.18 1 60 396 ALA A C 1
ATOM 3115 O O . ALA A 1 396 ? -27.016 -17 -10.922 1 60 396 ALA A O 1
ATOM 3116 N N . PRO A 1 397 ? -26.344 -16.609 -8.969 1 50.56 397 PRO A N 1
ATOM 3117 C CA . PRO A 1 397 ? -27.484 -15.703 -8.789 1 50.56 397 PRO A CA 1
ATOM 3118 C C . PRO A 1 397 ? -27.547 -14.633 -9.875 1 50.56 397 PRO A C 1
ATOM 3120 O O . PRO A 1 397 ? -26.516 -14.234 -10.422 1 50.56 397 PRO A O 1
ATOM 3123 N N . GLY A 1 398 ? -28.719 -14.633 -10.727 1 41.81 398 GLY A N 1
ATOM 3124 C CA . GLY A 1 398 ? -28.953 -13.688 -11.812 1 41.81 398 GLY A CA 1
ATOM 3125 C C . GLY A 1 398 ? -28.312 -12.336 -11.562 1 41.81 398 GLY A C 1
ATOM 3126 O O . GLY A 1 398 ? -28.281 -11.859 -10.422 1 41.81 398 GLY A O 1
ATOM 3127 N N . ARG A 1 399 ? -27.5 -12.008 -12.398 1 39.34 399 ARG A N 1
ATOM 3128 C CA . ARG A 1 399 ? -26.906 -10.672 -12.406 1 39.34 399 ARG A CA 1
ATOM 3129 C C . ARG A 1 399 ? -28 -9.602 -12.312 1 39.34 399 ARG A C 1
ATOM 3131 O O . ARG A 1 399 ? -28.891 -9.539 -13.164 1 39.34 399 ARG A O 1
ATOM 3138 N N . ARG A 1 400 ? -28.688 -9.32 -11.375 1 32.12 400 ARG A N 1
ATOM 3139 C CA . ARG A 1 400 ? -29.344 -8.047 -11.664 1 32.12 400 ARG A CA 1
ATOM 3140 C C . ARG A 1 400 ? -28.422 -7.121 -12.453 1 32.12 400 ARG A C 1
ATOM 3142 O O . ARG A 1 400 ? -27.234 -7.016 -12.148 1 32.12 400 ARG A O 1
ATOM 3149 N N . ALA A 1 401 ? -28.812 -6.812 -13.703 1 29.44 401 ALA A N 1
ATOM 3150 C CA . ALA A 1 401 ? -28.188 -5.844 -14.602 1 29.44 401 ALA A CA 1
ATOM 3151 C C . ALA A 1 401 ? -27.688 -4.629 -13.828 1 29.44 401 ALA A C 1
ATOM 3153 O O . ALA A 1 401 ? -28.469 -3.725 -13.508 1 29.44 401 ALA A O 1
ATOM 3154 N N . ALA A 1 402 ? -27.297 -4.781 -12.727 1 30.12 402 ALA A N 1
ATOM 3155 C CA . ALA A 1 402 ? -26.875 -3.451 -12.305 1 30.12 402 ALA A CA 1
ATOM 3156 C C . ALA A 1 402 ? -26.125 -2.734 -13.422 1 30.12 402 ALA A C 1
ATOM 3158 O O . ALA A 1 402 ? -25.328 -3.346 -14.133 1 30.12 402 ALA A O 1
ATOM 3159 N N . GLY A 1 403 ? -26.875 -1.88 -14.156 1 27.23 403 GLY A N 1
ATOM 3160 C CA . GLY A 1 403 ? -26.281 -0.949 -15.102 1 27.23 403 GLY A CA 1
ATOM 3161 C C . GLY A 1 403 ? -24.859 -0.59 -14.766 1 27.23 403 GLY A C 1
ATOM 3162 O O . GLY A 1 403 ? -24.594 0.154 -13.82 1 27.23 403 GLY A O 1
ATOM 3163 N N . LEU A 1 404 ? -24.172 -1.553 -14.656 1 28.89 404 LEU A N 1
ATOM 3164 C CA . LEU A 1 404 ? -22.75 -1.261 -14.555 1 28.89 404 LEU A CA 1
ATOM 3165 C C . LEU A 1 404 ? -22.375 -0.095 -15.469 1 28.89 404 LEU A C 1
ATOM 3167 O O . LEU A 1 404 ? -22.641 -0.131 -16.672 1 28.89 404 LEU A O 1
ATOM 3171 N N . SER A 1 405 ? -22.719 1.041 -15.07 1 27.45 405 SER A N 1
ATOM 3172 C CA . SER A 1 405 ? -22.109 2.096 -15.883 1 27.45 405 SER A CA 1
ATOM 3173 C C . SER A 1 405 ? -20.812 1.623 -16.531 1 27.45 405 SER A C 1
ATOM 3175 O O . SER A 1 405 ? -20.062 0.849 -15.922 1 27.45 405 SER A O 1
ATOM 3177 N N . PRO A 1 406 ? -20.859 1.49 -17.922 1 26.62 406 PRO A N 1
ATOM 3178 C CA . PRO A 1 406 ? -19.625 1.103 -18.609 1 26.62 406 PRO A CA 1
ATOM 3179 C C . PRO A 1 406 ? -18.375 1.435 -17.812 1 26.62 406 PRO A C 1
ATOM 3181 O O . PRO A 1 406 ? -18.391 2.352 -16.984 1 26.62 406 PRO A O 1
ATOM 3184 N N . SER A 1 407 ? -17.688 0.489 -17.594 1 28 407 SER A N 1
ATOM 3185 C CA . SER A 1 407 ? -16.344 0.793 -17.078 1 28 407 SER A CA 1
ATOM 3186 C C . SER A 1 407 ? -15.883 2.174 -17.531 1 28 407 SER A C 1
ATOM 3188 O O . SER A 1 407 ? -16.203 2.607 -18.641 1 28 407 SER A O 1
ATOM 3190 N N . PRO A 1 408 ? -15.844 3.125 -16.734 1 27.12 408 PRO A N 1
ATOM 3191 C CA . PRO A 1 408 ? -15.453 4.387 -17.375 1 27.12 408 PRO A CA 1
ATOM 3192 C C . PRO A 1 408 ? -14.594 4.188 -18.609 1 27.12 408 PRO A C 1
ATOM 3194 O O . PRO A 1 408 ? -14.258 5.152 -19.297 1 27.12 408 PRO A O 1
ATOM 3197 N N . PHE A 1 409 ? -14.242 2.965 -18.906 1 26.94 409 PHE A N 1
ATOM 3198 C CA . PHE A 1 409 ? -13.625 2.652 -20.188 1 26.94 409 PHE A CA 1
ATOM 3199 C C . PHE A 1 409 ? -14.625 2.812 -21.328 1 26.94 409 PHE A C 1
ATOM 3201 O O . PHE A 1 409 ? -14.266 3.262 -22.406 1 26.94 409 PHE A O 1
ATOM 3208 N N . ALA A 1 410 ? -15.852 2.398 -21.188 1 26.58 410 ALA A N 1
ATOM 3209 C CA . ALA A 1 410 ? -16.75 2.387 -22.344 1 26.58 410 ALA A CA 1
ATOM 3210 C C . ALA A 1 410 ? -17.172 3.803 -22.719 1 26.58 410 ALA A C 1
ATOM 3212 O O . ALA A 1 410 ? -17.422 4.09 -23.891 1 26.58 410 ALA A O 1
ATOM 3213 N N . LEU A 1 411 ? -17.344 4.695 -21.766 1 25.89 411 LEU A N 1
ATOM 3214 C CA . LEU A 1 411 ? -17.891 5.957 -22.25 1 25.89 411 LEU A CA 1
ATOM 3215 C C . LEU A 1 411 ? -16.844 6.75 -23.016 1 25.89 411 LEU A C 1
ATOM 3217 O O . LEU A 1 411 ? -17.156 7.414 -24 1 25.89 411 LEU A O 1
ATOM 3221 N N . ASN A 1 412 ? -15.625 6.941 -22.406 1 25.42 412 ASN A N 1
ATOM 3222 C CA . ASN A 1 412 ? -14.797 7.887 -23.156 1 25.42 412 ASN A CA 1
ATOM 3223 C C . ASN A 1 412 ? -14.18 7.242 -24.391 1 25.42 412 ASN A C 1
ATOM 3225 O O . ASN A 1 412 ? -13.281 7.816 -25.016 1 25.42 412 ASN A O 1
ATOM 3229 N N . MET A 1 413 ? -14.438 6.027 -24.688 1 25.38 413 MET A N 1
ATOM 3230 C CA . MET A 1 413 ? -14.016 5.539 -26 1 25.38 413 MET A CA 1
ATOM 3231 C C . MET A 1 413 ? -14.805 6.219 -27.109 1 25.38 413 MET A C 1
ATOM 3233 O O . MET A 1 413 ? -14.781 5.77 -28.25 1 25.38 413 MET A O 1
ATOM 3237 N N . ARG A 1 414 ? -15.648 7.199 -26.844 1 24.17 414 ARG A N 1
ATOM 3238 C CA . ARG A 1 414 ? -16.25 7.562 -28.125 1 24.17 414 ARG A CA 1
ATOM 3239 C C . ARG A 1 414 ? -15.172 7.875 -29.156 1 24.17 414 ARG A C 1
ATOM 3241 O O . ARG A 1 414 ? -13.977 7.715 -28.891 1 24.17 414 ARG A O 1
ATOM 3248 N N . THR A 1 415 ? -15.359 9.094 -30.016 1 24.44 415 THR A N 1
ATOM 3249 C CA . THR A 1 415 ? -15.32 9.406 -31.438 1 24.44 415 THR A CA 1
ATOM 3250 C C . THR A 1 415 ? -13.883 9.68 -31.875 1 24.44 415 THR A C 1
ATOM 3252 O O . THR A 1 415 ? -13.508 9.359 -33 1 24.44 415 THR A O 1
ATOM 3255 N N . THR A 1 416 ? -13.141 10.594 -31.25 1 24.73 416 THR A N 1
ATOM 3256 C CA . THR A 1 416 ? -12.25 11.211 -32.219 1 24.73 416 THR A CA 1
ATOM 3257 C C . THR A 1 416 ? -11.148 10.234 -32.625 1 24.73 416 THR A C 1
ATOM 3259 O O . THR A 1 416 ? -10.914 10.016 -33.844 1 24.73 416 THR A O 1
ATOM 3262 N N . LYS A 1 417 ? -9.898 10.258 -31.906 1 25.78 417 LYS A N 1
ATOM 3263 C CA . LYS A 1 417 ? -8.719 9.773 -32.625 1 25.78 417 LYS A CA 1
ATOM 3264 C C . LYS A 1 417 ? -8.664 8.25 -32.625 1 25.78 417 LYS A C 1
ATOM 3266 O O . LYS A 1 417 ? -7.66 7.664 -33.031 1 25.78 417 LYS A O 1
ATOM 3271 N N . ALA A 1 418 ? -9.633 7.48 -32.344 1 26.05 418 ALA A N 1
ATOM 3272 C CA . ALA A 1 418 ? -9.766 6.102 -32.781 1 26.05 418 ALA A CA 1
ATOM 3273 C C . ALA A 1 418 ? -9.438 5.977 -34.281 1 26.05 418 ALA A C 1
ATOM 3275 O O . ALA A 1 418 ? -9.047 4.906 -34.75 1 26.05 418 ALA A O 1
ATOM 3276 N N . ALA A 1 419 ? -9.562 7.102 -35.031 1 26.67 419 ALA A N 1
ATOM 3277 C CA . ALA A 1 419 ? -9.406 7.027 -36.469 1 26.67 419 ALA A CA 1
ATOM 3278 C C . ALA A 1 419 ? -7.941 6.906 -36.875 1 26.67 419 ALA A C 1
ATOM 3280 O O . ALA A 1 419 ? -7.609 6.227 -37.844 1 26.67 419 ALA A O 1
ATOM 3281 N N . VAL A 1 420 ? -7.086 7.703 -36.188 1 26.27 420 VAL A N 1
ATOM 3282 C CA . VAL A 1 420 ? -5.793 7.766 -36.844 1 26.27 420 VAL A CA 1
ATOM 3283 C C . VAL A 1 420 ? -5.066 6.43 -36.688 1 26.27 420 VAL A C 1
ATOM 3285 O O . VAL A 1 420 ? -4.441 5.941 -37.656 1 26.27 420 VAL A O 1
ATOM 3288 N N . TYR A 1 421 ? -5.004 5.945 -35.406 1 27.19 421 TYR A N 1
ATOM 3289 C CA . TYR A 1 421 ? -4.156 4.762 -35.375 1 27.19 421 TYR A CA 1
ATOM 3290 C C . TYR A 1 421 ? -4.883 3.555 -35.938 1 27.19 421 TYR A C 1
ATOM 3292 O O . TYR A 1 421 ? -4.383 2.428 -35.875 1 27.19 421 TYR A O 1
ATOM 3300 N N . ARG A 1 422 ? -6.125 3.711 -36.438 1 27.61 422 ARG A N 1
ATOM 3301 C CA . ARG A 1 422 ? -6.797 2.703 -37.25 1 27.61 422 ARG A CA 1
ATOM 3302 C C . ARG A 1 422 ? -5.906 2.248 -38.375 1 27.61 422 ARG A C 1
ATOM 3304 O O . ARG A 1 422 ? -6.082 1.149 -38.938 1 27.61 422 ARG A O 1
ATOM 3311 N N . SER A 1 423 ? -5.25 3.283 -39.031 1 26.14 423 SER A N 1
ATOM 3312 C CA . SER A 1 423 ? -4.82 2.877 -40.344 1 26.14 423 SER A CA 1
ATOM 3313 C C . SER A 1 423 ? -3.74 1.802 -40.281 1 26.14 423 SER A C 1
ATOM 3315 O O . SER A 1 423 ? -3.676 0.922 -41.156 1 26.14 423 SER A O 1
ATOM 3317 N N . GLN A 1 424 ? -2.578 2.049 -39.594 1 26.53 424 GLN A N 1
ATOM 3318 C CA . GLN A 1 424 ? -1.706 0.998 -40.094 1 26.53 424 GLN A CA 1
ATOM 3319 C C . GLN A 1 424 ? -2.152 -0.377 -39.594 1 26.53 424 GLN A C 1
ATOM 3321 O O . GLN A 1 424 ? -3.041 -0.482 -38.75 1 26.53 424 GLN A O 1
ATOM 3326 N N . GLN A 1 425 ? -1.209 -1.427 -39.219 1 25.48 425 GLN A N 1
ATOM 3327 C CA . GLN A 1 425 ? -1.487 -2.859 -39.25 1 25.48 425 GLN A CA 1
ATOM 3328 C C . GLN A 1 425 ? -2.387 -3.268 -38.094 1 25.48 425 GLN A C 1
ATOM 3330 O O . GLN A 1 425 ? -1.95 -3.285 -36.938 1 25.48 425 GLN A O 1
ATOM 3335 N N . GLU A 1 426 ? -3.625 -2.805 -37.938 1 27.95 426 GLU A N 1
ATO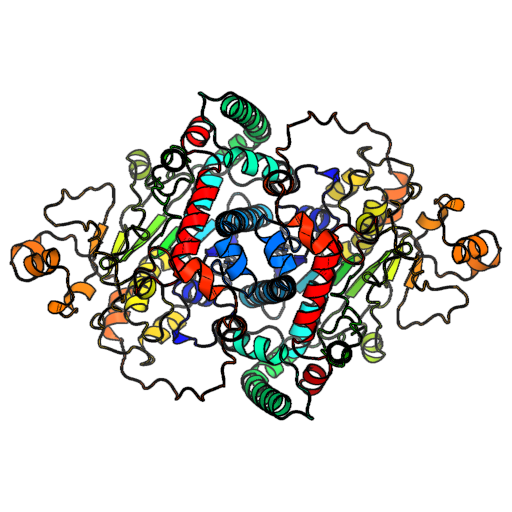M 3336 C CA . GLU A 1 426 ? -4.816 -3.24 -37.219 1 27.95 426 GLU A CA 1
ATOM 3337 C C . GLU A 1 426 ? -4.969 -4.758 -37.281 1 27.95 426 GLU A C 1
ATOM 3339 O O . GLU A 1 426 ? -5.559 -5.297 -38.219 1 27.95 426 GLU A O 1
ATOM 3344 N N . ALA A 1 427 ? -3.861 -5.605 -37.062 1 26.98 427 ALA A N 1
ATOM 3345 C CA . ALA A 1 427 ? -4.414 -6.953 -37.156 1 26.98 427 ALA A CA 1
ATOM 3346 C C . ALA A 1 427 ? -5.617 -7.109 -36.219 1 26.98 427 ALA A C 1
ATOM 3348 O O . ALA A 1 427 ? -5.691 -6.461 -35.188 1 26.98 427 ALA A O 1
ATOM 3349 N N . ALA A 1 428 ? -6.762 -7.605 -36.75 1 27.84 428 ALA A N 1
ATOM 3350 C CA . ALA A 1 428 ? -8.141 -7.699 -36.281 1 27.84 428 ALA A CA 1
ATOM 3351 C C . ALA A 1 428 ? -8.203 -7.863 -34.75 1 27.84 428 ALA A C 1
ATOM 3353 O O . ALA A 1 428 ? -9.062 -7.281 -34.094 1 27.84 428 ALA A O 1
ATOM 3354 N N . GLY A 1 429 ? -7.742 -8.945 -34.281 1 27.23 429 GLY A N 1
ATOM 3355 C CA . GLY A 1 429 ? -8.102 -9.508 -32.969 1 27.23 429 GLY A CA 1
ATOM 3356 C C . GLY A 1 429 ? -7.363 -8.859 -31.828 1 27.23 429 GLY A C 1
ATOM 3357 O O . GLY A 1 429 ? -7.441 -9.328 -30.688 1 27.23 429 GLY A O 1
ATOM 3358 N N . ASP A 1 430 ? -6.352 -8.133 -32.156 1 28.28 430 ASP A N 1
ATOM 3359 C CA . ASP A 1 430 ? -5.457 -7.738 -31.078 1 28.28 430 ASP A CA 1
ATOM 3360 C C . ASP A 1 430 ? -6.062 -6.609 -30.25 1 28.28 430 ASP A C 1
ATOM 3362 O O . ASP A 1 430 ? -6.527 -5.609 -30.797 1 28.28 430 ASP A O 1
ATOM 3366 N N . ASP A 1 431 ? -6.598 -7.102 -29.141 1 30.31 431 ASP A N 1
ATOM 3367 C CA . ASP A 1 431 ? -7.121 -6.164 -28.156 1 30.31 431 ASP A CA 1
ATOM 3368 C C . ASP A 1 431 ? -6.203 -4.949 -28.016 1 30.31 431 ASP A C 1
ATOM 3370 O O . ASP A 1 431 ? -4.984 -5.094 -27.922 1 30.31 431 ASP A O 1
ATOM 3374 N N . PRO A 1 432 ? -6.641 -3.857 -28.438 1 33.38 432 PRO A N 1
ATOM 3375 C CA . PRO A 1 432 ? -5.883 -2.605 -28.391 1 33.38 432 PRO A CA 1
ATOM 3376 C C . PRO A 1 432 ? -5.043 -2.465 -27.125 1 33.38 432 PRO A C 1
ATOM 3378 O O . PRO A 1 432 ? -4.035 -1.758 -27.125 1 33.38 432 PRO A O 1
ATOM 3381 N N . ARG A 1 433 ? -5.336 -3.289 -26.125 1 34.81 433 ARG A N 1
ATOM 3382 C CA . ARG A 1 433 ? -4.586 -3.348 -24.875 1 34.81 433 ARG A CA 1
ATOM 3383 C C . ARG A 1 433 ? -3.168 -3.857 -25.109 1 34.81 433 ARG A C 1
ATOM 3385 O O . ARG A 1 433 ? -2.26 -3.572 -24.328 1 34.81 433 ARG A O 1
ATOM 3392 N N . HIS A 1 434 ? -3.061 -4.547 -26.234 1 32.69 434 HIS A N 1
ATOM 3393 C CA . HIS A 1 434 ? -1.79 -5.207 -26.516 1 32.69 434 HIS A CA 1
ATOM 3394 C C . HIS A 1 434 ? -0.74 -4.207 -26.984 1 32.69 434 HIS A C 1
ATOM 3396 O O . HIS A 1 434 ? 0.455 -4.395 -26.75 1 32.69 434 HIS A O 1
ATOM 3402 N N . GLY A 1 435 ? -1.152 -3.25 -27.625 1 35 435 GLY A N 1
ATOM 3403 C CA . GLY A 1 435 ? -0.208 -2.238 -28.078 1 35 435 GLY A CA 1
ATOM 3404 C C . GLY A 1 435 ? 0.457 -1.494 -26.938 1 35 435 GLY A C 1
ATOM 3405 O O . GLY A 1 435 ? 1.666 -1.255 -26.969 1 35 435 GLY A O 1
ATOM 3406 N N . VAL A 1 436 ? -0.25 -1.2 -25.891 1 33.66 436 VAL A N 1
ATOM 3407 C CA . VAL A 1 436 ? 0.193 -0.516 -24.688 1 33.66 436 VAL A CA 1
ATOM 3408 C C . VAL A 1 436 ? 1.201 -1.387 -23.938 1 33.66 436 VAL A C 1
ATOM 3410 O O . VAL A 1 436 ? 2.238 -0.896 -23.484 1 33.66 436 VAL A O 1
ATOM 3413 N N . ILE A 1 437 ? 1.046 -2.51 -24.016 1 34.09 437 ILE A N 1
ATOM 3414 C CA . ILE A 1 437 ? 1.926 -3.479 -23.359 1 34.09 437 ILE A CA 1
ATOM 3415 C C . ILE A 1 437 ? 3.295 -3.461 -24.047 1 34.09 437 ILE A C 1
ATOM 3417 O O . ILE A 1 437 ? 4.328 -3.475 -23.359 1 34.09 437 ILE A O 1
ATOM 3421 N N . ARG A 1 438 ? 3.236 -3.145 -25.297 1 33.66 438 ARG A N 1
ATOM 3422 C CA . ARG A 1 438 ? 4.48 -3.158 -26.062 1 33.66 438 ARG A CA 1
ATOM 3423 C C . ARG A 1 438 ? 5.348 -1.949 -25.719 1 33.66 438 ARG A C 1
ATOM 3425 O O . ARG A 1 438 ? 6.566 -2.07 -25.594 1 33.66 438 ARG A O 1
ATOM 3432 N N . TYR A 1 439 ? 4.844 -0.852 -25.547 1 33.81 439 TYR A N 1
ATOM 3433 C CA . TYR A 1 439 ? 5.574 0.359 -25.203 1 33.81 439 TYR A CA 1
ATOM 3434 C C . TYR A 1 439 ? 6.152 0.251 -23.797 1 33.81 439 TYR A C 1
ATOM 3436 O O . TYR A 1 439 ? 7.32 0.585 -23.562 1 33.81 439 TYR A O 1
ATOM 3444 N N . LEU A 1 440 ? 5.488 -0.237 -22.906 1 36.62 440 LEU A N 1
ATOM 3445 C CA . LEU A 1 440 ? 5.887 -0.435 -21.516 1 36.62 440 LEU A CA 1
ATOM 3446 C C . LEU A 1 440 ? 7.117 -1.329 -21.422 1 36.62 440 LEU A C 1
ATOM 3448 O O . LEU A 1 440 ? 8.031 -1.055 -20.641 1 36.62 440 LEU A O 1
ATOM 3452 N N . GLU A 1 441 ? 7.098 -2.113 -22.203 1 34.84 441 GLU A N 1
ATOM 3453 C CA . GLU A 1 441 ? 8.203 -3.061 -22.312 1 34.84 441 GLU A CA 1
ATOM 3454 C C . GLU A 1 441 ? 9.492 -2.363 -22.734 1 34.84 441 GLU A C 1
ATOM 3456 O O . GLU A 1 441 ? 10.562 -2.639 -22.188 1 34.84 441 GLU A O 1
ATOM 3461 N N . HIS A 1 442 ? 9.32 -1.394 -23.422 1 34.09 442 HIS A N 1
ATOM 3462 C CA . HIS A 1 442 ? 10.477 -0.668 -23.922 1 34.09 442 HIS A CA 1
ATOM 3463 C C . HIS A 1 442 ? 11.117 0.173 -22.828 1 34.09 442 HIS A C 1
ATOM 3465 O O . HIS A 1 442 ? 12.344 0.2 -22.688 1 34.09 442 HIS A O 1
ATOM 3471 N N . LYS A 1 443 ? 10.461 0.903 -22.094 1 35 443 LYS A N 1
ATOM 3472 C CA . LYS A 1 443 ? 10.984 1.783 -21.047 1 35 443 LYS A CA 1
ATOM 3473 C C . LYS A 1 443 ? 11.648 0.982 -19.938 1 35 443 LYS A C 1
ATOM 3475 O O . LYS A 1 443 ? 12.711 1.363 -19.438 1 35 443 LYS A O 1
ATOM 3480 N N . LEU A 1 444 ? 11.008 0.035 -19.5 1 36.22 444 LEU A N 1
ATOM 3481 C CA . LEU A 1 444 ? 11.602 -0.803 -18.453 1 36.22 444 LEU A CA 1
ATOM 3482 C C . LEU A 1 444 ? 12.898 -1.447 -18.953 1 36.22 444 LEU A C 1
ATOM 3484 O O . LEU A 1 444 ? 13.828 -1.655 -18.172 1 36.22 444 LEU A O 1
ATOM 3488 N N . TYR A 1 445 ? 12.852 -1.57 -20.188 1 34.31 445 TYR A N 1
ATOM 3489 C CA . TYR A 1 445 ? 14.047 -2.09 -20.844 1 34.31 445 TYR A CA 1
ATOM 3490 C C . TYR A 1 445 ? 15.227 -1.151 -20.641 1 34.31 445 TYR A C 1
ATOM 3492 O O . TYR A 1 445 ? 16.359 -1.602 -20.422 1 34.31 445 TYR A O 1
ATOM 3500 N N . ASN A 1 446 ? 14.906 0.069 -20.734 1 31.34 446 ASN A N 1
ATOM 3501 C CA . ASN A 1 446 ? 15.992 1.029 -20.578 1 31.34 446 ASN A CA 1
ATOM 3502 C C . ASN A 1 446 ? 16.406 1.172 -19.109 1 31.34 446 ASN A C 1
ATOM 3504 O O . ASN A 1 446 ? 17.375 1.879 -18.797 1 31.34 446 ASN A O 1
ATOM 3508 N N . ALA A 1 447 ? 15.625 0.833 -18.328 1 34.09 447 ALA A N 1
ATOM 3509 C CA . ALA A 1 447 ? 16.062 0.823 -16.938 1 34.09 447 ALA A CA 1
ATOM 3510 C C . ALA A 1 447 ? 17.016 -0.343 -16.672 1 34.09 447 ALA A C 1
ATOM 3512 O O . ALA A 1 447 ? 17.016 -1.333 -17.406 1 34.09 447 ALA A O 1
ATOM 3513 N N . GLY A 1 448 ? 18.141 -0.188 -15.656 1 33.69 448 GLY A N 1
ATOM 3514 C CA . GLY A 1 448 ? 19.406 -0.794 -15.273 1 33.69 448 GLY A CA 1
ATOM 3515 C C . GLY A 1 448 ? 19.5 -2.264 -15.633 1 33.69 448 GLY A C 1
ATOM 3516 O O . GLY A 1 448 ? 18.547 -3.025 -15.406 1 33.69 448 GLY A O 1
ATOM 3517 N N . ASN A 1 449 ? 20.234 -2.695 -16.641 1 31.92 449 ASN A N 1
ATOM 3518 C CA . ASN A 1 449 ? 20.594 -3.973 -17.234 1 31.92 449 ASN A CA 1
ATOM 3519 C C . ASN A 1 449 ? 21.125 -4.953 -16.203 1 31.92 449 ASN A C 1
ATOM 3521 O O . ASN A 1 449 ? 21.609 -4.539 -15.148 1 31.92 449 ASN A O 1
ATOM 3525 N N . ALA A 1 450 ? 20.703 -6.32 -16.406 1 32.91 450 ALA A N 1
ATOM 3526 C CA . ALA A 1 450 ? 21.234 -7.426 -15.617 1 32.91 450 ALA A CA 1
ATOM 3527 C C . ALA A 1 450 ? 22.75 -7.285 -15.422 1 32.91 450 ALA A C 1
ATOM 3529 O O . ALA A 1 450 ? 23.266 -7.578 -14.344 1 32.91 450 ALA A O 1
ATOM 3530 N N . SER A 1 451 ? 23.5 -6.875 -16.438 1 29.56 451 SER A N 1
ATOM 3531 C CA . SER A 1 451 ? 24.938 -6.75 -16.266 1 29.56 451 SER A CA 1
ATOM 3532 C C . SER A 1 451 ? 25.281 -5.75 -15.172 1 29.56 451 SER A C 1
ATOM 3534 O O . SER A 1 451 ? 26.266 -5.938 -14.438 1 29.56 451 SER A O 1
ATOM 3536 N N . SER A 1 452 ? 24.484 -4.809 -15.102 1 35.81 452 SER A N 1
ATOM 3537 C CA . SER A 1 452 ? 24.797 -3.811 -14.086 1 35.81 452 SER A CA 1
ATOM 3538 C C . SER A 1 452 ? 24.547 -4.348 -12.68 1 35.81 452 SER A C 1
ATOM 3540 O O . SER A 1 452 ? 25.312 -4.094 -11.758 1 35.81 452 SER A O 1
ATOM 3542 N N . LEU A 1 453 ? 23.531 -5.188 -12.625 1 38.03 453 LEU A N 1
ATOM 3543 C CA . LEU A 1 453 ? 23.266 -5.73 -11.297 1 38.03 453 LEU A CA 1
ATOM 3544 C C . LEU A 1 453 ? 24.266 -6.832 -10.953 1 38.03 453 LEU A C 1
ATOM 3546 O O . LEU A 1 453 ? 24.688 -6.969 -9.805 1 38.03 453 LEU A O 1
ATOM 3550 N N . ALA A 1 454 ? 24.516 -7.719 -12 1 34.94 454 ALA A N 1
ATOM 3551 C CA . ALA A 1 454 ? 25.562 -8.711 -11.758 1 34.94 454 ALA A CA 1
ATOM 3552 C C . ALA A 1 454 ? 26.859 -8.047 -11.281 1 34.94 454 ALA A C 1
ATOM 3554 O O . ALA A 1 454 ? 27.531 -8.555 -10.375 1 34.94 454 ALA A O 1
ATOM 3555 N N . GLY A 1 455 ? 27.156 -6.926 -11.891 1 38.84 455 GLY A N 1
ATOM 3556 C CA . GLY A 1 455 ? 28.344 -6.215 -11.422 1 38.84 455 GLY A CA 1
ATOM 3557 C C . GLY A 1 455 ? 28.188 -5.648 -10.023 1 38.84 455 GLY A C 1
ATOM 3558 O O . GLY A 1 455 ? 29.172 -5.301 -9.375 1 38.84 455 GLY A O 1
ATOM 3559 N N . ALA A 1 456 ? 26.922 -5.59 -9.68 1 37.84 456 ALA A N 1
ATOM 3560 C CA . ALA A 1 456 ? 26.672 -5.059 -8.336 1 37.84 456 ALA A CA 1
ATOM 3561 C C . ALA A 1 456 ? 26.75 -6.168 -7.289 1 37.84 456 ALA A C 1
ATOM 3563 O O . ALA A 1 456 ? 26.891 -5.891 -6.098 1 37.84 456 ALA A O 1
ATOM 3564 N N . ARG A 1 457 ? 26.359 -7.355 -7.668 1 38.62 457 ARG A N 1
ATOM 3565 C CA . ARG A 1 457 ? 26.453 -8.477 -6.734 1 38.62 457 ARG A CA 1
ATOM 3566 C C . ARG A 1 457 ? 27.906 -8.773 -6.379 1 38.62 457 ARG A C 1
ATOM 3568 O O . ARG A 1 457 ? 28.766 -8.82 -7.258 1 38.62 457 ARG A O 1
ATOM 3575 N N . MET B 1 1 ? -3.721 -6.699 20.547 1 90.06 1 MET B N 1
ATOM 3576 C CA . MET B 1 1 ? -3.986 -5.359 20.016 1 90.06 1 MET B CA 1
ATOM 3577 C C . MET B 1 1 ? -2.84 -4.883 19.141 1 90.06 1 MET B C 1
ATOM 3579 O O . MET B 1 1 ? -1.673 -5.152 19.422 1 90.06 1 MET B O 1
ATOM 3583 N N . ARG B 1 2 ? -3.166 -4.266 17.984 1 95.38 2 ARG B N 1
ATOM 3584 C CA . ARG B 1 2 ? -2.16 -3.639 17.125 1 95.38 2 ARG B CA 1
ATOM 3585 C C . ARG B 1 2 ? -2.596 -2.24 16.703 1 95.38 2 ARG B C 1
ATOM 3587 O O . ARG B 1 2 ? -3.764 -1.876 16.859 1 95.38 2 ARG B O 1
ATOM 3594 N N . ARG B 1 3 ? -1.607 -1.457 16.344 1 97.88 3 ARG B N 1
ATOM 3595 C CA . ARG B 1 3 ? -1.846 -0.13 15.789 1 97.88 3 ARG B CA 1
ATOM 3596 C C . ARG B 1 3 ? -1.564 -0.108 14.297 1 97.88 3 ARG B C 1
ATOM 3598 O O . ARG B 1 3 ? -0.467 -0.459 13.859 1 97.88 3 ARG B O 1
ATOM 3605 N N . ILE B 1 4 ? -2.576 0.208 13.555 1 98.44 4 ILE B N 1
ATOM 3606 C CA . ILE B 1 4 ? -2.428 0.356 12.109 1 98.44 4 ILE B CA 1
ATOM 3607 C C . ILE B 1 4 ? -2.256 1.832 11.758 1 98.44 4 ILE B C 1
ATOM 3609 O O . ILE B 1 4 ? -3.146 2.646 12.016 1 98.44 4 ILE B O 1
ATOM 3613 N N . VAL B 1 5 ? -1.116 2.186 11.188 1 98.75 5 VAL B N 1
ATOM 3614 C CA . VAL B 1 5 ? -0.788 3.572 10.875 1 98.75 5 VAL B CA 1
ATOM 3615 C C . VAL B 1 5 ? -0.734 3.76 9.359 1 98.75 5 VAL B C 1
ATOM 3617 O O . VAL B 1 5 ? 0.009 3.061 8.664 1 98.75 5 VAL B O 1
ATOM 3620 N N . VAL B 1 6 ? -1.533 4.656 8.836 1 98.69 6 VAL B N 1
ATOM 3621 C CA . VAL B 1 6 ? -1.553 4.98 7.418 1 98.69 6 VAL B CA 1
ATOM 3622 C C . VAL B 1 6 ? -1.051 6.406 7.203 1 98.69 6 VAL B C 1
ATOM 3624 O O . VAL B 1 6 ? -1.552 7.348 7.824 1 98.69 6 VAL B O 1
ATOM 3627 N N . CYS B 1 7 ? -0.035 6.57 6.387 1 98.25 7 CYS B N 1
ATOM 3628 C CA . CYS B 1 7 ? 0.57 7.859 6.07 1 98.25 7 CYS B CA 1
ATOM 3629 C C . CYS B 1 7 ? 0.38 8.203 4.598 1 98.25 7 CYS B C 1
ATOM 3631 O O . CYS B 1 7 ? 0.854 7.48 3.721 1 98.25 7 CYS B O 1
ATOM 3633 N N . CYS B 1 8 ? -0.274 9.328 4.332 1 95.31 8 CYS B N 1
ATOM 3634 C CA . CYS B 1 8 ? -0.565 9.758 2.969 1 95.31 8 CYS B CA 1
ATOM 3635 C C . CYS B 1 8 ? 0.131 11.078 2.658 1 95.31 8 CYS B C 1
ATOM 3637 O O . CYS B 1 8 ? -0.192 12.109 3.248 1 95.31 8 CYS B O 1
ATOM 3639 N N . ASP B 1 9 ? 0.972 11.086 1.636 1 93.81 9 ASP B N 1
ATOM 3640 C CA . ASP B 1 9 ? 1.785 12.258 1.342 1 93.81 9 ASP B CA 1
ATOM 3641 C C . ASP B 1 9 ? 1.108 13.148 0.304 1 93.81 9 ASP B C 1
ATOM 3643 O O . ASP B 1 9 ? 0.083 12.773 -0.269 1 93.81 9 ASP B O 1
ATOM 3647 N N . GLY B 1 10 ? 1.662 14.32 0.204 1 84.88 10 GLY B N 1
ATOM 3648 C CA . GLY B 1 10 ? 1.072 15.312 -0.681 1 84.88 10 GLY B CA 1
ATOM 3649 C C . GLY B 1 10 ? 1.479 15.141 -2.131 1 84.88 10 GLY B C 1
ATOM 3650 O O . GLY B 1 10 ? 2.42 14.398 -2.432 1 84.88 10 GLY B O 1
ATOM 3651 N N . THR B 1 11 ? 0.821 15.812 -2.918 1 75.44 11 THR B N 1
ATOM 3652 C CA . THR B 1 11 ? 1.053 15.742 -4.355 1 75.44 11 THR B CA 1
ATOM 3653 C C . THR B 1 11 ? 2.527 15.961 -4.68 1 75.44 11 THR B C 1
ATOM 3655 O O . THR B 1 11 ? 3.172 16.844 -4.098 1 75.44 11 THR B O 1
ATOM 3658 N N . TRP B 1 12 ? 3.074 15.109 -5.48 1 69.19 12 TRP B N 1
ATOM 3659 C CA . TRP B 1 12 ? 4.43 15.141 -6.016 1 69.19 12 TRP B CA 1
ATOM 3660 C C . TRP B 1 12 ? 5.453 14.844 -4.926 1 69.19 12 TRP B C 1
ATOM 3662 O O . TRP B 1 12 ? 6.66 14.914 -5.16 1 69.19 12 TRP B O 1
ATOM 3672 N N . GLU B 1 13 ? 4.961 14.617 -3.754 1 78.75 13 GLU B N 1
ATOM 3673 C CA . GLU B 1 13 ? 5.848 14.266 -2.648 1 78.75 13 GLU B CA 1
ATOM 3674 C C . GLU B 1 13 ? 5.863 12.758 -2.412 1 78.75 13 GLU B C 1
ATOM 3676 O O . GLU B 1 13 ? 4.809 12.125 -2.352 1 78.75 13 GLU B O 1
ATOM 3681 N N . SER B 1 14 ? 7.133 12.234 -2.416 1 83.25 14 SER B N 1
ATOM 3682 C CA . SER B 1 14 ? 7.254 10.797 -2.186 1 83.25 14 SER B CA 1
ATOM 3683 C C . SER B 1 14 ? 8.602 10.445 -1.562 1 83.25 14 SER B C 1
ATOM 3685 O O . SER B 1 14 ? 9.648 10.727 -2.145 1 83.25 14 SER B O 1
ATOM 3687 N N . ALA B 1 15 ? 8.469 9.875 -0.423 1 85.69 15 ALA B N 1
ATOM 3688 C CA . ALA B 1 15 ? 9.68 9.359 0.208 1 85.69 15 ALA B CA 1
ATOM 3689 C C . ALA B 1 15 ? 10.305 8.242 -0.622 1 85.69 15 ALA B C 1
ATOM 3691 O O . ALA B 1 15 ? 11.484 7.93 -0.468 1 85.69 15 ALA B O 1
ATOM 3692 N N . LEU B 1 16 ? 9.539 7.633 -1.483 1 83.75 16 LEU B N 1
ATOM 3693 C CA . LEU B 1 16 ? 10 6.523 -2.309 1 83.75 16 LEU B CA 1
ATOM 3694 C C . LEU B 1 16 ? 11.023 6.992 -3.332 1 83.75 16 LEU B C 1
ATOM 3696 O O . LEU B 1 16 ? 11.852 6.203 -3.797 1 83.75 16 LEU B O 1
ATOM 3700 N N . PHE B 1 17 ? 10.945 8.297 -3.592 1 79.12 17 PHE B N 1
ATOM 3701 C CA . PHE B 1 17 ? 11.742 8.805 -4.699 1 79.12 17 PHE B CA 1
ATOM 3702 C C . PHE B 1 17 ? 12.672 9.922 -4.234 1 79.12 17 PHE B C 1
ATOM 3704 O O . PHE B 1 17 ? 13.539 10.367 -4.98 1 79.12 17 PHE B O 1
ATOM 3711 N N . GLN B 1 18 ? 12.531 10.359 -3.018 1 82.5 18 GLN B N 1
ATOM 3712 C CA . GLN B 1 18 ? 13.258 11.523 -2.535 1 82.5 18 GLN B CA 1
ATOM 3713 C C . GLN B 1 18 ? 14.688 11.156 -2.145 1 82.5 18 GLN B C 1
ATOM 3715 O O . GLN B 1 18 ? 14.906 10.43 -1.172 1 82.5 18 GLN B O 1
ATOM 3720 N N . THR B 1 19 ? 15.648 11.711 -2.852 1 82 19 THR B N 1
ATOM 3721 C CA . THR B 1 19 ? 17.047 11.367 -2.621 1 82 19 THR B CA 1
ATOM 3722 C C . THR B 1 19 ? 17.688 12.32 -1.619 1 82 19 THR B C 1
ATOM 3724 O O . THR B 1 19 ? 18.766 12.055 -1.098 1 82 19 THR B O 1
ATOM 3727 N N . ASN B 1 20 ? 17.031 13.477 -1.388 1 83.38 20 ASN B N 1
ATOM 3728 C CA . ASN B 1 20 ? 17.484 14.461 -0.407 1 83.38 20 ASN B CA 1
ATOM 3729 C C . ASN B 1 20 ? 16.719 14.344 0.901 1 83.38 20 ASN B C 1
ATOM 3731 O O . ASN B 1 20 ? 15.547 14.742 0.975 1 83.38 20 ASN B O 1
ATOM 3735 N N . GLU B 1 21 ? 17.359 13.883 1.861 1 86.06 21 GLU B N 1
ATOM 3736 C CA . GLU B 1 21 ? 16.719 13.625 3.146 1 86.06 21 GLU B CA 1
ATOM 3737 C C . GLU B 1 21 ? 16.094 14.891 3.721 1 86.06 21 GLU B C 1
ATOM 3739 O O . GLU B 1 21 ? 15.109 14.836 4.453 1 86.06 21 GLU B O 1
ATOM 3744 N N . ARG B 1 22 ? 16.641 16.047 3.391 1 85.56 22 ARG B N 1
ATOM 3745 C CA . ARG B 1 22 ? 16.156 17.312 3.922 1 85.56 22 ARG B CA 1
ATOM 3746 C C . ARG B 1 22 ? 14.789 17.656 3.338 1 85.56 22 ARG B C 1
ATOM 3748 O O . ARG B 1 22 ? 14.055 18.484 3.893 1 85.56 22 ARG B O 1
ATOM 3755 N N . MET B 1 23 ? 14.516 17.016 2.271 1 87.69 23 MET B N 1
ATOM 3756 C CA . MET B 1 23 ? 13.297 17.375 1.553 1 87.69 23 MET B CA 1
ATOM 3757 C C . MET B 1 23 ? 12.18 16.375 1.851 1 87.69 23 MET B C 1
ATOM 3759 O O . MET B 1 23 ? 11.094 16.469 1.279 1 87.69 23 MET B O 1
ATOM 3763 N N . ILE B 1 24 ? 12.445 15.43 2.703 1 91.44 24 ILE B N 1
ATOM 3764 C CA . ILE B 1 24 ? 11.398 14.5 3.113 1 91.44 24 ILE B CA 1
ATOM 3765 C C . ILE B 1 24 ? 10.289 15.258 3.832 1 91.44 24 ILE B C 1
ATOM 3767 O O . ILE B 1 24 ? 10.555 16.156 4.641 1 91.44 24 ILE B O 1
ATOM 3771 N N . THR B 1 25 ? 9.031 14.953 3.529 1 94.44 25 THR B N 1
ATOM 3772 C CA . THR B 1 25 ? 7.891 15.625 4.141 1 94.44 25 THR B CA 1
ATOM 3773 C C . THR B 1 25 ? 7.738 15.211 5.602 1 94.44 25 THR B C 1
ATOM 3775 O O . THR B 1 25 ? 8.359 14.242 6.047 1 94.44 25 THR B O 1
ATOM 3778 N N . ASN B 1 26 ? 6.93 16 6.336 1 96.69 26 ASN B N 1
ATOM 3779 C CA . ASN B 1 26 ? 6.625 15.648 7.723 1 96.69 26 ASN B CA 1
ATOM 3780 C C . ASN B 1 26 ? 5.969 14.281 7.828 1 96.69 26 ASN B C 1
ATOM 3782 O O . ASN B 1 26 ? 6.18 13.555 8.805 1 96.69 26 ASN B O 1
ATOM 3786 N N . VAL B 1 27 ? 5.164 13.914 6.805 1 97.19 27 VAL B N 1
ATOM 3787 C CA . VAL B 1 27 ? 4.543 12.594 6.785 1 97.19 27 VAL B CA 1
ATOM 3788 C C . VAL B 1 27 ? 5.617 11.516 6.707 1 97.19 27 VAL B C 1
ATOM 3790 O O . VAL B 1 27 ? 5.566 10.523 7.441 1 97.19 27 VAL B O 1
ATOM 3793 N N . GLY B 1 28 ? 6.578 11.742 5.844 1 95.44 28 GLY B N 1
ATOM 3794 C CA . GLY B 1 28 ? 7.691 10.812 5.758 1 95.44 28 GLY B CA 1
ATOM 3795 C C . GLY B 1 28 ? 8.508 10.734 7.039 1 95.44 28 GLY B C 1
ATOM 3796 O O . GLY B 1 28 ? 8.906 9.648 7.465 1 95.44 28 GLY B O 1
ATOM 3797 N N . ARG B 1 29 ? 8.75 11.867 7.66 1 96 29 ARG B N 1
ATOM 3798 C CA . ARG B 1 29 ? 9.523 11.922 8.891 1 96 29 ARG B CA 1
ATOM 3799 C C . ARG B 1 29 ? 8.812 11.18 10.016 1 96 29 ARG B C 1
ATOM 3801 O O . ARG B 1 29 ? 9.438 10.43 10.773 1 96 29 ARG B O 1
ATOM 3808 N N . ILE B 1 30 ? 7.531 11.406 10.086 1 97 30 ILE B N 1
ATOM 3809 C CA . ILE B 1 30 ? 6.742 10.727 11.109 1 97 30 ILE B CA 1
ATOM 3810 C C . ILE B 1 30 ? 6.793 9.219 10.883 1 97 30 ILE B C 1
ATOM 3812 O O . ILE B 1 30 ? 7.051 8.453 11.812 1 97 30 ILE B O 1
ATOM 3816 N N . MET B 1 31 ? 6.609 8.812 9.719 1 96.31 31 MET B N 1
ATOM 3817 C CA . MET B 1 31 ? 6.621 7.395 9.375 1 96.31 31 MET B CA 1
ATOM 3818 C C . MET B 1 31 ? 7.934 6.746 9.789 1 96.31 31 MET B C 1
ATOM 3820 O O . MET B 1 31 ? 7.938 5.676 10.398 1 96.31 31 MET B O 1
ATOM 3824 N N . THR B 1 32 ? 8.977 7.41 9.477 1 95.44 32 THR B N 1
ATOM 3825 C CA . THR B 1 32 ? 10.305 6.879 9.766 1 95.44 32 THR B CA 1
ATOM 3826 C C . THR B 1 32 ? 10.539 6.809 11.273 1 95.44 32 THR B C 1
ATOM 3828 O O . THR B 1 32 ? 11.211 5.898 11.758 1 95.44 32 THR B O 1
ATOM 3831 N N . ALA B 1 33 ? 9.961 7.668 12.008 1 97.44 33 ALA B N 1
ATOM 3832 C CA . ALA B 1 33 ? 10.211 7.781 13.445 1 97.44 33 ALA B CA 1
ATOM 3833 C C . ALA B 1 33 ? 9.336 6.809 14.234 1 97.44 33 ALA B C 1
ATOM 3835 O O . ALA B 1 33 ? 9.578 6.566 15.422 1 97.44 33 ALA B O 1
ATOM 3836 N N . ILE B 1 34 ? 8.273 6.289 13.656 1 98.12 34 ILE B N 1
ATOM 3837 C CA . ILE B 1 34 ? 7.391 5.367 14.367 1 98.12 34 ILE B CA 1
ATOM 3838 C C . ILE B 1 34 ? 8.148 4.09 14.711 1 98.12 34 ILE B C 1
ATOM 3840 O O . ILE B 1 34 ? 8.773 3.477 13.844 1 98.12 34 ILE B O 1
ATOM 3844 N N . GLU B 1 35 ? 8.086 3.793 15.953 1 97.56 35 GLU B N 1
ATOM 3845 C CA . GLU B 1 35 ? 8.727 2.566 16.422 1 97.56 35 GLU B CA 1
ATOM 3846 C C . GLU B 1 35 ? 7.949 1.332 15.977 1 97.56 35 GLU B C 1
ATOM 3848 O O . GLU B 1 35 ? 6.758 1.42 15.664 1 97.56 35 GLU B O 1
ATOM 3853 N N . ARG B 1 36 ? 8.641 0.247 15.984 1 95.25 36 ARG B N 1
ATOM 3854 C CA . ARG B 1 36 ? 8.016 -1.017 15.609 1 95.25 36 ARG B CA 1
ATOM 3855 C C . ARG B 1 36 ? 6.977 -1.441 16.641 1 95.25 36 ARG B C 1
ATOM 3857 O O . ARG B 1 36 ? 5.91 -1.955 16.297 1 95.25 36 ARG B O 1
ATOM 3864 N N . THR B 1 37 ? 7.324 -1.318 17.875 1 95.56 37 THR B N 1
ATOM 3865 C CA . THR B 1 37 ? 6.438 -1.605 19 1 95.56 37 THR B CA 1
ATOM 3866 C C . THR B 1 37 ? 6.508 -0.492 20.047 1 95.56 37 THR B C 1
ATOM 3868 O O . THR B 1 37 ? 7.477 0.273 20.078 1 95.56 37 THR B O 1
ATOM 3871 N N . ASP B 1 38 ? 5.457 -0.392 20.766 1 95.81 38 ASP B N 1
ATOM 3872 C CA . ASP B 1 38 ? 5.547 0.514 21.906 1 95.81 38 ASP B CA 1
ATOM 3873 C C . ASP B 1 38 ? 6.113 -0.201 23.125 1 95.81 38 ASP B C 1
ATOM 3875 O O . ASP B 1 38 ? 6.566 -1.343 23.031 1 95.81 38 ASP B O 1
ATOM 3879 N N . SER B 1 39 ? 6.117 0.505 24.25 1 94.06 39 SER B N 1
ATOM 3880 C CA . SER B 1 39 ? 6.746 -0.023 25.453 1 94.06 39 SER B CA 1
ATOM 3881 C C . SER B 1 39 ? 5.977 -1.218 26.016 1 94.06 39 SER B C 1
ATOM 3883 O O . SER B 1 39 ? 6.52 -2.018 26.766 1 94.06 39 SER B O 1
ATOM 3885 N N . ARG B 1 40 ? 4.746 -1.384 25.625 1 94.31 40 ARG B N 1
ATOM 3886 C CA . ARG B 1 40 ? 3.914 -2.486 26.109 1 94.31 40 ARG B CA 1
ATOM 3887 C C . ARG B 1 40 ? 3.916 -3.639 25.109 1 94.31 40 ARG B C 1
ATOM 3889 O O . ARG B 1 40 ? 3.195 -4.625 25.281 1 94.31 40 ARG B O 1
ATOM 3896 N N . GLY B 1 41 ? 4.605 -3.479 24.062 1 92.19 41 GLY B N 1
ATOM 3897 C CA . GLY B 1 41 ? 4.719 -4.547 23.078 1 92.19 41 GLY B CA 1
ATOM 3898 C C . GLY B 1 41 ? 3.656 -4.477 22 1 92.19 41 GLY B C 1
ATOM 3899 O O . GLY B 1 41 ? 3.525 -5.398 21.188 1 92.19 41 GLY B O 1
ATOM 3900 N N . VAL B 1 42 ? 2.906 -3.408 22.016 1 94.62 42 VAL B N 1
ATOM 3901 C CA . VAL B 1 42 ? 1.879 -3.242 20.984 1 94.62 42 VAL B CA 1
ATOM 3902 C C . VAL B 1 42 ? 2.537 -2.998 19.625 1 94.62 42 VAL B C 1
ATOM 3904 O O . VAL B 1 42 ? 3.363 -2.094 19.484 1 94.62 42 VAL B O 1
ATOM 3907 N N . GLU B 1 43 ? 2.174 -3.838 18.656 1 95.31 43 GLU B N 1
ATOM 3908 C CA . GLU B 1 43 ? 2.734 -3.725 17.312 1 95.31 43 GLU B CA 1
ATOM 3909 C C . GLU B 1 43 ? 2.197 -2.492 16.594 1 95.31 43 GLU B C 1
ATOM 3911 O O . GLU B 1 43 ? 1.002 -2.199 16.656 1 95.31 43 GLU B O 1
ATOM 3916 N N . GLN B 1 44 ? 3.088 -1.748 15.977 1 97.94 44 GLN B N 1
ATOM 3917 C CA . GLN B 1 44 ? 2.715 -0.596 15.156 1 97.94 44 GLN B CA 1
ATOM 3918 C C . GLN B 1 44 ? 3.025 -0.84 13.688 1 97.94 44 GLN B C 1
ATOM 3920 O O . GLN B 1 44 ? 4.191 -0.859 13.289 1 97.94 44 GLN B O 1
ATOM 3925 N N . ILE B 1 45 ? 1.968 -1.091 12.898 1 98.06 45 ILE B N 1
ATOM 3926 C CA . ILE B 1 45 ? 2.082 -1.469 11.492 1 98.06 45 ILE B CA 1
ATOM 3927 C C . ILE B 1 45 ? 1.897 -0.236 10.617 1 98.06 45 ILE B C 1
ATOM 3929 O O . ILE B 1 45 ? 0.871 0.442 10.688 1 98.06 45 ILE B O 1
ATOM 3933 N N . LYS B 1 46 ? 2.9 0.003 9.766 1 97.25 46 LYS B N 1
ATOM 3934 C CA . LYS B 1 46 ? 2.932 1.251 9.008 1 97.25 46 LYS B CA 1
ATOM 3935 C C . LYS B 1 46 ? 2.699 0.997 7.52 1 97.25 46 LYS B C 1
ATOM 3937 O O . LYS B 1 46 ? 3.24 0.044 6.953 1 97.25 46 LYS B O 1
ATOM 3942 N N . MET B 1 47 ? 1.886 1.819 6.922 1 97.81 47 MET B N 1
ATOM 3943 C CA . MET B 1 47 ? 1.73 1.827 5.473 1 97.81 47 MET B CA 1
ATOM 3944 C C . MET B 1 47 ? 1.839 3.244 4.922 1 97.81 47 MET B C 1
ATOM 3946 O O . MET B 1 47 ? 1.15 4.152 5.391 1 97.81 47 MET B O 1
ATOM 3950 N N . TYR B 1 48 ? 2.76 3.473 3.941 1 96.38 48 TYR B N 1
ATOM 3951 C CA . TYR B 1 48 ? 3.008 4.766 3.309 1 96.38 48 TYR B CA 1
ATOM 3952 C C . TYR B 1 48 ? 2.393 4.816 1.916 1 96.38 48 TYR B C 1
ATOM 3954 O O . TYR B 1 48 ? 2.609 3.916 1.101 1 96.38 48 TYR B O 1
ATOM 3962 N N . PHE B 1 49 ? 1.628 5.797 1.654 1 93.56 49 PHE B N 1
ATOM 3963 C CA . PHE B 1 49 ? 1.114 6.082 0.319 1 93.56 49 PHE B CA 1
ATOM 3964 C C . PHE B 1 49 ? 1.75 7.348 -0.246 1 93.56 49 PHE B C 1
ATOM 3966 O O . PHE B 1 49 ? 1.589 8.43 0.314 1 93.56 49 PHE B O 1
ATOM 3973 N N . PRO B 1 50 ? 2.463 7.191 -1.346 1 88.31 50 PRO B N 1
ATOM 3974 C CA . PRO B 1 50 ? 3.07 8.367 -1.967 1 88.31 50 PRO B CA 1
ATOM 3975 C C . PRO B 1 50 ? 2.033 9.336 -2.535 1 88.31 50 PRO B C 1
ATOM 3977 O O . PRO B 1 50 ? 0.914 8.93 -2.855 1 88.31 50 PRO B O 1
ATOM 3980 N N . GLY B 1 51 ? 2.49 10.555 -2.574 1 81.25 51 GLY B N 1
ATOM 3981 C CA . GLY B 1 51 ? 1.6 11.547 -3.156 1 81.25 51 GLY B CA 1
ATOM 3982 C C . GLY B 1 51 ? 1.287 11.289 -4.617 1 81.25 51 GLY B C 1
ATOM 3983 O O . GLY B 1 51 ? 2.045 10.602 -5.305 1 81.25 51 GLY B O 1
ATOM 3984 N N . LEU B 1 52 ? 0.156 11.758 -5.023 1 64.38 52 LEU B N 1
ATOM 3985 C CA . LEU B 1 52 ? -0.258 11.617 -6.414 1 64.38 52 LEU B CA 1
ATOM 3986 C C . LEU B 1 52 ? 0.753 12.266 -7.352 1 64.38 52 LEU B C 1
ATOM 3988 O O . LEU B 1 52 ? 1.402 13.25 -6.98 1 64.38 52 LEU B O 1
ATOM 3992 N N . GLY B 1 53 ? 0.805 11.727 -8.461 1 54.44 53 GLY B N 1
ATOM 3993 C CA . GLY B 1 53 ? 1.684 12.289 -9.477 1 54.44 53 GLY B CA 1
ATOM 3994 C C . GLY B 1 53 ? 3.129 11.852 -9.312 1 54.44 53 GLY B C 1
ATOM 3995 O O . GLY B 1 53 ? 4.02 12.398 -9.977 1 54.44 53 GLY B O 1
ATOM 3996 N N . THR B 1 54 ? 3.162 11.062 -8.242 1 43.56 54 THR B N 1
ATOM 3997 C CA . THR B 1 54 ? 4.52 10.594 -7.98 1 43.56 54 THR B CA 1
ATOM 3998 C C . THR B 1 54 ? 4.812 9.32 -8.766 1 43.56 54 THR B C 1
ATOM 4000 O O . THR B 1 54 ? 3.932 8.477 -8.938 1 43.56 54 THR B O 1
ATOM 4003 N N . GLY B 1 55 ? 5.668 9.219 -9.5 1 40.84 55 GLY B N 1
ATOM 4004 C CA . GLY B 1 55 ? 6.039 8.18 -10.445 1 40.84 55 GLY B CA 1
ATOM 4005 C C . GLY B 1 55 ? 5.797 8.57 -11.891 1 40.84 55 GLY B C 1
ATOM 4006 O O . GLY B 1 55 ? 5.188 9.609 -12.164 1 40.84 55 GLY B O 1
ATOM 4007 N N . GLU B 1 56 ? 6.328 8.086 -12.781 1 36.56 56 GLU B N 1
ATOM 4008 C CA . GLU B 1 56 ? 6.285 8.5 -14.18 1 36.56 56 GLU B CA 1
ATOM 4009 C C . GLU B 1 56 ? 4.852 8.516 -14.711 1 36.56 56 GLU B C 1
ATOM 4011 O O . GLU B 1 56 ? 4.582 9.078 -15.773 1 36.56 56 GLU B O 1
ATOM 4016 N N . GLN B 1 57 ? 4.008 7.805 -14.227 1 37.22 57 GLN B N 1
ATOM 4017 C CA . GLN B 1 57 ? 2.686 7.668 -14.82 1 37.22 57 GLN B CA 1
ATOM 4018 C C . GLN B 1 57 ? 1.938 9 -14.812 1 37.22 57 GLN B C 1
ATOM 4020 O O . GLN B 1 57 ? 0.792 9.078 -15.258 1 37.22 57 GLN B O 1
ATOM 4025 N N . VAL B 1 58 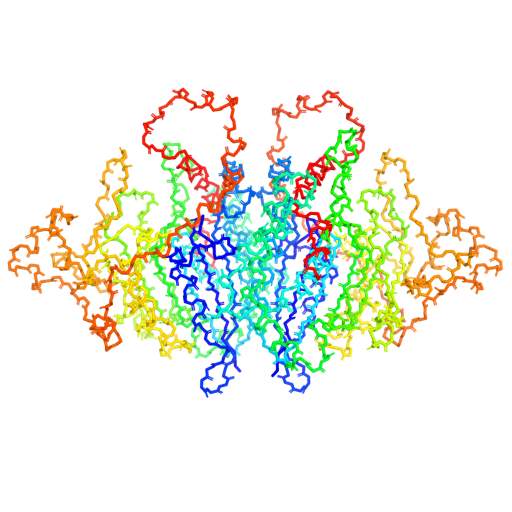? 2.326 9.805 -14 1 38.69 58 VAL B N 1
ATOM 4026 C CA . VAL B 1 58 ? 1.488 10.859 -13.43 1 38.69 58 VAL B CA 1
ATOM 4027 C C . VAL B 1 58 ? 1.119 11.867 -14.508 1 38.69 58 VAL B C 1
ATOM 4029 O O . VAL B 1 58 ? 0.016 12.422 -14.508 1 38.69 58 VAL B O 1
ATOM 4032 N N . PHE B 1 59 ? 2.119 12.273 -15.312 1 33.06 59 PHE B N 1
ATOM 4033 C CA . PHE B 1 59 ? 1.783 13.602 -15.812 1 33.06 59 PHE B CA 1
ATOM 4034 C C . PHE B 1 59 ? 0.612 13.539 -16.781 1 33.06 59 PHE B C 1
ATOM 4036 O O . PHE B 1 59 ? -0.291 14.375 -16.734 1 33.06 59 PHE B O 1
ATOM 4043 N N . GLU B 1 60 ? 0.823 12.555 -17.609 1 33.75 60 GLU B N 1
ATOM 4044 C CA . GLU B 1 60 ? -0.21 12.578 -18.641 1 33.75 60 GLU B CA 1
ATOM 4045 C C . GLU B 1 60 ? -1.58 12.242 -18.047 1 33.75 60 GLU B C 1
ATOM 4047 O O . GLU B 1 60 ? -2.592 12.82 -18.453 1 33.75 60 GLU B O 1
ATOM 4052 N N . ALA B 1 61 ? -1.515 11.383 -17.188 1 35.78 61 ALA B N 1
ATOM 4053 C CA . ALA B 1 61 ? -2.789 11.016 -16.578 1 35.78 61 ALA B CA 1
ATOM 4054 C C . ALA B 1 61 ? -3.33 12.148 -15.703 1 35.78 61 ALA B C 1
ATOM 4056 O O . ALA B 1 61 ? -4.543 12.359 -15.633 1 35.78 61 ALA B O 1
ATOM 4057 N N . ALA B 1 62 ? -2.457 12.812 -15.055 1 36.16 62 ALA B N 1
ATOM 4058 C CA . ALA B 1 62 ? -2.842 13.992 -14.281 1 36.16 62 ALA B CA 1
ATOM 4059 C C . ALA B 1 62 ? -3.605 14.984 -15.156 1 36.16 62 ALA B C 1
ATOM 4061 O O . ALA B 1 62 ? -4.566 15.609 -14.695 1 36.16 62 ALA B O 1
ATOM 4062 N N . TRP B 1 63 ? -3.176 15.047 -16.422 1 33.88 63 TRP B N 1
ATOM 4063 C CA . TRP B 1 63 ? -3.791 15.977 -17.359 1 33.88 63 TRP B CA 1
ATOM 4064 C C . TRP B 1 63 ? -5.176 15.5 -17.781 1 33.88 63 TRP B C 1
ATOM 4066 O O . TRP B 1 63 ? -6.07 16.312 -18.031 1 33.88 63 TRP B O 1
ATOM 4076 N N . GLN B 1 64 ? -5.293 14.281 -17.891 1 33.78 64 GLN B N 1
ATOM 4077 C CA . GLN B 1 64 ? -6.527 13.781 -18.484 1 33.78 64 GLN B CA 1
ATOM 4078 C C . GLN B 1 64 ? -7.586 13.516 -17.422 1 33.78 64 GLN B C 1
ATOM 4080 O O . GLN B 1 64 ? -8.562 12.805 -17.672 1 33.78 64 GLN B O 1
ATOM 4085 N N . GLY B 1 65 ? -7.539 14.32 -16.344 1 37.5 65 GLY B N 1
ATOM 4086 C CA . GLY B 1 65 ? -8.609 14.125 -15.383 1 37.5 65 GLY B CA 1
ATOM 4087 C C . GLY B 1 65 ? -8.422 12.875 -14.547 1 37.5 65 GLY B C 1
ATOM 4088 O O . GLY B 1 65 ? -9.273 12.555 -13.703 1 37.5 65 GLY B O 1
ATOM 4089 N N . ALA B 1 66 ? -7.301 12.18 -14.703 1 39.19 66 ALA B N 1
ATOM 4090 C CA . ALA B 1 66 ? -6.965 10.852 -14.203 1 39.19 66 ALA B CA 1
ATOM 4091 C C . ALA B 1 66 ? -6.516 10.906 -12.742 1 39.19 66 ALA B C 1
ATOM 4093 O O . ALA B 1 66 ? -6.426 9.875 -12.07 1 39.19 66 ALA B O 1
ATOM 4094 N N . PHE B 1 67 ? -6.461 12.242 -12.102 1 42.69 67 PHE B N 1
ATOM 4095 C CA . PHE B 1 67 ? -5.992 12.352 -10.727 1 42.69 67 PHE B CA 1
ATOM 4096 C C . PHE B 1 67 ? -7.066 11.898 -9.75 1 42.69 67 PHE B C 1
ATOM 4098 O O . PHE B 1 67 ? -6.77 11.219 -8.766 1 42.69 67 PHE B O 1
ATOM 4105 N N . GLY B 1 68 ? -8.383 12.406 -9.969 1 44.62 68 GLY B N 1
ATOM 4106 C CA . GLY B 1 68 ? -9.453 11.938 -9.102 1 44.62 68 GLY B CA 1
ATOM 4107 C C . GLY B 1 68 ? -9.492 10.43 -8.961 1 44.62 68 GLY B C 1
ATOM 4108 O O . GLY B 1 68 ? -9.664 9.906 -7.863 1 44.62 68 GLY B O 1
ATOM 4109 N N . ASP B 1 69 ? -9.102 9.922 -10.055 1 55.28 69 ASP B N 1
ATOM 4110 C CA . ASP B 1 69 ? -9.133 8.461 -10.047 1 55.28 69 ASP B CA 1
ATOM 4111 C C . ASP B 1 69 ? -7.984 7.895 -9.211 1 55.28 69 ASP B C 1
ATOM 4113 O O . ASP B 1 69 ? -8.164 6.918 -8.477 1 55.28 69 ASP B O 1
ATOM 4117 N N . GLY B 1 70 ? -6.934 8.711 -9.188 1 63.47 70 GLY B N 1
ATOM 4118 C CA . GLY B 1 70 ? -5.797 8.273 -8.391 1 63.47 70 GLY B CA 1
ATOM 4119 C C . GLY B 1 70 ? -6.027 8.398 -6.895 1 63.47 70 GLY B C 1
ATOM 4120 O O . GLY B 1 70 ? -5.664 7.504 -6.129 1 63.47 70 GLY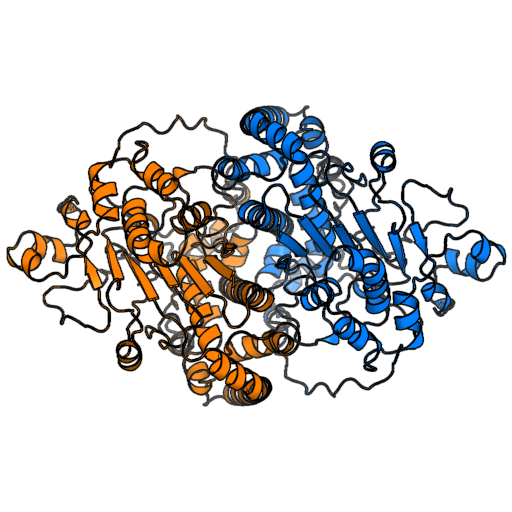 B O 1
ATOM 4121 N N . LEU B 1 71 ? -6.715 9.531 -6.531 1 70.38 71 LEU B N 1
ATOM 4122 C CA . LEU B 1 71 ? -7.004 9.773 -5.121 1 70.38 71 LEU B CA 1
ATOM 4123 C C . LEU B 1 71 ? -7.957 8.711 -4.574 1 70.38 71 LEU B C 1
ATOM 4125 O O . LEU B 1 71 ? -7.723 8.164 -3.494 1 70.38 71 LEU B O 1
ATOM 4129 N N . LEU B 1 72 ? -8.938 8.461 -5.34 1 72.12 72 LEU B N 1
ATOM 4130 C CA . LEU B 1 72 ? -9.922 7.48 -4.887 1 72.12 72 LEU B CA 1
ATOM 4131 C C . LEU B 1 72 ? -9.32 6.082 -4.84 1 72.12 72 LEU B C 1
ATOM 4133 O O . LEU B 1 72 ? -9.68 5.273 -3.979 1 72.12 72 LEU B O 1
ATOM 4137 N N . THR B 1 73 ? -8.445 5.828 -5.727 1 77.94 73 THR B N 1
ATOM 4138 C CA . THR B 1 73 ? -7.746 4.551 -5.695 1 77.94 73 THR B CA 1
ATOM 4139 C C . THR B 1 73 ? -6.922 4.418 -4.418 1 77.94 73 THR B C 1
ATOM 4141 O O . THR B 1 73 ? -6.867 3.344 -3.816 1 77.94 73 THR B O 1
ATOM 4144 N N . GLU B 1 74 ? -6.328 5.547 -4.055 1 85.31 74 GLU B N 1
ATOM 4145 C CA . GLU B 1 74 ? -5.555 5.527 -2.818 1 85.31 74 GLU B CA 1
ATOM 4146 C C . GLU B 1 74 ? -6.453 5.309 -1.606 1 85.31 74 GLU B C 1
ATOM 4148 O O . GLU B 1 74 ? -6.094 4.57 -0.685 1 85.31 74 GLU B O 1
ATOM 4153 N N . VAL B 1 75 ? -7.562 5.934 -1.631 1 86 75 VAL B N 1
ATOM 4154 C CA . VAL B 1 75 ? -8.523 5.738 -0.55 1 86 75 VAL B CA 1
ATOM 4155 C C . VAL B 1 75 ? -8.938 4.27 -0.485 1 86 75 VAL B C 1
ATOM 4157 O O . VAL B 1 75 ? -8.977 3.676 0.596 1 86 75 VAL B O 1
ATOM 4160 N N . ARG B 1 76 ? -9.234 3.652 -1.636 1 87.94 76 ARG B N 1
ATOM 4161 C CA . ARG B 1 76 ? -9.617 2.246 -1.694 1 87.94 76 ARG B CA 1
ATOM 4162 C C . ARG B 1 76 ? -8.516 1.354 -1.123 1 87.94 76 ARG B C 1
ATOM 4164 O O . ARG B 1 76 ? -8.789 0.469 -0.309 1 87.94 76 ARG B O 1
ATOM 4171 N N . GLN B 1 77 ? -7.391 1.665 -1.585 1 92.75 77 GLN B N 1
ATOM 4172 C CA . GLN B 1 77 ? -6.277 0.814 -1.179 1 92.75 77 GLN B CA 1
ATOM 4173 C C . GLN B 1 77 ? -5.988 0.959 0.313 1 92.75 77 GLN B C 1
ATOM 4175 O O . GLN B 1 77 ? -5.715 -0.029 0.997 1 92.75 77 GLN B O 1
ATOM 4180 N N . ALA B 1 78 ? -6.012 2.174 0.806 1 95.62 78 ALA B N 1
ATOM 4181 C CA . ALA B 1 78 ? -5.797 2.408 2.232 1 95.62 78 ALA B CA 1
ATOM 4182 C C . ALA B 1 78 ? -6.867 1.719 3.07 1 95.62 78 ALA B C 1
ATOM 4184 O O . ALA B 1 78 ? -6.559 1.065 4.07 1 95.62 78 ALA B O 1
ATOM 4185 N N . TYR B 1 79 ? -8.125 1.857 2.65 1 94.81 79 TYR B N 1
ATOM 4186 C CA . TYR B 1 79 ? -9.211 1.193 3.363 1 94.81 79 TYR B CA 1
ATOM 4187 C C . TYR B 1 79 ? -9.031 -0.32 3.34 1 94.81 79 TYR B C 1
ATOM 4189 O O . TYR B 1 79 ? -9.211 -0.988 4.359 1 94.81 79 TYR B O 1
ATOM 4197 N N . TYR B 1 80 ? -8.734 -0.829 2.154 1 96.19 80 TYR B N 1
ATOM 4198 C CA . TYR B 1 80 ? -8.555 -2.268 1.999 1 96.19 80 TYR B CA 1
ATOM 4199 C C . TYR B 1 80 ? -7.43 -2.773 2.9 1 96.19 80 TYR B C 1
ATOM 4201 O O . TYR B 1 80 ? -7.555 -3.832 3.52 1 96.19 80 TYR B O 1
ATOM 4209 N N . PHE B 1 81 ? -6.344 -2.031 3.027 1 97.94 81 PHE B N 1
ATOM 4210 C CA . PHE B 1 81 ? -5.242 -2.365 3.922 1 97.94 81 PHE B CA 1
ATOM 4211 C C . PHE B 1 81 ? -5.719 -2.422 5.367 1 97.94 81 PHE B C 1
ATOM 4213 O O . PHE B 1 81 ? -5.406 -3.369 6.094 1 97.94 81 PHE B O 1
ATOM 4220 N N . ILE B 1 82 ? -6.457 -1.435 5.797 1 98.44 82 ILE B N 1
ATOM 4221 C CA . ILE B 1 82 ? -6.984 -1.388 7.156 1 98.44 82 ILE B CA 1
ATOM 4222 C C . ILE B 1 82 ? -7.914 -2.576 7.395 1 98.44 82 ILE B C 1
ATOM 4224 O O . ILE B 1 82 ? -7.781 -3.287 8.391 1 98.44 82 ILE B O 1
ATOM 4228 N N . ALA B 1 83 ? -8.812 -2.852 6.445 1 97.81 83 ALA B N 1
ATOM 4229 C CA . ALA B 1 83 ? -9.797 -3.922 6.594 1 97.81 83 ALA B CA 1
ATOM 4230 C C . ALA B 1 83 ? -9.117 -5.281 6.707 1 97.81 83 ALA B C 1
ATOM 4232 O O . ALA B 1 83 ? -9.586 -6.156 7.441 1 97.81 83 ALA B O 1
ATOM 4233 N N . GLN B 1 84 ? -8.023 -5.434 6.008 1 96.88 84 GLN B N 1
ATOM 4234 C CA . GLN B 1 84 ? -7.324 -6.711 5.98 1 96.88 84 GLN B CA 1
ATOM 4235 C C . GLN B 1 84 ? -6.551 -6.941 7.277 1 96.88 84 GLN B C 1
ATOM 4237 O O . GLN B 1 84 ? -6.223 -8.078 7.617 1 96.88 84 GLN B O 1
ATOM 4242 N N . ASN B 1 85 ? -6.25 -5.879 8.07 1 97.88 85 ASN B N 1
ATOM 4243 C CA . ASN B 1 85 ? -5.293 -6.047 9.156 1 97.88 85 ASN B CA 1
ATOM 4244 C C . ASN B 1 85 ? -5.887 -5.633 10.5 1 97.88 85 ASN B C 1
ATOM 4246 O O . ASN B 1 85 ? -5.312 -5.914 11.555 1 97.88 85 ASN B O 1
ATOM 4250 N N . TRP B 1 86 ? -7.059 -5.031 10.523 1 97.62 86 TRP B N 1
ATOM 4251 C CA . TRP B 1 86 ? -7.648 -4.461 11.727 1 97.62 86 TRP B CA 1
ATOM 4252 C C . TRP B 1 86 ? -8.719 -5.383 12.305 1 97.62 86 TRP B C 1
ATOM 4254 O O . TRP B 1 86 ? -9.406 -6.082 11.562 1 97.62 86 TRP B O 1
ATOM 4264 N N . ALA B 1 87 ? -8.867 -5.406 13.562 1 96.38 87 ALA B N 1
ATOM 4265 C CA . ALA B 1 87 ? -9.961 -6.023 14.305 1 96.38 87 ALA B CA 1
ATOM 4266 C C . ALA B 1 87 ? -10.406 -5.145 15.469 1 96.38 87 ALA B C 1
ATOM 4268 O O . ALA B 1 87 ? -9.672 -4.246 15.891 1 96.38 87 ALA B O 1
ATOM 4269 N N . VAL B 1 88 ? -11.641 -5.41 15.898 1 96.38 88 VAL B N 1
ATOM 4270 C CA . VAL B 1 88 ? -12.117 -4.672 17.062 1 96.38 88 VAL B CA 1
ATOM 4271 C C . VAL B 1 88 ? -11.094 -4.773 18.188 1 96.38 88 VAL B C 1
ATOM 4273 O O . VAL B 1 88 ? -10.586 -5.859 18.484 1 96.38 88 VAL B O 1
ATOM 4276 N N . GLY B 1 89 ? -10.734 -3.639 18.75 1 95.5 89 GLY B N 1
ATOM 4277 C CA . GLY B 1 89 ? -9.711 -3.576 19.766 1 95.5 89 GLY B CA 1
ATOM 4278 C C . GLY B 1 89 ? -8.414 -2.963 19.281 1 95.5 89 GLY B C 1
ATOM 4279 O O . GLY B 1 89 ? -7.59 -2.516 20.078 1 95.5 89 GLY B O 1
ATOM 4280 N N . ASP B 1 90 ? -8.203 -2.949 18 1 97.06 90 ASP B N 1
ATOM 4281 C CA . ASP B 1 90 ? -7.023 -2.326 17.406 1 97.06 90 ASP B CA 1
ATOM 4282 C C . ASP B 1 90 ? -7.207 -0.816 17.266 1 97.06 90 ASP B C 1
ATOM 4284 O O . ASP B 1 90 ? -8.328 -0.309 17.391 1 97.06 90 ASP B O 1
ATOM 4288 N N . GLU B 1 91 ? -6.129 -0.124 17.062 1 97 91 GLU B N 1
ATOM 4289 C CA . GLU B 1 91 ? -6.148 1.323 16.859 1 97 91 GLU B CA 1
ATOM 4290 C C . GLU B 1 91 ? -5.719 1.699 15.445 1 97 91 GLU B C 1
ATOM 4292 O O . GLU B 1 91 ? -4.883 1.021 14.844 1 97 91 GLU B O 1
ATOM 4297 N N . ILE B 1 92 ? -6.352 2.768 14.953 1 98.25 92 ILE B N 1
ATOM 4298 C CA . ILE B 1 92 ? -5.977 3.316 13.648 1 98.25 92 ILE B CA 1
ATOM 4299 C C . ILE B 1 92 ? -5.457 4.742 13.82 1 98.25 92 ILE B C 1
ATOM 4301 O O . ILE B 1 92 ? -6.055 5.543 14.539 1 98.25 92 ILE B O 1
ATOM 4305 N N . LEU B 1 93 ? -4.355 5.066 13.273 1 98.44 93 LEU B N 1
ATOM 4306 C CA . LEU B 1 93 ? -3.832 6.426 13.188 1 98.44 93 LEU B CA 1
ATOM 4307 C C . LEU B 1 93 ? -3.607 6.828 11.734 1 98.44 93 LEU B C 1
ATOM 4309 O O . LEU B 1 93 ? -3.045 6.062 10.953 1 98.44 93 LEU B O 1
ATOM 4313 N N . LEU B 1 94 ? -4.078 7.996 11.375 1 97.56 94 LEU B N 1
ATOM 4314 C CA . LEU B 1 94 ? -3.934 8.523 10.023 1 97.56 94 LEU B CA 1
ATOM 4315 C C . LEU B 1 94 ? -3.125 9.82 10.031 1 97.56 94 LEU B C 1
ATOM 4317 O O . LEU B 1 94 ? -3.398 10.727 10.828 1 97.56 94 LEU B O 1
ATOM 4321 N N . PHE B 1 95 ? -2.129 9.922 9.203 1 97.88 95 PHE B N 1
ATOM 4322 C CA . PHE B 1 95 ? -1.345 11.133 9.008 1 97.88 95 PHE B CA 1
ATOM 4323 C C . PHE B 1 95 ? -1.325 11.539 7.539 1 97.88 95 PHE B C 1
ATOM 4325 O O . PHE B 1 95 ? -1.04 10.711 6.668 1 97.88 95 PHE B O 1
ATOM 4332 N N . GLY B 1 96 ? -1.65 12.797 7.258 1 95.94 96 GLY B N 1
ATOM 4333 C CA . GLY B 1 96 ? -1.721 13.242 5.879 1 95.94 96 GLY B CA 1
ATOM 4334 C C . GLY B 1 96 ? -1.189 14.648 5.676 1 95.94 96 GLY B C 1
ATOM 4335 O O . GLY B 1 96 ? -1.223 15.469 6.598 1 95.94 96 GLY B O 1
ATOM 4336 N N . PHE B 1 97 ? -0.669 14.914 4.48 1 92.62 97 PHE B N 1
ATOM 4337 C CA . PHE B 1 97 ? -0.191 16.219 4.051 1 92.62 97 PHE B CA 1
ATOM 4338 C C . PHE B 1 97 ? -0.859 16.641 2.744 1 92.62 97 PHE B C 1
ATOM 4340 O O . PHE B 1 97 ? -0.881 15.867 1.779 1 92.62 97 PHE B O 1
ATOM 4347 N N . SER B 1 98 ? -1.352 17.875 2.686 1 87.62 98 SER B N 1
ATOM 4348 C CA . SER B 1 98 ? -1.929 18.422 1.465 1 87.62 98 SER B CA 1
ATOM 4349 C C . SER B 1 98 ? -3.006 17.5 0.897 1 87.62 98 SER B C 1
ATOM 4351 O O . SER B 1 98 ? -3.939 17.125 1.605 1 87.62 98 SER B O 1
ATOM 4353 N N . ARG B 1 99 ? -2.92 17.078 -0.218 1 80.75 99 ARG B N 1
ATOM 4354 C CA . ARG B 1 99 ? -3.908 16.172 -0.79 1 80.75 99 ARG B CA 1
ATOM 4355 C C . ARG B 1 99 ? -3.898 14.82 -0.068 1 80.75 99 ARG B C 1
ATOM 4357 O O . ARG B 1 99 ? -4.922 14.141 -0.007 1 80.75 99 ARG B O 1
ATOM 4364 N N . GLY B 1 100 ? -2.746 14.43 0.438 1 89.56 100 GLY B N 1
ATOM 4365 C CA . GLY B 1 100 ? -2.719 13.258 1.3 1 89.56 100 GLY B CA 1
ATOM 4366 C C . GLY B 1 100 ? -3.557 13.422 2.553 1 89.56 100 GLY B C 1
ATOM 4367 O O . GLY B 1 100 ? -4.152 12.461 3.039 1 89.56 100 GLY B O 1
ATOM 4368 N N . ALA B 1 101 ? -3.559 14.641 3.057 1 89.12 101 ALA B N 1
ATOM 4369 C CA . ALA B 1 101 ? -4.445 14.938 4.18 1 89.12 101 ALA B CA 1
ATOM 4370 C C . ALA B 1 101 ? -5.91 14.781 3.777 1 89.12 101 ALA B C 1
ATOM 4372 O O . ALA B 1 101 ? -6.734 14.312 4.57 1 89.12 101 ALA B O 1
ATOM 4373 N N . TYR B 1 102 ? -6.215 15.172 2.598 1 82.25 102 TYR B N 1
ATOM 4374 C CA . TYR B 1 102 ? -7.566 14.992 2.082 1 82.25 102 TYR B CA 1
ATOM 4375 C C . TYR B 1 102 ? -7.914 13.508 1.97 1 82.25 102 TYR B C 1
ATOM 4377 O O . TYR B 1 102 ? -9.039 13.102 2.285 1 82.25 102 TYR B O 1
ATOM 4385 N N . VAL B 1 103 ? -7.027 12.703 1.542 1 86.69 103 VAL B N 1
ATOM 4386 C CA . VAL B 1 103 ? -7.219 11.258 1.491 1 86.69 103 VAL B CA 1
ATOM 4387 C C . VAL B 1 103 ? -7.574 10.734 2.881 1 86.69 103 VAL B C 1
ATOM 4389 O O . VAL B 1 103 ? -8.516 9.953 3.033 1 86.69 103 VAL B O 1
ATOM 4392 N N . CYS B 1 104 ? -6.855 11.18 3.859 1 90.69 104 CYS B N 1
ATOM 4393 C CA . CYS B 1 104 ? -7.121 10.758 5.23 1 90.69 104 CYS B CA 1
ATOM 4394 C C . CYS B 1 104 ? -8.531 11.148 5.66 1 90.69 104 CYS B C 1
ATOM 4396 O O . CYS B 1 104 ? -9.219 10.383 6.332 1 90.69 104 CYS B O 1
ATOM 4398 N N . ARG B 1 105 ? -8.922 12.305 5.301 1 83.62 105 ARG B N 1
ATOM 4399 C CA . ARG B 1 105 ? -10.273 12.75 5.645 1 83.62 105 ARG B CA 1
ATOM 4400 C C . ARG B 1 105 ? -11.328 11.891 4.961 1 83.62 105 ARG B C 1
ATOM 4402 O O . ARG B 1 105 ? -12.328 11.516 5.574 1 83.62 105 ARG B O 1
ATOM 4409 N N . LEU B 1 106 ? -11.117 11.617 3.715 1 81.81 106 LEU B N 1
ATOM 4410 C CA . LEU B 1 106 ? -12.039 10.75 2.988 1 81.81 106 LEU B CA 1
ATOM 4411 C C . LEU B 1 106 ? -12.094 9.367 3.621 1 81.81 106 LEU B C 1
ATOM 4413 O O . LEU B 1 106 ? -13.172 8.773 3.738 1 81.81 106 LEU B O 1
ATOM 4417 N N . LEU B 1 107 ? -11.008 8.883 3.99 1 88.88 107 LEU B N 1
ATOM 4418 C CA . LEU B 1 107 ? -10.945 7.598 4.672 1 88.88 107 LEU B CA 1
ATOM 4419 C C . LEU B 1 107 ? -11.742 7.633 5.973 1 88.88 107 LEU B C 1
ATOM 4421 O O . LEU B 1 107 ? -12.469 6.688 6.289 1 88.88 107 LEU B O 1
ATOM 4425 N N . THR B 1 108 ? -11.586 8.711 6.672 1 86.25 108 THR B N 1
ATOM 4426 C CA . THR B 1 108 ? -12.312 8.883 7.922 1 86.25 108 THR B CA 1
ATOM 4427 C C . THR B 1 108 ? -13.82 8.867 7.672 1 86.25 108 THR B C 1
ATOM 4429 O O . THR B 1 108 ? -14.562 8.195 8.391 1 86.25 108 THR B O 1
ATOM 4432 N N . THR B 1 109 ? -14.195 9.555 6.66 1 80.56 109 THR B N 1
ATOM 4433 C CA . THR B 1 109 ? -15.609 9.586 6.305 1 80.56 109 THR B CA 1
ATOM 4434 C C . THR B 1 109 ? -16.078 8.195 5.879 1 80.56 109 THR B C 1
ATOM 4436 O O . THR B 1 109 ? -17.172 7.758 6.277 1 80.56 109 THR B O 1
ATOM 4439 N N . LEU B 1 110 ? -15.328 7.562 5.094 1 85 110 LEU B N 1
ATOM 4440 C CA . LEU B 1 110 ? -15.672 6.219 4.645 1 85 110 LEU B CA 1
ATOM 4441 C C . LEU B 1 110 ? -15.867 5.281 5.836 1 85 110 LEU B C 1
ATOM 4443 O O . LEU B 1 110 ? -16.859 4.551 5.898 1 85 110 LEU B O 1
ATOM 4447 N N . ILE B 1 111 ? -14.992 5.312 6.789 1 89.94 111 ILE B N 1
ATOM 4448 C CA . ILE B 1 111 ? -15.062 4.469 7.977 1 89.94 111 ILE B CA 1
ATOM 4449 C C . ILE B 1 111 ? -16.297 4.836 8.805 1 89.94 111 ILE B C 1
ATOM 4451 O O . ILE B 1 111 ? -16.938 3.963 9.391 1 89.94 111 ILE B O 1
ATOM 4455 N N . SER B 1 112 ? -16.594 6.09 8.812 1 83.94 112 SER B N 1
ATOM 4456 C CA . SER B 1 112 ? -17.781 6.531 9.531 1 83.94 112 SER B CA 1
ATOM 4457 C C . SER B 1 112 ? -19.047 5.926 8.93 1 83.94 112 SER B C 1
ATOM 4459 O O . SER B 1 112 ? -20 5.625 9.656 1 83.94 112 SER B O 1
ATOM 4461 N N . LEU B 1 113 ? -19.047 5.699 7.641 1 82.69 113 LEU B N 1
ATOM 4462 C CA . LEU B 1 113 ? -20.234 5.262 6.926 1 82.69 113 LEU B CA 1
ATOM 4463 C C . LEU B 1 113 ? -20.375 3.744 6.98 1 82.69 113 LEU B C 1
ATOM 4465 O O . LEU B 1 113 ? -21.469 3.223 7.227 1 82.69 113 LEU B O 1
ATOM 4469 N N . ILE B 1 114 ? -19.297 3.014 6.789 1 88.62 114 ILE B N 1
ATOM 4470 C CA . ILE B 1 114 ? -19.484 1.58 6.582 1 88.62 114 ILE B CA 1
ATOM 4471 C C . ILE B 1 114 ? -18.672 0.801 7.617 1 88.62 114 ILE B C 1
ATOM 4473 O O . ILE B 1 114 ? -18.672 -0.432 7.602 1 88.62 114 ILE B O 1
ATOM 4477 N N . GLY B 1 115 ? -18 1.508 8.523 1 92.75 115 GLY B N 1
ATOM 4478 C CA . GLY B 1 115 ? -17.125 0.818 9.461 1 92.75 115 GLY B CA 1
ATOM 4479 C C . GLY B 1 115 ? -15.922 0.176 8.781 1 92.75 115 GLY B C 1
ATOM 4480 O O . GLY B 1 115 ? -15.445 0.667 7.758 1 92.75 115 GLY B O 1
ATOM 4481 N N . ILE B 1 116 ? -15.438 -0.754 9.469 1 97.38 116 ILE B N 1
ATOM 4482 C CA . ILE B 1 116 ? -14.359 -1.546 8.898 1 97.38 116 ILE B CA 1
ATOM 4483 C C . ILE B 1 116 ? -14.859 -2.951 8.57 1 97.38 116 ILE B C 1
ATOM 4485 O O . ILE B 1 116 ? -15.039 -3.773 9.469 1 97.38 116 ILE B O 1
ATOM 4489 N N . LEU B 1 117 ? -15 -3.205 7.242 1 97.38 117 LEU B N 1
ATOM 4490 C CA . LEU B 1 117 ? -15.586 -4.465 6.789 1 97.38 117 LEU B CA 1
ATOM 4491 C C . LEU B 1 117 ? -14.648 -5.633 7.086 1 97.38 117 LEU B C 1
ATOM 4493 O O . LEU B 1 117 ? -13.43 -5.461 7.148 1 97.38 117 LEU B O 1
ATOM 4497 N N . ASP B 1 118 ? -15.258 -6.75 7.281 1 96.62 118 ASP B N 1
ATOM 4498 C CA . ASP B 1 118 ? -14.523 -7.977 7.574 1 96.62 118 ASP B CA 1
ATOM 4499 C C . ASP B 1 118 ? -14.047 -8.648 6.289 1 96.62 118 ASP B C 1
ATOM 4501 O O . ASP B 1 118 ? -14.836 -8.883 5.371 1 96.62 118 ASP B O 1
ATOM 4505 N N . PRO B 1 119 ? -12.773 -8.945 6.234 1 94.38 119 PRO B N 1
ATOM 4506 C CA . PRO B 1 119 ? -12.211 -9.484 4.992 1 94.38 119 PRO B CA 1
ATOM 4507 C C . PRO B 1 119 ? -12.938 -10.734 4.512 1 94.38 119 PRO B C 1
ATOM 4509 O O . PRO B 1 119 ? -13.039 -10.969 3.305 1 94.38 119 PRO B O 1
ATOM 4512 N N . LYS B 1 120 ? -13.469 -11.492 5.352 1 93.38 120 LYS B N 1
ATOM 4513 C CA . LYS B 1 120 ? -13.992 -12.805 4.988 1 93.38 120 LYS B CA 1
ATOM 4514 C C . LYS B 1 120 ? -15.5 -12.758 4.758 1 93.38 120 LYS B C 1
ATOM 4516 O O . LYS B 1 120 ? -16.031 -13.469 3.9 1 93.38 120 LYS B O 1
ATOM 4521 N N . SER B 1 121 ? -16.141 -11.891 5.414 1 92.94 121 SER B N 1
ATOM 4522 C CA . SER B 1 121 ? -17.594 -11.984 5.387 1 92.94 121 SER B CA 1
ATOM 4523 C C . SER B 1 121 ? -18.219 -10.805 4.645 1 92.94 121 SER B C 1
ATOM 4525 O O . SER B 1 121 ? -19.234 -10.945 3.977 1 92.94 121 SER B O 1
ATOM 4527 N N . THR B 1 122 ? -17.594 -9.641 4.746 1 94.38 122 THR B N 1
ATOM 4528 C CA . THR B 1 122 ? -18.328 -8.492 4.238 1 94.38 122 THR B CA 1
ATOM 4529 C C . THR B 1 122 ? -17.484 -7.691 3.26 1 94.38 122 THR B C 1
ATOM 4531 O O . THR B 1 122 ? -18 -6.879 2.492 1 94.38 122 THR B O 1
ATOM 4534 N N . LEU B 1 123 ? -16.188 -7.867 3.246 1 94.12 123 LEU B N 1
ATOM 4535 C CA . LEU B 1 123 ? -15.305 -7.02 2.459 1 94.12 123 LEU B CA 1
ATOM 4536 C C . LEU B 1 123 ? -15.586 -7.176 0.967 1 94.12 123 LEU B C 1
ATOM 4538 O O . LEU B 1 123 ? -15.273 -6.281 0.176 1 94.12 123 LEU B O 1
ATOM 4542 N N . SER B 1 124 ? -16.25 -8.266 0.568 1 90.38 124 SER B N 1
ATOM 4543 C CA . SER B 1 124 ? -16.594 -8.477 -0.833 1 90.38 124 SER B CA 1
ATOM 4544 C C . SER B 1 124 ? -17.578 -7.422 -1.324 1 90.38 124 SER B C 1
ATOM 4546 O O . SER B 1 124 ? -17.703 -7.191 -2.529 1 90.38 124 SER B O 1
ATOM 4548 N N . SER B 1 125 ? -18.281 -6.727 -0.46 1 92 125 SER B N 1
ATOM 4549 C CA . SER B 1 125 ? -19.25 -5.695 -0.812 1 92 125 SER B CA 1
ATOM 4550 C C . SER B 1 125 ? -18.562 -4.355 -1.068 1 92 125 SER B C 1
ATOM 4552 O O . SER B 1 125 ? -19.172 -3.432 -1.606 1 92 125 SER B O 1
ATOM 4554 N N . PHE B 1 126 ? -17.359 -4.242 -0.712 1 93.56 126 PHE B N 1
ATOM 4555 C CA . PHE B 1 126 ? -16.656 -2.961 -0.667 1 93.56 126 PHE B CA 1
ATOM 4556 C C . PHE B 1 126 ? -16.609 -2.316 -2.047 1 93.56 126 PHE B C 1
ATOM 4558 O O . PHE B 1 126 ? -16.938 -1.135 -2.195 1 93.56 126 PHE B O 1
ATOM 4565 N N . PRO B 1 127 ? -16.266 -3.135 -3.084 1 85.81 127 PRO B N 1
ATOM 4566 C CA . PRO B 1 127 ? -16.141 -2.469 -4.383 1 85.81 127 PRO B CA 1
ATOM 4567 C C . PRO B 1 127 ? -17.438 -1.794 -4.824 1 85.81 127 PRO B C 1
ATOM 4569 O O . PRO B 1 127 ? -17.422 -0.624 -5.215 1 85.81 127 PRO B O 1
ATOM 4572 N N . LEU B 1 128 ? -18.5 -2.453 -4.695 1 85 128 LEU B N 1
ATOM 4573 C CA . LEU B 1 128 ? -19.781 -1.896 -5.117 1 85 128 LEU B CA 1
ATOM 4574 C C . LEU B 1 128 ? -20.234 -0.775 -4.184 1 85 128 LEU B C 1
ATOM 4576 O O . LEU B 1 128 ? -20.703 0.267 -4.637 1 85 128 LEU B O 1
ATOM 4580 N N . LEU B 1 129 ? -20.078 -1.018 -2.941 1 86.06 129 LEU B N 1
ATOM 4581 C CA . LEU B 1 129 ? -20.422 0.007 -1.964 1 86.06 129 LEU B CA 1
ATOM 4582 C C . LEU B 1 129 ? -19.672 1.304 -2.242 1 86.06 129 LEU B C 1
ATOM 4584 O O . LEU B 1 129 ? -20.281 2.383 -2.26 1 86.06 129 LEU B O 1
ATOM 4588 N N . PHE B 1 130 ? -18.375 1.206 -2.406 1 82.81 130 PHE B N 1
ATOM 4589 C CA . PHE B 1 130 ? -17.562 2.385 -2.654 1 82.81 130 PHE B CA 1
ATOM 4590 C C . PHE B 1 130 ? -17.984 3.082 -3.939 1 82.81 130 PHE B C 1
ATOM 4592 O O . PHE B 1 130 ? -18.094 4.309 -3.98 1 82.81 130 PHE B O 1
ATOM 4599 N N . ASP B 1 131 ? -18.266 2.322 -4.949 1 74.5 131 ASP B N 1
ATOM 4600 C CA . ASP B 1 131 ? -18.734 2.893 -6.207 1 74.5 131 ASP B CA 1
ATOM 4601 C C . ASP B 1 131 ? -20.016 3.695 -6.004 1 74.5 131 ASP B C 1
ATOM 4603 O O . ASP B 1 131 ? -20.141 4.816 -6.5 1 74.5 131 ASP B O 1
ATOM 4607 N N . LEU B 1 132 ? -20.891 3.064 -5.328 1 74.38 132 LEU B N 1
ATOM 4608 C CA . LEU B 1 132 ? -22.188 3.693 -5.113 1 74.38 132 LEU B CA 1
ATOM 4609 C C . LEU B 1 132 ? -22.047 4.93 -4.234 1 74.38 132 LEU B C 1
ATOM 4611 O O . LEU B 1 132 ? -22.766 5.918 -4.426 1 74.38 132 LEU B O 1
ATOM 4615 N N . LEU B 1 133 ? -21.156 4.836 -3.283 1 73.12 133 LEU B N 1
ATOM 4616 C CA . LEU B 1 133 ? -20.922 5.977 -2.406 1 73.12 133 LEU B CA 1
ATOM 4617 C C . LEU B 1 133 ? -20.328 7.145 -3.182 1 73.12 133 LEU B C 1
ATOM 4619 O O . LEU B 1 133 ? -20.562 8.305 -2.836 1 73.12 133 LEU B O 1
ATOM 4623 N N . CYS B 1 134 ? -19.578 6.797 -4.199 1 67.44 134 CYS B N 1
ATOM 4624 C CA . CYS B 1 134 ? -18.922 7.824 -4.992 1 67.44 134 CYS B CA 1
ATOM 4625 C C . CYS B 1 134 ? -19.844 8.383 -6.062 1 67.44 134 CYS B C 1
ATOM 4627 O O . CYS B 1 134 ? -19.547 9.391 -6.699 1 67.44 134 CYS B O 1
ATOM 4629 N N . GLN B 1 135 ? -20.984 7.754 -6.246 1 61.03 135 GLN B N 1
ATOM 4630 C CA . GLN B 1 135 ? -21.891 8.195 -7.293 1 61.03 135 GLN B CA 1
ATOM 4631 C C . GLN B 1 135 ? -22.781 9.336 -6.809 1 61.03 135 GLN B C 1
ATOM 4633 O O . GLN B 1 135 ? -23.156 9.383 -5.633 1 61.03 135 GLN B O 1
ATOM 4638 N N . HIS B 1 136 ? -22.938 10.305 -7.797 1 53.5 136 HIS B N 1
ATOM 4639 C CA . HIS B 1 136 ? -23.828 11.43 -7.523 1 53.5 136 HIS B CA 1
ATOM 4640 C C . HIS B 1 136 ? -25.266 10.953 -7.316 1 53.5 136 HIS B C 1
ATOM 4642 O O . HIS B 1 136 ? -25.781 10.172 -8.117 1 53.5 136 HIS B O 1
ATOM 4648 N N . ARG B 1 137 ? -25.812 11.367 -6.168 1 55.91 137 ARG B N 1
ATOM 4649 C CA . ARG B 1 137 ? -27.156 10.891 -5.84 1 55.91 137 ARG B CA 1
ATOM 4650 C C . ARG B 1 137 ? -28.141 12.055 -5.766 1 55.91 137 ARG B C 1
ATOM 4652 O O . ARG B 1 137 ? -28.719 12.32 -4.711 1 55.91 137 ARG B O 1
ATOM 4659 N N . ASP B 1 138 ? -28.172 12.766 -6.875 1 53.09 138 ASP B N 1
ATOM 4660 C CA . ASP B 1 138 ? -29.203 13.797 -6.965 1 53.09 138 ASP B CA 1
ATOM 4661 C C . ASP B 1 138 ? -30.594 13.188 -6.996 1 53.09 138 ASP B C 1
ATOM 4663 O O . ASP B 1 138 ? -30.969 12.523 -7.969 1 53.09 138 ASP B O 1
ATOM 4667 N N . PRO B 1 139 ? -31.312 13.383 -5.984 1 61.91 139 PRO B N 1
ATOM 4668 C CA . PRO B 1 139 ? -32.625 12.773 -5.922 1 61.91 139 PRO B CA 1
ATOM 4669 C C . PRO B 1 139 ? -33.562 13.266 -7.035 1 61.91 139 PRO B C 1
ATOM 4671 O O . PRO B 1 139 ? -34.594 12.633 -7.32 1 61.91 139 PRO B O 1
ATOM 4674 N N . ALA B 1 140 ? -33.188 14.359 -7.609 1 62.62 140 ALA B N 1
ATOM 4675 C CA . ALA B 1 140 ? -34.031 14.906 -8.672 1 62.62 140 ALA B CA 1
ATOM 4676 C C . ALA B 1 140 ? -33.812 14.148 -9.977 1 62.62 140 ALA B C 1
ATOM 4678 O O . ALA B 1 140 ? -34.656 14.195 -10.875 1 62.62 140 ALA B O 1
ATOM 4679 N N . MET B 1 141 ? -32.781 13.547 -10.055 1 66.5 141 MET B N 1
ATOM 4680 C CA . MET B 1 141 ? -32.469 12.828 -11.281 1 66.5 141 MET B CA 1
ATOM 4681 C C . MET B 1 141 ? -32.719 11.336 -11.125 1 66.5 141 MET B C 1
ATOM 4683 O O . MET B 1 141 ? -32.469 10.766 -10.062 1 66.5 141 MET B O 1
ATOM 4687 N N . LYS B 1 142 ? -33.281 10.781 -12.164 1 73.12 142 LYS B N 1
ATOM 4688 C CA . LYS B 1 142 ? -33.594 9.352 -12.156 1 73.12 142 LYS B CA 1
ATOM 4689 C C . LYS B 1 142 ? -32.344 8.523 -11.812 1 73.12 142 LYS B C 1
ATOM 4691 O O . LYS B 1 142 ? -32.406 7.594 -11.016 1 73.12 142 LYS B O 1
ATOM 4696 N N . ARG B 1 143 ? -31.266 8.859 -12.453 1 66.81 143 ARG B N 1
ATOM 4697 C CA . ARG B 1 143 ? -30.016 8.156 -12.188 1 66.81 143 ARG B CA 1
ATOM 4698 C C . ARG B 1 143 ? -29.594 8.297 -10.727 1 66.81 143 ARG B C 1
ATOM 4700 O O . ARG B 1 143 ? -29.078 7.352 -10.125 1 66.81 143 ARG B O 1
ATOM 4707 N N . GLY B 1 144 ? -29.828 9.406 -10.258 1 68.12 144 GLY B N 1
ATOM 4708 C CA . GLY B 1 144 ? -29.531 9.641 -8.852 1 68.12 144 GLY B CA 1
ATOM 4709 C C . GLY B 1 144 ? -30.391 8.828 -7.91 1 68.12 144 GLY B C 1
ATOM 4710 O O . GLY B 1 144 ? -29.906 8.273 -6.93 1 68.12 144 GLY B O 1
ATOM 4711 N N . ARG B 1 145 ? -31.594 8.727 -8.281 1 75.88 145 ARG B N 1
ATOM 4712 C CA . ARG B 1 145 ? -32.531 7.945 -7.469 1 75.88 145 ARG B CA 1
ATOM 4713 C C . ARG B 1 145 ? -32.188 6.461 -7.527 1 75.88 145 ARG B C 1
ATOM 4715 O O . ARG B 1 145 ? -32.219 5.766 -6.508 1 75.88 145 ARG B O 1
ATOM 4722 N N . ARG B 1 146 ? -31.844 6.004 -8.625 1 78.19 146 ARG B N 1
ATOM 4723 C CA . ARG B 1 146 ? -31.453 4.605 -8.781 1 78.19 146 ARG B CA 1
ATOM 4724 C C . ARG B 1 146 ? -30.203 4.293 -7.965 1 78.19 146 ARG B C 1
ATOM 4726 O O . ARG B 1 146 ? -30.125 3.248 -7.316 1 78.19 146 ARG B O 1
ATOM 4733 N N . ALA B 1 147 ? -29.297 5.184 -8.039 1 73.44 147 ALA B N 1
ATOM 4734 C CA . ALA B 1 147 ? -28.062 5 -7.277 1 73.44 147 ALA B CA 1
ATOM 4735 C C . ALA B 1 147 ? -28.344 5.012 -5.777 1 73.44 147 ALA B C 1
ATOM 4737 O O . ALA B 1 147 ? -27.75 4.23 -5.023 1 73.44 147 ALA B O 1
ATOM 4738 N N . ALA B 1 148 ? -29.25 5.801 -5.449 1 77.31 148 ALA B N 1
ATOM 4739 C CA . ALA B 1 148 ? -29.609 5.875 -4.035 1 77.31 148 ALA B CA 1
ATOM 4740 C C . ALA B 1 148 ? -30.266 4.582 -3.572 1 77.31 148 ALA B C 1
ATOM 4742 O O . ALA B 1 148 ? -29.984 4.086 -2.48 1 77.31 148 ALA B O 1
ATOM 4743 N N . THR B 1 149 ? -31.094 4.098 -4.375 1 84.38 149 THR B N 1
ATOM 4744 C CA . THR B 1 149 ? -31.766 2.846 -4.051 1 84.38 149 THR B CA 1
ATOM 4745 C C . THR B 1 149 ? -30.766 1.693 -3.992 1 84.38 149 THR B C 1
ATOM 4747 O O . THR B 1 149 ? -30.828 0.864 -3.082 1 84.38 149 THR B O 1
ATOM 4750 N N . ALA B 1 150 ? -29.891 1.663 -4.902 1 83.75 150 ALA B N 1
ATOM 4751 C CA . ALA B 1 150 ? -28.859 0.623 -4.93 1 83.75 150 ALA B CA 1
ATOM 4752 C C . ALA B 1 150 ? -27.969 0.702 -3.695 1 83.75 150 ALA B C 1
ATOM 4754 O O . ALA B 1 150 ? -27.609 -0.325 -3.117 1 83.75 150 ALA B O 1
ATOM 4755 N N . LEU B 1 151 ? -27.625 1.887 -3.361 1 83.75 151 LEU B N 1
ATOM 4756 C CA . LEU B 1 151 ? -26.812 2.072 -2.174 1 83.75 151 LEU B CA 1
ATOM 4757 C C . LEU B 1 151 ? -27.531 1.588 -0.924 1 83.75 151 LEU B C 1
ATOM 4759 O O . LEU B 1 151 ? -26.938 0.903 -0.084 1 83.75 151 LEU B O 1
ATOM 4763 N N . ALA B 1 152 ? -28.781 1.94 -0.854 1 84.88 152 ALA B N 1
ATOM 4764 C CA . ALA B 1 152 ? -29.578 1.508 0.293 1 84.88 152 ALA B CA 1
ATOM 4765 C C . ALA B 1 152 ? -29.609 -0.014 0.395 1 84.88 152 ALA B C 1
ATOM 4767 O O . ALA B 1 152 ? -29.484 -0.572 1.488 1 84.88 152 ALA B O 1
ATOM 4768 N N . LYS B 1 153 ? -29.75 -0.578 -0.678 1 90.06 153 LYS B N 1
ATOM 4769 C CA . LYS B 1 153 ? -29.781 -2.037 -0.712 1 90.06 153 LYS B CA 1
ATOM 4770 C C . LYS B 1 153 ? -28.453 -2.627 -0.27 1 90.06 153 LYS B C 1
ATOM 4772 O O . LYS B 1 153 ? -28.406 -3.584 0.506 1 90.06 153 LYS B O 1
ATOM 4777 N N . GLU B 1 154 ? -27.375 -2.1 -0.785 1 88.62 154 GLU B N 1
ATOM 4778 C CA . GLU B 1 154 ? -26.047 -2.598 -0.426 1 88.62 154 GLU B CA 1
ATOM 4779 C C . GLU B 1 154 ? -25.734 -2.328 1.044 1 88.62 154 GLU B C 1
ATOM 4781 O O . GLU B 1 154 ? -25.125 -3.158 1.716 1 88.62 154 GLU B O 1
ATOM 4786 N N . MET B 1 155 ? -26.172 -1.194 1.515 1 89.75 155 MET B N 1
ATOM 4787 C CA . MET B 1 155 ? -25.984 -0.854 2.922 1 89.75 155 MET B CA 1
ATOM 4788 C C . MET B 1 155 ? -26.75 -1.813 3.822 1 89.75 155 MET B C 1
ATOM 4790 O O . MET B 1 155 ? -26.281 -2.168 4.906 1 89.75 155 MET B O 1
ATOM 4794 N N . ASP B 1 156 ? -27.875 -2.211 3.381 1 92.38 156 ASP B N 1
ATOM 4795 C CA . ASP B 1 156 ? -28.688 -3.152 4.145 1 92.38 156 ASP B CA 1
ATOM 4796 C C . ASP B 1 156 ? -27.969 -4.488 4.309 1 92.38 156 ASP B C 1
ATOM 4798 O O . ASP B 1 156 ? -28.094 -5.145 5.348 1 92.38 156 ASP B O 1
ATOM 4802 N N . LYS B 1 157 ? -27.219 -4.816 3.316 1 93.88 157 LYS B N 1
ATOM 4803 C CA . LYS B 1 157 ? -26.516 -6.09 3.352 1 93.88 157 LYS B CA 1
ATOM 4804 C C . LYS B 1 157 ? -25.469 -6.105 4.473 1 93.88 157 LYS B C 1
ATOM 4806 O O . LYS B 1 157 ? -25.172 -7.164 5.023 1 93.88 157 LYS B O 1
ATOM 4811 N N . ILE B 1 158 ? -24.953 -4.934 4.82 1 95 158 ILE B N 1
ATOM 4812 C CA . ILE B 1 158 ? -23.875 -4.906 5.816 1 95 158 ILE B CA 1
ATOM 4813 C C . ILE B 1 158 ? -24.406 -4.324 7.125 1 95 158 ILE B C 1
ATOM 4815 O O . ILE B 1 158 ? -23.656 -4.156 8.086 1 95 158 ILE B O 1
ATOM 4819 N N . ALA B 1 159 ? -25.672 -4.043 7.234 1 93.25 159 ALA B N 1
ATOM 4820 C CA . ALA B 1 159 ? -26.266 -3.342 8.375 1 93.25 159 ALA B CA 1
ATOM 4821 C C . ALA B 1 159 ? -26.078 -4.145 9.664 1 93.25 159 ALA B C 1
ATOM 4823 O O . ALA B 1 159 ? -25.688 -3.594 10.695 1 93.25 159 ALA B O 1
ATOM 4824 N N . ALA B 1 160 ? -26.391 -5.391 9.578 1 95.62 160 ALA B N 1
ATOM 4825 C CA . ALA B 1 160 ? -26.266 -6.234 10.766 1 95.62 160 ALA B CA 1
ATOM 4826 C C . ALA B 1 160 ? -24.828 -6.285 11.25 1 95.62 160 ALA B C 1
ATOM 4828 O O . ALA B 1 160 ? -24.562 -6.191 12.453 1 95.62 160 ALA B O 1
ATOM 4829 N N . PHE B 1 161 ? -23.938 -6.457 10.312 1 96 161 PHE B N 1
ATOM 4830 C CA . PHE B 1 161 ? -22.516 -6.473 10.648 1 96 161 PHE B CA 1
ATOM 4831 C C . PHE B 1 161 ? -22.094 -5.152 11.289 1 96 161 PHE B C 1
ATOM 4833 O O . PHE B 1 161 ? -21.391 -5.141 12.305 1 96 161 PHE B O 1
ATOM 4840 N N . ARG B 1 162 ? -22.516 -4.086 10.703 1 93.62 162 ARG B N 1
ATOM 4841 C CA . ARG B 1 162 ? -22.172 -2.754 11.188 1 93.62 162 ARG B CA 1
ATOM 4842 C C . ARG B 1 162 ? -22.672 -2.545 12.609 1 93.62 162 ARG B C 1
ATOM 4844 O O . ARG B 1 162 ? -21.922 -2.035 13.461 1 93.62 162 ARG B O 1
ATOM 4851 N N . GLN B 1 163 ? -23.859 -2.916 12.852 1 93.38 163 GLN B N 1
ATOM 4852 C CA . GLN B 1 163 ? -24.438 -2.77 14.18 1 93.38 163 GLN B CA 1
ATOM 4853 C C . GLN B 1 163 ? -23.672 -3.598 15.211 1 93.38 163 GLN B C 1
ATOM 4855 O O . GLN B 1 163 ? -23.391 -3.125 16.312 1 93.38 163 GLN B O 1
ATOM 4860 N N . GLU B 1 164 ? -23.375 -4.754 14.828 1 96.38 164 GLU B N 1
ATOM 4861 C CA . GLU B 1 164 ? -22.594 -5.609 15.719 1 96.38 164 GLU B CA 1
ATOM 4862 C C . GLU B 1 164 ? -21.219 -5.02 16 1 96.38 164 GLU B C 1
ATOM 4864 O O . GLU B 1 164 ? -20.734 -5.059 17.141 1 96.38 164 GLU B O 1
ATOM 4869 N N . GLN B 1 165 ? -20.594 -4.508 14.969 1 96.19 165 GLN B N 1
ATOM 4870 C CA . GLN B 1 165 ? -19.266 -3.902 15.141 1 96.19 165 GLN B CA 1
ATOM 4871 C C . GLN B 1 165 ? -19.328 -2.688 16.062 1 96.19 165 GLN B C 1
ATOM 4873 O O . GLN B 1 165 ? -18.484 -2.516 16.922 1 96.19 165 GLN B O 1
ATOM 4878 N N . LEU B 1 166 ? -20.328 -1.924 15.969 1 92.5 166 LEU B N 1
ATOM 4879 C CA . LEU B 1 166 ? -20.516 -0.755 16.828 1 92.5 166 LEU B CA 1
ATOM 4880 C C . LEU B 1 166 ? -20.688 -1.17 18.281 1 92.5 166 LEU B C 1
ATOM 4882 O O . LEU B 1 166 ? -20.125 -0.538 19.188 1 92.5 166 LEU B O 1
ATOM 4886 N N . LEU B 1 167 ? -21.422 -2.213 18.453 1 93.94 167 LEU B N 1
ATOM 4887 C CA . LEU B 1 167 ? -21.625 -2.715 19.812 1 93.94 167 LEU B CA 1
ATOM 4888 C C . LEU B 1 167 ? -20.312 -3.197 20.422 1 93.94 167 LEU B C 1
ATOM 4890 O O . LEU B 1 167 ? -20 -2.898 21.578 1 93.94 167 LEU B O 1
ATOM 4894 N N . LYS B 1 168 ? -19.562 -3.852 19.609 1 96.06 168 LYS B N 1
ATOM 4895 C CA . LYS B 1 168 ? -18.297 -4.395 20.078 1 96.06 168 LYS B CA 1
ATOM 4896 C C . LYS B 1 168 ? -17.297 -3.277 20.344 1 96.06 168 LYS B C 1
ATOM 4898 O O . LYS B 1 168 ? -16.375 -3.445 21.141 1 96.06 168 LYS B O 1
ATOM 4903 N N . MET B 1 169 ? -17.406 -2.174 19.656 1 93.69 169 MET B N 1
ATOM 4904 C CA . MET B 1 169 ? -16.5 -1.041 19.812 1 93.69 169 MET B CA 1
ATOM 4905 C C . MET B 1 169 ? -16.672 -0.392 21.188 1 93.69 169 MET B C 1
ATOM 4907 O O . MET B 1 169 ? -15.781 0.294 21.672 1 93.69 169 MET B O 1
ATOM 4911 N N . GLU B 1 170 ? -17.844 -0.529 21.797 1 91.75 170 GLU B N 1
ATOM 4912 C CA . GLU B 1 170 ? -18.156 -0.014 23.125 1 91.75 170 GLU B CA 1
ATOM 4913 C C . GLU B 1 170 ? -17.859 1.479 23.234 1 91.75 170 GLU B C 1
ATOM 4915 O O . GLU B 1 170 ? -17.203 1.928 24.172 1 91.75 170 GLU B O 1
ATOM 4920 N N . GLY B 1 171 ? -18.172 2.189 22.234 1 85.75 171 GLY B N 1
ATOM 4921 C CA . GLY B 1 171 ? -18.062 3.637 22.25 1 85.75 171 GLY B CA 1
ATOM 4922 C C . GLY B 1 171 ? -16.672 4.125 21.891 1 85.75 171 GLY B C 1
ATOM 4923 O O . GLY B 1 171 ? -16.422 5.332 21.812 1 85.75 171 GLY B O 1
ATOM 4924 N N . LYS B 1 172 ? -15.797 3.254 21.656 1 89.88 172 LYS B N 1
ATOM 4925 C CA . LYS B 1 172 ? -14.453 3.645 21.25 1 89.88 172 LYS B CA 1
ATOM 4926 C C . LYS B 1 172 ? -14.43 4.098 19.797 1 89.88 172 LYS B C 1
ATOM 4928 O O . LYS B 1 172 ? -15.18 3.582 18.969 1 89.88 172 LYS B O 1
ATOM 4933 N N . ALA B 1 173 ? -13.555 5.035 19.547 1 91.69 173 ALA B N 1
ATOM 4934 C CA . ALA B 1 173 ? -13.422 5.523 18.172 1 91.69 173 ALA B CA 1
ATOM 4935 C C . ALA B 1 173 ? -12.648 4.527 17.312 1 91.69 173 ALA B C 1
ATOM 4937 O O . ALA B 1 173 ? -11.75 3.844 17.797 1 91.69 173 ALA B O 1
ATOM 4938 N N . TYR B 1 174 ? -12.992 4.438 16.016 1 93.19 174 TYR B N 1
ATOM 4939 C CA . TYR B 1 174 ? -12.234 3.643 15.055 1 93.19 174 TYR B CA 1
ATOM 4940 C C . TYR B 1 174 ? -10.828 4.199 14.875 1 93.19 174 TYR B C 1
ATOM 4942 O O . TYR B 1 174 ? -9.852 3.447 14.859 1 93.19 174 TYR B O 1
ATOM 4950 N N . ILE B 1 175 ? -10.789 5.539 14.766 1 95 175 ILE B N 1
ATOM 4951 C CA . ILE B 1 175 ? -9.547 6.254 14.516 1 95 175 ILE B CA 1
ATOM 4952 C C . ILE B 1 175 ? -9.109 6.98 15.789 1 95 175 ILE B C 1
ATOM 4954 O O . ILE B 1 175 ? -9.805 7.875 16.266 1 95 175 ILE B O 1
ATOM 4958 N N . THR B 1 176 ? -8 6.637 16.25 1 94.94 176 THR B N 1
ATOM 4959 C CA . THR B 1 176 ? -7.496 7.234 17.469 1 94.94 176 THR B CA 1
ATOM 4960 C C . THR B 1 176 ? -6.91 8.617 17.203 1 94.94 176 THR B C 1
ATOM 4962 O O . THR B 1 176 ? -7.141 9.555 17.969 1 94.94 176 THR B O 1
ATOM 4965 N N . VAL B 1 177 ? -6.141 8.727 16.141 1 94.75 177 VAL B N 1
ATOM 4966 C CA . VAL B 1 177 ? -5.508 10 15.812 1 94.75 177 VAL B CA 1
ATOM 4967 C C . VAL B 1 177 ? -5.695 10.297 14.328 1 94.75 177 VAL B C 1
ATOM 4969 O O . VAL B 1 177 ? -5.488 9.43 13.477 1 94.75 177 VAL B O 1
ATOM 4972 N N . LEU B 1 178 ? -6.141 11.43 14.039 1 93.56 178 LEU B N 1
ATOM 4973 C CA . LEU B 1 178 ? -6.121 12.047 12.719 1 93.56 178 LEU B CA 1
ATOM 4974 C C . LEU B 1 178 ? -5.223 13.273 12.695 1 93.56 178 LEU B C 1
ATOM 4976 O O . LEU B 1 178 ? -5.602 14.336 13.203 1 93.56 178 LEU B O 1
ATOM 4980 N N . GLY B 1 179 ? -3.982 13.125 12.203 1 94.56 179 GLY B N 1
ATOM 4981 C CA . GLY B 1 179 ? -3.014 14.203 12.102 1 94.56 179 GLY B CA 1
ATOM 4982 C C . GLY B 1 179 ? -2.848 14.727 10.68 1 94.56 179 GLY B C 1
ATOM 4983 O O . GLY B 1 179 ? -2.365 14 9.805 1 94.56 179 GLY B O 1
ATOM 4984 N N . LEU B 1 180 ? -3.16 16.016 10.469 1 91.75 180 LEU B N 1
ATOM 4985 C CA . LEU B 1 180 ? -3.215 16.547 9.117 1 91.75 180 LEU B CA 1
ATOM 4986 C C . LEU B 1 180 ? -2.338 17.797 8.984 1 91.75 180 LEU B C 1
ATOM 4988 O O . LEU B 1 180 ? -2.367 18.672 9.852 1 91.75 180 LEU B O 1
ATOM 4992 N N . PHE B 1 181 ? -1.551 17.828 7.906 1 92.88 181 PHE B N 1
ATOM 4993 C CA . PHE B 1 181 ? -0.789 19.016 7.527 1 92.88 181 PHE B CA 1
ATOM 4994 C C . PHE B 1 181 ? -1.433 19.719 6.336 1 92.88 181 PHE B C 1
ATOM 4996 O O . PHE B 1 181 ? -1.36 19.219 5.207 1 92.88 181 PHE B O 1
ATOM 5003 N N . ASP B 1 182 ? -2.135 20.719 6.555 1 87.56 182 ASP B N 1
ATOM 5004 C CA . ASP B 1 182 ? -2.686 21.656 5.578 1 87.56 182 ASP B CA 1
ATOM 5005 C C . ASP B 1 182 ? -3.504 20.922 4.516 1 87.56 182 ASP B C 1
ATOM 5007 O O . ASP B 1 182 ? -3.143 20.938 3.338 1 87.56 182 ASP B O 1
ATOM 5011 N N . THR B 1 183 ? -4.629 20.516 4.879 1 82.81 183 THR B N 1
ATOM 5012 C CA . THR B 1 183 ? -5.504 19.766 3.982 1 82.81 183 THR B CA 1
ATOM 5013 C C . THR B 1 183 ? -5.883 20.609 2.768 1 82.81 183 THR B C 1
ATOM 5015 O O . THR B 1 183 ? -6.453 21.703 2.91 1 82.81 183 THR B O 1
ATOM 5018 N N . VAL B 1 184 ? -5.523 20.156 1.617 1 73.38 184 VAL B N 1
ATOM 5019 C CA . VAL B 1 184 ? -5.922 20.781 0.359 1 73.38 184 VAL B CA 1
ATOM 5020 C C . VAL B 1 184 ? -6.879 19.875 -0.393 1 73.38 184 VAL B C 1
ATOM 5022 O O . VAL B 1 184 ? -6.488 18.797 -0.856 1 73.38 184 VAL B O 1
ATOM 5025 N N . PRO B 1 185 ? -8.047 20.406 -0.38 1 62.75 185 PRO B N 1
ATOM 5026 C CA . PRO B 1 185 ? -9.016 19.562 -1.079 1 62.75 185 PRO B CA 1
ATOM 5027 C C . PRO B 1 185 ? -8.844 19.594 -2.596 1 62.75 185 PRO B C 1
ATOM 5029 O O . PRO B 1 185 ? -8.078 20.406 -3.115 1 62.75 185 PRO B O 1
ATOM 5032 N N . LEU B 1 186 ? -9.391 18.703 -3.279 1 54.06 186 LEU B N 1
ATOM 5033 C CA . LEU B 1 186 ? -9.445 18.766 -4.734 1 54.06 186 LEU B CA 1
ATOM 5034 C C . LEU B 1 186 ? -10.43 19.828 -5.203 1 54.06 186 LEU B C 1
ATOM 5036 O O . LEU B 1 186 ? -11.578 19.859 -4.742 1 54.06 186 LEU B O 1
ATOM 5040 N N . TYR B 1 187 ? -9.906 21.281 -5.254 1 45.38 187 TYR B N 1
ATOM 5041 C CA . TYR B 1 187 ? -10.805 22.375 -5.594 1 45.38 187 TYR B CA 1
ATOM 5042 C C . TYR B 1 187 ? -11.57 22.094 -6.879 1 45.38 187 TYR B C 1
ATOM 5044 O O . TYR B 1 187 ? -11.031 21.469 -7.801 1 45.38 187 TYR B O 1
ATOM 5052 N N . HIS B 1 188 ? -12.891 22.266 -6.766 1 39.97 188 HIS B N 1
ATOM 5053 C CA . HIS B 1 188 ? -13.75 22.359 -7.941 1 39.97 188 HIS B CA 1
ATOM 5054 C C . HIS B 1 188 ? -13.453 23.609 -8.758 1 39.97 188 HIS B C 1
ATOM 5056 O O . HIS B 1 188 ? -13.391 24.703 -8.211 1 39.97 188 HIS B O 1
ATOM 5062 N N . PHE B 1 189 ? -12.664 23.703 -9.711 1 32.03 189 PHE B N 1
ATOM 5063 C CA . PHE B 1 189 ? -12.727 24.859 -10.586 1 32.03 189 PHE B CA 1
ATOM 5064 C C . PHE B 1 189 ? -14.172 25.312 -10.789 1 32.03 189 PHE B C 1
ATOM 5066 O O . PHE B 1 189 ? -15.055 24.484 -11.039 1 32.03 189 PHE B O 1
ATOM 5073 N N . HIS B 1 190 ? -14.562 26.422 -10.273 1 32.22 190 HIS B N 1
ATOM 5074 C CA . HIS B 1 190 ? -15.773 27.141 -10.641 1 32.22 190 HIS B CA 1
ATOM 5075 C C . HIS B 1 190 ? -15.984 27.141 -12.148 1 32.22 190 HIS B C 1
ATOM 5077 O O . HIS B 1 190 ? -15.5 28.031 -12.852 1 32.22 190 HIS B O 1
ATOM 5083 N N . SER B 1 191 ? -15.703 26.219 -13.031 1 31.52 191 SER B N 1
ATOM 5084 C CA . SER B 1 191 ? -16.297 26.547 -14.328 1 31.52 191 SER B CA 1
ATOM 5085 C C . SER B 1 191 ? -17.719 27.047 -14.164 1 31.52 191 SER B C 1
ATOM 5087 O O . SER B 1 191 ? -18.453 26.594 -13.281 1 31.52 191 SER B O 1
ATOM 5089 N N . THR B 1 192 ? -18.078 28.266 -14.664 1 30.78 192 THR B N 1
ATOM 5090 C CA . THR B 1 192 ? -19.375 28.859 -14.953 1 30.78 192 THR B CA 1
ATOM 5091 C C . THR B 1 192 ? -20.391 27.781 -15.297 1 30.78 192 THR B C 1
ATOM 5093 O O . THR B 1 192 ? -21.547 28.078 -15.609 1 30.78 192 THR B O 1
ATOM 5096 N N . SER B 1 193 ? -20 26.688 -15.883 1 31.06 193 SER B N 1
ATOM 5097 C CA . SER B 1 193 ? -21.125 25.875 -16.328 1 31.06 193 SER B CA 1
ATOM 5098 C C . SER B 1 193 ? -21.844 25.234 -15.148 1 31.06 193 SER B C 1
ATOM 5100 O O . SER B 1 193 ? -21.25 25.016 -14.086 1 31.06 193 SER B O 1
ATOM 5102 N N . LYS B 1 194 ? -23.109 24.922 -15.172 1 30.31 194 LYS B N 1
ATOM 5103 C CA . LYS B 1 194 ? -24.094 24.312 -14.266 1 30.31 194 LYS B CA 1
ATOM 5104 C C . LYS B 1 194 ? -23.484 23.141 -13.5 1 30.31 194 LYS B C 1
ATOM 5106 O O . LYS B 1 194 ? -24.047 22.719 -12.484 1 30.31 194 LYS B O 1
ATOM 5111 N N . ALA B 1 195 ? -22.625 22.5 -14.078 1 29.67 195 ALA B N 1
ATOM 5112 C CA . ALA B 1 195 ? -22.156 21.203 -13.594 1 29.67 195 ALA B CA 1
ATOM 5113 C C . ALA B 1 195 ? -21.125 21.359 -12.484 1 29.67 195 ALA B C 1
ATOM 5115 O O . ALA B 1 195 ? -20.812 20.406 -11.773 1 29.67 195 ALA B O 1
ATOM 5116 N N . GLY B 1 196 ? -20.344 22.328 -12.336 1 34.34 196 GLY B N 1
ATOM 5117 C CA . GLY B 1 196 ? -19.406 22.688 -11.289 1 34.34 196 GLY B CA 1
ATOM 5118 C C . GLY B 1 196 ? -20.062 22.953 -9.953 1 34.34 196 GLY B C 1
ATOM 5119 O O . GLY B 1 196 ? -19.391 23 -8.922 1 34.34 196 GLY B O 1
ATOM 5120 N N . ALA B 1 197 ? -21.219 23.562 -9.945 1 32.88 197 ALA B N 1
ATOM 5121 C CA . ALA B 1 197 ? -22.047 23.859 -8.781 1 32.88 197 ALA B CA 1
ATOM 5122 C C . ALA B 1 197 ? -22.344 22.594 -7.973 1 32.88 197 ALA B C 1
ATOM 5124 O O . ALA B 1 197 ? -22.609 22.672 -6.77 1 32.88 197 ALA B O 1
ATOM 5125 N N . GLN B 1 198 ? -22.312 21.438 -8.562 1 31.16 198 GLN B N 1
ATOM 5126 C CA . GLN B 1 198 ? -22.875 20.219 -7.973 1 31.16 198 GLN B CA 1
ATOM 5127 C C . GLN B 1 198 ? -21.844 19.469 -7.141 1 31.16 198 GLN B C 1
ATOM 5129 O O . GLN B 1 198 ? -22.172 18.531 -6.426 1 31.16 198 GLN B O 1
ATOM 5134 N N . LEU B 1 199 ? -20.625 19.594 -7.375 1 35.28 199 LEU B N 1
ATOM 5135 C CA . LEU B 1 199 ? -19.656 18.875 -6.551 1 35.28 199 LEU B CA 1
ATOM 5136 C C . LEU B 1 199 ? -19.688 19.391 -5.117 1 35.28 199 LEU B C 1
ATOM 5138 O O . LEU B 1 199 ? -18.984 18.859 -4.25 1 35.28 199 LEU B O 1
ATOM 5142 N N . HIS B 1 200 ? -20.312 20.5 -4.82 1 37.28 200 HIS B N 1
ATOM 5143 C CA . HIS B 1 200 ? -20.422 21.094 -3.498 1 37.28 200 HIS B CA 1
ATOM 5144 C C . HIS B 1 200 ? -21.094 20.141 -2.516 1 37.28 200 HIS B C 1
ATOM 5146 O O . HIS B 1 200 ? -21.141 20.406 -1.312 1 37.28 200 HIS B O 1
ATOM 5152 N N . LEU B 1 201 ? -21.781 19.047 -3.09 1 33.75 201 LEU B N 1
ATOM 5153 C CA . LEU B 1 201 ? -22.656 18.375 -2.139 1 33.75 201 LEU B CA 1
ATOM 5154 C C . LEU B 1 201 ? -22.156 16.969 -1.828 1 33.75 201 LEU B C 1
ATOM 5156 O O . LEU B 1 201 ? -22.875 16.156 -1.238 1 33.75 201 LEU B O 1
ATOM 5160 N N . SER B 1 202 ? -21 16.391 -2.375 1 37.19 202 SER B N 1
ATOM 5161 C CA . SER B 1 202 ? -20.609 15.031 -2.02 1 37.19 202 SER B CA 1
ATOM 5162 C C . SER B 1 202 ? -19.953 14.984 -0.643 1 37.19 202 SER B C 1
ATOM 5164 O O . SER B 1 202 ? -19.312 15.945 -0.228 1 37.19 202 SER B O 1
ATOM 5166 N N . PRO B 1 203 ? -20.391 14.031 0.323 1 38.66 203 PRO B N 1
ATOM 5167 C CA . PRO B 1 203 ? -19.703 13.945 1.619 1 38.66 203 PRO B CA 1
ATOM 5168 C C . PRO B 1 203 ? -18.188 13.922 1.49 1 38.66 203 PRO B C 1
ATOM 5170 O O . PRO B 1 203 ? -17.484 14.266 2.438 1 38.66 203 PRO B O 1
ATOM 5173 N N . PHE B 1 204 ? -17.766 13.281 0.375 1 37.69 204 PHE B N 1
ATOM 5174 C CA . PHE B 1 204 ? -16.344 13.367 0.048 1 37.69 204 PHE B CA 1
ATOM 5175 C C . PHE B 1 204 ? -15.984 14.766 -0.446 1 37.69 204 PHE B C 1
ATOM 5177 O O . PHE B 1 204 ? -14.844 15.016 -0.831 1 37.69 204 PHE B O 1
ATOM 5184 N N . SER B 1 205 ? -16.984 15.523 -0.518 1 40.75 205 SER B N 1
ATOM 5185 C CA . SER B 1 205 ? -16.797 16.859 -1.05 1 40.75 205 SER B CA 1
ATOM 5186 C C . SER B 1 205 ? -15.797 17.656 -0.203 1 40.75 205 SER B C 1
ATOM 5188 O O . SER B 1 205 ? -15.695 17.438 1.005 1 40.75 205 SER B O 1
ATOM 5190 N N . THR B 1 206 ? -14.938 18.188 -0.792 1 44.47 206 THR B N 1
ATOM 5191 C CA . THR B 1 206 ? -13.852 19.094 -0.407 1 44.47 206 THR B CA 1
ATOM 5192 C C . THR B 1 206 ? -14.32 20.094 0.646 1 44.47 206 THR B C 1
ATOM 5194 O O . THR B 1 206 ? -13.508 20.688 1.345 1 44.47 206 THR B O 1
ATOM 5197 N N . HIS B 1 207 ? -15.781 20.078 0.849 1 45.03 207 HIS B N 1
ATOM 5198 C CA . HIS B 1 207 ? -16.125 21.203 1.71 1 45.03 207 HIS B CA 1
ATOM 5199 C C . HIS B 1 207 ? -16.719 20.719 3.033 1 45.03 207 HIS B C 1
ATOM 5201 O O . HIS B 1 207 ? -17.25 21.516 3.807 1 45.03 207 HIS B O 1
ATOM 5207 N N . ASN B 1 208 ? -16.672 19.344 3.154 1 49.38 208 ASN B N 1
ATOM 5208 C CA . ASN B 1 208 ? -17.188 18.938 4.457 1 49.38 208 ASN B CA 1
ATOM 5209 C C . ASN B 1 208 ? -16.234 19.312 5.582 1 49.38 208 ASN B C 1
ATOM 5211 O O . ASN B 1 208 ? -15.219 18.641 5.805 1 49.38 208 ASN B O 1
ATOM 5215 N N . GLU B 1 209 ? -16.578 20.344 6.129 1 59.66 209 GLU B N 1
ATOM 5216 C CA . GLU B 1 209 ? -15.781 20.859 7.238 1 59.66 209 GLU B CA 1
ATOM 5217 C C . GLU B 1 209 ? -16.141 20.172 8.547 1 59.66 209 GLU B C 1
ATOM 5219 O O . GLU B 1 209 ? -15.445 20.312 9.547 1 59.66 209 GLU B O 1
ATOM 5224 N N . GLN B 1 210 ? -17.188 19.344 8.344 1 60.16 210 GLN B N 1
ATOM 5225 C CA . GLN B 1 210 ? -17.641 18.75 9.602 1 60.16 210 GLN B CA 1
ATOM 5226 C C . GLN B 1 210 ? -16.781 17.531 9.969 1 60.16 210 GLN B C 1
ATOM 5228 O O . GLN B 1 210 ? -16.547 16.656 9.133 1 60.16 210 GLN B O 1
ATOM 5233 N N . LEU B 1 211 ? -16.406 17.625 11.219 1 64.94 211 LEU B N 1
ATOM 5234 C CA . LEU B 1 211 ? -15.656 16.484 11.766 1 64.94 211 LEU B CA 1
ATOM 5235 C C . LEU B 1 211 ? -16.594 15.312 12.055 1 64.94 211 LEU B C 1
ATOM 5237 O O . LEU B 1 211 ? -17.703 15.508 12.555 1 64.94 211 LEU B O 1
ATOM 5241 N N . GLU B 1 212 ? -16.156 14.219 11.633 1 69 212 GLU B N 1
ATOM 5242 C CA . GLU B 1 212 ? -16.891 13 11.953 1 69 212 GLU B CA 1
ATOM 5243 C C . GLU B 1 212 ? -17.031 12.828 13.461 1 69 212 GLU B C 1
ATOM 5245 O O . GLU B 1 212 ? -16.281 13.414 14.234 1 69 212 GLU B O 1
ATOM 5250 N N . GLY B 1 213 ? -18 12.109 13.922 1 66.69 213 GLY B N 1
ATOM 5251 C CA . GLY B 1 213 ? -18.359 11.938 15.328 1 66.69 213 GLY B CA 1
ATOM 5252 C C . GLY B 1 213 ? -17.25 11.297 16.141 1 66.69 213 GLY B C 1
ATOM 5253 O O . GLY B 1 213 ? -16.297 10.758 15.586 1 66.69 213 GLY B O 1
ATOM 5254 N N . PRO B 1 214 ? -17.359 11.453 17.422 1 69.81 214 PRO B N 1
ATOM 5255 C CA . PRO B 1 214 ? -16.359 10.914 18.344 1 69.81 214 PRO B CA 1
ATOM 5256 C C . PRO B 1 214 ? -16.234 9.391 18.266 1 69.81 214 PRO B C 1
ATOM 5258 O O . PRO B 1 214 ? -15.234 8.82 18.688 1 69.81 214 PRO B O 1
ATOM 5261 N N . ASP B 1 215 ? -17.219 8.758 17.781 1 77.94 215 ASP B N 1
ATOM 5262 C CA . ASP B 1 215 ? -17.172 7.312 17.641 1 77.94 215 ASP B CA 1
ATOM 5263 C C . ASP B 1 215 ? -16.328 6.914 16.422 1 77.94 215 ASP B C 1
ATOM 5265 O O . ASP B 1 215 ? -15.992 5.742 16.25 1 77.94 215 ASP B O 1
ATOM 5269 N N . VAL B 1 216 ? -16.016 7.945 15.672 1 84.19 216 VAL B N 1
ATOM 5270 C CA . VAL B 1 216 ? -15.211 7.66 14.492 1 84.19 216 VAL B CA 1
ATOM 5271 C C . VAL B 1 216 ? -13.766 8.094 14.734 1 84.19 216 VAL B C 1
ATOM 5273 O O . VAL B 1 216 ? -12.828 7.336 14.461 1 84.19 216 VAL B O 1
ATOM 5276 N N . VAL B 1 217 ? -13.648 9.25 15.25 1 88.62 217 VAL B N 1
ATOM 5277 C CA . VAL B 1 217 ? -12.312 9.781 15.484 1 88.62 217 VAL B CA 1
ATOM 5278 C C . VAL B 1 217 ? -12.227 10.367 16.891 1 88.62 217 VAL B C 1
ATOM 5280 O O . VAL B 1 217 ? -13.117 11.109 17.328 1 88.62 217 VAL B O 1
ATOM 5283 N N . SER B 1 218 ? -11.164 10.086 17.578 1 88.44 218 SER B N 1
ATOM 5284 C CA . SER B 1 218 ? -11.008 10.539 18.969 1 88.44 218 SER B CA 1
ATOM 5285 C C . SER B 1 218 ? -10.203 11.828 19.031 1 88.44 218 SER B C 1
ATOM 5287 O O . SER B 1 218 ? -10.594 12.773 19.719 1 88.44 218 SER B O 1
ATOM 5289 N N . HIS B 1 219 ? -9.047 11.867 18.375 1 88.38 219 HIS B N 1
ATOM 5290 C CA . HIS B 1 219 ? -8.148 13.023 18.406 1 88.38 219 HIS B CA 1
ATOM 5291 C C . HIS B 1 219 ? -7.848 13.531 17.016 1 88.38 219 HIS B C 1
ATOM 5293 O O . HIS B 1 219 ? -7.383 12.781 16.156 1 88.38 219 HIS B O 1
ATOM 5299 N N . VAL B 1 220 ? -8.117 14.789 16.766 1 87.81 220 VAL B N 1
ATOM 5300 C CA . VAL B 1 220 ? -7.832 15.414 15.484 1 87.81 220 VAL B CA 1
ATOM 5301 C C . VAL B 1 220 ? -6.832 16.547 15.664 1 87.81 220 VAL B C 1
ATOM 5303 O O . VAL B 1 220 ? -7.008 17.406 16.531 1 87.81 220 VAL B O 1
ATOM 5306 N N . PHE B 1 221 ? -5.781 16.516 14.945 1 88.5 221 PHE B N 1
ATOM 5307 C CA . PHE B 1 221 ? -4.762 17.562 14.945 1 88.5 221 PHE B CA 1
ATOM 5308 C C . PHE B 1 221 ? -4.508 18.078 13.539 1 88.5 221 PHE B C 1
ATOM 5310 O O . PHE B 1 221 ? -4.207 17.297 12.633 1 88.5 221 PHE B O 1
ATOM 5317 N N . GLN B 1 222 ? -4.609 19.406 13.328 1 87.62 222 GLN B N 1
ATOM 5318 C CA . GLN B 1 222 ? -4.359 19.953 12 1 87.62 222 GLN B CA 1
ATOM 5319 C C . GLN B 1 222 ? -3.428 21.156 12.078 1 87.62 222 GLN B C 1
ATOM 5321 O O . GLN B 1 222 ? -3.611 22.047 12.914 1 87.62 222 GLN B O 1
ATOM 5326 N N . ALA B 1 223 ? -2.42 21.141 11.305 1 89.19 223 ALA B N 1
ATOM 5327 C CA . ALA B 1 223 ? -1.584 22.328 11.062 1 89.19 223 ALA B CA 1
ATOM 5328 C C . ALA B 1 223 ? -1.964 23.016 9.758 1 89.19 223 ALA B C 1
ATOM 5330 O O . ALA B 1 223 ? -2.107 22.344 8.727 1 89.19 223 ALA B O 1
ATOM 5331 N N . LEU B 1 224 ? -2.109 24.297 9.836 1 84.06 224 LEU B N 1
ATOM 5332 C CA . LEU B 1 224 ? -2.568 25.062 8.688 1 84.06 224 LEU B CA 1
ATOM 5333 C C . LEU B 1 224 ? -1.583 26.172 8.352 1 84.06 224 LEU B C 1
ATOM 5335 O O . LEU B 1 224 ? -1.005 26.797 9.25 1 84.06 224 LEU B O 1
ATOM 5339 N N . SER B 1 225 ? -1.496 26.391 7.059 1 82.56 225 SER B N 1
ATOM 5340 C CA . SER B 1 225 ? -0.624 27.469 6.602 1 82.56 225 SER B CA 1
ATOM 5341 C C . SER B 1 225 ? -1.372 28.797 6.543 1 82.56 225 SER B C 1
ATOM 5343 O O . SER B 1 225 ? -2.49 28.875 6.031 1 82.56 225 SER B O 1
ATOM 5345 N N . LEU B 1 226 ? -0.776 29.766 7.031 1 75.31 226 LEU B N 1
ATOM 5346 C CA . LEU B 1 226 ? -1.394 31.094 7.047 1 75.31 226 LEU B CA 1
ATOM 5347 C C . LEU B 1 226 ? -1.083 31.859 5.762 1 75.31 226 LEU B C 1
ATOM 5349 O O . LEU B 1 226 ? -1.839 32.75 5.363 1 75.31 226 LEU B O 1
ATOM 5353 N N . ASN B 1 227 ? -0.009 31.5 5.199 1 69.62 227 ASN B N 1
ATOM 5354 C CA . ASN B 1 227 ? 0.454 32.312 4.074 1 69.62 227 ASN B CA 1
ATOM 5355 C C . ASN B 1 227 ? 0.155 31.641 2.738 1 69.62 227 ASN B C 1
ATOM 5357 O O . ASN B 1 227 ? 0.797 31.938 1.73 1 69.62 227 ASN B O 1
ATOM 5361 N N . GLU B 1 228 ? -0.771 30.766 2.758 1 62.84 228 GLU B N 1
ATOM 5362 C CA . GLU B 1 228 ? -1.151 30.156 1.487 1 62.84 228 GLU B CA 1
ATOM 5363 C C . GLU B 1 228 ? -2.18 31.016 0.752 1 62.84 228 GLU B C 1
ATOM 5365 O O . GLU B 1 228 ? -3.262 31.281 1.278 1 62.84 228 GLU B O 1
ATOM 5370 N N . HIS B 1 229 ? -1.743 31.516 -0.485 1 57.44 229 HIS B N 1
ATOM 5371 C CA . HIS B 1 229 ? -2.561 32.5 -1.175 1 57.44 229 HIS B CA 1
ATOM 5372 C C . HIS B 1 229 ? -3.363 31.875 -2.305 1 57.44 229 HIS B C 1
ATOM 5374 O O . HIS B 1 229 ? -4.25 32.5 -2.879 1 57.44 229 HIS B O 1
ATOM 5380 N N . ARG B 1 230 ? -3.104 30.719 -2.549 1 55.91 230 ARG B N 1
ATOM 5381 C CA . ARG B 1 230 ? -3.828 30.109 -3.654 1 55.91 230 ARG B CA 1
ATOM 5382 C C . ARG B 1 230 ? -5.207 29.641 -3.205 1 55.91 230 ARG B C 1
ATOM 5384 O O . ARG B 1 230 ? -5.328 28.859 -2.252 1 55.91 230 ARG B O 1
ATOM 5391 N N . GLN B 1 231 ? -6.164 30.156 -3.863 1 49.44 231 GLN B N 1
ATOM 5392 C CA . GLN B 1 231 ? -7.543 29.828 -3.525 1 49.44 231 GLN B CA 1
ATOM 5393 C C . GLN B 1 231 ? -7.77 28.312 -3.576 1 49.44 231 GLN B C 1
ATOM 5395 O O . GLN B 1 231 ? -8.516 27.766 -2.764 1 49.44 231 GLN B O 1
ATOM 5400 N N . ALA B 1 232 ? -7.105 27.672 -4.469 1 47.44 232 ALA B N 1
ATOM 5401 C CA . ALA B 1 232 ? -7.262 26.234 -4.66 1 47.44 232 ALA B CA 1
ATOM 5402 C C . ALA B 1 232 ? -6.719 25.469 -3.463 1 47.44 232 ALA B C 1
ATOM 5404 O O . ALA B 1 232 ? -7.047 24.281 -3.271 1 47.44 232 ALA B O 1
ATOM 5405 N N . TYR B 1 233 ? -6.016 26.266 -2.615 1 52.19 233 TYR B N 1
ATOM 5406 C CA . TYR B 1 233 ? -5.402 25.609 -1.472 1 52.19 233 TYR B CA 1
ATOM 5407 C C . TYR B 1 233 ? -6.062 26.047 -0.168 1 52.19 233 TYR B C 1
ATOM 5409 O O . TYR B 1 233 ? -5.445 25.969 0.898 1 52.19 233 TYR B O 1
ATOM 5417 N N . ALA B 1 234 ? -7.223 26.562 -0.411 1 53.94 234 ALA B N 1
ATOM 5418 C CA . ALA B 1 234 ? -7.914 26.875 0.834 1 53.94 234 ALA B CA 1
ATOM 5419 C C . ALA B 1 234 ? -8.125 25.641 1.687 1 53.94 234 ALA B C 1
ATOM 5421 O O . ALA B 1 234 ? -8.766 24.672 1.247 1 53.94 234 ALA B O 1
ATOM 5422 N N . PRO B 1 235 ? -7.438 25.703 2.902 1 59.72 235 PRO B N 1
ATOM 5423 C CA . PRO B 1 235 ? -7.516 24.484 3.709 1 59.72 235 PRO B CA 1
ATOM 5424 C C . PRO B 1 235 ? -8.922 24.219 4.23 1 59.72 235 PRO B C 1
ATOM 5426 O O . PRO B 1 235 ? -9.711 25.156 4.402 1 59.72 235 PRO B O 1
ATOM 5429 N N . VAL B 1 236 ? -9.219 22.984 4.305 1 61.47 236 VAL B N 1
ATOM 5430 C CA . VAL B 1 236 ? -10.461 22.578 4.965 1 61.47 236 VAL B CA 1
ATOM 5431 C C . VAL B 1 236 ? -10.266 22.609 6.48 1 61.47 236 VAL B C 1
ATOM 5433 O O . VAL B 1 236 ? -9.445 21.875 7.023 1 61.47 236 VAL B O 1
ATOM 5436 N N . ILE B 1 237 ? -10.992 23.562 7.062 1 63.53 237 ILE B N 1
ATOM 5437 C CA . ILE B 1 237 ? -10.922 23.688 8.516 1 63.53 237 ILE B CA 1
ATOM 5438 C C . ILE B 1 237 ? -11.984 22.797 9.156 1 63.53 237 ILE B C 1
ATOM 5440 O O . ILE B 1 237 ? -13.172 22.891 8.828 1 63.53 237 ILE B O 1
ATOM 5444 N N . LEU B 1 238 ? -11.523 21.891 9.977 1 66.19 238 LEU B N 1
ATOM 5445 C CA . LEU B 1 238 ? -12.445 20.953 10.633 1 66.19 238 LEU B CA 1
ATOM 5446 C C . LEU B 1 238 ? -13.141 21.625 11.805 1 66.19 238 LEU B C 1
ATOM 5448 O O . LEU B 1 238 ? -12.523 22.406 12.547 1 66.19 238 LEU B O 1
ATOM 5452 N N . VAL B 1 239 ? -14.469 21.344 11.859 1 65.75 239 VAL B N 1
ATOM 5453 C CA . VAL B 1 239 ? -15.297 21.922 12.914 1 65.75 239 VAL B CA 1
ATOM 5454 C C . VAL B 1 239 ? -15.883 20.797 13.773 1 65.75 239 VAL B C 1
ATOM 5456 O O . VAL B 1 239 ? -16.406 19.812 13.25 1 65.75 239 VAL B O 1
ATOM 5459 N N . GLN B 1 240 ? -15.648 20.953 15.039 1 64.94 240 GLN B N 1
ATOM 5460 C CA . GLN B 1 240 ? -16.219 19.984 15.969 1 64.94 240 GLN B CA 1
ATOM 5461 C C . GLN B 1 240 ? -17.656 20.328 16.312 1 64.94 240 GLN B C 1
ATOM 5463 O O . GLN B 1 240 ? -17.953 21.453 16.719 1 64.94 240 GLN B O 1
ATOM 5468 N N . GLY B 1 241 ? -18.438 19.266 16.031 1 63.91 241 GLY B N 1
ATOM 5469 C CA . GLY B 1 241 ? -19.828 19.469 16.438 1 63.91 241 GLY B CA 1
ATOM 5470 C C . GLY B 1 241 ? -20.031 19.312 17.922 1 63.91 241 GLY B C 1
ATOM 5471 O O . GLY B 1 241 ? -19.141 18.875 18.641 1 63.91 241 GLY B O 1
ATOM 5472 N N . ASN B 1 242 ? -21.141 19.734 18.422 1 63.47 242 ASN B N 1
ATOM 5473 C CA . ASN B 1 242 ? -21.484 19.688 19.844 1 63.47 242 ASN B CA 1
ATOM 5474 C C . ASN B 1 242 ? -21.438 18.266 20.391 1 63.47 242 ASN B C 1
ATOM 5476 O O . ASN B 1 242 ? -21 18.047 21.516 1 63.47 242 ASN B O 1
ATOM 5480 N N . GLU B 1 243 ? -21.859 17.344 19.609 1 62.16 243 GLU B N 1
ATOM 5481 C CA . GLU B 1 243 ? -21.891 15.961 20.062 1 62.16 243 GLU B CA 1
ATOM 5482 C C . GLU B 1 243 ? -20.484 15.406 20.266 1 62.16 243 GLU B C 1
ATOM 5484 O O . GLU B 1 243 ? -20.25 14.617 21.172 1 62.16 243 GLU B O 1
ATOM 5489 N N . GLY B 1 244 ? -19.688 15.844 19.406 1 60.72 244 GLY B N 1
ATOM 5490 C CA . GLY B 1 244 ? -18.297 15.422 19.562 1 60.72 244 GLY B CA 1
ATOM 5491 C C . GLY B 1 244 ? -17.641 15.961 20.828 1 60.72 244 GLY B C 1
ATOM 5492 O O . GLY B 1 244 ? -16.953 15.227 21.531 1 60.72 244 GLY B O 1
ATOM 5493 N N . LYS B 1 245 ? -17.969 17.172 21.094 1 61.88 245 LYS B N 1
ATOM 5494 C CA . LYS B 1 245 ? -17.422 17.812 22.281 1 61.88 245 LYS B CA 1
ATOM 5495 C C . LYS B 1 245 ? -17.891 17.109 23.562 1 61.88 245 LYS B C 1
ATOM 5497 O O . LYS B 1 245 ? -17.094 16.844 24.453 1 61.88 245 LYS B O 1
ATOM 5502 N N . LYS B 1 246 ? -19.125 16.719 23.484 1 58 246 LYS B N 1
ATOM 5503 C CA . LYS B 1 246 ? -19.703 16.062 24.656 1 58 246 LYS B CA 1
ATOM 5504 C C . LYS B 1 246 ? -19.094 14.68 24.859 1 58 246 LYS B C 1
ATOM 5506 O O . LYS B 1 246 ? -18.891 14.25 26 1 58 246 LYS B O 1
ATOM 5511 N N . ALA B 1 247 ? -18.75 14.07 23.75 1 58.03 247 ALA B N 1
ATOM 5512 C CA . ALA B 1 247 ? -18.266 12.695 23.828 1 58.03 247 ALA B CA 1
ATOM 5513 C C . ALA B 1 247 ? -16.766 12.664 24.062 1 58.03 247 ALA B C 1
ATOM 5515 O O . ALA B 1 247 ? -16.141 11.594 24.078 1 58.03 247 ALA B O 1
ATOM 5516 N N . GLY B 1 248 ? -16.203 13.797 24.375 1 52.97 248 GLY B N 1
ATOM 5517 C CA . GLY B 1 248 ? -14.781 13.867 24.672 1 52.97 248 GLY B CA 1
ATOM 5518 C C . GLY B 1 248 ? -13.898 13.797 23.453 1 52.97 248 GLY B C 1
ATOM 5519 O O . GLY B 1 248 ? -12.719 13.445 23.547 1 52.97 248 GLY B O 1
ATOM 5520 N N . GLN B 1 249 ? -14.711 13.789 22.312 1 50.78 249 GLN B N 1
ATOM 5521 C CA . GLN B 1 249 ? -13.891 13.898 21.109 1 50.78 249 GLN B CA 1
ATOM 5522 C C . GLN B 1 249 ? -12.992 15.133 21.172 1 50.78 249 GLN B C 1
ATOM 5524 O O . GLN B 1 249 ? -13.445 16.219 21.547 1 50.78 249 GLN B O 1
ATOM 5529 N N . VAL B 1 250 ? -11.836 14.938 21.438 1 50.62 250 VAL B N 1
ATOM 5530 C CA . VAL B 1 250 ? -10.922 16.078 21.5 1 50.62 250 VAL B CA 1
ATOM 5531 C C . VAL B 1 250 ? -10.602 16.562 20.078 1 50.62 250 VAL B C 1
ATOM 5533 O O . VAL B 1 250 ? -10.023 15.828 19.281 1 50.62 250 VAL B O 1
ATOM 5536 N N . LEU B 1 251 ? -11.539 17.031 19.469 1 53.97 251 LEU B N 1
ATOM 5537 C CA . LEU B 1 251 ? -10.953 18.016 18.578 1 53.97 251 LEU B CA 1
ATOM 5538 C C . LEU B 1 251 ? -10.094 19.016 19.359 1 53.97 251 LEU B C 1
ATOM 5540 O O . LEU B 1 251 ? -9.531 19.938 18.766 1 53.97 251 LEU B O 1
ATOM 5544 N N . ARG B 1 252 ? -10.531 18.891 20.672 1 44.59 252 ARG B N 1
ATOM 5545 C CA . ARG B 1 252 ? -10.516 19.844 21.766 1 44.59 252 ARG B CA 1
ATOM 5546 C C . ARG B 1 252 ? -9.18 20.578 21.844 1 44.59 252 ARG B C 1
ATOM 5548 O O . ARG B 1 252 ? -9.148 21.812 21.906 1 44.59 252 ARG B O 1
ATOM 5555 N N . GLN B 1 253 ? -8.367 19.969 22.844 1 40.34 253 GLN B N 1
ATOM 5556 C CA . GLN B 1 253 ? -7.289 20.906 23.188 1 40.34 253 GLN B CA 1
ATOM 5557 C C . GLN B 1 253 ? -6.48 21.281 21.938 1 40.34 253 GLN B C 1
ATOM 5559 O O . GLN B 1 253 ? -5.82 22.312 21.922 1 40.34 253 GLN B O 1
ATOM 5564 N N . ALA B 1 254 ? -5.832 20.25 21.172 1 45.66 254 ALA B N 1
ATOM 5565 C CA . ALA B 1 254 ? -4.742 20.484 20.234 1 45.66 254 ALA B CA 1
ATOM 5566 C C . ALA B 1 254 ? -5.281 20.766 18.828 1 45.66 254 ALA B C 1
ATOM 5568 O O . ALA B 1 254 ? -5.465 19.844 18.031 1 45.66 254 ALA B O 1
ATOM 5569 N N . GLY B 1 255 ? -6.316 21.5 18.672 1 55.88 255 GLY B N 1
ATOM 5570 C CA . GLY B 1 255 ? -7.055 22.016 17.531 1 55.88 255 GLY B CA 1
ATOM 5571 C C . GLY B 1 255 ? -6.199 22.156 16.281 1 55.88 255 GLY B C 1
ATOM 5572 O O . GLY B 1 255 ? -5.543 21.203 15.859 1 55.88 255 GLY B O 1
ATOM 5573 N N . SER B 1 256 ? -6.312 23.141 15.641 1 73.81 256 SER B N 1
ATOM 5574 C CA . SER B 1 256 ? -5.633 23.594 14.43 1 73.81 256 SER B CA 1
ATOM 5575 C C . SER B 1 256 ? -4.602 24.672 14.734 1 73.81 256 SER B C 1
ATOM 5577 O O . SER B 1 256 ? -4.883 25.609 15.484 1 73.81 256 SER B O 1
ATOM 5579 N N . VAL B 1 257 ? -3.41 24.391 14.547 1 77.38 257 VAL B N 1
ATOM 5580 C CA . VAL B 1 257 ? -2.381 25.406 14.703 1 77.38 257 VAL B CA 1
ATOM 5581 C C . VAL B 1 257 ? -2.023 26 13.344 1 77.38 257 VAL B C 1
ATOM 5583 O O . VAL B 1 257 ? -1.913 25.266 12.352 1 77.38 257 VAL B O 1
ATOM 5586 N N . LEU B 1 258 ? -1.898 27.266 13.383 1 76.88 258 LEU B N 1
ATOM 5587 C CA . LEU B 1 258 ? -1.51 27.969 12.172 1 76.88 258 LEU B CA 1
ATOM 5588 C C . LEU B 1 258 ? -0.054 28.422 12.25 1 76.88 258 LEU B C 1
ATOM 5590 O O . LEU B 1 258 ? 0.385 28.953 13.273 1 76.88 258 LEU B O 1
ATOM 5594 N N . THR B 1 259 ? 0.621 28.078 11.289 1 73.75 259 THR B N 1
ATOM 5595 C CA . THR B 1 259 ? 1.988 28.562 11.133 1 73.75 259 THR B CA 1
ATOM 5596 C C . THR B 1 259 ? 2.102 29.469 9.922 1 73.75 259 THR B C 1
ATOM 5598 O O . THR B 1 259 ? 1.229 29.469 9.047 1 73.75 259 THR B O 1
ATOM 5601 N N . PHE B 1 260 ? 3.082 30.344 9.977 1 69.12 260 PHE B N 1
ATOM 5602 C CA . PHE B 1 260 ? 3.248 31.266 8.852 1 69.12 260 PHE B CA 1
ATOM 5603 C C . PHE B 1 260 ? 4.082 30.625 7.746 1 69.12 260 PHE B C 1
ATOM 5605 O O . PHE B 1 260 ? 5.312 30.688 7.773 1 69.12 260 PHE B O 1
ATOM 5612 N N . ASP B 1 261 ? 3.479 30.031 6.863 1 72.75 261 ASP B N 1
ATOM 5613 C CA . ASP B 1 261 ? 4.141 29.25 5.816 1 72.75 261 ASP B CA 1
ATOM 5614 C C . ASP B 1 261 ? 3.178 28.953 4.672 1 72.75 261 ASP B C 1
ATOM 5616 O O . ASP B 1 261 ? 1.993 29.281 4.742 1 72.75 261 ASP B O 1
ATOM 5620 N N . LEU B 1 262 ? 3.814 28.562 3.568 1 70.75 262 LEU B N 1
ATOM 5621 C CA . LEU B 1 262 ? 3.043 27.953 2.496 1 70.75 262 LEU B CA 1
ATOM 5622 C C . LEU B 1 262 ? 2.834 26.469 2.764 1 70.75 262 LEU B C 1
ATOM 5624 O O . LEU B 1 262 ? 3.449 25.891 3.67 1 70.75 262 LEU B O 1
ATOM 5628 N N . CYS B 1 263 ? 1.966 25.938 2.043 1 75.75 263 CYS B N 1
ATOM 5629 C CA . CYS B 1 263 ? 1.633 24.531 2.197 1 75.75 263 CYS B CA 1
ATOM 5630 C C . CYS B 1 263 ? 2.893 23.672 2.215 1 75.75 263 CYS B C 1
ATOM 5632 O O . CYS B 1 263 ? 3.115 22.906 3.154 1 75.75 263 CYS B O 1
ATOM 5634 N N . ALA B 1 264 ? 3.723 23.859 1.252 1 77.06 264 ALA B N 1
ATOM 5635 C CA . ALA B 1 264 ? 4.918 23.016 1.145 1 77.06 264 ALA B CA 1
ATOM 5636 C C . ALA B 1 264 ? 5.918 23.359 2.246 1 77.06 264 ALA B C 1
ATOM 5638 O O . ALA B 1 264 ? 6.715 22.5 2.65 1 77.06 264 ALA B O 1
ATOM 5639 N N . ASP B 1 265 ? 5.863 24.594 2.725 1 82.56 265 ASP B N 1
ATOM 5640 C CA . ASP B 1 265 ? 6.715 24.969 3.846 1 82.56 265 ASP B CA 1
ATOM 5641 C C . ASP B 1 265 ? 6.277 24.266 5.129 1 82.56 265 ASP B C 1
ATOM 5643 O O . ASP B 1 265 ? 7.113 23.891 5.961 1 82.56 265 ASP B O 1
ATOM 5647 N N . LEU B 1 266 ? 5.035 24.141 5.172 1 87.31 266 LEU B N 1
ATOM 5648 C CA . LEU B 1 266 ? 4.457 23.562 6.383 1 87.31 266 LEU B CA 1
ATOM 5649 C C . LEU B 1 266 ? 4.637 22.047 6.406 1 87.31 266 LEU B C 1
ATOM 5651 O O . LEU B 1 266 ? 5.02 21.484 7.434 1 87.31 266 LEU B O 1
ATOM 5655 N N . GLY B 1 267 ? 4.387 21.375 5.344 1 91.12 267 GLY B N 1
ATOM 5656 C CA . GLY B 1 267 ? 4.379 19.922 5.301 1 91.12 267 GLY B CA 1
ATOM 5657 C C . GLY B 1 267 ? 5.727 19.328 4.934 1 91.12 267 GLY B C 1
ATOM 5658 O O . GLY B 1 267 ? 5.953 18.125 5.117 1 91.12 267 GLY B O 1
ATOM 5659 N N . GLY B 1 268 ? 6.566 20.156 4.34 1 86.88 268 GLY B N 1
ATOM 5660 C CA . GLY B 1 268 ? 7.863 19.672 3.896 1 86.88 268 GLY B CA 1
ATOM 5661 C C . GLY B 1 268 ? 7.969 19.531 2.389 1 86.88 268 GLY B C 1
ATOM 5662 O O . GLY B 1 268 ? 6.988 19.75 1.671 1 86.88 268 GLY B O 1
ATOM 5663 N N . GLY B 1 269 ? 9.18 19.266 1.971 1 80.75 269 GLY B N 1
ATOM 5664 C CA . GLY B 1 269 ? 9.453 19.109 0.55 1 80.75 269 GLY B CA 1
ATOM 5665 C C . GLY B 1 269 ? 10.516 20.062 0.039 1 80.75 269 GLY B C 1
ATOM 5666 O O . GLY B 1 269 ? 10.992 19.922 -1.09 1 80.75 269 GLY B O 1
ATOM 5667 N N . TYR B 1 270 ? 10.844 20.969 0.882 1 80.19 270 TYR B N 1
ATOM 5668 C CA . TYR B 1 270 ? 11.891 21.906 0.511 1 80.19 270 TYR B CA 1
ATOM 5669 C C . TYR B 1 270 ? 13.188 21.609 1.258 1 80.19 270 TYR B C 1
ATOM 5671 O O . TYR B 1 270 ? 13.164 21.031 2.348 1 80.19 270 TYR B O 1
ATOM 5679 N N . SER B 1 271 ? 14.266 22.016 0.617 1 81.75 271 SER B N 1
ATOM 5680 C CA . SER B 1 271 ? 15.555 21.828 1.27 1 81.75 271 SER B CA 1
ATOM 5681 C C . SER B 1 271 ? 15.664 22.656 2.547 1 81.75 271 SER B C 1
ATOM 5683 O O . SER B 1 271 ? 16.188 22.172 3.555 1 81.75 271 SER B O 1
ATOM 5685 N N . LYS B 1 272 ? 15.234 23.906 2.387 1 85.56 272 LYS B N 1
ATOM 5686 C CA . LYS B 1 272 ? 15.07 24.688 3.611 1 85.56 272 LYS B CA 1
ATOM 5687 C C . LYS B 1 272 ? 13.781 24.312 4.336 1 85.56 272 LYS B C 1
ATOM 5689 O O . LYS B 1 272 ? 12.703 24.797 3.992 1 85.56 272 LYS B O 1
ATOM 5694 N N . HIS B 1 273 ? 13.953 23.469 5.305 1 88.88 273 HIS B N 1
ATOM 5695 C CA . HIS B 1 273 ? 12.789 22.797 5.879 1 88.88 273 HIS B CA 1
ATOM 5696 C C . HIS B 1 273 ? 12.492 23.312 7.285 1 88.88 273 HIS B C 1
ATOM 5698 O O . HIS B 1 273 ? 11.859 22.609 8.086 1 88.88 273 HIS B O 1
ATOM 5704 N N . ASP B 1 274 ? 12.922 24.531 7.637 1 91.94 274 ASP B N 1
ATOM 5705 C CA . ASP B 1 274 ? 12.781 25.094 8.977 1 91.94 274 ASP B CA 1
ATOM 5706 C C . ASP B 1 274 ? 11.312 25.141 9.391 1 91.94 274 ASP B C 1
ATOM 5708 O O . ASP B 1 274 ? 10.953 24.703 10.484 1 91.94 274 ASP B O 1
ATOM 5712 N N . LEU B 1 275 ? 10.562 25.688 8.531 1 91.31 275 LEU B N 1
ATOM 5713 C CA . LEU B 1 275 ? 9.156 25.891 8.859 1 91.31 275 LEU B CA 1
ATOM 5714 C C . LEU B 1 275 ? 8.422 24.562 8.977 1 91.31 275 LEU B C 1
ATOM 5716 O O . LEU B 1 275 ? 7.5 24.438 9.789 1 91.31 275 LEU B O 1
ATOM 5720 N N . ALA B 1 276 ? 8.797 23.562 8.18 1 93.56 276 ALA B N 1
ATOM 5721 C CA . ALA B 1 276 ? 8.211 22.234 8.289 1 93.56 276 ALA B CA 1
ATOM 5722 C C . ALA B 1 276 ? 8.523 21.609 9.648 1 93.56 276 ALA B C 1
ATOM 5724 O O . ALA B 1 276 ? 7.684 20.906 10.219 1 93.56 276 ALA B O 1
ATOM 5725 N N . LEU B 1 277 ? 9.68 21.859 10.133 1 95.44 277 LEU B N 1
ATOM 5726 C CA . LEU B 1 277 ? 10.078 21.297 11.422 1 95.44 277 LEU B CA 1
ATOM 5727 C C . LEU B 1 277 ? 9.227 21.859 12.555 1 95.44 277 LEU B C 1
ATOM 5729 O O . LEU B 1 277 ? 8.961 21.172 13.539 1 95.44 277 LEU B O 1
ATOM 5733 N N . LEU B 1 278 ? 8.773 23.094 12.414 1 94.38 278 LEU B N 1
ATOM 5734 C CA . LEU B 1 278 ? 7.938 23.688 13.445 1 94.38 278 LEU B CA 1
ATOM 5735 C C . LEU B 1 278 ? 6.617 22.938 13.57 1 94.38 278 LEU B C 1
ATOM 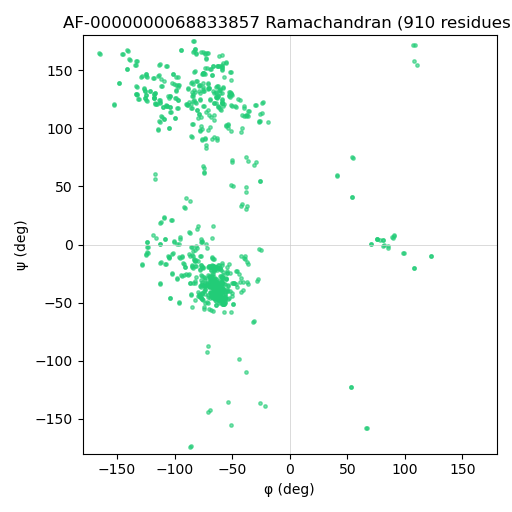5737 O O . LEU B 1 278 ? 6.23 22.531 14.672 1 94.38 278 LEU B O 1
ATOM 5741 N N . SER B 1 279 ? 5.934 22.766 12.453 1 94.62 279 SER B N 1
ATOM 5742 C CA . SER B 1 279 ? 4.664 22.047 12.461 1 94.62 279 SER B CA 1
ATOM 5743 C C . SER B 1 279 ? 4.867 20.578 12.828 1 94.62 279 SER B C 1
ATOM 5745 O O . SER B 1 279 ? 4.02 19.969 13.492 1 94.62 279 SER B O 1
ATOM 5747 N N . LEU B 1 280 ? 5.969 19.953 12.391 1 96.69 280 LEU B N 1
ATOM 5748 C CA . LEU B 1 280 ? 6.281 18.562 12.742 1 96.69 280 LEU B CA 1
ATOM 5749 C C . LEU B 1 280 ? 6.332 18.391 14.258 1 96.69 280 LEU B C 1
ATOM 5751 O O . LEU B 1 280 ? 5.664 17.516 14.805 1 96.69 280 LEU B O 1
ATOM 5755 N N . HIS B 1 281 ? 7.082 19.234 14.859 1 96.56 281 HIS B N 1
ATOM 5756 C CA . HIS B 1 281 ? 7.324 19.031 16.281 1 96.56 281 HIS B CA 1
ATOM 5757 C C . HIS B 1 281 ? 6.113 19.453 17.109 1 96.56 281 HIS B C 1
ATOM 5759 O O . HIS B 1 281 ? 5.906 18.938 18.219 1 96.56 281 HIS B O 1
ATOM 5765 N N . TRP B 1 282 ? 5.324 20.406 16.562 1 94.31 282 TRP B N 1
ATOM 5766 C CA . TRP B 1 282 ? 4.023 20.625 17.188 1 94.31 282 TRP B CA 1
ATOM 5767 C C . TRP B 1 282 ? 3.193 19.344 17.188 1 94.31 282 TRP B C 1
ATOM 5769 O O . TRP B 1 282 ? 2.666 18.953 18.234 1 94.31 282 TRP B O 1
ATOM 5779 N N . LEU B 1 283 ? 3.045 18.688 16.062 1 95.25 283 LEU B N 1
ATOM 5780 C CA . LEU B 1 283 ? 2.254 17.469 15.984 1 95.25 283 LEU B CA 1
ATOM 5781 C C . LEU B 1 283 ? 2.842 16.375 16.875 1 95.25 283 LEU B C 1
ATOM 5783 O O . LEU B 1 283 ? 2.104 15.672 17.562 1 95.25 283 LEU B O 1
ATOM 5787 N N . VAL B 1 284 ? 4.148 16.234 16.859 1 96.62 284 VAL B N 1
ATOM 5788 C CA . VAL B 1 284 ? 4.816 15.227 17.688 1 96.62 284 VAL B CA 1
ATOM 5789 C C . VAL B 1 284 ? 4.441 15.43 19.156 1 96.62 284 VAL B C 1
ATOM 5791 O O . VAL B 1 284 ? 4.172 14.461 19.875 1 96.62 284 VAL B O 1
ATOM 5794 N N . SER B 1 285 ? 4.441 16.656 19.578 1 94.44 285 SER B N 1
ATOM 5795 C CA . SER B 1 285 ? 4.082 16.938 20.953 1 94.44 285 SER B CA 1
ATOM 5796 C C . SER B 1 285 ? 2.678 16.453 21.281 1 94.44 285 SER B C 1
ATOM 5798 O O . SER B 1 285 ? 2.406 16.031 22.406 1 94.44 285 SER B O 1
ATOM 5800 N N . GLU B 1 286 ? 1.825 16.484 20.312 1 91.94 286 GLU B N 1
ATOM 5801 C CA . GLU B 1 286 ? 0.428 16.109 20.516 1 91.94 286 GLU B CA 1
ATOM 5802 C C . GLU B 1 286 ? 0.242 14.594 20.453 1 91.94 286 GLU B C 1
ATOM 5804 O O . GLU B 1 286 ? -0.571 14.031 21.188 1 91.94 286 GLU B O 1
ATOM 5809 N N . ILE B 1 287 ? 0.994 13.867 19.656 1 95 287 ILE B N 1
ATOM 5810 C CA . ILE B 1 287 ? 0.631 12.492 19.328 1 95 287 ILE B CA 1
ATOM 5811 C C . ILE B 1 287 ? 1.537 11.531 20.094 1 95 287 ILE B C 1
ATOM 5813 O O . ILE B 1 287 ? 1.271 10.328 20.141 1 95 287 ILE B O 1
ATOM 5817 N N . GLN B 1 288 ? 2.609 11.969 20.719 1 94.88 288 GLN B N 1
ATOM 5818 C CA . GLN B 1 288 ? 3.6 11.086 21.328 1 94.88 288 GLN B CA 1
ATOM 5819 C C . GLN B 1 288 ? 2.973 10.227 22.422 1 94.88 288 GLN B C 1
ATOM 5821 O O . GLN B 1 288 ? 3.518 9.188 22.797 1 94.88 288 GLN B O 1
ATOM 5826 N N . GLU B 1 289 ? 1.82 10.625 22.969 1 93.19 289 GLU B N 1
ATOM 5827 C CA . GLU B 1 289 ? 1.141 9.82 23.984 1 93.19 289 GLU B CA 1
ATOM 5828 C C . GLU B 1 289 ? 0.315 8.711 23.328 1 93.19 289 GLU B C 1
ATOM 5830 O O . GLU B 1 289 ? -0.12 7.777 24.016 1 93.19 289 GLU B O 1
ATOM 5835 N N . HIS B 1 290 ? 0.087 8.773 22.078 1 94.88 290 HIS B N 1
ATOM 5836 C CA . HIS B 1 290 ? -0.82 7.852 21.406 1 94.88 290 HIS B CA 1
ATOM 5837 C C . HIS B 1 290 ? -0.052 6.855 20.547 1 94.88 290 HIS B C 1
ATOM 5839 O O . HIS B 1 290 ? -0.597 5.824 20.141 1 94.88 290 HIS B O 1
ATOM 5845 N N . ILE B 1 291 ? 1.17 7.133 20.25 1 97.75 291 ILE B N 1
ATOM 5846 C CA . ILE B 1 291 ? 1.985 6.297 19.375 1 97.75 291 ILE B CA 1
ATOM 5847 C C . ILE B 1 291 ? 3.449 6.375 19.797 1 97.75 291 ILE B C 1
ATOM 5849 O O . ILE B 1 291 ? 3.932 7.441 20.188 1 97.75 291 ILE B O 1
ATOM 5853 N N . ALA B 1 292 ? 4.125 5.25 19.781 1 98.44 292 ALA B N 1
ATOM 5854 C CA . ALA B 1 292 ? 5.539 5.223 20.156 1 98.44 292 ALA B CA 1
ATOM 5855 C C . ALA B 1 292 ? 6.41 5.738 19.016 1 98.44 292 ALA B C 1
ATOM 5857 O O . ALA B 1 292 ? 6.332 5.242 17.891 1 98.44 292 ALA B O 1
ATOM 5858 N N . LEU B 1 293 ? 7.199 6.73 19.297 1 98.19 293 LEU B N 1
ATOM 5859 C CA . LEU B 1 293 ? 8.062 7.398 18.328 1 98.19 293 LEU B CA 1
ATOM 5860 C C . LEU B 1 293 ? 9.516 7.391 18.797 1 98.19 293 LEU B C 1
ATOM 5862 O O . LEU B 1 293 ? 9.781 7.406 20 1 98.19 293 LEU B O 1
ATOM 5866 N N . ASP B 1 294 ? 10.422 7.316 17.859 1 98.06 294 ASP B N 1
ATOM 5867 C CA . ASP B 1 294 ? 11.82 7.613 18.125 1 98.06 294 ASP B CA 1
ATOM 5868 C C . ASP B 1 294 ? 12.055 9.117 18.234 1 98.06 294 ASP B C 1
ATOM 5870 O O . ASP B 1 294 ? 12.398 9.773 17.25 1 98.06 294 ASP B O 1
ATOM 5874 N N . LEU B 1 295 ? 11.93 9.586 19.406 1 97.31 295 LEU B N 1
ATOM 5875 C CA . LEU B 1 295 ? 11.992 11.023 19.656 1 97.31 295 LEU B CA 1
ATOM 5876 C C . LEU B 1 295 ? 13.398 11.562 19.406 1 97.31 295 LEU B C 1
ATOM 5878 O O . LEU B 1 295 ? 13.57 12.703 18.984 1 97.31 295 LEU B O 1
ATOM 5882 N N . ASP B 1 296 ? 14.383 10.766 19.609 1 96.75 296 ASP B N 1
ATOM 5883 C CA . ASP B 1 296 ? 15.758 11.188 19.344 1 96.75 296 ASP B CA 1
ATOM 5884 C C . ASP B 1 296 ? 15.977 11.445 17.859 1 96.75 296 ASP B C 1
ATOM 5886 O O . ASP B 1 296 ? 16.641 12.414 17.484 1 96.75 296 ASP B O 1
ATOM 5890 N N . LEU B 1 297 ? 15.438 10.547 17.094 1 95.88 297 LEU B N 1
ATOM 5891 C CA . LEU B 1 297 ? 15.547 10.727 15.656 1 95.88 297 LEU B CA 1
ATOM 5892 C C . LEU B 1 297 ? 14.883 12.023 15.211 1 95.88 297 LEU B C 1
ATOM 5894 O O . LEU B 1 297 ? 15.438 12.773 14.414 1 95.88 297 LEU B O 1
ATOM 5898 N N . LEU B 1 298 ? 13.711 12.266 15.742 1 96.5 298 LEU B N 1
ATOM 5899 C CA . LEU B 1 298 ? 12.969 13.477 15.391 1 96.5 298 LEU B CA 1
ATOM 5900 C C . LEU B 1 298 ? 13.703 14.719 15.867 1 96.5 298 LEU B C 1
ATOM 5902 O O . LEU B 1 298 ? 13.75 15.727 15.156 1 96.5 298 LEU B O 1
ATOM 5906 N N . LEU B 1 299 ? 14.273 14.648 16.984 1 96.38 299 LEU B N 1
ATOM 5907 C CA . LEU B 1 299 ? 15.008 15.789 17.531 1 96.38 299 LEU B CA 1
ATOM 5908 C C . LEU B 1 299 ? 16.25 16.094 16.703 1 96.38 299 LEU B C 1
ATOM 5910 O O . LEU B 1 299 ? 16.609 17.25 16.531 1 96.38 299 LEU B O 1
ATOM 5914 N N . ARG B 1 300 ? 16.859 15.133 16.219 1 93.62 300 ARG B N 1
ATOM 5915 C CA . ARG B 1 300 ? 18.078 15.281 15.43 1 93.62 300 ARG B CA 1
ATOM 5916 C C . ARG B 1 300 ? 17.844 16.172 14.219 1 93.62 300 ARG B C 1
ATOM 5918 O O . ARG B 1 300 ? 18.703 16.969 13.852 1 93.62 300 ARG B O 1
ATOM 5925 N N . ASP B 1 301 ? 16.719 16.078 13.578 1 89.25 301 ASP B N 1
ATOM 5926 C CA . ASP B 1 301 ? 16.406 16.891 12.406 1 89.25 301 ASP B CA 1
ATOM 5927 C C . ASP B 1 301 ? 16.453 18.375 12.742 1 89.25 301 ASP B C 1
ATOM 5929 O O . ASP B 1 301 ? 16.766 19.203 11.883 1 89.25 301 ASP B O 1
ATOM 5933 N N . ALA B 1 302 ? 16.188 18.688 14 1 93.44 302 ALA B N 1
ATOM 5934 C CA . ALA B 1 302 ? 16.141 20.078 14.445 1 93.44 302 ALA B CA 1
ATOM 5935 C C . ALA B 1 302 ? 17.469 20.5 15.047 1 93.44 302 ALA B C 1
ATOM 5937 O O . ALA B 1 302 ? 17.719 21.688 15.25 1 93.44 302 ALA B O 1
ATOM 5938 N N . THR B 1 303 ? 18.406 19.547 15.312 1 94.56 303 THR B N 1
ATOM 5939 C CA . THR B 1 303 ? 19.578 19.891 16.094 1 94.56 303 THR B CA 1
ATOM 5940 C C . THR B 1 303 ? 20.859 19.578 15.32 1 94.56 303 THR B C 1
ATOM 5942 O O . THR B 1 303 ? 21.969 19.828 15.805 1 94.56 303 THR B O 1
ATOM 5945 N N . ASP B 1 304 ? 20.703 19.047 14.164 1 92.31 304 ASP B N 1
ATOM 5946 C CA . ASP B 1 304 ? 21.891 18.641 13.414 1 92.31 304 ASP B CA 1
ATOM 5947 C C . ASP B 1 304 ? 22.453 19.812 12.625 1 92.31 304 ASP B C 1
ATOM 5949 O O . ASP B 1 304 ? 23.453 19.672 11.906 1 92.31 304 ASP B O 1
ATOM 5953 N N . GLY B 1 305 ? 21.812 20.938 12.695 1 92.12 305 GLY B N 1
ATOM 5954 C CA . GLY B 1 305 ? 22.328 22.141 12.047 1 92.12 305 GLY B CA 1
ATOM 5955 C C . GLY B 1 305 ? 21.844 22.297 10.617 1 92.12 305 GLY B C 1
ATOM 5956 O O . GLY B 1 305 ? 22.234 23.234 9.922 1 92.12 305 GLY B O 1
ATOM 5957 N N . SER B 1 306 ? 20.953 21.406 10.195 1 89.44 306 SER B N 1
ATOM 5958 C CA . SER B 1 306 ? 20.516 21.453 8.805 1 89.44 306 SER B CA 1
ATOM 5959 C C . SER B 1 306 ? 19.516 22.578 8.57 1 89.44 306 SER B C 1
ATOM 5961 O O . SER B 1 306 ? 19.281 22.969 7.426 1 89.44 306 SER B O 1
ATOM 5963 N N . ALA B 1 307 ? 18.938 23.078 9.617 1 92.12 307 ALA B N 1
ATOM 5964 C CA . ALA B 1 307 ? 18.062 24.234 9.469 1 92.12 307 ALA B CA 1
ATOM 5965 C C . ALA B 1 307 ? 18.844 25.438 8.938 1 92.12 307 ALA B C 1
ATOM 5967 O O . ALA B 1 307 ? 20.047 25.531 9.125 1 92.12 307 ALA B O 1
ATOM 5968 N N . ALA B 1 308 ? 18.109 26.312 8.266 1 90.25 308 ALA B N 1
ATOM 5969 C CA . ALA B 1 308 ? 18.766 27.406 7.562 1 90.25 308 ALA B CA 1
ATOM 5970 C C . ALA B 1 308 ? 18.812 28.656 8.43 1 90.25 308 ALA B C 1
ATOM 5972 O O . ALA B 1 308 ? 19.672 29.531 8.219 1 90.25 308 ALA B O 1
ATOM 5973 N N . ALA B 1 309 ? 17.953 28.859 9.352 1 92.94 309 ALA B N 1
ATOM 5974 C CA . ALA B 1 309 ? 17.812 30.078 10.133 1 92.94 309 ALA B CA 1
ATOM 5975 C C . ALA B 1 309 ? 17.484 29.781 11.594 1 92.94 309 ALA B C 1
ATOM 5977 O O . ALA B 1 309 ? 17.234 28.625 11.945 1 92.94 309 ALA B O 1
ATOM 5978 N N . PRO B 1 310 ? 17.594 30.797 12.422 1 93.62 310 PRO B N 1
ATOM 5979 C CA . PRO B 1 310 ? 17.125 30.594 13.805 1 93.62 310 PRO B CA 1
ATOM 5980 C C . PRO B 1 310 ? 15.68 30.125 13.883 1 93.62 310 PRO B C 1
ATOM 5982 O O . PRO B 1 310 ? 14.898 30.359 12.953 1 93.62 310 PRO B O 1
ATOM 5985 N N . TRP B 1 311 ? 15.367 29.5 14.969 1 94.62 311 TRP B N 1
ATOM 5986 C CA . TRP B 1 311 ? 14.047 28.922 15.18 1 94.62 311 TRP B CA 1
ATOM 5987 C C . TRP B 1 311 ? 12.945 29.906 14.812 1 94.62 311 TRP B C 1
ATOM 5989 O O . TRP B 1 311 ? 12.891 31.016 15.352 1 94.62 311 TRP B O 1
ATOM 5999 N N . GLY B 1 312 ? 12.109 29.531 13.828 1 91.62 312 GLY B N 1
ATOM 6000 C CA . GLY B 1 312 ? 10.914 30.266 13.461 1 91.62 312 GLY B CA 1
ATOM 6001 C C . GLY B 1 312 ? 11.203 31.469 12.562 1 91.62 312 GLY B C 1
ATOM 6002 O O . GLY B 1 312 ? 10.281 32.156 12.125 1 91.62 312 GLY B O 1
ATOM 6003 N N . SER B 1 313 ? 12.406 31.703 12.148 1 89.31 313 SER B N 1
ATOM 6004 C CA . SER B 1 313 ? 12.742 32.969 11.523 1 89.31 313 SER B CA 1
ATOM 6005 C C . SER B 1 313 ? 12.906 32.844 10.016 1 89.31 313 SER B C 1
ATOM 6007 O O . SER B 1 313 ? 13.039 33.844 9.305 1 89.31 313 SER B O 1
ATOM 6009 N N . LEU B 1 314 ? 12.938 31.578 9.555 1 89.62 314 LEU B N 1
ATOM 6010 C CA . LEU B 1 314 ? 13.078 31.422 8.117 1 89.62 314 LEU B CA 1
ATOM 6011 C C . LEU B 1 314 ? 11.906 32.062 7.379 1 89.62 314 LEU B C 1
ATOM 6013 O O . LEU B 1 314 ? 10.75 31.844 7.754 1 89.62 314 LEU B O 1
ATOM 6017 N N . ALA B 1 315 ? 12.273 32.844 6.328 1 83.19 315 ALA B N 1
ATOM 6018 C CA . ALA B 1 315 ? 11.219 33.438 5.5 1 83.19 315 ALA B CA 1
ATOM 6019 C C . ALA B 1 315 ? 10.523 32.344 4.668 1 83.19 315 ALA B C 1
ATOM 6021 O O . ALA B 1 315 ? 11.172 31.438 4.145 1 83.19 315 ALA B O 1
ATOM 6022 N N . PRO B 1 316 ? 9.133 32.406 4.648 1 79.88 316 PRO B N 1
ATOM 6023 C CA . PRO B 1 316 ? 8.445 31.469 3.785 1 79.88 316 PRO B CA 1
ATOM 6024 C C . PRO B 1 316 ? 8.836 31.594 2.316 1 79.88 316 PRO B C 1
ATOM 6026 O O . PRO B 1 316 ? 9.32 32.656 1.9 1 79.88 316 PRO B O 1
ATOM 6029 N N . TYR B 1 317 ? 8.695 30.484 1.66 1 72.38 317 TYR B N 1
ATOM 6030 C CA . TYR B 1 317 ? 8.891 30.531 0.215 1 72.38 317 TYR B CA 1
ATOM 6031 C C . TYR B 1 317 ? 7.859 31.453 -0.44 1 72.38 317 TYR B C 1
ATOM 6033 O O . TYR B 1 317 ? 6.703 31.5 -0.016 1 72.38 317 TYR B O 1
ATOM 6041 N N . THR B 1 318 ? 8.273 32.406 -1.239 1 58.41 318 THR B N 1
ATOM 6042 C CA . THR B 1 318 ? 7.355 33.281 -1.962 1 58.41 318 THR B CA 1
ATOM 6043 C C . THR B 1 318 ? 6.906 32.625 -3.268 1 58.41 318 THR B C 1
ATOM 6045 O O . THR B 1 318 ? 7.727 32.312 -4.137 1 58.41 318 THR B O 1
ATOM 6048 N N . PRO B 1 319 ? 5.574 32.125 -3.123 1 50.84 319 PRO B N 1
ATOM 6049 C CA . PRO B 1 319 ? 5.145 31.578 -4.414 1 50.84 319 PRO B CA 1
ATOM 6050 C C . PRO B 1 319 ? 5.203 32.594 -5.539 1 50.84 319 PRO B C 1
ATOM 6052 O O . PRO B 1 319 ? 5.047 33.812 -5.289 1 50.84 319 PRO B O 1
ATOM 6055 N N . LEU B 1 320 ? 5.965 32.406 -6.578 1 39.41 320 LEU B N 1
ATOM 6056 C CA . LEU B 1 320 ? 5.852 33.312 -7.691 1 39.41 320 LEU B CA 1
ATOM 6057 C C . LEU B 1 320 ? 4.395 33.5 -8.102 1 39.41 320 LEU B C 1
ATOM 6059 O O . LEU B 1 320 ? 3.814 32.625 -8.75 1 39.41 320 LEU B O 1
ATOM 6063 N N . HIS B 1 321 ? 3.564 33.781 -7.25 1 41.78 321 HIS B N 1
ATOM 6064 C CA . HIS B 1 321 ? 2.152 33.75 -7.621 1 41.78 321 HIS B CA 1
ATOM 6065 C C . HIS B 1 321 ? 1.821 34.906 -8.57 1 41.78 321 HIS B C 1
ATOM 6067 O O . HIS B 1 321 ? 2.211 36.031 -8.336 1 41.78 321 HIS B O 1
ATOM 6073 N N . VAL B 1 322 ? 1.549 34.469 -9.719 1 37.44 322 VAL B N 1
ATOM 6074 C CA . VAL B 1 322 ? 0.849 35.344 -10.664 1 37.44 322 VAL B CA 1
ATOM 6075 C C . VAL B 1 322 ? -0.562 35.625 -10.156 1 37.44 322 VAL B C 1
ATOM 6077 O O . VAL B 1 322 ? -1.261 36.469 -10.695 1 37.44 322 VAL B O 1
ATOM 6080 N N . ALA B 1 323 ? -1.187 34.688 -9.438 1 40.25 323 ALA B N 1
ATOM 6081 C CA . ALA B 1 323 ? -2.582 34.969 -9.094 1 40.25 323 ALA B CA 1
ATOM 6082 C C . ALA B 1 323 ? -2.684 35.875 -7.863 1 40.25 323 ALA B C 1
ATOM 6084 O O . ALA B 1 323 ? -1.759 35.906 -7.047 1 40.25 323 ALA B O 1
ATOM 6085 N N . PRO B 1 324 ? -3.742 36.656 -7.867 1 43.09 324 PRO B N 1
ATOM 6086 C CA . PRO B 1 324 ? -3.969 37.531 -6.727 1 43.09 324 PRO B CA 1
ATOM 6087 C C . PRO B 1 324 ? -3.959 36.812 -5.391 1 43.09 324 PRO B C 1
ATOM 6089 O O . PRO B 1 324 ? -4.402 35.656 -5.312 1 43.09 324 PRO B O 1
ATOM 6092 N N . PRO B 1 325 ? -3.199 37.25 -4.457 1 47.91 325 PRO B N 1
ATOM 6093 C CA . PRO B 1 325 ? -3.055 36.656 -3.129 1 47.91 325 PRO B CA 1
ATOM 6094 C C . PRO B 1 325 ? -4.391 36.469 -2.408 1 47.91 325 PRO B C 1
ATOM 6096 O O . PRO B 1 325 ? -5.27 37.344 -2.52 1 47.91 325 PRO B O 1
ATOM 6099 N N . HIS B 1 326 ? -4.996 35.281 -2.289 1 47.19 326 HIS B N 1
ATOM 6100 C CA . HIS B 1 326 ? -6.129 35.031 -1.411 1 47.19 326 HIS B CA 1
ATOM 6101 C C . HIS B 1 326 ? -5.676 34.844 0.034 1 47.19 326 HIS B C 1
ATOM 6103 O O . HIS B 1 326 ? -4.836 33.969 0.322 1 47.19 326 HIS B O 1
ATOM 6109 N N . ASP B 1 327 ? -5.996 35.875 0.921 1 52.97 327 ASP B N 1
ATOM 6110 C CA . ASP B 1 327 ? -5.664 35.812 2.34 1 52.97 327 ASP B CA 1
ATOM 6111 C C . ASP B 1 327 ? -6.551 34.781 3.055 1 52.97 327 ASP B C 1
ATOM 6113 O O . ASP B 1 327 ? -7.781 34.844 2.961 1 52.97 327 ASP B O 1
ATOM 6117 N N . ARG B 1 328 ? -5.992 33.719 3.596 1 60.56 328 ARG B N 1
ATOM 6118 C CA . ARG B 1 328 ? -6.754 32.781 4.422 1 60.56 328 ARG B CA 1
ATOM 6119 C C . ARG B 1 328 ? -7.258 33.469 5.691 1 60.56 328 ARG B C 1
ATOM 6121 O O . ARG B 1 328 ? -6.582 34.312 6.254 1 60.56 328 ARG B O 1
ATOM 6128 N N . PRO B 1 329 ? -8.594 33.125 5.934 1 57.91 329 PRO B N 1
ATOM 6129 C CA . PRO B 1 329 ? -9.055 33.656 7.219 1 57.91 329 PRO B CA 1
ATOM 6130 C C . PRO B 1 329 ? -8.305 33.062 8.406 1 57.91 329 PRO B C 1
ATOM 6132 O O . PRO B 1 329 ? -7.949 31.891 8.391 1 57.91 329 PRO B O 1
ATOM 6135 N N . PHE B 1 330 ? -7.676 33.875 9.188 1 56 330 PHE B N 1
ATOM 6136 C CA . PHE B 1 330 ? -7.055 33.406 10.422 1 56 330 PHE B CA 1
ATOM 6137 C C . PHE B 1 330 ? -7.785 33.969 11.641 1 56 330 PHE B C 1
ATOM 6139 O O . PHE B 1 330 ? -8.445 35 11.555 1 56 330 PHE B O 1
ATOM 6146 N N . PRO B 1 331 ? -7.828 33.062 12.594 1 51.38 331 PRO B N 1
ATOM 6147 C CA . PRO B 1 331 ? -8.508 33.531 13.805 1 51.38 331 PRO B CA 1
ATOM 6148 C C . PRO B 1 331 ? -7.934 34.844 14.328 1 51.38 331 PRO B C 1
ATOM 6150 O O . PRO B 1 331 ? -6.711 34.969 14.461 1 51.38 331 PRO B O 1
ATOM 6153 N N . THR B 1 332 ? -8.656 35.906 14 1 47.69 332 THR B N 1
ATOM 6154 C CA . THR B 1 332 ? -8.273 37.156 14.602 1 47.69 332 THR B CA 1
ATOM 6155 C C . THR B 1 332 ? -8.914 37.344 15.977 1 47.69 332 THR B C 1
ATOM 6157 O O . THR B 1 332 ? -9.922 36.688 16.281 1 47.69 332 THR B O 1
ATOM 6160 N N . PRO B 1 333 ? -8.172 37.844 16.891 1 43.5 333 PRO B N 1
ATOM 6161 C CA . PRO B 1 333 ? -8.812 38.156 18.172 1 43.5 333 PRO B CA 1
ATOM 6162 C C . PRO B 1 333 ? -10.234 38.688 18 1 43.5 333 PRO B C 1
ATOM 6164 O O . PRO B 1 333 ? -11.062 38.5 18.906 1 43.5 333 PRO B O 1
ATOM 6167 N N . THR B 1 334 ? -10.445 39.344 16.984 1 42.34 334 THR B N 1
ATOM 6168 C CA . THR B 1 334 ? -11.773 39.906 16.812 1 42.34 334 THR B CA 1
ATOM 6169 C C . THR B 1 334 ? -12.742 38.875 16.25 1 42.34 334 THR B C 1
ATOM 6171 O O . THR B 1 334 ? -13.945 39.125 16.156 1 42.34 334 THR B O 1
ATOM 6174 N N . SER B 1 335 ? -12.102 37.906 15.719 1 48.41 335 SER B N 1
ATOM 6175 C CA . SER B 1 335 ? -13.031 36.906 15.195 1 48.41 335 SER B CA 1
ATOM 6176 C C . SER B 1 335 ? -13.648 36.094 16.312 1 48.41 335 SER B C 1
ATOM 6178 O O . SER B 1 335 ? -12.984 35.781 17.312 1 48.41 335 SER B O 1
ATOM 6180 N N . PRO B 1 336 ? -14.852 36.094 16.484 1 44.38 336 PRO B N 1
ATOM 6181 C CA . PRO B 1 336 ? -15.445 35.281 17.547 1 44.38 336 PRO B CA 1
ATOM 6182 C C . PRO B 1 336 ? -14.75 33.938 17.703 1 44.38 336 PRO B C 1
ATOM 6184 O O . PRO B 1 336 ? -14.281 33.344 16.719 1 44.38 336 PRO B O 1
ATOM 6187 N N . ALA B 1 337 ? -14.062 33.844 18.828 1 46.38 337 ALA B N 1
ATOM 6188 C CA . ALA B 1 337 ? -13.5 32.531 19.219 1 46.38 337 ALA B CA 1
ATOM 6189 C C . ALA B 1 337 ? -14.367 31.391 18.719 1 46.38 337 ALA B C 1
ATOM 6191 O O . ALA B 1 337 ? -15.531 31.266 19.109 1 46.38 337 ALA B O 1
ATOM 6192 N N . SER B 1 338 ? -14.461 31.125 17.469 1 52.19 338 SER B N 1
ATOM 6193 C CA . SER B 1 338 ? -15.328 29.984 17.188 1 52.19 338 SER B CA 1
ATOM 6194 C C . SER B 1 338 ? -14.773 28.703 17.797 1 52.19 338 SER B C 1
ATOM 6196 O O . SER B 1 338 ? -13.688 28.25 17.422 1 52.19 338 SER B O 1
ATOM 6198 N N . SER B 1 339 ? -15.18 28.359 19.141 1 54.38 339 SER B N 1
ATOM 6199 C CA . SER B 1 339 ? -14.906 27.125 19.891 1 54.38 339 SER B CA 1
ATOM 6200 C C . SER B 1 339 ? -15 25.906 18.984 1 54.38 339 SER B C 1
ATOM 6202 O O . SER B 1 339 ? -14.469 24.844 19.312 1 54.38 339 SER B O 1
ATOM 6204 N N . ALA B 1 340 ? -15.547 26.172 17.812 1 60.22 340 ALA B N 1
ATOM 6205 C CA . ALA B 1 340 ? -15.828 25.016 16.969 1 60.22 340 ALA B CA 1
ATOM 6206 C C . ALA B 1 340 ? -14.594 24.594 16.172 1 60.22 340 ALA B C 1
ATOM 6208 O O . ALA B 1 340 ? -14.453 23.438 15.805 1 60.22 340 ALA B O 1
ATOM 6209 N N . THR B 1 341 ? -13.617 25.547 16.031 1 64.06 341 THR B N 1
ATOM 6210 C CA . THR B 1 341 ? -12.461 25.203 15.227 1 64.06 341 THR B CA 1
ATOM 6211 C C . THR B 1 341 ? -11.211 25.094 16.094 1 64.06 341 THR B C 1
ATOM 6213 O O . THR B 1 341 ? -10.219 24.469 15.688 1 64.06 341 THR B O 1
ATOM 6216 N N . ASN B 1 342 ? -11.227 25.594 17.328 1 72.75 342 ASN B N 1
ATOM 6217 C CA . ASN B 1 342 ? -10.102 25.547 18.266 1 72.75 342 ASN B CA 1
ATOM 6218 C C . ASN B 1 342 ? -8.781 25.828 17.547 1 72.75 342 ASN B C 1
ATOM 6220 O O . ASN B 1 342 ? -7.84 25.047 17.641 1 72.75 342 ASN B O 1
ATOM 6224 N N . GLN B 1 343 ? -8.68 27.016 16.906 1 76.75 343 GLN B N 1
ATOM 6225 C CA . GLN B 1 343 ? -7.5 27.406 16.141 1 76.75 343 GLN B CA 1
ATOM 6226 C C . GLN B 1 343 ? -6.566 28.281 16.953 1 76.75 343 GLN B C 1
ATOM 6228 O O . GLN B 1 343 ? -7.023 29.156 17.688 1 76.75 343 GLN B O 1
ATOM 6233 N N . PHE B 1 344 ? -5.297 28.031 16.906 1 78.94 344 PHE B N 1
ATOM 6234 C CA . PHE B 1 344 ? -4.266 28.797 17.609 1 78.94 344 PHE B CA 1
ATOM 6235 C C . PHE B 1 344 ? -3.158 29.219 16.641 1 78.94 344 PHE B C 1
ATOM 6237 O O . PHE B 1 344 ? -2.855 28.484 15.688 1 78.94 344 PHE B O 1
ATOM 6244 N N . LEU B 1 345 ? -2.604 30.391 16.875 1 81.25 345 LEU B N 1
ATOM 6245 C CA . LEU B 1 345 ? -1.41 30.812 16.141 1 81.25 345 LEU B CA 1
ATOM 6246 C C . LEU B 1 345 ? -0.149 30.266 16.812 1 81.25 345 LEU B C 1
ATOM 6248 O O . LEU B 1 345 ? -0 30.359 18.031 1 81.25 345 LEU B O 1
ATOM 6252 N N . HIS B 1 346 ? 0.67 29.703 16.109 1 87.5 346 HIS B N 1
ATOM 6253 C CA . HIS B 1 346 ? 1.935 29.203 16.641 1 87.5 346 HIS B CA 1
ATOM 6254 C C . HIS B 1 346 ? 2.877 30.359 16.984 1 87.5 346 HIS B C 1
ATOM 6256 O O . HIS B 1 346 ? 3.016 31.297 16.203 1 87.5 346 HIS B O 1
ATOM 6262 N N . PRO B 1 347 ? 3.561 30.328 18.031 1 86.88 347 PRO B N 1
ATOM 6263 C CA . PRO B 1 347 ? 4.395 31.453 18.484 1 86.88 347 PRO B CA 1
ATOM 6264 C C . PRO B 1 347 ? 5.57 31.719 17.547 1 86.88 347 PRO B C 1
ATOM 6266 O O . PRO B 1 347 ? 6.176 32.781 17.594 1 86.88 347 PRO B O 1
ATOM 6269 N N . SER B 1 348 ? 5.941 30.781 16.719 1 88.69 348 SER B N 1
ATOM 6270 C CA . SER B 1 348 ? 7.023 31 15.766 1 88.69 348 SER B CA 1
ATOM 6271 C C . SER B 1 348 ? 6.707 32.156 14.836 1 88.69 348 SER B C 1
ATOM 6273 O O . SER B 1 348 ? 7.613 32.75 14.234 1 88.69 348 SER B O 1
ATOM 6275 N N . ILE B 1 349 ? 5.477 32.5 14.672 1 84.56 349 ILE B N 1
ATOM 6276 C CA . ILE B 1 349 ? 5.055 33.594 13.828 1 84.56 349 ILE B CA 1
ATOM 6277 C C . ILE B 1 349 ? 5.68 34.906 14.336 1 84.56 349 ILE B C 1
ATOM 6279 O O . ILE B 1 349 ? 6.004 35.812 13.547 1 84.56 349 ILE B O 1
ATOM 6283 N N . LEU B 1 350 ? 5.887 34.969 15.617 1 83 350 LEU B N 1
ATOM 6284 C CA . LEU B 1 350 ? 6.453 36.156 16.234 1 83 350 LEU B CA 1
ATOM 6285 C C . LEU B 1 350 ? 7.922 36.312 15.867 1 83 350 LEU B C 1
ATOM 6287 O O . LEU B 1 350 ? 8.492 37.406 16.031 1 83 350 LEU B O 1
ATOM 6291 N N . GLN B 1 351 ? 8.5 35.25 15.438 1 87.12 351 GLN B N 1
ATOM 6292 C CA . GLN B 1 351 ? 9.914 35.281 15.078 1 87.12 351 GLN B CA 1
ATOM 6293 C C . GLN B 1 351 ? 10.102 35.719 13.617 1 87.12 351 GLN B C 1
ATOM 6295 O O . GLN B 1 351 ? 11.219 35.969 13.188 1 87.12 351 GLN B O 1
ATOM 6300 N N . GLN B 1 352 ? 8.992 35.781 12.906 1 84.19 352 GLN B N 1
ATOM 6301 C CA . GLN B 1 352 ? 9.062 36.125 11.492 1 84.19 352 GLN B CA 1
ATOM 6302 C C . GLN B 1 352 ? 9.328 37.625 11.305 1 84.19 352 GLN B C 1
ATOM 6304 O O . GLN B 1 352 ? 8.898 38.438 12.117 1 84.19 352 GLN B O 1
ATOM 6309 N N . ASP B 1 353 ? 10.055 37.906 10.211 1 79.5 353 ASP B N 1
ATOM 6310 C CA . ASP B 1 353 ? 10.148 39.312 9.812 1 79.5 353 ASP B CA 1
ATOM 6311 C C . ASP B 1 353 ? 8.773 39.906 9.539 1 79.5 353 ASP B C 1
ATOM 6313 O O . ASP B 1 353 ? 8.023 39.375 8.703 1 79.5 353 ASP B O 1
ATOM 6317 N N . PRO B 1 354 ? 8.5 40.875 10.227 1 76.19 354 PRO B N 1
ATOM 6318 C CA . PRO B 1 354 ? 7.172 41.5 10.078 1 76.19 354 PRO B CA 1
ATOM 6319 C C . PRO B 1 354 ? 6.844 41.844 8.625 1 76.19 354 PRO B C 1
ATOM 6321 O O . PRO B 1 354 ? 5.668 41.906 8.258 1 76.19 354 PRO B O 1
ATOM 6324 N N . GLN B 1 355 ? 7.859 42.031 7.812 1 71.81 355 GLN B N 1
ATOM 6325 C CA . GLN B 1 355 ? 7.629 42.438 6.426 1 71.81 355 GLN B CA 1
ATOM 6326 C C . GLN B 1 355 ? 6.922 41.312 5.656 1 71.81 355 GLN B C 1
ATOM 6328 O O . GLN B 1 355 ? 6.266 41.562 4.645 1 71.81 355 GLN B O 1
ATOM 6333 N N . TYR B 1 356 ? 7.066 40.094 6.188 1 72.75 356 TYR B N 1
ATOM 6334 C CA . TYR B 1 356 ? 6.488 38.969 5.473 1 72.75 356 TYR B CA 1
ATOM 6335 C C . TYR B 1 356 ? 5.082 38.656 5.977 1 72.75 356 TYR B C 1
ATOM 6337 O O . TYR B 1 356 ? 4.34 37.906 5.344 1 72.75 356 TYR B O 1
ATOM 6345 N N . LEU B 1 357 ? 4.695 39.219 7 1 72.94 357 LEU B N 1
ATOM 6346 C CA . LEU B 1 357 ? 3.398 38.906 7.598 1 72.94 357 LEU B CA 1
ATOM 6347 C C . LEU B 1 357 ? 2.281 39.656 6.875 1 72.94 357 LEU B C 1
ATOM 6349 O O . LEU B 1 357 ? 2.482 40.781 6.398 1 72.94 357 LEU B O 1
ATOM 6353 N N . PRO B 1 358 ? 1.205 38.906 6.73 1 67.75 358 PRO B N 1
ATOM 6354 C CA . PRO B 1 358 ? 0.051 39.656 6.199 1 67.75 358 PRO B CA 1
ATOM 6355 C C . PRO B 1 358 ? -0.248 40.938 6.969 1 67.75 358 PRO B C 1
ATOM 6357 O O . PRO B 1 358 ? -0.006 41 8.18 1 67.75 358 PRO B O 1
ATOM 6360 N N . SER B 1 359 ? -0.757 41.875 6.199 1 63.59 359 SER B N 1
ATOM 6361 C CA . SER B 1 359 ? -0.989 43.219 6.754 1 63.59 359 SER B CA 1
ATOM 6362 C C . SER B 1 359 ? -1.846 43.156 8.016 1 63.59 359 SER B C 1
ATOM 6364 O O . SER B 1 359 ? -1.582 43.844 8.992 1 63.59 359 SER B O 1
ATOM 6366 N N . ARG B 1 360 ? -2.795 42.281 7.906 1 64.25 360 ARG B N 1
ATOM 6367 C CA . ARG B 1 360 ? -3.695 42.188 9.047 1 64.25 360 ARG B CA 1
ATOM 6368 C C . ARG B 1 360 ? -2.955 41.688 10.289 1 64.25 360 ARG B C 1
ATOM 6370 O O . ARG B 1 360 ? -3.205 42.156 11.398 1 64.25 360 ARG B O 1
ATOM 6377 N N . LEU B 1 361 ? -2.088 40.812 10.109 1 69 361 LEU B N 1
ATOM 6378 C CA . LEU B 1 361 ? -1.329 40.281 11.227 1 69 361 LEU B CA 1
ATOM 6379 C C . LEU B 1 361 ? -0.262 41.25 11.688 1 69 361 LEU B C 1
ATOM 6381 O O . LEU B 1 361 ? 0.024 41.344 12.883 1 69 361 LEU B O 1
ATOM 6385 N N . ARG B 1 362 ? 0.269 41.969 10.727 1 65.12 362 ARG B N 1
ATOM 6386 C CA . ARG B 1 362 ? 1.262 42.969 11.062 1 65.12 362 ARG B CA 1
ATOM 6387 C C . ARG B 1 362 ? 0.667 44.031 11.977 1 65.12 362 ARG B C 1
ATOM 6389 O O . ARG B 1 362 ? 1.313 44.469 12.93 1 65.12 362 ARG B O 1
ATOM 6396 N N . LEU B 1 363 ? -0.446 44.438 11.43 1 59.31 363 LEU B N 1
ATOM 6397 C CA . LEU B 1 363 ? -1.116 45.469 12.18 1 59.31 363 LEU B CA 1
ATOM 6398 C C . LEU B 1 363 ? -1.441 45 13.602 1 59.31 363 LEU B C 1
ATOM 6400 O O . LEU B 1 363 ? -1.312 45.781 14.555 1 59.31 363 LEU B O 1
ATOM 6404 N N . GLU B 1 364 ? -1.776 43.812 13.539 1 58.47 364 GLU B N 1
ATOM 6405 C CA . GLU B 1 364 ? -2.197 43.281 14.836 1 58.47 364 GLU B CA 1
ATOM 6406 C C . GLU B 1 364 ? -0.996 42.969 15.727 1 58.47 364 GLU B C 1
ATOM 6408 O O . GLU B 1 364 ? -1.071 43.156 16.953 1 58.47 364 GLU B O 1
ATOM 6413 N N . LEU B 1 365 ? 0.046 42.531 15.227 1 59.5 365 LEU B N 1
ATOM 6414 C CA . LEU B 1 365 ? 1.23 42.219 16.016 1 59.5 365 LEU B CA 1
ATOM 6415 C C . LEU B 1 365 ? 1.938 43.5 16.469 1 59.5 365 LEU B C 1
ATOM 6417 O O . LEU B 1 365 ? 2.652 43.5 17.469 1 59.5 365 LEU B O 1
ATOM 6421 N N . GLY B 1 366 ? 1.947 44.531 15.664 1 54.62 366 GLY B N 1
ATOM 6422 C CA . GLY B 1 366 ? 2.512 45.812 16.078 1 54.62 366 GLY B CA 1
ATOM 6423 C C . GLY B 1 366 ? 1.709 46.469 17.172 1 54.62 366 GLY B C 1
ATOM 6424 O O . GLY B 1 366 ? 2.223 47.344 17.891 1 54.62 366 GLY B O 1
ATOM 6425 N N . GLY B 1 367 ? 0.385 46.156 17.234 1 49.72 367 GLY B N 1
ATOM 6426 C CA . GLY B 1 367 ? -0.449 46.812 18.234 1 49.72 367 GLY B CA 1
ATOM 6427 C C . GLY B 1 367 ? -0.674 45.938 19.469 1 49.72 367 GLY B C 1
ATOM 6428 O O . GLY B 1 367 ? -0.471 44.719 19.422 1 49.72 367 GLY B O 1
ATOM 6429 N N . PRO B 1 368 ? -0.733 46.562 20.688 1 44.31 368 PRO B N 1
ATOM 6430 C CA . PRO B 1 368 ? -0.976 45.875 21.953 1 44.31 368 PRO B CA 1
ATOM 6431 C C . PRO B 1 368 ? -2.092 44.844 21.875 1 44.31 368 PRO B C 1
ATOM 6433 O O . PRO B 1 368 ? -2.18 43.938 22.734 1 44.31 368 PRO B O 1
ATOM 6436 N N . ILE B 1 369 ? -2.924 44.969 21.062 1 41.69 369 ILE B N 1
ATOM 6437 C CA . ILE B 1 369 ? -4.168 44.219 21.078 1 41.69 369 ILE B CA 1
ATOM 6438 C C . ILE B 1 369 ? -3.891 42.781 20.641 1 41.69 369 ILE B C 1
ATOM 6440 O O . ILE B 1 369 ? -4.422 41.812 21.234 1 41.69 369 ILE B O 1
ATOM 6444 N N . MET B 1 370 ? -3.346 42.531 19.578 1 49.22 370 MET B N 1
ATOM 6445 C CA . MET B 1 370 ? -3.258 41.156 19.078 1 49.22 370 MET B CA 1
ATOM 6446 C C . MET B 1 370 ? -2.469 40.281 20.047 1 49.22 370 MET B C 1
ATOM 6448 O O . MET B 1 370 ? -2.783 39.094 20.203 1 49.22 370 MET B O 1
ATOM 6452 N N . ARG B 1 371 ? -1.303 40.781 20.594 1 48.59 371 ARG B N 1
ATOM 6453 C CA . ARG B 1 371 ? -0.648 39.938 21.609 1 48.59 371 ARG B CA 1
ATOM 6454 C C . ARG B 1 371 ? -1.655 39.406 22.625 1 48.59 371 ARG B C 1
ATOM 6456 O O . ARG B 1 371 ? -1.52 38.312 23.125 1 48.59 371 ARG B O 1
ATOM 6463 N N . ALA B 1 372 ? -2.537 40.281 22.859 1 43.44 372 ALA B N 1
ATOM 646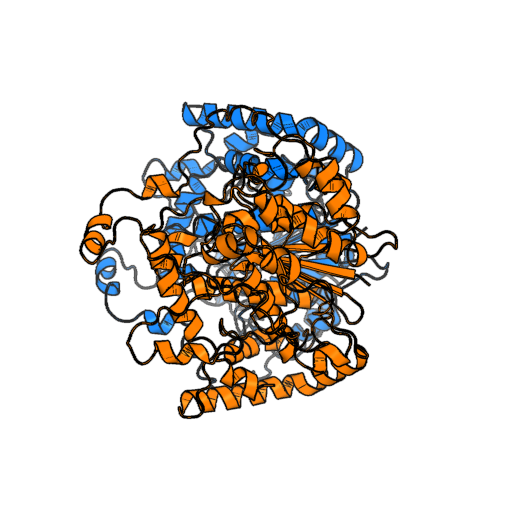4 C CA . ALA B 1 372 ? -3.482 39.969 23.922 1 43.44 372 ALA B CA 1
ATOM 6465 C C . ALA B 1 372 ? -4.57 39 23.438 1 43.44 372 ALA B C 1
ATOM 6467 O O . ALA B 1 372 ? -5.043 38.156 24.203 1 43.44 372 ALA B O 1
ATOM 6468 N N . GLU B 1 373 ? -5.191 39.188 22.109 1 48.47 373 GLU B N 1
ATOM 6469 C CA . GLU B 1 373 ? -6.449 38.531 21.812 1 48.47 373 GLU B CA 1
ATOM 6470 C C . GLU B 1 373 ? -6.219 37.281 20.938 1 48.47 373 GLU B C 1
ATOM 6472 O O . GLU B 1 373 ? -7.094 36.406 20.828 1 48.47 373 GLU B O 1
ATOM 6477 N N . ALA B 1 374 ? -5.113 37.25 20.188 1 54.91 374 ALA B N 1
ATOM 6478 C CA . ALA B 1 374 ? -4.918 36.062 19.406 1 54.91 374 ALA B CA 1
ATOM 6479 C C . ALA B 1 374 ? -4.668 34.844 20.312 1 54.91 374 ALA B C 1
ATOM 6481 O O . ALA B 1 374 ? -4.109 34.969 21.391 1 54.91 374 ALA B O 1
ATOM 6482 N N . ARG B 1 375 ? -5.43 33.75 19.984 1 73.06 375 ARG B N 1
ATOM 6483 C CA . ARG B 1 375 ? -5.18 32.531 20.75 1 73.06 375 ARG B CA 1
ATOM 6484 C C . ARG B 1 375 ? -3.863 31.891 20.328 1 73.06 375 ARG B C 1
ATOM 6486 O O . ARG B 1 375 ? -3.779 31.281 19.25 1 73.06 375 ARG B O 1
ATOM 6493 N N . TRP B 1 376 ? -2.828 32.344 21.078 1 78.06 376 TRP B N 1
ATOM 6494 C CA . TRP B 1 376 ? -1.509 31.781 20.828 1 78.06 376 TRP B CA 1
ATOM 6495 C C . TRP B 1 376 ? -1.406 30.375 21.406 1 78.06 376 TRP B C 1
ATOM 6497 O O . TRP B 1 376 ? -1.877 30.109 22.516 1 78.06 376 TRP B O 1
ATOM 6507 N N . TRP B 1 377 ? -0.914 29.594 20.531 1 84.56 377 TRP B N 1
ATOM 6508 C CA . TRP B 1 377 ? -0.551 28.266 21.016 1 84.56 377 TRP B CA 1
ATOM 6509 C C . TRP B 1 377 ? 0.563 28.344 22.047 1 84.56 377 TRP B C 1
ATOM 6511 O O . TRP B 1 377 ? 1.509 29.125 21.891 1 84.56 377 TRP B O 1
ATOM 6521 N N . LYS B 1 378 ? 0.353 27.672 23.172 1 84.62 378 LYS B N 1
ATOM 6522 C CA . LYS B 1 378 ? 1.424 27.562 24.156 1 84.62 378 LYS B CA 1
ATOM 6523 C C . LYS B 1 378 ? 2.295 26.344 23.891 1 84.62 378 LYS B C 1
ATOM 6525 O O . LYS B 1 378 ? 1.804 25.219 23.875 1 84.62 378 LYS B O 1
ATOM 6530 N N . LEU B 1 379 ? 3.557 26.578 23.656 1 91.12 379 LEU B N 1
ATOM 6531 C CA . LEU B 1 379 ? 4.473 25.469 23.375 1 91.12 379 LEU B CA 1
ATOM 6532 C C . LEU B 1 379 ? 4.473 24.469 24.531 1 91.12 379 LEU B C 1
ATOM 6534 O O . LEU B 1 379 ? 4.555 24.859 25.703 1 91.12 379 LEU B O 1
ATOM 6538 N N . ASP B 1 380 ? 4.414 23.25 24.156 1 91.19 380 ASP B N 1
ATOM 6539 C CA . ASP B 1 380 ? 4.547 22.203 25.172 1 91.19 380 ASP B CA 1
ATOM 6540 C C . ASP B 1 380 ? 6.016 21.906 25.469 1 91.19 380 ASP B C 1
ATOM 6542 O O . ASP B 1 380 ? 6.906 22.562 24.922 1 91.19 380 ASP B O 1
ATOM 6546 N N . ALA B 1 381 ? 6.25 21.016 26.469 1 94.81 381 ALA B N 1
ATOM 6547 C CA . ALA B 1 381 ? 7.602 20.719 26.922 1 94.81 381 ALA B CA 1
ATOM 6548 C C . ALA B 1 381 ? 8.484 20.25 25.766 1 94.81 381 ALA B C 1
ATOM 6550 O O . ALA B 1 381 ? 9.656 20.641 25.672 1 94.81 381 ALA B O 1
ATOM 6551 N N . TRP B 1 382 ? 7.914 19.438 24.906 1 96.62 382 TRP B N 1
ATOM 6552 C CA . TRP B 1 382 ? 8.672 18.938 23.766 1 96.62 382 TRP B CA 1
ATOM 6553 C C . TRP B 1 382 ? 9.039 20.062 22.797 1 96.62 382 TRP B C 1
ATOM 6555 O O . TRP B 1 382 ? 10.195 20.188 22.391 1 96.62 382 TRP B O 1
ATOM 6565 N N . GLU B 1 383 ? 8.086 20.891 22.5 1 95.69 383 GLU B N 1
ATOM 6566 C CA . GLU B 1 383 ? 8.344 22 21.578 1 95.69 383 GLU B CA 1
ATOM 6567 C C . GLU B 1 383 ? 9.383 22.953 22.156 1 95.69 383 GLU B C 1
ATOM 6569 O O . GLU B 1 383 ? 10.234 23.453 21.422 1 95.69 383 GLU B O 1
ATOM 6574 N N . GLU B 1 384 ? 9.297 23.156 23.453 1 96.56 384 GLU B N 1
ATOM 6575 C CA . GLU B 1 384 ? 10.273 24.016 24.109 1 96.56 384 GLU B CA 1
ATOM 6576 C C . GLU B 1 384 ? 11.68 23.422 24.031 1 96.56 384 GLU B C 1
ATOM 6578 O O . GLU B 1 384 ? 12.648 24.141 23.797 1 96.56 384 GLU B O 1
ATOM 6583 N N . LYS B 1 385 ? 11.734 22.172 24.266 1 97.31 385 LYS B N 1
ATOM 6584 C CA . LYS B 1 385 ? 13.023 21.5 24.141 1 97.31 385 LYS B CA 1
ATOM 6585 C C . LYS B 1 385 ? 13.602 21.672 22.734 1 97.31 385 LYS B C 1
ATOM 6587 O O . LYS B 1 385 ? 14.781 22 22.578 1 97.31 385 LYS B O 1
ATOM 6592 N N . VAL B 1 386 ? 12.758 21.453 21.719 1 97.31 386 VAL B N 1
ATOM 6593 C CA . VAL B 1 386 ? 13.188 21.609 20.328 1 97.31 386 VAL B CA 1
ATOM 6594 C C . VAL B 1 386 ? 13.672 23.031 20.094 1 97.31 386 VAL B C 1
ATOM 6596 O O . VAL B 1 386 ? 14.719 23.25 19.484 1 97.31 386 VAL B O 1
ATOM 6599 N N . ARG B 1 387 ? 12.938 24.016 20.562 1 96.38 387 ARG B N 1
ATOM 6600 C CA . ARG B 1 387 ? 13.289 25.422 20.391 1 96.38 387 ARG B CA 1
ATOM 6601 C C . ARG B 1 387 ? 14.641 25.734 21.047 1 96.38 387 ARG B C 1
ATOM 6603 O O . ARG B 1 387 ? 15.492 26.375 20.438 1 96.38 387 ARG B O 1
ATOM 6610 N N . LYS B 1 388 ? 14.875 25.234 22.203 1 96.44 388 LYS B N 1
ATOM 6611 C CA . LYS B 1 388 ? 16.094 25.516 22.953 1 96.44 388 LYS B CA 1
ATOM 6612 C C . LYS B 1 388 ? 17.312 24.859 22.312 1 96.44 388 LYS B C 1
ATOM 6614 O O . LYS B 1 388 ? 18.406 25.422 22.312 1 96.44 388 LYS B O 1
ATOM 6619 N N . GLU B 1 389 ? 17.109 23.703 21.781 1 97.06 389 GLU B N 1
ATOM 6620 C CA . GLU B 1 389 ? 18.234 22.938 21.234 1 97.06 389 GLU B CA 1
ATOM 6621 C C . GLU B 1 389 ? 18.375 23.156 19.734 1 97.06 389 GLU B C 1
ATOM 6623 O O . GLU B 1 389 ? 19.219 22.516 19.094 1 97.06 389 GLU B O 1
ATOM 6628 N N . TRP B 1 390 ? 17.594 24.047 19.219 1 96.5 390 TRP B N 1
ATOM 6629 C CA . TRP B 1 390 ? 17.578 24.312 17.781 1 96.5 390 TRP B CA 1
ATOM 6630 C C . TRP B 1 390 ? 18.953 24.734 17.281 1 96.5 390 TRP B C 1
ATOM 6632 O O . TRP B 1 390 ? 19.578 25.625 17.875 1 96.5 390 TRP B O 1
ATOM 6642 N N . LYS B 1 391 ? 19.531 24.031 16.25 1 95.19 391 LYS B N 1
ATOM 6643 C CA . LYS B 1 391 ? 20.781 24.406 15.602 1 95.19 391 LYS B CA 1
ATOM 6644 C C . LYS B 1 391 ? 20.562 24.703 14.125 1 95.19 391 LYS B C 1
ATOM 6646 O O . LYS B 1 391 ? 19.734 24.062 13.477 1 95.19 391 LYS B O 1
ATOM 6651 N N . TYR B 1 392 ? 21.25 25.656 13.594 1 93 392 TYR B N 1
ATOM 6652 C CA . TYR B 1 392 ? 21.062 26.047 12.203 1 93 392 TYR B CA 1
ATOM 6653 C C . TYR B 1 392 ? 22.391 26.484 11.578 1 93 392 TYR B C 1
ATOM 6655 O O . TYR B 1 392 ? 23.375 26.719 12.289 1 93 392 TYR B O 1
ATOM 6663 N N . GLY B 1 393 ? 22.391 26.531 10.18 1 87.25 393 GLY B N 1
ATOM 6664 C CA . GLY B 1 393 ? 23.484 27.172 9.453 1 87.25 393 GLY B CA 1
ATOM 6665 C C . GLY B 1 393 ? 24.516 26.188 8.93 1 87.25 393 GLY B C 1
ATOM 6666 O O . GLY B 1 393 ? 25.484 26.578 8.297 1 87.25 393 GLY B O 1
ATOM 6667 N N . LYS B 1 394 ? 24.406 24.906 9.305 1 77.25 394 LYS B N 1
ATOM 6668 C CA . LYS B 1 394 ? 25.344 23.922 8.758 1 77.25 394 LYS B CA 1
ATOM 6669 C C . LYS B 1 394 ? 25.141 23.766 7.25 1 77.25 394 LYS B C 1
ATOM 6671 O O . LYS B 1 394 ? 24.016 23.672 6.77 1 77.25 394 LYS B O 1
ATOM 6676 N N . LYS B 1 395 ? 26.234 24.031 6.48 1 65.12 395 LYS B N 1
ATOM 6677 C CA . LYS B 1 395 ? 26.188 23.938 5.023 1 65.12 395 LYS B CA 1
ATOM 6678 C C . LYS B 1 395 ? 25.797 22.516 4.582 1 65.12 395 LYS B C 1
ATOM 6680 O O . LYS B 1 395 ? 26.188 21.531 5.211 1 65.12 395 LYS B O 1
ATOM 6685 N N . ALA B 1 396 ? 24.766 22.438 3.861 1 59.81 396 ALA B N 1
ATOM 6686 C CA . ALA B 1 396 ? 24.375 21.156 3.303 1 59.81 396 ALA B CA 1
ATOM 6687 C C . ALA B 1 396 ? 25.547 20.484 2.604 1 59.81 396 ALA B C 1
ATOM 6689 O O . ALA B 1 396 ? 26.406 21.156 2.01 1 59.81 396 ALA B O 1
ATOM 6690 N N . PRO B 1 397 ? 26.016 19.328 2.973 1 50.44 397 PRO B N 1
ATOM 6691 C CA . PRO B 1 397 ? 27.094 18.734 2.166 1 50.44 397 PRO B CA 1
ATOM 6692 C C . PRO B 1 397 ? 26.875 18.938 0.667 1 50.44 397 PRO B C 1
ATOM 6694 O O . PRO B 1 397 ? 25.734 19.047 0.207 1 50.44 397 PRO B O 1
ATOM 6697 N N . GLY B 1 398 ? 27.875 19.688 -0.037 1 41.53 398 GLY B N 1
ATOM 6698 C CA . GLY B 1 398 ? 27.844 19.984 -1.463 1 41.53 398 GLY B CA 1
ATOM 6699 C C . GLY B 1 398 ? 27.125 18.906 -2.264 1 41.53 398 GLY B C 1
ATOM 6700 O O . GLY B 1 398 ? 27.234 17.719 -1.951 1 41.53 398 GLY B O 1
ATOM 6701 N N . ARG B 1 399 ? 26.156 19.312 -2.869 1 38.94 399 ARG B N 1
ATOM 6702 C CA . ARG B 1 399 ? 25.469 18.438 -3.82 1 38.94 399 ARG B CA 1
ATOM 6703 C C . ARG B 1 399 ? 26.453 17.812 -4.797 1 38.94 399 ARG B C 1
ATOM 6705 O O . ARG B 1 399 ? 27.172 18.516 -5.5 1 38.94 399 ARG B O 1
ATOM 6712 N N . ARG B 1 400 ? 27.25 16.953 -4.594 1 31.72 400 ARG B N 1
ATOM 6713 C CA . ARG B 1 400 ? 27.734 16.469 -5.883 1 31.72 400 ARG B CA 1
ATOM 6714 C C . ARG B 1 400 ? 26.609 16.453 -6.918 1 31.72 400 ARG B C 1
ATOM 6716 O O . ARG B 1 400 ? 25.5 16.031 -6.625 1 31.72 400 ARG B O 1
ATOM 6723 N N . ALA B 1 401 ? 26.75 17.297 -7.945 1 29.38 401 ALA B N 1
ATOM 6724 C CA . ALA B 1 401 ? 25.891 17.359 -9.133 1 29.38 401 ALA B CA 1
ATOM 6725 C C . ALA B 1 401 ? 25.469 15.961 -9.57 1 29.38 401 ALA B C 1
ATOM 6727 O O . ALA B 1 401 ? 26.219 15.258 -10.25 1 29.38 401 ALA B O 1
ATOM 6728 N N . ALA B 1 402 ? 25.344 15.117 -8.742 1 30 402 ALA B N 1
ATOM 6729 C CA . ALA B 1 402 ? 24.922 13.945 -9.508 1 30 402 ALA B CA 1
ATOM 6730 C C . ALA B 1 402 ? 23.906 14.32 -10.586 1 30 402 ALA B C 1
ATOM 6732 O O . ALA B 1 402 ? 23.031 15.164 -10.359 1 30 402 ALA B O 1
ATOM 6733 N N . GLY B 1 403 ? 24.422 14.445 -11.844 1 26.92 403 GLY B N 1
ATOM 6734 C CA . GLY B 1 403 ? 23.578 14.57 -13.023 1 26.92 403 GLY B CA 1
ATOM 6735 C C . GLY B 1 403 ? 22.203 13.953 -12.844 1 26.92 403 GLY B C 1
ATOM 6736 O O . GLY B 1 403 ? 22.062 12.734 -12.812 1 26.92 403 GLY B O 1
ATOM 6737 N N . LEU B 1 404 ? 21.641 14.383 -11.898 1 28.66 404 LEU B N 1
ATOM 6738 C CA . LEU B 1 404 ? 20.234 13.992 -11.859 1 28.66 404 LEU B CA 1
ATOM 6739 C C . LEU B 1 404 ? 19.641 13.953 -13.258 1 28.66 404 LEU B C 1
ATOM 6741 O O . LEU B 1 404 ? 19.688 14.953 -13.984 1 28.66 404 LEU B O 1
ATOM 6745 N N . SER B 1 405 ? 20.016 13.008 -13.992 1 27.23 405 SER B N 1
ATOM 6746 C CA . SER B 1 405 ? 19.203 12.938 -15.203 1 27.23 405 SER B CA 1
ATOM 6747 C C . SER B 1 405 ? 17.844 13.578 -14.992 1 27.23 405 SER B C 1
ATOM 6749 O O . SER B 1 405 ? 17.266 13.484 -13.898 1 27.23 405 SER B O 1
ATOM 6751 N N . PRO B 1 406 ? 17.625 14.742 -15.727 1 26.45 406 PRO B N 1
ATOM 6752 C CA . PRO B 1 406 ? 16.297 15.375 -15.617 1 26.45 406 PRO B CA 1
ATOM 6753 C C . PRO B 1 406 ? 15.211 14.398 -15.195 1 26.45 406 PRO B C 1
ATOM 6755 O O . PRO B 1 406 ? 15.328 13.195 -15.43 1 26.45 406 PRO B O 1
ATOM 6758 N N . SER B 1 407 ? 14.641 14.703 -14.203 1 27.77 407 SER B N 1
ATOM 6759 C CA . SER B 1 407 ? 13.422 13.961 -13.906 1 27.77 407 SER B CA 1
ATOM 6760 C C . SER B 1 407 ? 12.789 13.398 -15.18 1 27.77 407 SER B C 1
ATOM 6762 O O . SER B 1 407 ? 12.852 14.031 -16.234 1 27.77 407 SER B O 1
ATOM 6764 N N . PRO B 1 408 ? 12.844 12.203 -15.445 1 27.09 408 PRO B N 1
ATOM 6765 C CA . PRO B 1 408 ? 12.234 11.867 -16.734 1 27.09 408 PRO B CA 1
ATOM 6766 C C . PRO B 1 408 ? 11.172 12.875 -17.172 1 27.09 408 PRO B C 1
ATOM 6768 O O . PRO B 1 408 ? 10.625 12.766 -18.266 1 27.09 408 PRO B O 1
ATOM 6771 N N . PHE B 1 409 ? 10.883 13.82 -16.328 1 26.83 409 PHE B N 1
ATOM 6772 C CA . PHE B 1 409 ? 10.062 14.953 -16.734 1 26.83 409 PHE B CA 1
ATOM 6773 C C . PHE B 1 409 ? 10.812 15.836 -17.719 1 26.83 409 PHE B C 1
ATOM 6775 O O . PHE B 1 409 ? 10.219 16.375 -18.656 1 26.83 409 PHE B O 1
ATOM 6782 N N . ALA B 1 410 ? 12.078 16.109 -17.547 1 26.45 410 ALA B N 1
ATOM 6783 C CA . ALA B 1 410 ? 12.727 17.109 -18.406 1 26.45 410 ALA B CA 1
ATOM 6784 C C . ALA B 1 410 ? 12.961 16.562 -19.812 1 26.45 410 ALA B C 1
ATOM 6786 O O . ALA B 1 410 ? 12.969 17.312 -20.781 1 26.45 410 ALA B O 1
ATOM 6787 N N . LEU B 1 411 ? 13.227 15.289 -19.969 1 25.69 411 LEU B N 1
ATOM 6788 C CA . LEU B 1 411 ? 13.594 14.953 -21.344 1 25.69 411 LEU B CA 1
ATOM 6789 C C . LEU B 1 411 ? 12.359 14.961 -22.234 1 25.69 411 LEU B C 1
ATOM 6791 O O . LEU B 1 411 ? 12.438 15.375 -23.391 1 25.69 411 LEU B O 1
ATOM 6795 N N . ASN B 1 412 ? 11.273 14.211 -21.875 1 25.25 412 ASN B N 1
ATOM 6796 C CA . ASN B 1 412 ? 10.281 14.133 -22.938 1 25.25 412 ASN B CA 1
ATOM 6797 C C . ASN B 1 412 ? 9.461 15.414 -23.031 1 25.25 412 ASN B C 1
ATOM 6799 O O . ASN B 1 412 ? 8.422 15.445 -23.703 1 25.25 412 ASN B O 1
ATOM 6803 N N . MET B 1 413 ? 9.734 16.422 -22.312 1 25.38 413 MET B N 1
ATOM 6804 C CA . MET B 1 413 ? 9.125 17.719 -22.641 1 25.38 413 MET B CA 1
ATOM 6805 C C . MET B 1 413 ? 9.648 18.234 -23.984 1 25.38 413 MET B C 1
ATOM 6807 O O . MET B 1 413 ? 9.688 19.438 -24.203 1 25.38 413 MET B O 1
ATOM 6811 N N . ARG B 1 414 ? 10.266 17.422 -24.828 1 23.52 414 ARG B N 1
ATOM 6812 C CA . ARG B 1 414 ? 10.539 18.219 -26.016 1 23.52 414 ARG B CA 1
ATOM 6813 C C . ARG B 1 414 ? 9.281 18.938 -26.516 1 23.52 414 ARG B C 1
ATOM 6815 O O . ARG B 1 414 ? 8.172 18.578 -26.109 1 23.52 414 ARG B O 1
ATOM 6822 N N . THR B 1 415 ? 9.234 19.312 -27.984 1 24.38 415 THR B N 1
ATOM 6823 C CA . THR B 1 415 ? 8.875 20.391 -28.906 1 24.38 415 THR B CA 1
ATOM 6824 C C . THR B 1 415 ? 7.375 20.391 -29.188 1 24.38 415 THR B C 1
ATOM 6826 O O . THR B 1 415 ? 6.785 21.438 -29.469 1 24.38 415 THR B O 1
ATOM 6829 N N . THR B 1 416 ? 6.766 19.266 -29.5 1 24.75 416 THR B N 1
ATOM 6830 C CA . THR B 1 416 ? 5.676 19.594 -30.422 1 24.75 416 THR B CA 1
ATOM 6831 C C . THR B 1 416 ? 4.562 20.328 -29.672 1 24.75 416 THR B C 1
ATOM 6833 O O . THR B 1 416 ? 4.102 21.391 -30.141 1 24.75 416 THR B O 1
ATOM 6836 N N . LYS B 1 417 ? 3.523 19.562 -29.016 1 25.72 417 LYS B N 1
ATOM 6837 C CA . LYS B 1 417 ? 2.268 20.281 -28.844 1 25.72 417 LYS B CA 1
ATOM 6838 C C . LYS B 1 417 ? 2.334 21.203 -27.625 1 25.72 417 LYS B C 1
ATOM 6840 O O . LYS B 1 417 ? 1.32 21.766 -27.203 1 25.72 417 LYS B O 1
ATOM 6845 N N . ALA B 1 418 ? 3.398 21.516 -27.016 1 26.09 418 ALA B N 1
ATOM 6846 C CA . ALA B 1 418 ? 3.564 22.703 -26.188 1 26.09 418 ALA B CA 1
ATOM 6847 C C . ALA B 1 418 ? 3.014 23.938 -26.891 1 26.09 418 ALA B C 1
ATOM 6849 O O . ALA B 1 418 ? 2.631 24.922 -26.25 1 26.09 418 ALA B O 1
ATOM 6850 N N . ALA B 1 419 ? 2.926 23.891 -28.25 1 26.62 419 ALA B N 1
ATOM 6851 C CA . ALA B 1 419 ? 2.539 25.078 -29.016 1 26.62 419 ALA B CA 1
ATOM 6852 C C . ALA B 1 419 ? 1.036 25.328 -28.922 1 26.62 419 ALA B C 1
ATOM 6854 O O . ALA B 1 419 ? 0.589 26.469 -28.891 1 26.62 419 ALA B O 1
ATOM 6855 N N . VAL B 1 420 ? 0.274 24.219 -29.016 1 26.42 420 VAL B N 1
ATOM 6856 C CA . VAL B 1 420 ? -1.117 24.594 -29.234 1 26.42 420 VAL B CA 1
ATOM 6857 C C . VAL B 1 420 ? -1.705 25.188 -27.969 1 26.42 420 VAL B C 1
ATOM 6859 O O . VAL B 1 420 ? -2.455 26.172 -28.016 1 26.42 420 VAL B O 1
ATOM 6862 N N . TYR B 1 421 ? -1.502 24.453 -26.812 1 27.2 421 TYR B N 1
ATOM 6863 C CA . TYR B 1 421 ? -2.232 25.062 -25.703 1 27.2 421 TYR B CA 1
ATOM 6864 C C . TYR B 1 421 ? -1.517 26.297 -25.203 1 27.2 421 TYR B C 1
ATOM 6866 O O . TYR B 1 421 ? -1.904 26.875 -24.188 1 27.2 421 TYR B O 1
ATOM 6874 N N . ARG B 1 422 ? -0.389 26.703 -25.812 1 27.86 422 ARG B N 1
ATOM 6875 C CA . ARG B 1 422 ? 0.217 28.016 -25.641 1 27.86 422 ARG B CA 1
ATOM 6876 C C . ARG B 1 422 ? -0.812 29.125 -25.828 1 27.86 422 ARG B C 1
ATOM 6878 O O . ARG B 1 422 ? -0.637 30.234 -25.312 1 27.86 422 ARG B O 1
ATOM 6885 N N . SER B 1 423 ? -1.659 28.906 -26.875 1 26.2 423 SER B N 1
ATOM 6886 C CA . SER B 1 423 ? -2.273 30.172 -27.297 1 26.2 423 SER B CA 1
ATOM 6887 C C . SER B 1 423 ? -3.227 30.703 -26.234 1 26.2 423 SER B C 1
ATOM 6889 O O . SER B 1 423 ? -3.367 31.922 -26.078 1 26.2 423 SER B O 1
ATOM 6891 N N . GLN B 1 424 ? -4.27 29.922 -25.781 1 26.75 424 GLN B N 1
ATOM 6892 C CA . GLN B 1 424 ? -5.086 30.938 -25.125 1 26.75 424 GLN B CA 1
ATOM 6893 C C . GLN B 1 424 ? -4.414 31.438 -23.844 1 26.75 424 GLN B C 1
ATOM 6895 O O . GLN B 1 424 ? -3.396 30.891 -23.422 1 26.75 424 GLN B O 1
ATOM 6900 N N . GLN B 1 425 ? -5.156 31.812 -22.641 1 25.55 425 GLN B N 1
ATOM 6901 C CA . GLN B 1 425 ? -4.703 32.75 -21.609 1 25.55 425 GLN B CA 1
ATOM 6902 C C . GLN B 1 425 ? -3.631 32.125 -20.734 1 25.55 425 GLN B C 1
ATOM 6904 O O . GLN B 1 425 ? -3.93 31.25 -19.906 1 25.55 425 GLN B O 1
ATOM 6909 N N . GLU B 1 426 ? -2.475 31.719 -21.203 1 28.16 426 GLU B N 1
ATOM 6910 C CA . GLU B 1 426 ? -1.17 31.469 -20.594 1 28.16 426 GLU B CA 1
ATOM 6911 C C . GLU B 1 426 ? -0.854 32.5 -19.516 1 28.16 426 GLU B C 1
ATOM 6913 O O . GLU B 1 426 ? -0.376 33.594 -19.828 1 28.16 426 GLU B O 1
ATOM 6918 N N . ALA B 1 427 ? -1.809 32.781 -18.531 1 27.23 427 ALA B N 1
ATOM 6919 C CA . ALA B 1 427 ? -1.15 33.75 -17.641 1 27.23 427 ALA B CA 1
ATOM 6920 C C . ALA B 1 427 ? 0.227 33.25 -17.219 1 27.23 427 ALA B C 1
ATOM 6922 O O . ALA B 1 427 ? 0.451 32.031 -17.109 1 27.23 427 ALA B O 1
ATOM 6923 N N . ALA B 1 428 ? 1.295 34.062 -17.375 1 27.95 428 ALA B N 1
ATOM 6924 C CA . ALA B 1 428 ? 2.742 33.906 -17.297 1 27.95 428 ALA B CA 1
ATOM 6925 C C . ALA B 1 428 ? 3.107 32.812 -16.266 1 27.95 428 ALA B C 1
ATOM 6927 O O . ALA B 1 428 ? 4.023 32.031 -16.484 1 27.95 428 ALA B O 1
ATOM 6928 N N . GLY B 1 429 ? 2.836 33.031 -15.031 1 27.5 429 GLY B N 1
ATOM 6929 C CA . GLY B 1 429 ? 3.475 32.406 -13.891 1 27.5 429 GLY B CA 1
ATOM 6930 C C . GLY B 1 429 ? 2.914 31.031 -13.578 1 27.5 429 GLY B C 1
ATOM 6931 O O . GLY B 1 429 ? 3.26 30.422 -12.555 1 27.5 429 GLY B O 1
ATOM 6932 N N . ASP B 1 430 ? 1.81 30.734 -14.164 1 28.28 430 ASP B N 1
ATOM 6933 C CA . ASP B 1 430 ? 1.113 29.562 -13.656 1 28.28 430 ASP B CA 1
ATOM 6934 C C . ASP B 1 430 ? 1.77 28.266 -14.148 1 28.28 430 ASP B C 1
ATOM 6936 O O . ASP B 1 430 ? 2.045 28.125 -15.344 1 28.28 430 ASP B O 1
ATOM 6940 N N . ASP B 1 431 ? 2.521 27.734 -13.195 1 30.69 431 ASP B N 1
ATOM 6941 C CA . ASP B 1 431 ? 3.143 26.438 -13.43 1 30.69 431 ASP B CA 1
ATOM 6942 C C . ASP B 1 431 ? 2.174 25.484 -14.125 1 30.69 431 ASP B C 1
ATOM 6944 O O . ASP B 1 431 ? 1.005 25.391 -13.75 1 30.69 431 ASP B O 1
ATOM 6948 N N . PRO B 1 432 ? 2.434 25.172 -15.312 1 33.44 432 PRO B N 1
ATOM 6949 C CA . PRO B 1 432 ? 1.604 24.281 -16.125 1 33.44 432 PRO B CA 1
ATOM 6950 C C . PRO B 1 432 ? 0.995 23.141 -15.328 1 33.44 432 PRO B C 1
ATOM 6952 O O . PRO B 1 432 ? -0.044 22.594 -15.711 1 33.44 432 PRO B O 1
ATOM 6955 N N . ARG B 1 433 ? 1.532 22.891 -14.133 1 35.38 433 ARG B N 1
ATOM 6956 C CA . ARG B 1 433 ? 1.021 21.891 -13.203 1 35.38 433 ARG B CA 1
ATOM 6957 C C . ARG B 1 433 ? -0.373 22.25 -12.711 1 35.38 433 ARG B C 1
ATOM 6959 O O . ARG B 1 433 ? -1.138 21.391 -12.281 1 35.38 433 ARG B O 1
ATOM 6966 N N . HIS B 1 434 ? -0.629 23.547 -12.859 1 33.03 434 HIS B N 1
ATOM 6967 C CA . HIS B 1 434 ? -1.874 24.062 -12.297 1 33.03 434 HIS B CA 1
ATOM 6968 C C . HIS B 1 434 ? -3.066 23.703 -13.172 1 33.03 434 HIS B C 1
ATOM 6970 O O . HIS B 1 434 ? -4.18 23.531 -12.672 1 33.03 434 HIS B O 1
ATOM 6976 N N . GLY B 1 435 ? -2.844 23.609 -14.375 1 35.31 435 GLY B N 1
ATOM 6977 C CA . GLY B 1 435 ? -3.93 23.234 -15.258 1 35.31 435 GLY B CA 1
ATOM 6978 C C . GLY B 1 435 ? -4.438 21.828 -15.008 1 35.31 435 GLY B C 1
ATOM 6979 O O . GLY B 1 435 ? -5.648 21.578 -15 1 35.31 435 GLY B O 1
ATOM 6980 N N . VAL B 1 436 ? -3.576 20.906 -14.719 1 34.03 436 VAL B N 1
ATOM 6981 C CA . VAL B 1 436 ? -3.844 19.516 -14.398 1 34.03 436 VAL B CA 1
ATOM 6982 C C . VAL B 1 436 ? -4.637 19.406 -13.102 1 34.03 436 VAL B C 1
ATOM 6984 O O . VAL B 1 436 ? -5.609 18.656 -13.016 1 34.03 436 VAL B O 1
ATOM 6987 N N . ILE B 1 437 ? -4.422 20.219 -12.328 1 34.22 437 ILE B N 1
ATOM 6988 C CA . ILE B 1 437 ? -5.094 20.281 -11.039 1 34.22 437 ILE B CA 1
ATOM 6989 C C . ILE B 1 437 ? -6.559 20.656 -11.234 1 34.22 437 ILE B C 1
ATOM 6991 O O . ILE B 1 437 ? -7.449 20.062 -10.617 1 34.22 437 ILE B O 1
ATOM 6995 N N . ARG B 1 438 ? -6.758 21.422 -12.266 1 33.75 438 ARG B N 1
ATOM 6996 C CA . ARG B 1 438 ? -8.117 21.906 -12.516 1 33.75 438 ARG B CA 1
ATOM 6997 C C . ARG B 1 438 ? -9 20.781 -13.062 1 33.75 438 ARG B C 1
ATOM 6999 O O . ARG B 1 438 ? -10.156 20.656 -12.672 1 33.75 438 ARG B O 1
ATOM 7006 N N . TYR B 1 439 ? -8.594 20 -13.906 1 33.84 439 TYR B N 1
ATOM 7007 C CA . TYR B 1 439 ? -9.336 18.875 -14.477 1 33.84 439 TYR B CA 1
ATOM 7008 C C . TYR B 1 439 ? -9.641 17.828 -13.414 1 33.84 439 TYR B C 1
ATOM 7010 O O . TYR B 1 439 ? -10.766 17.328 -13.328 1 33.84 439 TYR B O 1
ATOM 7018 N N . LEU B 1 440 ? -8.797 17.547 -12.609 1 36.91 440 LEU B N 1
ATOM 7019 C CA . LEU B 1 440 ? -8.906 16.578 -11.516 1 36.91 440 LEU B CA 1
ATOM 7020 C C . LEU B 1 440 ? -10.039 16.969 -10.57 1 36.91 440 LEU B C 1
ATOM 7022 O O . LEU B 1 440 ? -10.805 16.109 -10.133 1 36.91 440 LEU B O 1
ATOM 7026 N N . GLU B 1 441 ? -10.117 18.078 -10.477 1 34.66 441 GLU B N 1
ATOM 7027 C CA . GLU B 1 441 ? -11.148 18.641 -9.617 1 34.66 441 GLU B CA 1
ATOM 7028 C C . GLU B 1 441 ? -12.539 18.406 -10.18 1 34.66 441 GLU B C 1
ATOM 7030 O O . GLU B 1 441 ? -13.469 18.047 -9.445 1 34.66 441 GLU B O 1
ATOM 7035 N N . HIS B 1 442 ? -12.586 18.328 -11.383 1 33.97 442 HIS B N 1
ATOM 7036 C CA . HIS B 1 442 ? -13.883 18.141 -12.031 1 33.97 442 HIS B CA 1
ATOM 7037 C C . HIS B 1 442 ? -14.359 16.703 -11.883 1 33.97 442 HIS B C 1
ATOM 7039 O O . HIS B 1 442 ? -15.539 16.453 -11.594 1 33.97 442 HIS B O 1
ATOM 7045 N N . LYS B 1 443 ? -13.648 15.727 -12.102 1 34.72 443 LYS B N 1
ATOM 7046 C CA . LYS B 1 443 ? -14.031 14.32 -12.039 1 34.72 443 LYS B CA 1
ATOM 7047 C C . LYS B 1 443 ? -14.406 13.914 -10.617 1 34.72 443 LYS B C 1
ATOM 7049 O O . LYS B 1 443 ? -15.383 13.188 -10.406 1 34.72 443 LYS B O 1
ATOM 7054 N N . LEU B 1 444 ? -13.641 14.242 -9.734 1 36.09 444 LEU B N 1
ATOM 7055 C CA . LEU B 1 444 ? -13.961 13.93 -8.344 1 36.09 444 LEU B CA 1
ATOM 7056 C C . LEU B 1 444 ? -15.273 14.586 -7.926 1 36.09 444 LEU B C 1
ATOM 7058 O O . LEU B 1 444 ? -16.016 14.031 -7.113 1 36.09 444 LEU B O 1
ATOM 7062 N N . TYR B 1 445 ? -15.469 15.594 -8.594 1 34.5 445 TYR B N 1
ATOM 7063 C CA . TYR B 1 445 ? -16.734 16.297 -8.383 1 34.5 445 TYR B CA 1
ATOM 7064 C C . TYR B 1 445 ? -17.922 15.398 -8.734 1 34.5 445 TYR B C 1
ATOM 7066 O O . TYR B 1 445 ? -18.938 15.422 -8.047 1 34.5 445 TYR B O 1
ATOM 7074 N N . ASN B 1 446 ? -17.719 14.703 -9.766 1 31.2 446 ASN B N 1
ATOM 7075 C CA . ASN B 1 446 ? -18.812 13.836 -10.172 1 31.2 446 ASN B CA 1
ATOM 7076 C C . ASN B 1 446 ? -18.906 12.602 -9.281 1 31.2 446 ASN B C 1
ATOM 7078 O O . ASN B 1 446 ? -19.828 11.789 -9.438 1 31.2 446 ASN B O 1
ATOM 7082 N N . ALA B 1 447 ? -17.953 12.32 -8.664 1 34.06 447 ALA B N 1
ATOM 7083 C CA . ALA B 1 447 ? -18.078 11.234 -7.699 1 34.06 447 ALA B CA 1
ATOM 7084 C C . ALA B 1 447 ? -18.844 11.703 -6.453 1 34.06 447 ALA B C 1
ATOM 7086 O O . ALA B 1 447 ? -18.828 12.891 -6.125 1 34.06 447 ALA B O 1
ATOM 7087 N N . GLY B 1 448 ? -19.844 10.773 -5.859 1 34.12 448 GLY B N 1
ATOM 7088 C CA . GLY B 1 448 ? -20.953 10.781 -4.926 1 34.12 448 GLY B CA 1
ATOM 7089 C C . GLY B 1 448 ? -20.953 11.984 -4.008 1 34.12 448 GLY B C 1
ATOM 7090 O O . GLY B 1 448 ? -19.922 12.359 -3.461 1 34.12 448 GLY B O 1
ATOM 7091 N N . ASN B 1 449 ? -21.781 12.977 -4.156 1 33.22 449 ASN B N 1
ATOM 7092 C CA . ASN B 1 449 ? -22.062 14.219 -3.451 1 33.22 449 ASN B CA 1
ATOM 7093 C C . ASN B 1 449 ? -22.422 13.969 -1.989 1 33.22 449 ASN B C 1
ATOM 7095 O O . ASN B 1 449 ? -22.828 12.867 -1.626 1 33.22 449 ASN B O 1
ATOM 7099 N N . ALA B 1 450 ? -21.922 14.984 -1.104 1 34.19 450 ALA B N 1
ATOM 7100 C CA . ALA B 1 450 ? -22.266 15 0.317 1 34.19 450 ALA B CA 1
ATOM 7101 C C . ALA B 1 450 ? -23.719 14.641 0.54 1 34.19 450 ALA B C 1
ATOM 7103 O O . ALA B 1 450 ? -24.047 13.922 1.488 1 34.19 450 ALA B O 1
ATOM 7104 N N . SER B 1 451 ? -24.641 15.094 -0.3 1 30.44 451 SER B N 1
ATOM 7105 C CA . SER B 1 451 ? -26.047 14.773 -0.097 1 30.44 451 SER B CA 1
ATOM 7106 C C . SER B 1 451 ? -26.297 13.266 -0.202 1 30.44 451 SER B C 1
ATOM 7108 O O . SER B 1 451 ? -27.109 12.711 0.539 1 30.44 451 SER B O 1
ATOM 7110 N N . SER B 1 452 ? -25.547 12.711 -1.053 1 36.41 452 SER B N 1
ATOM 7111 C CA . SER B 1 452 ? -25.766 11.281 -1.198 1 36.41 452 SER B CA 1
ATOM 7112 C C . SER B 1 452 ? -25.25 10.516 0.023 1 36.41 452 SER B C 1
ATOM 7114 O O . SER B 1 452 ? -25.891 9.562 0.478 1 36.41 452 SER B O 1
ATOM 7116 N N . LEU B 1 453 ? -24.219 11.047 0.565 1 38.91 453 LEU B N 1
ATOM 7117 C CA . LEU B 1 453 ? -23.703 10.359 1.749 1 38.91 453 LEU B CA 1
ATOM 7118 C C . LEU B 1 453 ? -24.578 10.656 2.965 1 38.91 453 LEU B C 1
ATOM 7120 O O . LEU B 1 453 ? -24.781 9.789 3.811 1 38.91 453 LEU B O 1
ATOM 7124 N N . ALA B 1 454 ? -24.969 11.969 3.068 1 35.75 454 ALA B N 1
ATOM 7125 C CA . ALA B 1 454 ? -25.891 12.289 4.152 1 35.75 454 ALA B CA 1
ATOM 7126 C C . ALA B 1 454 ? -27.125 11.383 4.109 1 35.75 454 ALA B C 1
ATOM 7128 O O . ALA B 1 454 ? -27.594 10.914 5.148 1 35.75 454 ALA B O 1
ATOM 7129 N N . GLY B 1 455 ? -27.594 11.141 2.9 1 39.41 455 GLY B N 1
ATOM 7130 C CA . GLY B 1 455 ? -28.719 10.227 2.799 1 39.41 455 GLY B CA 1
ATOM 7131 C C . GLY B 1 455 ? -28.375 8.805 3.182 1 39.41 455 GLY B C 1
ATOM 7132 O O . GLY B 1 455 ? -29.266 8.008 3.504 1 39.41 455 GLY B O 1
ATOM 7133 N N . ALA B 1 456 ? -27.094 8.609 3.143 1 38.22 456 ALA B N 1
ATOM 7134 C CA . ALA B 1 456 ? -26.672 7.254 3.496 1 38.22 456 ALA B CA 1
ATOM 7135 C C . ALA B 1 456 ? -26.5 7.109 5.008 1 38.22 456 ALA B C 1
ATOM 7137 O O . ALA B 1 456 ? -26.5 5.996 5.531 1 38.22 456 ALA B O 1
ATOM 7138 N N . ARG B 1 457 ? -26.078 8.18 5.633 1 39.81 457 ARG B N 1
ATOM 7139 C CA . ARG B 1 457 ? -25.938 8.133 7.086 1 39.81 457 ARG B CA 1
ATOM 7140 C C . ARG B 1 457 ? -27.297 7.957 7.758 1 39.81 457 ARG B C 1
ATOM 7142 O O . ARG B 1 457 ? -28.266 8.609 7.387 1 39.81 457 ARG B O 1
#

InterPro domains:
  IPR018712 T6SS, Phospholipase effector Tle1-like, catalytic domain [PF09994] (2-286)

Secondary structure (DSSP, 8-state):
-EEEEEEEPPTT--TTT---GGG--HHHHHHHHB-SB-TT--EEEEEEEPPTT-STTHHHHHHTTHHHHHHHHHHHHHHHHHHHH--TT-EEEEEEETHHHHHHHHHHHHHHHH----TTTTGGGHHHHHHHHHB---TTSHHHHHHHHHHHHHHHHHHHHHHHHHHHHTT--SEEEEEEES---------SSTTSSGGGG-BTSTT--BPPPTTTEEEEEEEEESS---GGG-----B--HHHHHTT-BSSSS-EEEESS-HHHHH--SSS-HHHHHHHHHHHHHHTTTS-B-HHHHHHHHHSS-BSSSTTTPPPP-----S---------TTS---TTT-EEE-GGGGGS-GGGS-HHHHHHHHSHHHHHHS-BPPP-HHHHHHHHH--B-PPP-----------HHHHTT-SSGGGTTTSS---TT--THHHHHHHHHHHHHHB-BHHHHHTT-/-EEEEEEEPPTT--TTT---GGG--HHHHHHHHB-SB-TT--EEEEEEEPPTT-STTHHHHHHTTHHHHHHHHHHHHHHHHHHHH--TT-EEEEEEETHHHHHHHHHHHHHHHH----TTTTGGGHHHHHHHHHB---TTSHHHHHHHHHHHHHHHHHHHHHHHHHHHHTT--SEEEEEEES---------SSTTSSGGGG-BTSTT--BPPPTTTEEEEEEEEESS---GGG-----B--HHHHHTT-BSSSS-EEEESS-HHHHH--SS--HHHHHHHHHHHHHHTTTS-B-HHHHHHHHHSS-BSSSTTTPPPP-----S---PPP---TTS---TTT-EEE-GGGGGS-GGGS-HHHHHHHHSHHHHHHS-BPPP-HHHHHHHHH--B-PPP-----------HHHHTT-SSGGGTTTSS---TT--THHHHHHHHHHHHHHB-BHHHHHHH-

pLDDT: mean 70.42, std 24.44, range [23.52, 98.75]

Foldseek 3Di:
DAEEEEFFEAAQADPVPDPDPLQHWLSRLQQVFFDQADPVRHGYHYDYDYHAPHDPPGPVCLQVLNVLVVLLVVLVVSLVVCLAPDDQPYAYEYEYAAQRLLSLQVNLLVCLQQNRDHPPPQCVLVVVLSQLLFAAQDVVDPVNVVSLVVNQVSSVVCVVVRVVSLVSNVLAARHEERHYQQYQFLDQPPPVDPQSVQLCFRCSRQAPQEDRACNHYQEYAYEHEQQAFDPSRQGRQHFYDPRRVVSNSPCPDRFYEYAHEYSCQCGGRDQQNQNVLLNSQSVCVVCCVPGPTNLVSSLCSQQVASHADARLADQYDDQPDPDDGHGHDDPFLPRPPNSGRNYAYECSPVNYDLVRDPPVVSVLVPDPHRVPRGRHDDDDPRSVVSNVSGHHDPPDPPPPPPVPVPPVVPPVPDDDPVPPVVPDPPSPRPDPSVSSSNSNSSVSSNTYGNVSSVSSD/DAEEEEFFEAAQADPVPDPDPLQHWLSRLQQVFFDQADPVRHGYHYDYDYHALHDPVGDVCLQVLNVLVVLLVVLVVSLVVCLAPDDQPYAYEYEYAAQRLLSLQVNLLVCLQQNRDHPPPQCVLVVVLQQLLFAAQDVVDPVNVVSLVVNVVSSVVCVVVRVVSLVSNVLAARHEERHYEQYQHLDQPPPVDPQSVQLCFRLSRQAPLEDRACNHYQEYAYEHEQQAFDPSRQGRFHFYDPRRVVSNRPCPDRFYEYAHEYSCQCGGRDQQNQNVLLNSQSVCVVCCVPGPTNLVSSLCSQQVASHADARLADQYDDQPDPDDGHGHDDDFLPRPPNSGRNYAYECSNVNYDLVRDPPVVSVLVVDPHRVPRGRHDDDDPRSVVSNVNGHHDPDDPPPPPPVPVPPVVPPVPDDDPVPPVVPDPPPPRDDPSVSSSNSNSSVSSNTYGNVSSVSSD

Sequence (914 aa):
MRRIVVCCDGTWESALFQTNERMITNVGRIMTAIERTDSRGVEQIKMYFPGLGTGEQVFEAAWQGAFGDGLLTEVRQAYYFIAQNWAVGDEILLFGFSRGAYVCRLLTTLISLIGILDPKSTLSSFPLLFDLLCQHRDPAMKRGRRAATALAKEMDKIAAFRQEQLLKMEGKAYITVLGLFDTVPLYHFHSTSKAGAQLHLSPFSTHNEQLEGPDVVSHVFQALSLNEHRQAYAPVILVQGNEGKKAGQVLRQAGSVLTFDLCADLGGGYSKHDLALLSLHWLVSEIQEHIALDLDLLLRDATDGSAAAPWGSLAPYTPLHVAPPHDRPFPTPTSPASSATNQFLHPSILQQDPQYLPSRLRLELGGPIMRAEARWWKLDAWEEKVRKEWKYGKKAPGRRAAGLSPSPFALNMRTTKAAVYRSQQEAAGDDPRHGVIRYLEHKLYNAGNASSLAGARMRRIVVCCDGTWESALFQTNERMITNVGRIMTAIERTDSRGVEQIKMYFPGLGTGEQVFEAAWQGAFGDGLLTEVRQAYYFIAQNWAVGDEILLFGFSRGAYVCRLLTTLISLIGILDPKSTLSSFPLLFDLLCQHRDPAMKRGRRAATALAKEMDKIAAFRQEQLLKMEGKAYITVLGLFDTVPLYHFHSTSKAGAQLHLSPFSTHNEQLEGPDVVSHVFQALSLNEHRQAYAPVILVQGNEGKKAGQVLRQAGSVLTFDLCADLGGGYSKHDLALLSLHWLVSEIQEHIALDLDLLLRDATDGSAAAPWGSLAPYTPLHVAPPHDRPFPTPTSPASSATNQFLHPSILQQDPQYLPSRLRLELGGPIMRAEARWWKLDAWEEKVRKEWKYGKKAPGRRAAGLSPSPFALNMRTTKAAVYRSQQEAAGDDPRHGVIRYLEHKLYNAGNASSLAGAR

Nearest PDB structures (foldseek):
  6ba9-assembly1_A  TM=3.818E-01  e=4.213E-02  Escherichia coli
  6fw5-assembly4_D  TM=4.246E-01  e=1.798E-01  Mycobacterium tuberculosis CDC1551
  6fw5-assembly3_C  TM=4.795E-01  e=3.032E-01  Mycobacterium tuberculosis CDC1551
  6fw5-assembly1_A  TM=5.699E-01  e=6.086E-01  Mycobacterium tuberculosis CDC1551
  6ba9-assembly1_A  TM=3.832E-01  e=4.233E-02  Escherichia coli

Organism: Rhodotorula toruloides (NCBI:txid5286)

Solvent-accessible surface area (backbone atoms only — not comparable to full-atom values): 46820 Å² total; per-residue (Å²): 107,42,33,43,35,43,30,25,29,21,66,64,33,38,70,73,65,40,63,50,75,57,27,45,29,42,49,48,51,50,60,48,28,46,36,64,45,36,97,83,62,39,40,41,46,56,43,79,41,66,7,56,58,52,52,71,29,20,61,66,15,27,53,69,28,19,38,32,35,48,51,52,46,48,37,46,50,53,50,51,38,47,26,65,62,58,52,92,78,37,41,29,35,36,34,13,19,26,46,13,15,34,40,47,50,43,44,51,51,49,36,63,72,60,49,76,43,42,51,79,79,45,37,65,50,44,23,50,47,53,51,42,56,33,35,45,27,47,72,87,37,70,68,11,39,51,41,46,53,50,39,51,54,55,48,56,74,44,41,65,58,45,52,51,50,52,60,71,41,69,71,47,37,56,25,47,35,40,41,31,29,32,27,20,32,67,39,58,47,74,51,90,52,81,70,41,70,51,24,75,37,10,59,74,17,55,69,61,28,66,50,72,49,28,54,35,35,31,34,41,34,34,38,36,45,51,57,37,29,50,71,60,51,52,56,57,63,55,30,51,46,71,68,20,52,73,66,60,16,28,47,49,88,64,13,28,38,32,41,73,16,25,58,52,38,38,28,24,56,33,66,73,30,47,58,13,50,53,51,40,42,51,50,47,61,67,42,55,86,79,44,46,58,40,59,66,64,60,48,41,65,45,45,68,11,60,22,67,43,60,81,47,38,57,78,56,77,75,73,75,61,68,61,76,75,37,80,52,92,61,89,38,47,81,39,73,81,54,81,40,40,38,62,21,39,38,62,44,52,75,47,35,58,62,87,75,43,54,66,70,55,36,56,28,63,75,36,82,58,35,74,68,46,36,50,61,45,75,76,48,74,59,40,45,50,50,60,73,54,49,30,47,60,46,75,68,78,75,70,72,76,61,76,61,67,56,56,79,63,59,64,75,58,60,78,71,72,69,57,64,75,49,64,58,93,62,62,85,51,59,54,73,68,56,61,23,50,37,39,14,12,48,51,46,28,57,31,9,15,16,59,34,40,57,70,65,100,107,43,33,43,34,43,31,25,27,22,67,63,33,36,70,72,64,41,64,49,76,56,27,45,28,43,48,48,51,50,59,47,28,45,35,62,45,37,97,84,61,38,41,41,45,57,43,79,42,65,7,56,59,51,53,66,34,19,62,66,14,28,52,69,29,18,37,30,35,48,53,51,46,48,38,47,50,53,49,51,38,46,26,65,64,57,54,93,78,36,40,30,35,36,34,13,19,26,45,12,16,34,40,46,50,43,44,51,50,49,35,62,70,62,49,76,43,42,53,78,79,46,37,66,50,44,24,51,48,52,51,42,56,31,34,48,32,47,72,86,37,69,68,11,40,51,41,46,52,51,40,52,54,53,47,56,73,44,41,67,58,44,53,51,50,52,59,72,42,69,72,47,35,56,25,47,35,40,39,30,30,31,27,21,34,68,39,58,49,76,51,89,53,82,71,43,68,53,28,74,34,8,55,71,18,55,68,59,30,65,48,72,49,26,53,36,36,30,34,40,34,35,38,36,44,50,58,37,30,51,70,61,51,51,54,57,63,55,30,52,46,72,67,20,55,72,65,61,17,28,47,52,87,63,14,29,37,31,40,72,16,24,58,52,39,39,29,24,56,33,66,73,31,48,59,12,49,52,50,40,41,52,50,46,60,69,43,56,85,78,44,46,60,40,60,66,64,60,47,41,65,46,45,69,12,59,21,68,43,61,81,48,37,56,76,56,77,75,74,74,62,67,59,76,76,36,80,52,89,62,88,39,51,82,38,73,80,53,81,38,40,37,62,22,39,38,62,44,51,75,47,34,59,62,86,74,44,55,66,70,55,35,56,29,63,77,35,80,56,33,75,68,46,36,52,61,46,76,75,48,74,59,37,47,50,50,60,72,55,49,32,48,60,46,76,69,78,75,70,72,75,63,77,61,65,54,56,81,64,60,63,74,62,66,76,67,71,70,57,64,74,51,64,59,93,61,63,85,54,62,56,72,68,55,60,26,49,40,38,16,10,49,50,46,29,57,31,7,14,18,56,32,40,55,70,66,98